Protein AF-0000000079857800 (afdb_homodimer)

Organism: NCBI:txid32024

Structure (mmCIF, N/CA/C/O backbone):
data_AF-0000000079857800-model_v1
#
loop_
_entity.id
_entity.type
_entity.pdbx_description
1 polymer 'Putative oligoendopeptidase F'
#
loop_
_atom_site.group_PDB
_atom_site.id
_atom_site.type_symbol
_atom_site.label_atom_id
_atom_site.label_alt_id
_atom_site.label_comp_id
_atom_site.label_asym_id
_atom_site.label_entity_id
_atom_site.label_seq_id
_atom_site.pdbx_PDB_ins_code
_atom_site.Cartn_x
_atom_site.Cartn_y
_atom_site.Cartn_z
_atom_site.occupancy
_atom_site.B_iso_or_equiv
_atom_site.auth_seq_id
_atom_site.auth_comp_id
_atom_site.auth_asym_id
_atom_site.auth_atom_id
_atom_site.pdbx_PDB_model_num
ATOM 1 N N . MET A 1 1 ? -12.906 43.438 -2.943 1 87.88 1 MET A N 1
ATOM 2 C CA . MET A 1 1 ? -13.461 42.219 -2.412 1 87.88 1 MET A CA 1
ATOM 3 C C . MET A 1 1 ? -13.047 41.031 -3.262 1 87.88 1 MET A C 1
ATOM 5 O O . MET A 1 1 ? -13.461 39.875 -2.998 1 87.88 1 MET A O 1
ATOM 9 N N . VAL A 1 2 ? -12.352 41.344 -4.301 1 91.81 2 VAL A N 1
ATOM 10 C CA . VAL A 1 2 ? -11.742 40.312 -5.141 1 91.81 2 VAL A CA 1
ATOM 11 C C . VAL A 1 2 ? -10.242 40.594 -5.285 1 91.81 2 VAL A C 1
ATOM 13 O O . VAL A 1 2 ? -9.836 41.719 -5.594 1 91.81 2 VAL A O 1
ATOM 16 N N . TRP A 1 3 ? -9.469 39.562 -5.055 1 95.38 3 TRP A N 1
ATOM 17 C CA . TRP A 1 3 ? -8.031 39.781 -5.09 1 95.38 3 TRP A CA 1
ATOM 18 C C . TRP A 1 3 ? -7.535 39.938 -6.523 1 95.38 3 TRP A C 1
ATOM 20 O O . TRP A 1 3 ? -8.203 39.5 -7.465 1 95.38 3 TRP A O 1
ATOM 30 N N . LYS A 1 4 ? -6.391 40.656 -6.676 1 96.06 4 LYS A N 1
ATOM 31 C CA . LYS A 1 4 ? -5.766 40.906 -7.969 1 96.06 4 LYS A CA 1
ATOM 32 C C . LYS A 1 4 ? -4.508 40.062 -8.156 1 96.06 4 LYS A C 1
ATOM 34 O O . LYS A 1 4 ? -3.445 40.406 -7.629 1 96.06 4 LYS A O 1
ATOM 39 N N . LEU A 1 5 ? -4.555 39.062 -9.031 1 96.31 5 LEU A N 1
ATOM 40 C CA . LEU A 1 5 ? -3.439 38.156 -9.227 1 96.31 5 LEU A CA 1
ATOM 41 C C . LEU A 1 5 ? -2.467 38.688 -10.266 1 96.31 5 LEU A C 1
ATOM 43 O O . LEU A 1 5 ? -1.354 38.188 -10.406 1 96.31 5 LEU A O 1
ATOM 47 N N . GLU A 1 6 ? -2.846 39.781 -10.906 1 94.81 6 GLU A N 1
ATOM 48 C CA . GLU A 1 6 ? -1.982 40.406 -11.906 1 94.81 6 GLU A CA 1
ATOM 49 C C . GLU A 1 6 ? -0.705 40.938 -11.273 1 94.81 6 GLU A C 1
ATOM 51 O O . GLU A 1 6 ? 0.275 41.219 -11.969 1 94.81 6 GLU A O 1
ATOM 56 N N . TYR A 1 7 ? -0.796 41.125 -9.922 1 94.44 7 TYR A N 1
ATOM 57 C CA . TYR A 1 7 ? 0.4 41.562 -9.203 1 94.44 7 TYR A CA 1
ATOM 58 C C . TYR A 1 7 ? 1.47 40.469 -9.234 1 94.44 7 TYR A C 1
ATOM 60 O O . TYR A 1 7 ? 2.654 40.75 -9.039 1 94.44 7 TYR A O 1
ATOM 68 N N . ILE A 1 8 ? 1.142 39.188 -9.453 1 96.62 8 ILE A N 1
ATOM 69 C CA . ILE A 1 8 ? 2.084 38.094 -9.555 1 96.62 8 ILE A CA 1
ATOM 70 C C . ILE A 1 8 ? 2.523 37.906 -11.008 1 96.62 8 ILE A C 1
ATOM 72 O O . ILE A 1 8 ? 3.707 38.062 -11.328 1 96.62 8 ILE A O 1
ATOM 76 N N . PHE A 1 9 ? 1.536 37.531 -11.82 1 96.75 9 PHE A N 1
ATOM 77 C CA . PHE A 1 9 ? 1.721 37.5 -13.266 1 96.75 9 PHE A CA 1
ATOM 78 C C . PHE A 1 9 ? 0.61 38.25 -13.977 1 96.75 9 PHE A C 1
ATOM 80 O O . PHE A 1 9 ? -0.57 38.094 -13.672 1 96.75 9 PHE A O 1
ATOM 87 N N . LYS A 1 10 ? 0.965 39 -14.977 1 95.5 10 LYS A N 1
ATOM 88 C CA . LYS A 1 10 ? 0.006 39.844 -15.688 1 95.5 10 LYS A CA 1
ATOM 89 C C . LYS A 1 10 ? -1.076 39 -16.344 1 95.5 10 LYS A C 1
ATOM 91 O O . LYS A 1 10 ? -2.242 39.375 -16.391 1 95.5 10 LYS A O 1
ATOM 96 N N . ASN A 1 11 ? -0.664 38 -16.969 1 93.62 11 ASN A N 1
ATOM 97 C CA . ASN A 1 11 ? -1.542 37.031 -17.641 1 93.62 11 ASN A CA 1
ATOM 98 C C . ASN A 1 11 ? -0.858 35.688 -17.828 1 93.62 11 ASN A C 1
ATOM 100 O O . ASN A 1 11 ? 0.281 35.5 -17.391 1 93.62 11 ASN A O 1
ATOM 104 N N . LYS A 1 12 ? -1.576 34.719 -18.359 1 93.62 12 LYS A N 1
ATOM 105 C CA . LYS A 1 12 ? -1.071 33.344 -18.531 1 93.62 12 LYS A CA 1
ATOM 106 C C . LYS A 1 12 ? 0.102 33.312 -19.5 1 93.62 12 LYS A C 1
ATOM 108 O O . LYS A 1 12 ? 0.995 32.469 -19.391 1 93.62 12 LYS A O 1
ATOM 113 N N . LYS A 1 13 ? 0.117 34.25 -20.469 1 94.94 13 LYS A N 1
ATOM 114 C CA . LYS A 1 13 ? 1.245 34.312 -21.391 1 94.94 13 LYS A CA 1
ATOM 115 C C . LYS A 1 13 ? 2.523 34.719 -20.656 1 94.94 13 LYS A C 1
ATOM 117 O O . LYS A 1 13 ? 3.602 34.188 -20.953 1 94.94 13 LYS A O 1
ATOM 122 N N . ASP A 1 14 ? 2.33 35.719 -19.781 1 96.56 14 ASP A N 1
ATOM 123 C CA . ASP A 1 14 ? 3.439 36.125 -18.938 1 96.56 14 ASP A CA 1
ATOM 124 C C . ASP A 1 14 ? 3.961 34.938 -18.109 1 96.56 14 ASP A C 1
ATOM 126 O O . ASP A 1 14 ? 5.172 34.75 -18 1 96.56 14 ASP A O 1
ATOM 130 N N . LEU A 1 15 ? 3.092 34.188 -17.547 1 97.44 15 LEU A N 1
ATOM 131 C CA . LEU A 1 15 ? 3.434 33 -16.797 1 97.44 15 LEU A CA 1
ATOM 132 C C . LEU A 1 15 ? 4.191 31.984 -17.656 1 97.44 15 LEU A C 1
ATOM 134 O O . LEU A 1 15 ? 5.188 31.406 -17.219 1 97.44 15 LEU A O 1
ATOM 138 N N . GLU A 1 16 ? 3.707 31.75 -18.844 1 96.06 16 GLU A N 1
ATOM 139 C CA . GLU A 1 16 ? 4.324 30.797 -19.75 1 96.06 16 GLU A CA 1
ATOM 140 C C . GLU A 1 16 ? 5.758 31.188 -20.078 1 96.06 16 GLU A C 1
ATOM 142 O O . GLU A 1 16 ? 6.66 30.344 -20.062 1 96.06 16 GLU A O 1
ATOM 147 N N . SER A 1 17 ? 5.914 32.438 -20.406 1 96.81 17 SER A N 1
ATOM 148 C CA . SER A 1 17 ? 7.246 32.938 -20.719 1 96.81 17 SER A CA 1
ATOM 149 C C . SER A 1 17 ? 8.172 32.844 -19.516 1 96.81 17 SER A C 1
ATOM 151 O O . SER A 1 17 ? 9.352 32.5 -19.656 1 96.81 17 SER A O 1
ATOM 153 N N . PHE A 1 18 ? 7.656 33.25 -18.438 1 97.31 18 PHE A N 1
ATOM 154 C CA . PHE A 1 18 ? 8.406 33.156 -17.188 1 97.31 18 PHE A CA 1
ATOM 155 C C . PHE A 1 18 ? 8.836 31.719 -16.906 1 97.31 18 PHE A C 1
ATOM 157 O O . PHE A 1 18 ? 9.992 31.469 -16.562 1 97.31 18 PHE A O 1
ATOM 164 N N . SER A 1 19 ? 7.953 30.75 -17.094 1 97.31 19 SER A N 1
ATOM 165 C CA . SER A 1 19 ? 8.203 29.344 -16.828 1 97.31 19 SER A CA 1
ATOM 166 C C . SER A 1 19 ? 9.281 28.781 -17.766 1 97.31 19 SER A C 1
ATOM 168 O O . SER A 1 19 ? 10.141 28 -17.328 1 97.31 19 SER A O 1
ATOM 170 N N . LYS A 1 20 ? 9.211 29.156 -18.984 1 95.62 20 LYS A N 1
ATOM 171 C CA . LYS A 1 20 ? 10.203 28.703 -19.953 1 95.62 20 LYS A CA 1
ATOM 172 C C . LYS A 1 20 ? 11.602 29.219 -19.609 1 95.62 20 LYS A C 1
ATOM 174 O O . LYS A 1 20 ? 12.578 28.469 -19.703 1 95.62 20 LYS A O 1
ATOM 179 N N . ASN A 1 21 ? 11.602 30.453 -19.281 1 97.25 21 ASN A N 1
ATOM 180 C CA . ASN A 1 21 ? 12.875 31.016 -18.875 1 97.25 21 ASN A CA 1
ATOM 181 C C . ASN A 1 21 ? 13.414 30.344 -17.625 1 97.25 21 ASN A C 1
ATOM 183 O O . ASN A 1 21 ? 14.625 30.141 -17.5 1 97.25 21 ASN A O 1
ATOM 187 N N . LEU A 1 22 ? 12.531 30.125 -16.672 1 97.81 22 LEU A N 1
ATOM 188 C CA . LEU A 1 22 ? 12.938 29.469 -15.43 1 97.81 22 LEU A CA 1
ATOM 189 C C . LEU A 1 22 ? 13.469 28.062 -15.695 1 97.81 22 LEU A C 1
ATOM 191 O O . LEU A 1 22 ? 14.383 27.609 -15.008 1 97.81 22 LEU A O 1
ATOM 195 N N . GLU A 1 23 ? 12.852 27.406 -16.656 1 96.5 23 GLU A N 1
ATOM 196 C CA . GLU A 1 23 ? 13.336 26.078 -17.031 1 96.5 23 GLU A CA 1
ATOM 197 C C . GLU A 1 23 ? 14.805 26.109 -17.422 1 96.5 23 GLU A C 1
ATOM 199 O O . GLU A 1 23 ? 15.586 25.25 -17.031 1 96.5 23 GLU A O 1
ATOM 204 N N . LYS A 1 24 ? 15.156 27.062 -18.156 1 96.69 24 LYS A N 1
ATOM 205 C CA . LYS A 1 24 ? 16.547 27.234 -18.562 1 96.69 24 LYS A CA 1
ATOM 206 C C . LYS A 1 24 ? 17.438 27.531 -17.359 1 96.69 24 LYS A C 1
ATOM 208 O O . LYS A 1 24 ? 18.547 27 -17.25 1 96.69 24 LYS A O 1
ATOM 213 N N . GLU A 1 25 ? 16.922 28.391 -16.547 1 97.44 25 GLU A N 1
ATOM 214 C CA . GLU A 1 25 ? 17.688 28.719 -15.352 1 97.44 25 GLU A CA 1
ATOM 215 C C . GLU A 1 25 ? 17.938 27.484 -14.5 1 97.44 25 GLU A C 1
ATOM 217 O O . GLU A 1 25 ? 19.031 27.328 -13.938 1 97.44 25 GLU A O 1
ATOM 222 N N . CYS A 1 26 ? 16.922 26.688 -14.328 1 96.88 26 CYS A N 1
ATOM 223 C CA . CYS A 1 26 ? 17.031 25.453 -13.547 1 96.88 26 CYS A CA 1
ATOM 224 C C . CYS A 1 26 ? 18.078 24.531 -14.148 1 96.88 26 CYS A C 1
ATOM 226 O O . CYS A 1 26 ? 18.906 23.969 -13.422 1 96.88 26 CYS A O 1
ATOM 228 N N . LYS A 1 27 ? 18.062 24.359 -15.492 1 95.69 27 LYS A N 1
ATOM 229 C CA . LYS A 1 27 ? 19.016 23.5 -16.172 1 95.69 27 LYS A CA 1
ATOM 230 C C . LYS A 1 27 ? 20.438 24.047 -16.031 1 95.69 27 LYS A C 1
ATOM 232 O O . LYS A 1 27 ? 21.375 23.266 -15.828 1 95.69 27 LYS A O 1
ATOM 237 N N . ASP A 1 28 ? 20.547 25.312 -16.172 1 96.81 28 ASP A N 1
ATOM 238 C CA . ASP A 1 28 ? 21.844 25.953 -15.984 1 96.81 28 ASP A CA 1
ATOM 239 C C . ASP A 1 28 ? 22.375 25.75 -14.57 1 96.81 28 ASP A C 1
ATOM 241 O O . ASP A 1 28 ? 23.562 25.484 -14.367 1 96.81 28 ASP A O 1
ATOM 245 N N . PHE A 1 29 ? 21.516 25.891 -13.602 1 97.44 29 PHE A N 1
ATOM 246 C CA . PHE A 1 29 ? 21.891 25.688 -12.203 1 97.44 29 PHE A CA 1
ATOM 247 C C . PHE A 1 29 ? 22.422 24.281 -11.984 1 97.44 29 PHE A C 1
ATOM 249 O O . PHE A 1 29 ? 23.469 24.078 -11.375 1 97.44 29 PHE A O 1
ATOM 256 N N . LYS A 1 30 ? 21.656 23.359 -12.43 1 95.06 30 LYS A N 1
ATOM 257 C CA . LYS A 1 30 ? 22.047 21.953 -12.305 1 95.06 30 LYS A CA 1
ATOM 258 C C . LYS A 1 30 ? 23.391 21.703 -12.984 1 95.06 30 LYS A C 1
ATOM 260 O O . LYS A 1 30 ? 24.281 21.078 -12.398 1 95.06 30 LYS A O 1
ATOM 265 N N . SER A 1 31 ? 23.578 22.203 -14.211 1 95.56 31 SER A N 1
ATOM 266 C CA . SER A 1 31 ? 24.812 22.016 -14.984 1 95.56 31 SER A CA 1
ATOM 267 C C . SER A 1 31 ? 26.016 22.625 -14.281 1 95.56 31 SER A C 1
ATOM 269 O O . SER A 1 31 ? 27.125 22.094 -14.359 1 95.56 31 SER A O 1
ATOM 271 N N . ASN A 1 32 ? 25.766 23.688 -13.609 1 96 32 ASN A N 1
ATOM 272 C CA . ASN A 1 32 ? 26.859 24.438 -13.008 1 96 32 ASN A CA 1
ATOM 273 C C . ASN A 1 32 ? 27.25 23.875 -11.648 1 96 32 ASN A C 1
ATOM 275 O O . ASN A 1 32 ? 28.422 23.969 -11.25 1 96 32 ASN A O 1
ATOM 279 N N . PHE A 1 33 ? 26.25 23.297 -10.953 1 96.44 33 PHE A N 1
ATOM 280 C CA . PHE A 1 33 ? 26.547 23.078 -9.547 1 96.44 33 PHE A CA 1
ATOM 281 C C . PHE A 1 33 ? 26.406 21.609 -9.172 1 96.44 33 PHE A C 1
ATOM 283 O O . PHE A 1 33 ? 26.969 21.156 -8.164 1 96.44 33 PHE A O 1
ATOM 290 N N . GLU A 1 34 ? 25.562 20.859 -9.875 1 93.5 34 GLU A N 1
ATOM 291 C CA . GLU A 1 34 ? 25.391 19.453 -9.523 1 93.5 34 GLU A CA 1
ATOM 292 C C . GLU A 1 34 ? 26.719 18.703 -9.539 1 93.5 34 GLU A C 1
ATOM 294 O O . GLU A 1 34 ? 27.5 18.828 -10.484 1 93.5 34 GLU A O 1
ATOM 299 N N . ASN A 1 35 ? 27.078 18 -8.516 1 92.31 35 ASN A N 1
ATOM 300 C CA . ASN A 1 35 ? 28.297 17.234 -8.312 1 92.31 35 ASN A CA 1
ATOM 301 C C . ASN A 1 35 ? 29.516 18.141 -8.227 1 92.31 35 ASN A C 1
ATOM 303 O O . ASN A 1 35 ? 30.641 17.703 -8.539 1 92.31 35 ASN A O 1
ATOM 307 N N . ASN A 1 36 ? 29.359 19.375 -7.902 1 95.06 36 ASN A N 1
ATOM 308 C CA . ASN A 1 36 ? 30.469 20.312 -7.93 1 95.06 36 ASN A CA 1
ATOM 309 C C . ASN A 1 36 ? 30.547 21.141 -6.648 1 95.06 36 ASN A C 1
ATOM 311 O O . ASN A 1 36 ? 31.438 21.969 -6.484 1 95.06 36 ASN A O 1
ATOM 315 N N . LEU A 1 37 ? 29.656 20.938 -5.688 1 95.19 37 LEU A N 1
ATOM 316 C CA . LEU A 1 37 ? 29.625 21.766 -4.484 1 95.19 37 LEU A CA 1
ATOM 317 C C . LEU A 1 37 ? 30.906 21.609 -3.678 1 95.19 37 LEU A C 1
ATOM 319 O O . LEU A 1 37 ? 31.359 22.562 -3.035 1 95.19 37 LEU A O 1
ATOM 323 N N . SER A 1 38 ? 31.453 20.422 -3.748 1 94.56 38 SER A N 1
ATOM 324 C CA . SER A 1 38 ? 32.656 20.141 -2.975 1 94.56 38 SER A CA 1
ATOM 325 C C . SER A 1 38 ? 33.844 20.938 -3.482 1 94.56 38 SER A C 1
ATOM 327 O O . SER A 1 38 ? 34.812 21.172 -2.742 1 94.56 38 SER A O 1
ATOM 329 N N . ASN A 1 39 ? 33.75 21.391 -4.68 1 95.69 39 ASN A N 1
ATOM 330 C CA . ASN A 1 39 ? 34.844 22.094 -5.309 1 95.69 39 ASN A CA 1
ATOM 331 C C . ASN A 1 39 ? 34.719 23.594 -5.188 1 95.69 39 ASN A C 1
ATOM 333 O O . ASN A 1 39 ? 35.594 24.359 -5.562 1 95.69 39 ASN A O 1
ATOM 337 N N . LEU A 1 40 ? 33.625 24.031 -4.645 1 96.56 40 LEU A N 1
ATOM 338 C CA . LEU A 1 40 ? 33.375 25.469 -4.594 1 96.56 40 LEU A CA 1
ATOM 339 C C . LEU A 1 40 ? 34.094 26.109 -3.43 1 96.56 40 LEU A C 1
ATOM 341 O O . LEU A 1 40 ? 34.25 25.516 -2.363 1 96.56 40 LEU A O 1
ATOM 345 N N . LYS A 1 41 ? 34.594 27.359 -3.68 1 94.12 41 LYS A N 1
ATOM 346 C CA . LYS A 1 41 ? 35.062 28.219 -2.596 1 94.12 41 LYS A CA 1
ATOM 347 C C . LYS A 1 41 ? 33.875 28.906 -1.918 1 94.12 41 LYS A C 1
ATOM 349 O O . LYS A 1 41 ? 32.75 28.812 -2.387 1 94.12 41 LYS A O 1
ATOM 354 N N . GLU A 1 42 ? 34 29.547 -0.792 1 96.06 42 GLU A N 1
ATOM 355 C CA . GLU A 1 42 ? 32.938 30.141 0.025 1 96.06 42 GLU A CA 1
ATOM 356 C C . GLU A 1 42 ? 32.094 31.109 -0.79 1 96.06 42 GLU A C 1
ATOM 358 O O . GLU A 1 42 ? 30.859 31.031 -0.75 1 96.06 42 GLU A O 1
ATOM 363 N N . ASN A 1 43 ? 32.75 31.922 -1.543 1 96.81 43 ASN A N 1
ATOM 364 C CA . ASN A 1 43 ? 32.031 32.906 -2.332 1 96.81 43 ASN A CA 1
ATOM 365 C C . ASN A 1 43 ? 31.203 32.25 -3.441 1 96.81 43 ASN A C 1
ATOM 367 O O . ASN A 1 43 ? 30.125 32.75 -3.779 1 96.81 43 ASN A O 1
ATOM 371 N N . GLU A 1 44 ? 31.734 31.281 -3.957 1 97.06 44 GLU A N 1
ATOM 372 C CA . GLU A 1 44 ? 31.031 30.547 -5.004 1 97.06 44 GLU A CA 1
ATOM 373 C C . GLU A 1 44 ? 29.812 29.812 -4.438 1 97.06 44 GLU A C 1
ATOM 375 O O . GLU A 1 44 ? 28.766 29.75 -5.078 1 97.06 44 GLU A O 1
ATOM 380 N N . PHE A 1 45 ? 29.984 29.312 -3.244 1 97.81 45 PHE A N 1
ATOM 381 C CA . PHE A 1 45 ? 28.875 28.625 -2.602 1 97.81 45 PHE A CA 1
ATOM 382 C C . PHE A 1 45 ? 27.766 29.609 -2.246 1 97.81 45 PHE A C 1
ATOM 384 O O . PHE A 1 45 ? 26.578 29.312 -2.377 1 97.81 45 PHE A O 1
ATOM 391 N N . LEU A 1 46 ? 28.203 30.75 -1.812 1 97.69 46 LEU A N 1
ATOM 392 C CA . LEU A 1 46 ? 27.234 31.781 -1.526 1 97.69 46 LEU A CA 1
ATOM 393 C C . LEU A 1 46 ? 26.422 32.125 -2.773 1 97.69 46 LEU A C 1
ATOM 395 O O . LEU A 1 46 ? 25.188 32.281 -2.703 1 97.69 4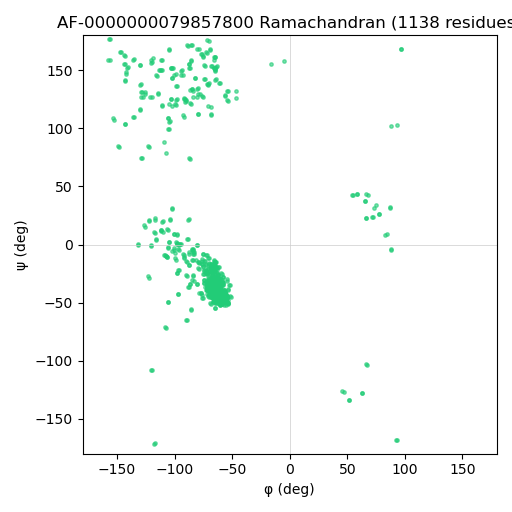6 LEU A O 1
ATOM 399 N N . LYS A 1 47 ? 27.062 32.219 -3.861 1 97.12 47 LYS A N 1
ATOM 400 C CA . LYS A 1 47 ? 26.375 32.469 -5.121 1 97.12 47 LYS A CA 1
ATOM 401 C C . LYS A 1 47 ? 25.422 31.328 -5.465 1 97.12 47 LYS A C 1
ATOM 403 O O . LYS A 1 47 ? 24.312 31.562 -5.961 1 97.12 47 LYS A O 1
ATOM 408 N N . ALA A 1 48 ? 25.844 30.172 -5.164 1 97.69 48 ALA A N 1
ATOM 409 C CA . ALA A 1 48 ? 25.031 29 -5.453 1 97.69 48 ALA A CA 1
ATOM 410 C C . ALA A 1 48 ? 23.75 28.984 -4.625 1 97.69 48 ALA A C 1
ATOM 412 O O . ALA A 1 48 ? 22.672 28.75 -5.156 1 97.69 48 ALA A O 1
ATOM 413 N N . ILE A 1 49 ? 23.859 29.281 -3.342 1 97.75 49 ILE A N 1
ATOM 414 C CA . ILE A 1 49 ? 22.688 29.188 -2.48 1 97.75 49 ILE A CA 1
ATOM 415 C C . ILE A 1 49 ? 21.75 30.359 -2.766 1 97.75 49 ILE A C 1
ATOM 417 O O . ILE A 1 49 ? 20.516 30.219 -2.688 1 97.75 49 ILE A O 1
ATOM 421 N N . ILE A 1 50 ? 22.312 31.469 -3.154 1 97.44 50 ILE A N 1
ATOM 422 C CA . ILE A 1 50 ? 21.484 32.594 -3.549 1 97.44 50 ILE A CA 1
ATOM 423 C C . ILE A 1 50 ? 20.703 32.25 -4.809 1 97.44 50 ILE A C 1
ATOM 425 O O . ILE A 1 50 ? 19.5 32.5 -4.887 1 97.44 50 ILE A O 1
ATOM 429 N N . THR A 1 51 ? 21.359 31.656 -5.727 1 97.69 51 THR A N 1
ATOM 430 C CA . THR A 1 51 ? 20.703 31.234 -6.961 1 97.69 51 THR A CA 1
ATOM 431 C C . THR A 1 51 ? 19.656 30.172 -6.672 1 97.69 51 THR A C 1
ATOM 433 O O . THR A 1 51 ? 18.562 30.203 -7.242 1 97.69 51 THR A O 1
ATOM 436 N N . TYR A 1 52 ? 20.016 29.297 -5.777 1 97.5 52 TYR A N 1
ATOM 437 C CA . TYR A 1 52 ? 19.094 28.25 -5.348 1 97.5 52 TYR A CA 1
ATOM 438 C C . TYR A 1 52 ? 17.812 28.859 -4.77 1 97.5 52 TYR A C 1
ATOM 440 O O . TYR A 1 52 ? 16.703 28.484 -5.18 1 97.5 52 TYR A O 1
ATOM 448 N N . GLU A 1 53 ? 17.969 29.766 -3.887 1 96.56 53 GLU A N 1
ATOM 449 C CA . GLU A 1 53 ? 16.828 30.438 -3.266 1 96.56 53 GLU A CA 1
ATOM 450 C C . GLU A 1 53 ? 15.977 31.141 -4.309 1 96.56 53 GLU A C 1
ATOM 452 O O . GLU A 1 53 ? 14.742 31.062 -4.266 1 96.56 53 GLU A O 1
ATOM 457 N N . ASN A 1 54 ? 16.656 31.797 -5.199 1 97.25 54 ASN A N 1
ATOM 458 C CA . ASN A 1 54 ? 15.953 32.562 -6.223 1 97.25 54 ASN A CA 1
ATOM 459 C C . ASN A 1 54 ? 15.117 31.656 -7.125 1 97.25 54 ASN A C 1
ATOM 461 O O . ASN A 1 54 ? 13.977 32 -7.461 1 97.25 54 ASN A O 1
ATOM 465 N N . ILE A 1 55 ? 15.68 30.578 -7.484 1 97.62 55 ILE A N 1
ATOM 466 C CA . ILE A 1 55 ? 14.969 29.641 -8.352 1 97.62 55 ILE A CA 1
ATOM 467 C C . ILE A 1 55 ? 13.781 29.047 -7.602 1 97.62 55 ILE A C 1
ATOM 469 O O . ILE A 1 55 ? 12.68 28.938 -8.148 1 97.62 55 ILE A O 1
ATOM 473 N N . LEU A 1 56 ? 14.031 28.688 -6.375 1 95.94 56 LEU A N 1
ATOM 474 C CA . LEU A 1 56 ? 12.953 28.125 -5.562 1 95.94 56 LEU A CA 1
ATOM 475 C C . LEU A 1 56 ? 11.805 29.125 -5.426 1 95.94 56 LEU A C 1
ATOM 477 O O . LEU A 1 56 ? 10.641 28.734 -5.48 1 95.94 56 LEU A O 1
ATOM 481 N N . GLU A 1 57 ? 12.133 30.297 -5.215 1 96.5 57 GLU A N 1
ATOM 482 C CA . GLU A 1 57 ? 11.125 31.344 -5.07 1 96.5 57 GLU A CA 1
ATOM 483 C C . GLU A 1 57 ? 10.336 31.531 -6.367 1 96.5 57 GLU A C 1
ATOM 485 O O . GLU A 1 57 ? 9.117 31.703 -6.336 1 96.5 57 GLU A O 1
ATOM 490 N N . LYS A 1 58 ? 11.031 31.453 -7.453 1 97.38 58 LYS A N 1
ATOM 491 C CA . LYS A 1 58 ? 10.375 31.609 -8.75 1 97.38 58 LYS A CA 1
ATOM 492 C C . LYS A 1 58 ? 9.445 30.422 -9.031 1 97.38 58 LYS A C 1
ATOM 494 O O . LYS A 1 58 ? 8.352 30.609 -9.578 1 97.38 58 LYS A O 1
ATOM 499 N N . ILE A 1 59 ? 9.898 29.297 -8.656 1 96.25 59 ILE A N 1
ATOM 500 C CA . ILE A 1 59 ? 9.039 28.125 -8.812 1 96.25 59 ILE A CA 1
ATOM 501 C C . ILE A 1 59 ? 7.781 28.312 -7.965 1 96.25 59 ILE A C 1
ATOM 503 O O . ILE A 1 59 ? 6.668 28.062 -8.438 1 96.25 59 ILE A O 1
ATOM 507 N N . THR A 1 60 ? 7.992 28.719 -6.777 1 95.75 60 THR A N 1
ATOM 508 C CA . THR A 1 60 ? 6.879 28.922 -5.859 1 95.75 60 THR A CA 1
ATOM 509 C C . THR A 1 60 ? 5.922 29.984 -6.395 1 95.75 60 THR A C 1
ATOM 511 O O . THR A 1 60 ? 4.707 29.875 -6.215 1 95.75 60 THR A O 1
ATOM 514 N N . LYS A 1 61 ? 6.453 30.953 -7.047 1 96.62 61 LYS A N 1
ATOM 515 C CA . LYS A 1 61 ? 5.641 32 -7.648 1 96.62 61 LYS A CA 1
ATOM 516 C C . LYS A 1 61 ? 4.672 31.438 -8.68 1 96.62 61 LYS A C 1
ATOM 518 O O . LYS A 1 61 ? 3.496 31.797 -8.703 1 96.62 61 LYS A O 1
ATOM 523 N N . ILE A 1 62 ? 5.195 30.562 -9.438 1 97 62 ILE A N 1
ATOM 524 C CA . ILE A 1 62 ? 4.375 29.891 -10.438 1 97 62 ILE A CA 1
ATOM 525 C C . ILE A 1 62 ? 3.309 29.047 -9.758 1 97 62 ILE A C 1
ATOM 527 O O . ILE A 1 62 ? 2.125 29.125 -10.094 1 97 62 ILE A O 1
ATOM 531 N N . GLU A 1 63 ? 3.766 28.281 -8.852 1 94.94 63 GLU A N 1
ATOM 532 C CA . GLU A 1 63 ? 2.848 27.406 -8.133 1 94.94 63 GLU A CA 1
ATOM 533 C C . GLU A 1 63 ? 1.742 28.203 -7.449 1 94.94 63 GLU A C 1
ATOM 535 O O . GLU A 1 63 ? 0.575 27.812 -7.48 1 94.94 63 GLU A O 1
ATOM 540 N N . SER A 1 64 ? 2.154 29.25 -6.836 1 96.25 64 SER A N 1
ATOM 541 C CA . SER A 1 64 ? 1.213 30.078 -6.098 1 96.25 64 SER A CA 1
ATOM 542 C C . SER A 1 64 ? 0.179 30.703 -7.027 1 96.25 64 SER A C 1
ATOM 544 O O . SER A 1 64 ? -1.02 30.672 -6.742 1 96.25 64 SER A O 1
ATOM 546 N N . TYR A 1 65 ? 0.636 31.203 -8.094 1 97.31 65 TYR A N 1
ATOM 547 C CA . TYR A 1 65 ? -0.27 31.828 -9.039 1 97.31 65 TYR A CA 1
ATOM 548 C C . TYR A 1 65 ? -1.313 30.844 -9.547 1 97.31 65 TYR A C 1
ATOM 550 O O . TYR A 1 65 ? -2.508 31.156 -9.57 1 97.31 65 TYR A O 1
ATOM 558 N N . THR A 1 66 ? -0.891 29.766 -9.953 1 96.38 66 THR A N 1
ATOM 559 C CA . THR A 1 66 ? -1.79 28.781 -10.531 1 96.38 66 THR A CA 1
ATOM 560 C C . THR A 1 66 ? -2.754 28.234 -9.484 1 96.38 66 THR A C 1
ATOM 562 O O . THR A 1 66 ? -3.93 28 -9.773 1 96.38 66 THR A O 1
ATOM 565 N N . PHE A 1 67 ? -2.285 28.047 -8.359 1 94.31 67 PHE A N 1
ATOM 566 C CA . PHE A 1 67 ? -3.158 27.609 -7.277 1 94.31 67 PHE A CA 1
ATOM 567 C C . PHE A 1 67 ? -4.215 28.656 -6.977 1 94.31 67 PHE A C 1
ATOM 569 O O . PHE A 1 67 ? -5.391 28.328 -6.793 1 94.31 67 PHE A O 1
ATOM 576 N N . LEU A 1 68 ? -3.742 29.875 -6.883 1 96.94 68 LEU A N 1
ATOM 577 C CA . LEU A 1 68 ? -4.672 30.953 -6.566 1 96.94 68 LEU A CA 1
ATOM 578 C C . LEU A 1 68 ? -5.711 31.125 -7.668 1 96.94 68 LEU A C 1
ATOM 580 O O . LEU A 1 68 ? -6.871 31.438 -7.391 1 96.94 68 LEU A O 1
ATOM 584 N N . CYS A 1 69 ? -5.305 30.922 -8.875 1 95.75 69 CYS A N 1
ATOM 585 C CA . CYS A 1 69 ? -6.27 30.906 -9.969 1 95.75 69 CYS A CA 1
ATOM 586 C C . CYS A 1 69 ? -7.312 29.828 -9.766 1 95.75 69 CYS A C 1
ATOM 588 O O . CYS A 1 69 ? -8.508 30.062 -9.922 1 95.75 69 CYS A O 1
ATOM 590 N N . PHE A 1 70 ? -6.859 28.75 -9.422 1 93.19 70 PHE A N 1
ATOM 591 C CA . PHE A 1 70 ? -7.734 27.609 -9.18 1 93.19 70 PHE A CA 1
ATOM 592 C C . PHE A 1 70 ? -8.648 27.875 -7.984 1 93.19 70 PHE A C 1
ATOM 594 O O . PHE A 1 70 ? -9.844 27.562 -8.031 1 93.19 70 PHE A O 1
ATOM 601 N N . ALA A 1 71 ? -8.039 28.391 -6.918 1 93.19 71 ALA A N 1
ATOM 602 C CA . ALA A 1 71 ? -8.789 28.641 -5.691 1 93.19 71 ALA A CA 1
ATOM 603 C C . ALA A 1 71 ? -9.945 29.609 -5.941 1 93.19 71 ALA A C 1
ATOM 605 O O . ALA A 1 71 ? -11.008 29.484 -5.336 1 93.19 71 ALA A O 1
ATOM 606 N N . LYS A 1 72 ? -9.719 30.484 -6.836 1 94 72 LYS A N 1
ATOM 607 C CA . LYS A 1 72 ? -10.742 31.469 -7.176 1 94 72 LYS A CA 1
ATOM 608 C C . LYS A 1 72 ? -11.781 30.875 -8.117 1 94 72 LYS A C 1
ATOM 610 O O . LYS A 1 72 ? -12.961 31.234 -8.062 1 94 72 LYS A O 1
ATOM 615 N N . ASP A 1 73 ? -11.297 29.984 -8.969 1 93.25 73 ASP A N 1
ATOM 616 C CA . ASP A 1 73 ? -12.148 29.344 -9.969 1 93.25 73 ASP A CA 1
ATOM 617 C C . ASP A 1 73 ? -11.758 27.891 -10.172 1 93.25 73 ASP A C 1
ATOM 619 O O . ASP A 1 73 ? -10.844 27.578 -10.938 1 93.25 73 ASP A O 1
ATOM 623 N N . ASN A 1 74 ? -12.523 27.062 -9.625 1 88 74 ASN A N 1
ATOM 624 C CA . ASN A 1 74 ? -12.18 25.641 -9.609 1 88 74 ASN A CA 1
ATOM 625 C C . ASN A 1 74 ? -12.172 25.047 -11.023 1 88 74 ASN A C 1
ATOM 627 O O . ASN A 1 74 ? -11.633 23.969 -11.242 1 88 74 ASN A O 1
ATOM 631 N N . ASN A 1 75 ? -12.742 25.734 -12.016 1 86.44 75 ASN A N 1
ATOM 632 C CA . ASN A 1 75 ? -12.672 25.312 -13.406 1 86.44 75 ASN A CA 1
ATOM 633 C C . ASN A 1 75 ? -11.242 25.328 -13.938 1 86.44 75 ASN A C 1
ATOM 635 O O . ASN A 1 75 ? -10.945 24.75 -14.984 1 86.44 75 ASN A O 1
ATOM 639 N N . GLU A 1 76 ? -10.438 26 -13.164 1 89.56 76 GLU A N 1
ATOM 640 C CA . GLU A 1 76 ? -9.031 26.094 -13.555 1 89.56 76 GLU A CA 1
ATOM 641 C C . GLU A 1 76 ? -8.227 24.922 -13.031 1 89.56 76 GLU A C 1
ATOM 643 O O . GLU A 1 76 ? -7 25 -12.914 1 89.56 76 GLU A O 1
ATOM 648 N N . SER A 1 77 ? -8.844 23.859 -12.727 1 85.75 77 SER A N 1
ATOM 649 C CA . SER A 1 77 ? -8.188 22.688 -12.141 1 85.75 77 SER A CA 1
ATOM 650 C C . SER A 1 77 ? -7.156 22.094 -13.094 1 85.75 77 SER A C 1
ATOM 652 O O . SER A 1 77 ? -6.074 21.688 -12.664 1 85.75 77 SER A O 1
ATOM 654 N N . SER A 1 78 ? -7.465 22 -14.375 1 83.56 78 SER A N 1
ATOM 655 C CA . SER A 1 78 ? -6.527 21.469 -15.359 1 83.56 78 SER A CA 1
ATOM 656 C C . SER A 1 78 ? -5.297 22.344 -15.484 1 83.56 78 SER A C 1
ATOM 658 O O . SER A 1 78 ? -4.18 21.844 -15.641 1 83.56 78 SER A O 1
ATOM 660 N N . PHE A 1 79 ? -5.566 23.641 -15.406 1 89.81 79 PHE A N 1
ATOM 661 C CA . PHE A 1 79 ? -4.48 24.609 -15.445 1 89.81 79 PHE A CA 1
ATOM 662 C C . PHE A 1 79 ? -3.561 24.438 -14.242 1 89.81 79 PHE A C 1
ATOM 664 O O . PHE A 1 79 ? -2.338 24.391 -14.391 1 89.81 79 PHE A O 1
ATOM 671 N N . TYR A 1 80 ? -4.121 24.312 -13.156 1 90.31 80 TYR A N 1
ATOM 672 C CA . TYR A 1 80 ? -3.373 24.109 -11.922 1 90.31 80 TYR A CA 1
ATOM 673 C C . TYR A 1 80 ? -2.564 22.828 -11.977 1 90.31 80 TYR A C 1
ATOM 675 O O . TYR A 1 80 ? -1.373 22.812 -11.656 1 90.31 80 TYR A O 1
ATOM 683 N N . ALA A 1 81 ? -3.156 21.797 -12.484 1 80.25 81 ALA A N 1
ATOM 684 C CA . ALA A 1 81 ? -2.494 20.5 -12.578 1 80.25 81 ALA A CA 1
ATOM 685 C C . ALA A 1 81 ? -1.314 20.562 -13.547 1 80.25 81 ALA A C 1
ATOM 687 O O . ALA A 1 81 ? -0.254 19.984 -13.273 1 80.25 81 ALA A O 1
ATOM 688 N N . LYS A 1 82 ? -1.508 21.141 -14.586 1 86.62 82 LYS A N 1
ATOM 689 C CA . LYS A 1 82 ? -0.455 21.281 -15.586 1 86.62 82 LYS A CA 1
ATOM 690 C C . LYS A 1 82 ? 0.787 21.938 -14.984 1 86.62 82 LYS A C 1
ATOM 692 O O . LYS A 1 82 ? 1.903 21.453 -15.172 1 86.62 82 LYS A O 1
ATOM 697 N N . TYR A 1 83 ? 0.587 22.906 -14.266 1 91.56 83 TYR A N 1
ATOM 698 C CA . TYR A 1 83 ? 1.735 23.656 -13.758 1 91.56 83 TYR A CA 1
ATOM 699 C C . TYR A 1 83 ? 2.303 23 -12.5 1 91.56 83 TYR A C 1
ATOM 701 O O . TYR A 1 83 ? 3.453 23.25 -12.133 1 91.56 83 TYR A O 1
ATOM 709 N N . GLU A 1 84 ? 1.45 22.312 -11.82 1 85 84 GLU A N 1
ATOM 710 C CA . GLU A 1 84 ? 2.025 21.469 -10.781 1 85 84 GLU A CA 1
ATOM 711 C C . GLU A 1 84 ? 3.074 20.516 -11.352 1 85 84 GLU A C 1
ATOM 713 O O . GLU A 1 84 ? 4.133 20.312 -10.758 1 85 84 GLU A O 1
ATOM 718 N N . ASP A 1 85 ? 2.744 19.969 -12.508 1 78.94 85 ASP A N 1
ATOM 719 C CA . ASP A 1 85 ? 3.66 19.047 -13.18 1 78.94 85 ASP A CA 1
ATOM 720 C C . ASP A 1 85 ? 4.914 19.781 -13.656 1 78.94 85 ASP A C 1
ATOM 722 O O . ASP A 1 85 ? 6.027 19.281 -13.484 1 78.94 85 ASP A O 1
ATOM 726 N N . ILE A 1 86 ? 4.688 20.859 -14.211 1 87.75 86 ILE A N 1
ATOM 727 C CA . ILE A 1 86 ? 5.805 21.656 -14.703 1 87.75 86 ILE A CA 1
ATOM 728 C C . ILE A 1 86 ? 6.734 22.031 -13.547 1 87.75 86 ILE A C 1
ATOM 730 O O . ILE A 1 86 ? 7.949 21.844 -13.633 1 87.75 86 ILE A O 1
ATOM 734 N N . CYS A 1 87 ? 6.156 22.484 -12.453 1 90.69 87 CYS A N 1
ATOM 735 C CA . CYS A 1 87 ? 6.957 22.922 -11.305 1 90.69 87 CYS A CA 1
ATOM 736 C C . CYS A 1 87 ? 7.691 21.734 -10.68 1 90.69 87 CYS A C 1
ATOM 738 O O . CYS A 1 87 ? 8.828 21.891 -10.219 1 90.69 87 CYS A O 1
ATOM 740 N N . SER A 1 88 ? 7.031 20.609 -10.703 1 81.38 88 SER A N 1
ATOM 741 C CA . SER A 1 88 ? 7.688 19.406 -10.188 1 81.38 88 SER A CA 1
ATOM 742 C C . SER A 1 88 ? 8.945 19.078 -10.992 1 81.38 88 SER A C 1
ATOM 744 O O . SER A 1 88 ? 9.969 18.719 -10.422 1 81.38 88 SER A O 1
ATOM 746 N N . LYS A 1 89 ? 8.828 19.172 -12.281 1 81.38 89 LYS A N 1
ATOM 747 C CA . LYS A 1 89 ? 9.969 18.922 -13.156 1 81.38 89 LYS A CA 1
ATOM 748 C C . LYS A 1 89 ? 11.078 19.938 -12.922 1 81.38 89 LYS A C 1
ATOM 750 O O . LYS A 1 89 ? 12.258 19.594 -12.922 1 81.38 89 LYS A O 1
ATOM 755 N N . LEU A 1 90 ? 10.648 21.156 -12.766 1 90.81 90 LEU A N 1
ATOM 756 C CA . LEU A 1 90 ? 11.617 22.203 -12.469 1 90.81 90 LEU A CA 1
ATOM 757 C C . LEU A 1 90 ? 12.367 21.906 -11.172 1 90.81 90 LEU A C 1
ATOM 759 O O . LEU A 1 90 ? 13.586 22.031 -11.109 1 90.81 90 LEU A O 1
ATOM 763 N N . GLN A 1 91 ? 11.617 21.5 -10.164 1 87.75 91 GLN A N 1
ATOM 764 C CA . GLN A 1 91 ? 12.172 21.266 -8.828 1 87.75 91 GLN A CA 1
ATOM 765 C C . GLN A 1 91 ? 13.164 20.109 -8.844 1 87.75 91 GLN A C 1
ATOM 767 O O . GLN A 1 91 ? 14.086 20.062 -8.023 1 87.75 91 GLN A O 1
ATOM 772 N N . GLU A 1 92 ? 12.977 19.203 -9.742 1 81.69 92 GLU A N 1
ATOM 773 C CA . GLU A 1 92 ? 13.867 18.047 -9.859 1 81.69 92 GLU A CA 1
ATOM 774 C C . GLU A 1 92 ? 15.305 18.5 -10.117 1 81.69 92 GLU A C 1
ATOM 776 O O . GLU A 1 92 ? 16.25 17.828 -9.703 1 81.69 92 GLU A O 1
ATOM 781 N N . ASN A 1 93 ? 15.453 19.609 -10.82 1 87.94 93 ASN A N 1
ATOM 782 C CA . ASN A 1 93 ? 16.766 20.125 -11.164 1 87.94 93 ASN A CA 1
ATOM 783 C C . ASN A 1 93 ? 17.484 20.688 -9.938 1 87.94 93 ASN A C 1
ATOM 785 O O . ASN A 1 93 ? 18.688 20.953 -9.984 1 87.94 93 ASN A O 1
ATOM 789 N N . LEU A 1 94 ? 16.688 20.828 -8.82 1 92 94 LEU A N 1
ATOM 790 C CA . LEU A 1 94 ? 17.234 21.484 -7.641 1 92 94 LEU A CA 1
ATOM 791 C C . LEU A 1 94 ? 17.516 20.469 -6.535 1 92 94 LEU A C 1
ATOM 793 O O . LEU A 1 94 ? 18.203 20.781 -5.562 1 92 94 LEU A O 1
ATOM 797 N N . LEU A 1 95 ? 17.062 19.234 -6.695 1 82.25 95 LEU A N 1
ATOM 798 C CA . LEU A 1 95 ? 17.031 18.219 -5.645 1 82.25 95 LEU A CA 1
ATOM 799 C C . LEU A 1 95 ? 18.453 17.922 -5.152 1 82.25 95 LEU A C 1
ATOM 801 O O . LEU A 1 95 ? 18.656 17.656 -3.967 1 82.25 95 LEU A O 1
ATOM 805 N N . PHE A 1 96 ? 19.469 18.047 -5.977 1 86.69 96 PHE A N 1
ATOM 806 C CA . PHE A 1 96 ? 20.828 17.641 -5.652 1 86.69 96 PHE A CA 1
ATOM 807 C C . PHE A 1 96 ? 21.422 18.562 -4.594 1 86.69 96 PHE A C 1
ATOM 809 O O . PHE A 1 96 ? 22.312 18.156 -3.844 1 86.69 96 PHE A O 1
ATOM 816 N N . PHE A 1 97 ? 20.922 19.734 -4.527 1 92.56 97 PHE A N 1
ATOM 817 C CA . PHE A 1 97 ? 21.641 20.781 -3.809 1 92.56 97 PHE A CA 1
ATOM 818 C C . PHE A 1 97 ? 21.734 20.453 -2.324 1 92.56 97 PHE A C 1
ATOM 820 O O . PHE A 1 97 ? 22.844 20.375 -1.769 1 92.56 97 PHE A O 1
ATOM 827 N N . GLU A 1 98 ? 20.578 20.203 -1.703 1 90.12 98 GLU A N 1
ATOM 828 C CA . GLU A 1 98 ? 20.578 19.906 -0.276 1 90.12 98 GLU A CA 1
ATOM 829 C C . GLU A 1 98 ? 21.25 18.562 0.002 1 90.12 98 GLU A C 1
ATOM 831 O O . GLU A 1 98 ? 21.953 18.406 1.003 1 90.12 98 GLU A O 1
ATOM 836 N N . ILE A 1 99 ? 21.094 17.672 -0.922 1 84.94 99 ILE A N 1
ATOM 837 C CA . ILE A 1 99 ? 21.688 16.344 -0.786 1 84.94 99 ILE A CA 1
ATOM 838 C C . ILE A 1 99 ? 23.203 16.438 -0.838 1 84.94 99 ILE A C 1
ATOM 840 O O . ILE A 1 99 ? 23.906 15.906 0.027 1 84.94 99 ILE A O 1
ATOM 844 N N . GLU A 1 100 ? 23.719 17.172 -1.871 1 90.06 100 GLU A N 1
ATOM 845 C CA . GLU A 1 100 ? 25.156 17.297 -2.039 1 90.06 100 GLU A CA 1
ATOM 846 C C . GLU A 1 100 ? 25.781 18.094 -0.896 1 90.06 100 GLU A C 1
ATOM 848 O O . GLU A 1 100 ? 26.906 17.812 -0.476 1 90.06 100 GLU A O 1
ATOM 853 N N . PHE A 1 101 ? 25.062 19.062 -0.439 1 94.44 101 PHE A N 1
ATOM 854 C CA . PHE A 1 101 ? 25.562 19.781 0.722 1 94.44 101 PHE A CA 1
ATOM 855 C C . PHE A 1 101 ? 25.781 18.844 1.897 1 94.44 101 PHE A C 1
ATOM 857 O O . PHE A 1 101 ? 26.828 18.906 2.562 1 94.44 101 PHE A O 1
ATOM 864 N N . ASN A 1 102 ? 24.828 17.984 2.143 1 90.31 102 ASN A N 1
ATOM 865 C CA . ASN A 1 102 ? 24.891 17.062 3.271 1 90.31 102 ASN A CA 1
ATOM 866 C C . ASN A 1 102 ? 25.984 16.016 3.076 1 90.31 102 ASN A C 1
ATOM 868 O O . ASN A 1 102 ? 26.422 15.383 4.039 1 90.31 102 ASN A O 1
ATOM 872 N N . GLU A 1 103 ? 26.422 15.906 1.833 1 87.12 103 GLU A N 1
ATOM 873 C CA . GLU A 1 103 ? 27.469 14.922 1.536 1 87.12 103 GLU A CA 1
ATOM 874 C C . GLU A 1 103 ? 28.859 15.539 1.652 1 87.12 103 GLU A C 1
ATOM 876 O O . GLU A 1 103 ? 29.859 14.828 1.641 1 87.12 103 GLU A O 1
ATOM 881 N N . LEU A 1 104 ? 28.938 16.812 1.768 1 92.31 104 LEU A N 1
ATOM 882 C CA . LEU A 1 104 ? 30.219 17.484 1.921 1 92.31 104 LEU A CA 1
ATOM 883 C C . LEU A 1 104 ? 30.891 17.078 3.227 1 92.31 104 LEU A C 1
ATOM 885 O O . LEU A 1 104 ? 30.234 16.609 4.152 1 92.31 104 LEU A O 1
ATOM 889 N N . ASP A 1 105 ? 32.219 17.141 3.232 1 92.38 105 ASP A N 1
ATOM 890 C CA . ASP A 1 105 ? 32.906 16.875 4.492 1 92.38 105 ASP A CA 1
ATOM 891 C C . ASP A 1 105 ? 32.594 17.953 5.523 1 92.38 105 ASP A C 1
ATOM 893 O O . ASP A 1 105 ? 32.219 19.062 5.168 1 92.38 105 ASP A O 1
ATOM 897 N N . GLU A 1 106 ? 32.812 17.688 6.734 1 92 106 GLU A N 1
ATOM 898 C CA . GLU A 1 106 ? 32.438 18.531 7.852 1 92 106 GLU A CA 1
ATOM 899 C C . GLU A 1 106 ? 33.125 19.891 7.801 1 92 106 GLU A C 1
ATOM 901 O O . GLU A 1 106 ? 32.531 20.922 8.148 1 92 106 GLU A O 1
ATOM 906 N N . LYS A 1 107 ? 34.312 19.781 7.355 1 94.31 107 LYS A N 1
ATOM 907 C CA . LYS A 1 107 ? 35.094 21.016 7.293 1 94.31 107 LYS A CA 1
ATOM 908 C C . LYS A 1 107 ? 34.5 21.984 6.289 1 94.31 107 LYS A C 1
ATOM 910 O O . LYS A 1 107 ? 34.344 23.172 6.59 1 94.31 107 LYS A O 1
ATOM 915 N N . LYS A 1 108 ? 34.188 21.578 5.18 1 94.56 108 LYS A N 1
ATOM 916 C CA . LYS A 1 108 ? 33.594 22.406 4.133 1 94.56 108 LYS A CA 1
ATOM 917 C C . LYS A 1 108 ? 32.219 22.906 4.535 1 94.56 108 LYS A C 1
ATOM 919 O O . LYS A 1 108 ? 31.859 24.047 4.273 1 94.56 108 LYS A O 1
ATOM 924 N N . GLN A 1 109 ? 31.422 22.078 5.137 1 95.38 109 GLN A N 1
ATOM 925 C CA . GLN A 1 109 ? 30.094 22.484 5.621 1 95.38 109 GLN A CA 1
ATOM 926 C C . GLN A 1 109 ? 30.203 23.625 6.617 1 95.38 109 GLN A C 1
ATOM 928 O O . GLN A 1 109 ? 29.469 24.609 6.512 1 95.38 109 GLN A O 1
ATOM 933 N N . SER A 1 110 ? 31.156 23.453 7.457 1 95.69 110 SER A N 1
ATOM 934 C CA . SER A 1 110 ? 31.344 24.469 8.484 1 95.69 110 SER A CA 1
ATOM 935 C C . SER A 1 110 ? 31.781 25.797 7.871 1 95.69 110 SER A C 1
ATOM 937 O O . SER A 1 110 ? 31.344 26.859 8.312 1 95.69 110 SER A O 1
ATOM 939 N N . GLU A 1 111 ? 32.625 25.703 6.934 1 96.44 111 GLU A N 1
ATOM 940 C CA . GLU A 1 111 ? 33.094 26.891 6.23 1 96.44 111 GLU A CA 1
ATOM 941 C C . GLU A 1 111 ? 31.922 27.609 5.527 1 96.44 111 GLU A C 1
ATOM 943 O O . GLU A 1 111 ? 31.797 28.828 5.625 1 96.44 111 GLU A O 1
ATOM 948 N N . PHE A 1 112 ? 31.156 26.875 4.867 1 97.25 112 PHE A N 1
ATOM 949 C CA . PHE A 1 112 ? 30.031 27.453 4.141 1 97.25 112 PHE A CA 1
ATOM 950 C C . PHE A 1 112 ? 29.016 28.047 5.105 1 97.25 112 PHE A C 1
ATOM 952 O O . PHE A 1 112 ? 28.5 29.141 4.863 1 97.25 112 PHE A O 1
ATOM 959 N N . ILE A 1 113 ? 28.719 27.422 6.223 1 96.75 113 ILE A N 1
ATOM 960 C CA . ILE A 1 113 ? 27.75 27.875 7.207 1 96.75 113 ILE A CA 1
ATOM 961 C C . ILE A 1 113 ? 28.219 29.188 7.836 1 96.75 113 ILE A C 1
ATOM 963 O O . ILE A 1 113 ? 27.438 30.125 7.992 1 96.75 113 ILE A O 1
ATOM 967 N N . LYS A 1 114 ? 29.516 29.203 8.07 1 96.38 114 LYS A N 1
ATOM 968 C CA . LYS A 1 114 ? 30.094 30.391 8.703 1 96.38 114 LYS A CA 1
ATOM 969 C C . LYS A 1 114 ? 30.109 31.578 7.738 1 96.38 114 LYS A C 1
ATOM 971 O O . LYS A 1 114 ? 29.859 32.719 8.141 1 96.38 114 LYS A O 1
ATOM 976 N N . PHE A 1 115 ? 30.391 31.281 6.523 1 97.25 115 PHE A N 1
ATOM 977 C CA . PHE A 1 115 ? 30.547 32.344 5.527 1 97.25 115 PHE A CA 1
ATOM 978 C C . PHE A 1 115 ? 29.188 32.875 5.082 1 97.25 115 PHE A C 1
ATOM 980 O O . PHE A 1 115 ? 29.016 34.062 4.875 1 97.25 115 PHE A O 1
ATOM 987 N N . CYS A 1 116 ? 28.234 32 4.871 1 96.69 116 CYS A N 1
ATOM 988 C CA . CYS A 1 116 ? 26.906 32.375 4.398 1 96.69 116 CYS A CA 1
ATOM 989 C C . CYS A 1 116 ? 26 32.75 5.562 1 96.69 116 CYS A C 1
ATOM 991 O O . CYS A 1 116 ? 24.953 32.125 5.77 1 96.69 116 CYS A O 1
ATOM 993 N N . THR A 1 117 ? 26.141 33.781 6.148 1 94.62 117 THR A N 1
ATOM 994 C CA . THR A 1 117 ? 25.531 34.188 7.41 1 94.62 117 THR A CA 1
ATOM 995 C C . THR A 1 117 ? 24.016 34.219 7.297 1 94.62 117 THR A C 1
ATOM 997 O O . THR A 1 117 ? 23.312 33.75 8.188 1 94.62 117 THR A O 1
ATOM 1000 N N . LYS A 1 118 ? 23.547 34.719 6.211 1 94.12 118 LYS A N 1
ATOM 1001 C CA . LYS A 1 118 ? 22.094 34.781 5.988 1 94.12 118 LYS A CA 1
ATOM 1002 C C . LYS A 1 118 ? 21.469 33.406 5.992 1 94.12 118 LYS A C 1
ATOM 1004 O O . LYS A 1 118 ? 20.297 33.25 6.336 1 94.12 118 LYS A O 1
ATOM 1009 N N . TYR A 1 119 ? 22.266 32.438 5.602 1 95.94 119 TYR A N 1
ATOM 1010 C CA . TYR A 1 119 ? 21.719 31.109 5.402 1 95.94 119 TYR A CA 1
ATOM 1011 C C . TYR A 1 119 ? 22.25 30.141 6.461 1 95.94 119 TYR A C 1
ATOM 1013 O O . TYR A 1 119 ? 22.062 28.922 6.348 1 95.94 119 TYR A O 1
ATOM 1021 N N . SER A 1 120 ? 22.875 30.688 7.461 1 95.56 120 SER A N 1
ATOM 1022 C CA . SER A 1 120 ? 23.531 29.844 8.453 1 95.56 120 SER A CA 1
ATOM 1023 C C . SER A 1 120 ? 22.531 28.922 9.148 1 95.56 120 SER A C 1
ATOM 1025 O O . SER A 1 120 ? 22.812 27.734 9.336 1 95.56 120 SER A O 1
ATOM 1027 N N . TYR A 1 121 ? 21.438 29.422 9.508 1 93.56 121 TYR A N 1
ATOM 1028 C CA . TYR A 1 121 ? 20.453 28.609 10.211 1 93.56 121 TYR A CA 1
ATOM 1029 C C . TYR A 1 121 ? 19.859 27.547 9.289 1 93.56 121 TYR A C 1
ATOM 1031 O O . TYR A 1 121 ? 19.703 26.391 9.68 1 93.56 121 TYR A O 1
ATOM 1039 N N . TYR A 1 122 ? 19.562 27.906 8.086 1 93.62 122 TYR A N 1
ATOM 1040 C CA . TYR A 1 122 ? 19.016 26.984 7.094 1 93.62 122 TYR A CA 1
ATOM 1041 C C . TYR A 1 122 ? 19.984 25.828 6.848 1 93.62 122 TYR A C 1
ATOM 1043 O O . TYR A 1 122 ? 19.594 24.656 6.879 1 93.62 122 TYR A O 1
ATOM 1051 N N . LEU A 1 123 ? 21.219 26.172 6.652 1 95.25 123 LEU A N 1
ATOM 1052 C CA . LEU A 1 123 ? 22.234 25.172 6.363 1 95.25 123 LEU A CA 1
ATOM 1053 C C . LEU A 1 123 ? 22.5 24.297 7.586 1 95.25 123 LEU A C 1
ATOM 1055 O O . LEU A 1 123 ? 22.75 23.094 7.457 1 95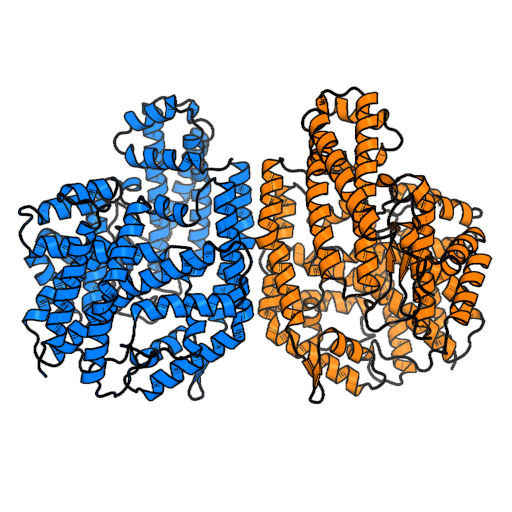.25 123 LEU A O 1
ATOM 1059 N N . SER A 1 124 ? 22.438 24.938 8.734 1 93.06 124 SER A N 1
ATOM 1060 C CA . SER A 1 124 ? 22.625 24.172 9.961 1 93.06 124 SER A CA 1
ATOM 1061 C C . SER A 1 124 ? 21.516 23.156 10.148 1 93.06 124 SER A C 1
ATOM 1063 O O . SER A 1 124 ? 21.766 22.047 10.641 1 93.06 124 SER A O 1
ATOM 1065 N N . ASN A 1 125 ? 20.359 23.516 9.82 1 90.25 125 ASN A N 1
ATOM 1066 C CA . ASN A 1 125 ? 19.234 22.578 9.891 1 90.25 125 ASN A CA 1
ATOM 1067 C C . ASN A 1 125 ? 19.406 21.438 8.914 1 90.25 125 ASN A C 1
ATOM 1069 O O . ASN A 1 125 ? 19.062 20.297 9.219 1 90.25 125 ASN A O 1
ATOM 1073 N N . LEU A 1 126 ? 19.922 21.719 7.773 1 89.75 126 LEU A N 1
ATOM 1074 C CA . LEU A 1 126 ? 20.203 20.672 6.801 1 89.75 126 LEU A CA 1
ATOM 1075 C C . LEU A 1 126 ? 21.219 19.688 7.348 1 89.75 126 LEU A C 1
ATOM 1077 O O . LEU A 1 126 ? 21.094 18.469 7.148 1 89.75 126 LEU A O 1
ATOM 1081 N N . LEU A 1 127 ? 22.172 20.234 7.98 1 89.81 127 LEU A N 1
ATOM 1082 C CA . LEU A 1 127 ? 23.234 19.406 8.562 1 89.81 127 LEU A CA 1
ATOM 1083 C C . LEU A 1 127 ? 22.656 18.453 9.602 1 89.81 127 LEU A C 1
ATOM 1085 O O . LEU A 1 127 ? 23.094 17.297 9.688 1 89.81 127 LEU A O 1
ATOM 1089 N N . LYS A 1 128 ? 21.719 18.969 10.367 1 87.19 128 LYS A N 1
ATOM 1090 C CA . LYS A 1 128 ? 21.094 18.125 11.375 1 87.19 128 LYS A CA 1
ATOM 1091 C C . LYS A 1 128 ? 20.375 16.938 10.727 1 87.19 128 LYS A C 1
ATOM 1093 O O . LYS A 1 128 ? 20.297 15.859 11.305 1 87.19 128 LYS A O 1
ATOM 1098 N N . GLN A 1 129 ? 19.938 17.188 9.594 1 86.69 129 GLN A N 1
ATOM 1099 C CA . GLN A 1 129 ? 19.188 16.156 8.883 1 86.69 129 GLN A CA 1
ATOM 1100 C C . GLN A 1 129 ? 20.109 15.117 8.266 1 86.69 129 GLN A C 1
ATOM 1102 O O . GLN A 1 129 ? 19.672 14.023 7.914 1 86.69 129 GLN A O 1
ATOM 1107 N N . LYS A 1 130 ? 21.359 15.438 8.188 1 87.06 130 LYS A N 1
ATOM 1108 C CA . LYS A 1 130 ? 22.359 14.578 7.559 1 87.06 130 LYS A CA 1
ATOM 1109 C C . LYS A 1 130 ? 22.422 13.219 8.258 1 87.06 130 LYS A C 1
ATOM 1111 O O . LYS A 1 130 ? 22.578 12.188 7.605 1 87.06 130 LYS A O 1
ATOM 1116 N N . ALA A 1 131 ? 22.297 13.305 9.555 1 86.69 131 ALA A N 1
ATOM 1117 C CA . ALA A 1 131 ? 22.391 12.078 10.344 1 86.69 131 ALA A CA 1
ATOM 1118 C C . ALA A 1 131 ? 21.281 11.102 9.969 1 86.69 131 ALA A C 1
ATOM 1120 O O . ALA A 1 131 ? 21.391 9.898 10.227 1 86.69 131 ALA A O 1
ATOM 1121 N N . HIS A 1 132 ? 20.266 11.578 9.367 1 90.81 132 HIS A N 1
ATOM 1122 C CA . HIS A 1 132 ? 19.094 10.758 9.062 1 90.81 132 HIS A CA 1
ATOM 1123 C C . HIS A 1 132 ? 18.891 10.625 7.555 1 90.81 132 HIS A C 1
ATOM 1125 O O . HIS A 1 132 ? 17.906 10.047 7.109 1 90.81 132 HIS A O 1
ATOM 1131 N N . GLN A 1 133 ? 19.781 11.148 6.82 1 87.62 133 GLN A N 1
ATOM 1132 C CA . GLN A 1 133 ? 19.688 11.133 5.363 1 87.62 133 GLN A CA 1
ATOM 1133 C C . GLN A 1 133 ? 20.25 9.836 4.785 1 87.62 133 GLN A C 1
ATOM 1135 O O . GLN A 1 133 ? 21.297 9.359 5.227 1 87.62 133 GLN A O 1
ATOM 1140 N N . LEU A 1 134 ? 19.562 9.195 3.863 1 85.62 134 LEU A N 1
ATOM 1141 C CA . LEU A 1 134 ? 20.047 8.023 3.137 1 85.62 134 LEU A CA 1
ATOM 1142 C C . LEU A 1 134 ? 20.875 8.453 1.923 1 85.62 134 LEU A C 1
ATOM 1144 O O . LEU A 1 134 ? 20.969 9.641 1.612 1 85.62 134 LEU A O 1
ATOM 1148 N N . SER A 1 135 ? 21.531 7.473 1.267 1 83.38 135 SER A N 1
ATOM 1149 C CA . SER A 1 135 ? 22.25 7.777 0.033 1 83.38 135 SER A CA 1
ATOM 1150 C C . SER A 1 135 ? 21.281 8.211 -1.071 1 83.38 135 SER A C 1
ATOM 1152 O O . SER A 1 135 ? 20.078 7.961 -0.99 1 83.38 135 SER A O 1
ATOM 1154 N N . LYS A 1 136 ? 21.844 8.852 -2.057 1 80.88 136 LYS A N 1
ATOM 1155 C CA . LYS A 1 136 ? 21.031 9.32 -3.176 1 80.88 136 LYS A CA 1
ATOM 1156 C C . LYS A 1 136 ? 20.234 8.188 -3.793 1 80.88 136 LYS A C 1
ATOM 1158 O O . LYS A 1 136 ? 19.047 8.344 -4.078 1 80.88 136 LYS A O 1
ATOM 1163 N N . LYS A 1 137 ? 20.859 7.094 -4.008 1 82.44 137 LYS A N 1
ATOM 1164 C CA . LYS A 1 137 ? 20.203 5.941 -4.613 1 82.44 137 LYS A CA 1
ATOM 1165 C C . LYS A 1 137 ? 19.109 5.395 -3.701 1 82.44 137 LYS A C 1
ATOM 1167 O O . LYS A 1 137 ? 18.031 5.023 -4.168 1 82.44 137 LYS A O 1
ATOM 1172 N N . GLU A 1 138 ? 19.438 5.418 -2.42 1 85.56 138 GLU A N 1
ATOM 1173 C CA . GLU A 1 138 ? 18.438 4.953 -1.452 1 85.56 138 GLU A CA 1
ATOM 1174 C C . GLU A 1 138 ? 17.25 5.898 -1.39 1 85.56 138 GLU A C 1
ATOM 1176 O O . GLU A 1 138 ? 16.094 5.449 -1.337 1 85.56 138 GLU A O 1
ATOM 1181 N N . GLU A 1 139 ? 17.562 7.168 -1.407 1 85.56 139 GLU A N 1
ATOM 1182 C CA . GLU A 1 139 ? 16.484 8.164 -1.367 1 85.56 139 GLU A CA 1
ATOM 1183 C C . GLU A 1 139 ? 15.578 8.047 -2.588 1 85.56 139 GLU A C 1
ATOM 1185 O O . GLU A 1 139 ? 14.359 8.219 -2.482 1 85.56 139 GLU A O 1
ATOM 1190 N N . ARG A 1 140 ? 16.188 7.805 -3.668 1 82.38 140 ARG A N 1
ATOM 1191 C CA . ARG A 1 140 ? 15.422 7.641 -4.898 1 82.38 140 ARG A CA 1
ATOM 1192 C C . ARG A 1 140 ? 14.438 6.477 -4.781 1 82.38 140 ARG A C 1
ATOM 1194 O O . ARG A 1 140 ? 13.266 6.609 -5.129 1 82.38 140 ARG A O 1
ATOM 1201 N N . ILE A 1 141 ? 14.891 5.371 -4.309 1 87.88 141 ILE A N 1
ATOM 1202 C CA . ILE A 1 141 ? 14.047 4.191 -4.145 1 87.88 141 ILE A CA 1
ATOM 1203 C C . ILE A 1 141 ? 12.945 4.488 -3.129 1 87.88 141 ILE A C 1
ATOM 1205 O O . ILE A 1 141 ? 11.781 4.152 -3.354 1 87.88 141 ILE A O 1
ATOM 1209 N N . MET A 1 142 ? 13.328 5.16 -2.055 1 88.12 142 MET A N 1
ATOM 1210 C CA . MET A 1 142 ? 12.344 5.5 -1.03 1 88.12 142 MET A CA 1
ATOM 1211 C C . MET A 1 142 ? 11.227 6.359 -1.611 1 88.12 142 MET A C 1
ATOM 1213 O O . MET A 1 142 ? 10.047 6.094 -1.381 1 88.12 142 MET A O 1
ATOM 1217 N N . LEU A 1 143 ? 11.602 7.328 -2.369 1 83.56 143 LEU A N 1
ATOM 1218 C CA . LEU A 1 143 ? 10.641 8.258 -2.951 1 83.56 143 LEU A CA 1
ATOM 1219 C C . LEU A 1 143 ? 9.703 7.535 -3.912 1 83.56 143 LEU A C 1
ATOM 1221 O O . LEU A 1 143 ? 8.484 7.734 -3.865 1 83.56 143 LEU A O 1
ATOM 1225 N N . ARG A 1 144 ? 10.219 6.715 -4.711 1 84 144 ARG A N 1
ATOM 1226 C CA . ARG A 1 144 ? 9.43 6.039 -5.734 1 84 144 ARG A CA 1
ATOM 1227 C C . ARG A 1 144 ? 8.516 4.984 -5.109 1 84 144 ARG A C 1
ATOM 1229 O O . ARG A 1 144 ? 7.375 4.805 -5.547 1 84 144 ARG A O 1
ATOM 1236 N N . THR A 1 145 ? 9.016 4.281 -4.113 1 90.44 145 THR A N 1
ATOM 1237 C CA . THR A 1 145 ? 8.234 3.213 -3.496 1 90.44 145 THR A CA 1
ATOM 1238 C C . THR A 1 145 ? 7.109 3.791 -2.641 1 90.44 145 THR A C 1
ATOM 1240 O O . THR A 1 145 ? 6.074 3.15 -2.455 1 90.44 145 THR A O 1
ATOM 1243 N N . LYS A 1 146 ? 7.215 4.984 -2.146 1 90 146 LYS A N 1
ATOM 1244 C CA . LYS A 1 146 ? 6.164 5.609 -1.353 1 90 146 LYS A CA 1
ATOM 1245 C C . LYS A 1 146 ? 4.887 5.781 -2.17 1 90 146 LYS A C 1
ATOM 1247 O O . LYS A 1 146 ? 3.781 5.695 -1.632 1 90 146 LYS A O 1
ATOM 1252 N N . ASN A 1 147 ? 5.023 6.012 -3.457 1 87.5 147 ASN A N 1
ATOM 1253 C CA . ASN A 1 147 ? 3.883 6.266 -4.332 1 87.5 147 ASN A CA 1
ATOM 1254 C C . ASN A 1 147 ? 3.02 5.02 -4.504 1 87.5 147 ASN A C 1
ATOM 1256 O O . ASN A 1 147 ? 1.848 5.117 -4.875 1 87.5 147 ASN A O 1
ATOM 1260 N N . ILE A 1 148 ? 3.594 3.898 -4.25 1 92.19 148 ILE A N 1
ATOM 1261 C CA . ILE A 1 148 ? 2.861 2.639 -4.332 1 92.19 148 ILE A CA 1
ATOM 1262 C C . ILE A 1 148 ? 2.822 1.976 -2.955 1 92.19 148 ILE A C 1
ATOM 1264 O O . ILE A 1 148 ? 2.643 0.76 -2.852 1 92.19 148 ILE A O 1
ATOM 1268 N N . GLY A 1 149 ? 3.23 2.682 -1.949 1 95.06 149 GLY A N 1
ATOM 1269 C CA . GLY A 1 149 ? 3.191 2.27 -0.556 1 95.06 149 GLY A CA 1
ATOM 1270 C C . GLY A 1 149 ? 2.352 3.184 0.315 1 95.06 149 GLY A C 1
ATOM 1271 O O . GLY A 1 149 ? 1.144 3.312 0.106 1 95.06 149 GLY A O 1
ATOM 1272 N N . VAL A 1 150 ? 3.02 3.945 1.136 1 94.62 150 VAL A N 1
ATOM 1273 C CA . VAL A 1 150 ? 2.33 4.746 2.141 1 94.62 150 VAL A CA 1
ATOM 1274 C C . VAL A 1 150 ? 1.449 5.789 1.454 1 94.62 150 VAL A C 1
ATOM 1276 O O . VAL A 1 150 ? 0.312 6.023 1.871 1 94.62 150 VAL A O 1
ATOM 1279 N N . ASN A 1 151 ? 1.96 6.414 0.427 1 92.06 151 ASN A N 1
ATOM 1280 C CA . ASN A 1 151 ? 1.161 7.41 -0.278 1 92.06 151 ASN A CA 1
ATOM 1281 C C . ASN A 1 151 ? -0.045 6.781 -0.967 1 92.06 151 ASN A C 1
ATOM 1283 O O . ASN A 1 151 ? -1.108 7.395 -1.054 1 92.06 151 ASN A O 1
ATOM 1287 N N . ALA A 1 152 ? 0.131 5.625 -1.47 1 93.69 152 ALA A N 1
ATOM 1288 C CA . ALA A 1 152 ? -0.977 4.91 -2.1 1 93.69 152 ALA A CA 1
ATOM 1289 C C . ALA A 1 152 ? -2.045 4.543 -1.073 1 93.69 152 ALA A C 1
ATOM 1291 O O . ALA A 1 152 ? -3.242 4.625 -1.356 1 93.69 152 ALA A O 1
ATOM 1292 N N . PHE A 1 153 ? -1.663 4.121 0.085 1 96.88 153 PHE A N 1
ATOM 1293 C CA . PHE A 1 153 ? -2.621 3.809 1.14 1 96.88 153 PHE A CA 1
ATOM 1294 C C . PHE A 1 153 ? -3.322 5.07 1.625 1 96.88 153 PHE A C 1
ATOM 1296 O O . PHE A 1 153 ? -4.516 5.047 1.927 1 96.88 153 PHE A O 1
ATOM 1303 N N . SER A 1 154 ? -2.58 6.137 1.707 1 95.44 154 SER A N 1
ATOM 1304 C CA . SER A 1 154 ? -3.197 7.422 2.035 1 95.44 154 SER A CA 1
ATOM 1305 C C . SER A 1 154 ? -4.25 7.805 1.003 1 95.44 154 SER A C 1
ATOM 1307 O O . SER A 1 154 ? -5.344 8.25 1.361 1 95.44 154 SER A O 1
ATOM 1309 N N . ARG A 1 155 ? -3.906 7.645 -0.24 1 91.31 155 ARG A N 1
ATOM 1310 C CA . ARG A 1 155 ? -4.859 7.93 -1.306 1 91.31 155 ARG A CA 1
ATOM 1311 C C . ARG A 1 155 ? -6.074 7.012 -1.22 1 91.31 155 ARG A C 1
ATOM 1313 O O . ARG A 1 155 ? -7.207 7.445 -1.439 1 91.31 155 ARG A O 1
ATOM 1320 N N . LEU A 1 156 ? -5.793 5.746 -0.932 1 95.81 156 LEU A N 1
ATOM 1321 C CA . LEU A 1 156 ? -6.891 4.801 -0.77 1 95.81 156 LEU A CA 1
ATOM 1322 C C . LEU A 1 156 ? -7.844 5.258 0.327 1 95.81 156 LEU A C 1
ATOM 1324 O O . LEU A 1 156 ? -9.062 5.141 0.184 1 95.81 156 LEU A O 1
ATOM 1328 N N . PHE A 1 157 ? -7.32 5.766 1.423 1 97.62 157 PHE A N 1
ATOM 1329 C CA . PHE A 1 157 ? -8.117 6.355 2.49 1 97.62 157 PHE A CA 1
ATOM 1330 C C . PHE A 1 157 ? -9.016 7.461 1.945 1 97.62 157 PHE A C 1
ATOM 1332 O O . PHE A 1 157 ? -10.234 7.438 2.15 1 97.62 157 PHE A O 1
ATOM 1339 N N . ASP A 1 158 ? -8.492 8.312 1.194 1 91.62 158 ASP A N 1
ATOM 1340 C CA . ASP A 1 158 ? -9.234 9.445 0.655 1 91.62 158 ASP A CA 1
ATOM 1341 C C . ASP A 1 158 ? -10.312 8.984 -0.325 1 91.62 158 ASP A C 1
ATOM 1343 O O . ASP A 1 158 ? -11.453 9.445 -0.262 1 91.62 158 ASP A O 1
ATOM 1347 N N . GLU A 1 159 ? -9.906 8.109 -1.173 1 89.25 159 GLU A N 1
ATOM 1348 C CA . GLU A 1 159 ? -10.852 7.617 -2.166 1 89.25 159 GLU A CA 1
ATOM 1349 C C . GLU A 1 159 ? -12 6.855 -1.506 1 89.25 159 GLU A C 1
ATOM 1351 O O . GLU A 1 159 ? -13.133 6.891 -1.986 1 89.25 159 GLU A O 1
ATOM 1356 N N . THR A 1 160 ? -11.711 6.141 -0.445 1 93.69 160 THR A N 1
ATOM 1357 C CA . THR A 1 160 ? -12.75 5.434 0.304 1 93.69 160 THR A CA 1
ATOM 1358 C C . THR A 1 160 ? -13.789 6.414 0.838 1 93.69 160 THR A C 1
ATOM 1360 O O . THR A 1 160 ? -14.984 6.27 0.563 1 93.69 160 THR A O 1
ATOM 1363 N N . PHE A 1 161 ? -13.391 7.461 1.444 1 92.19 161 PHE A N 1
ATOM 1364 C CA . PHE A 1 161 ? -14.328 8.406 2.035 1 92.19 161 PHE A CA 1
ATOM 1365 C C . PHE A 1 161 ? -15.055 9.195 0.953 1 92.19 161 PHE A C 1
ATOM 1367 O O . PHE A 1 161 ? -16.234 9.531 1.104 1 92.19 161 PHE A O 1
ATOM 1374 N N . THR A 1 162 ? -14.375 9.461 -0.095 1 85.88 162 THR A N 1
ATOM 1375 C CA . THR A 1 162 ? -15.008 10.156 -1.21 1 85.88 162 THR A CA 1
ATOM 1376 C C . THR A 1 162 ? -16.141 9.312 -1.803 1 85.88 162 THR A C 1
ATOM 1378 O O . THR A 1 162 ? -17.156 9.852 -2.244 1 85.88 162 THR A O 1
ATOM 1381 N N . SER A 1 163 ? -15.992 8.031 -1.739 1 89.75 163 SER A N 1
ATOM 1382 C CA . SER A 1 163 ? -16.953 7.133 -2.365 1 89.75 163 SER A CA 1
ATOM 1383 C C . SER A 1 163 ? -18.109 6.809 -1.416 1 89.75 163 SER A C 1
ATOM 1385 O O . SER A 1 163 ? -19.156 6.301 -1.842 1 89.75 163 SER A O 1
ATOM 1387 N N . LEU A 1 164 ? -17.984 7.023 -0.123 1 93.38 164 LEU A N 1
ATOM 1388 C CA . LEU A 1 164 ? -18.984 6.652 0.865 1 93.38 164 LEU A CA 1
ATOM 1389 C C . LEU A 1 164 ? -20.219 7.547 0.754 1 93.38 164 LEU A C 1
ATOM 1391 O O . LEU A 1 164 ? -20.094 8.75 0.505 1 93.38 164 LEU A O 1
ATOM 1395 N N . ASN A 1 165 ? -21.359 6.949 0.849 1 94 165 ASN A N 1
ATOM 1396 C CA . ASN A 1 165 ? -22.641 7.625 0.981 1 94 165 ASN A CA 1
ATOM 1397 C C . ASN A 1 165 ? -23.297 7.344 2.336 1 94 165 ASN A C 1
ATOM 1399 O O . ASN A 1 165 ? -23.344 6.191 2.775 1 94 165 ASN A O 1
ATOM 1403 N N . PHE A 1 166 ? -23.703 8.375 2.984 1 96 166 PHE A N 1
ATOM 1404 C CA . PHE A 1 166 ? -24.359 8.281 4.281 1 96 166 PHE A CA 1
ATOM 1405 C C . PHE A 1 166 ? -25.859 8.516 4.141 1 96 166 PHE A C 1
ATOM 1407 O O . PHE A 1 166 ? -26.297 9.648 3.945 1 96 166 PHE A O 1
ATOM 1414 N N . LYS A 1 167 ? -26.641 7.41 4.246 1 95.75 167 LYS A N 1
ATOM 1415 C CA . LYS A 1 167 ? -28.094 7.531 4.156 1 95.75 167 LYS A CA 1
ATOM 1416 C C . LYS A 1 167 ? -28.672 8.258 5.367 1 95.75 167 LYS A C 1
ATOM 1418 O O . LYS A 1 167 ? -28.578 7.77 6.492 1 95.75 167 LYS A O 1
ATOM 1423 N N . PHE A 1 168 ? -29.188 9.438 5.137 1 96.81 168 PHE A N 1
ATOM 1424 C CA . PHE A 1 168 ? -29.703 10.297 6.199 1 96.81 168 PHE A CA 1
ATOM 1425 C C . PHE A 1 168 ? -31.031 10.906 5.797 1 96.81 168 PHE A C 1
ATOM 1427 O O . PHE A 1 168 ? -31.094 11.719 4.867 1 96.81 168 PHE A O 1
ATOM 1434 N N . ASN A 1 169 ? -32.062 10.5 6.391 1 95 169 ASN A N 1
ATOM 1435 C CA . ASN A 1 169 ? -33.406 10.992 6.141 1 95 169 ASN A CA 1
ATOM 1436 C C . ASN A 1 169 ? -33.781 10.883 4.664 1 95 169 ASN A C 1
ATOM 1438 O O . ASN A 1 169 ? -34.25 11.859 4.062 1 95 169 ASN A O 1
ATOM 1442 N N . GLY A 1 170 ? -33.438 9.789 4.059 1 93.94 170 GLY A N 1
ATOM 1443 C CA . GLY A 1 170 ? -33.844 9.484 2.691 1 93.94 170 GLY A CA 1
ATOM 1444 C C . GLY A 1 170 ? -32.875 10.039 1.657 1 93.94 170 GLY A C 1
ATOM 1445 O O . GLY A 1 170 ? -33.031 9.797 0.459 1 93.94 170 GLY A O 1
ATOM 1446 N N . GLU A 1 171 ? -31.891 10.766 2.146 1 95.38 171 GLU A N 1
ATOM 1447 C CA . GLU A 1 171 ? -30.906 11.336 1.235 1 95.38 171 GLU A CA 1
ATOM 1448 C C . GLU A 1 171 ? -29.531 10.688 1.435 1 95.38 171 GLU A C 1
ATOM 1450 O O . GLU A 1 171 ? -29.25 10.156 2.51 1 95.38 171 GLU A O 1
ATOM 1455 N N . ASN A 1 172 ? -28.812 10.648 0.38 1 95.62 172 ASN A N 1
ATOM 1456 C CA . ASN A 1 172 ? -27.422 10.227 0.446 1 95.62 172 ASN A CA 1
ATOM 1457 C C . ASN A 1 172 ? -26.484 11.422 0.628 1 95.62 172 ASN A C 1
ATOM 1459 O O . ASN A 1 172 ? -26.328 12.234 -0.282 1 95.62 172 ASN A O 1
ATOM 1463 N N . LEU A 1 173 ? -25.891 11.484 1.795 1 94.94 173 LEU A N 1
ATOM 1464 C CA . LEU A 1 173 ? -24.984 12.578 2.113 1 94.94 173 LEU A CA 1
ATOM 1465 C C . LEU A 1 173 ? -23.531 12.133 2.002 1 94.94 173 LEU A C 1
ATOM 1467 O O . LEU A 1 173 ? -23.234 10.945 2.131 1 94.94 173 LEU A O 1
ATOM 1471 N N . LYS A 1 174 ? -22.719 13.062 1.714 1 92.5 174 LYS A N 1
ATOM 1472 C CA . LYS A 1 174 ? -21.281 12.82 1.743 1 92.5 174 LYS A CA 1
ATOM 1473 C C . LYS A 1 174 ? -20.703 13.102 3.127 1 92.5 174 LYS A C 1
ATOM 1475 O O . LYS A 1 174 ? -21.438 13.484 4.043 1 92.5 174 LYS A O 1
ATOM 1480 N N . GLU A 1 175 ? -19.5 12.766 3.32 1 91.5 175 GLU A N 1
ATOM 1481 C CA . GLU A 1 175 ? -18.859 12.812 4.625 1 91.5 175 GLU A CA 1
ATOM 1482 C C . GLU A 1 175 ? -18.969 14.195 5.254 1 91.5 175 GLU A C 1
ATOM 1484 O O . GLU A 1 175 ? -19.406 14.328 6.402 1 91.5 175 GLU A O 1
ATOM 1489 N N . GLU A 1 176 ? -18.641 15.25 4.527 1 85.31 176 GLU A N 1
ATOM 1490 C CA . GLU A 1 176 ? -18.656 16.609 5.062 1 85.31 176 GLU A CA 1
ATOM 1491 C C . GLU A 1 176 ? -20.062 17.031 5.48 1 85.31 176 GLU A C 1
ATOM 1493 O O . GLU A 1 176 ? -20.234 17.734 6.473 1 85.31 176 GLU A O 1
ATOM 1498 N N . GLU A 1 177 ? -21.047 16.531 4.73 1 89.38 177 GLU A N 1
ATOM 1499 C CA . GLU A 1 177 ? -22.422 16.875 5.023 1 89.38 177 GLU A CA 1
ATOM 1500 C C . GLU A 1 177 ? -22.906 16.219 6.312 1 89.38 177 GLU A C 1
ATOM 1502 O O . GLU A 1 177 ? -23.562 16.859 7.141 1 89.38 177 GLU A O 1
ATOM 1507 N N . ILE A 1 178 ? -22.578 15.008 6.438 1 94.94 178 ILE A N 1
ATOM 1508 C CA . ILE A 1 178 ? -23.016 14.32 7.648 1 94.94 178 ILE A CA 1
ATOM 1509 C C . ILE A 1 178 ? -22.297 14.906 8.859 1 94.94 178 ILE A C 1
ATOM 1511 O O . ILE A 1 178 ? -22.875 15.031 9.938 1 94.94 178 ILE A O 1
ATOM 1515 N N . LEU A 1 179 ? -21.047 15.219 8.766 1 92.69 179 LEU A N 1
ATOM 1516 C CA . LEU A 1 179 ? -20.281 15.828 9.852 1 92.69 179 LEU A CA 1
ATOM 1517 C C . LEU A 1 179 ? -20.875 17.172 10.242 1 92.69 179 LEU A C 1
ATOM 1519 O O . LEU A 1 179 ? -20.906 17.531 11.43 1 92.69 179 LEU A O 1
ATOM 1523 N N . SER A 1 180 ? -21.344 17.906 9.297 1 90.06 180 SER A N 1
ATOM 1524 C CA . SER A 1 180 ? -21.938 19.203 9.57 1 90.06 180 SER A CA 1
ATOM 1525 C C . SER A 1 180 ? -23.203 19.062 10.422 1 90.06 180 SER A C 1
ATOM 1527 O O . SER A 1 180 ? -23.531 19.969 11.203 1 90.06 180 SER A O 1
ATOM 1529 N N . LYS A 1 181 ? -23.859 17.938 10.273 1 95.12 181 LYS A N 1
ATOM 1530 C CA . LYS A 1 181 ? -25.094 17.703 11.016 1 95.12 181 LYS A CA 1
ATOM 1531 C C . LYS A 1 181 ? -24.797 17.453 12.5 1 95.12 181 LYS A C 1
ATOM 1533 O O . LYS A 1 181 ? -25.703 17.531 13.336 1 95.12 181 LYS A O 1
ATOM 1538 N N . LEU A 1 182 ? -23.578 17.297 12.859 1 95.38 182 LEU A N 1
ATOM 1539 C CA . LEU A 1 182 ? -23.203 17.062 14.25 1 95.38 182 LEU A CA 1
ATOM 1540 C C . LEU A 1 182 ? -23.359 18.328 15.086 1 95.38 182 LEU A C 1
ATOM 1542 O O . LEU A 1 182 ? -23.375 18.266 16.312 1 95.38 182 LEU A O 1
ATOM 1546 N N . SER A 1 183 ? -23.438 19.484 14.469 1 92.31 183 SER A N 1
ATOM 1547 C CA . SER A 1 183 ? -23.609 20.75 15.172 1 92.31 183 SER A CA 1
ATOM 1548 C C . SER A 1 183 ? -25 21.328 14.938 1 92.31 183 SER A C 1
ATOM 1550 O O . SER A 1 183 ? -25.203 22.531 15.102 1 92.31 183 SER A O 1
ATOM 1552 N N . ASP A 1 184 ? -25.922 20.484 14.539 1 92.69 184 ASP A N 1
ATOM 1553 C CA . ASP A 1 184 ? -27.297 20.922 14.305 1 92.69 184 ASP A CA 1
ATOM 1554 C C . ASP A 1 184 ? -27.953 21.391 15.609 1 92.69 184 ASP A C 1
ATOM 1556 O O . ASP A 1 184 ? -27.609 20.906 16.688 1 92.69 184 ASP A O 1
ATOM 1560 N N . ASN A 1 185 ? -28.875 22.344 15.516 1 92.25 185 ASN A N 1
ATOM 1561 C CA . ASN A 1 185 ? -29.609 22.828 16.688 1 92.25 185 ASN A CA 1
ATOM 1562 C C . ASN A 1 185 ? -30.5 21.75 17.281 1 92.25 185 ASN A C 1
ATOM 1564 O O . ASN A 1 185 ? -30.75 21.734 18.484 1 92.25 185 ASN A O 1
ATOM 1568 N N . ASP A 1 186 ? -30.938 20.859 16.406 1 95.31 186 ASP A N 1
ATOM 1569 C CA . ASP A 1 186 ? -31.828 19.797 16.844 1 95.31 186 ASP A CA 1
ATOM 1570 C C . ASP A 1 186 ? -31.031 18.594 17.359 1 95.31 186 ASP A C 1
ATOM 1572 O O . ASP A 1 186 ? -30.25 17.984 16.625 1 95.31 186 ASP A O 1
ATOM 1576 N N . ARG A 1 187 ? -31.297 18.234 18.641 1 96.69 187 ARG A N 1
ATOM 1577 C CA . ARG A 1 187 ? -30.578 17.141 19.297 1 96.69 187 ARG A CA 1
ATOM 1578 C C . ARG A 1 187 ? -30.781 15.82 18.562 1 96.69 187 ARG A C 1
ATOM 1580 O O . ARG A 1 187 ? -29.859 15.008 18.469 1 96.69 187 ARG A O 1
ATOM 1587 N N . ASN A 1 188 ? -31.969 15.633 18.016 1 97.44 188 ASN A N 1
ATOM 1588 C CA . ASN A 1 188 ? -32.25 14.391 17.312 1 97.44 188 ASN A CA 1
ATOM 1589 C C . ASN A 1 188 ? -31.469 14.273 16.016 1 97.44 188 ASN A C 1
ATOM 1591 O O . ASN A 1 188 ? -31.078 13.18 15.617 1 97.44 188 ASN A O 1
ATOM 1595 N N . ILE A 1 189 ? -31.281 15.344 15.43 1 97.5 189 ILE A N 1
ATOM 1596 C CA . ILE A 1 189 ? -30.5 15.359 14.195 1 97.5 189 ILE A CA 1
ATOM 1597 C C . ILE A 1 189 ? -29.047 15.031 14.5 1 97.5 189 ILE A C 1
ATOM 1599 O O . ILE A 1 189 ? -28.422 14.227 13.805 1 97.5 189 ILE A O 1
ATOM 1603 N N . ARG A 1 190 ? -28.516 15.609 15.555 1 97.56 190 ARG A N 1
ATOM 1604 C CA . ARG A 1 190 ? -27.141 15.336 15.945 1 97.56 190 ARG A CA 1
ATOM 1605 C C . ARG A 1 190 ? -26.953 13.859 16.297 1 97.56 190 ARG A C 1
ATOM 1607 O O . ARG A 1 190 ? -25.969 13.234 15.883 1 97.56 190 ARG A O 1
ATOM 1614 N N . LYS A 1 191 ? -27.891 13.352 17.031 1 97.94 191 LYS A N 1
ATOM 1615 C CA . LYS A 1 191 ? -27.828 11.945 17.422 1 97.94 191 LYS A CA 1
ATOM 1616 C C . LYS A 1 191 ? -27.875 11.031 16.188 1 97.94 191 LYS A C 1
ATOM 1618 O O . LYS A 1 191 ? -27.062 10.117 16.062 1 97.94 191 LYS A O 1
ATOM 1623 N N . LYS A 1 192 ? -28.797 11.297 15.328 1 98 192 LYS A N 1
ATOM 1624 C CA . LYS A 1 192 ? -28.953 10.492 14.117 1 98 192 LYS A CA 1
ATOM 1625 C C . LYS A 1 192 ? -27.703 10.586 13.242 1 98 192 LYS A C 1
ATOM 1627 O O . LYS A 1 192 ? -27.281 9.594 12.648 1 98 192 LYS A O 1
ATOM 1632 N N . ALA A 1 193 ? -27.156 11.758 13.148 1 97.94 193 ALA A N 1
ATOM 1633 C CA . ALA A 1 193 ? -25.953 11.961 12.359 1 97.94 193 ALA A CA 1
ATOM 1634 C C . ALA A 1 193 ? -24.781 11.148 12.93 1 97.94 193 ALA A C 1
ATOM 1636 O O . ALA A 1 193 ? -24.047 10.508 12.18 1 97.94 193 ALA A O 1
ATOM 1637 N N . SER A 1 194 ? -24.656 11.133 14.234 1 98 194 SER A N 1
ATOM 1638 C CA . SER A 1 194 ? -23.594 10.391 14.891 1 98 194 SER A CA 1
ATOM 1639 C C . SER A 1 194 ? -23.734 8.891 14.641 1 98 194 SER A C 1
ATOM 1641 O O . SER A 1 194 ? -22.734 8.211 14.375 1 98 194 SER A O 1
ATOM 1643 N N . LEU A 1 195 ? -24.906 8.445 14.695 1 98.06 195 LEU A N 1
ATOM 1644 C CA . LEU A 1 195 ? -25.156 7.031 14.469 1 98.06 195 LEU A CA 1
ATOM 1645 C C . LEU A 1 195 ? -24.891 6.656 13.008 1 98.06 195 LEU A C 1
ATOM 1647 O O . LEU A 1 195 ? -24.312 5.605 12.734 1 98.06 195 LEU A O 1
ATOM 1651 N N . THR A 1 196 ? -25.344 7.52 12.133 1 98.12 196 THR A N 1
ATOM 1652 C CA . THR A 1 196 ? -25.156 7.281 10.703 1 98.12 196 THR A CA 1
ATOM 1653 C C . THR A 1 196 ? -23.672 7.238 10.344 1 98.12 196 THR A C 1
ATOM 1655 O O . THR A 1 196 ? -23.234 6.328 9.648 1 98.12 196 THR A O 1
ATOM 1658 N N . LEU A 1 197 ? -22.938 8.219 10.852 1 97.75 197 LEU A N 1
ATOM 1659 C CA . LEU A 1 197 ? -21.5 8.258 10.641 1 97.75 197 LEU A CA 1
ATOM 1660 C C . LEU A 1 197 ? -20.828 6.996 11.172 1 97.75 197 LEU A C 1
ATOM 1662 O O . LEU A 1 197 ? -20.062 6.344 10.461 1 97.75 197 LEU A O 1
ATOM 1666 N N . SER A 1 198 ? -21.203 6.605 12.336 1 98.12 198 SER A N 1
ATOM 1667 C CA . SER A 1 198 ? -20.547 5.488 13.023 1 98.12 198 SER A CA 1
ATOM 1668 C C . SER A 1 198 ? -20.875 4.164 12.344 1 98.12 198 SER A C 1
ATOM 1670 O O . SER A 1 198 ? -20.047 3.26 12.305 1 98.12 198 SER A O 1
ATOM 1672 N N . LYS A 1 199 ? -22.078 4.055 11.883 1 97.81 199 LYS A N 1
ATOM 1673 C CA . LYS A 1 199 ? -22.469 2.846 11.164 1 97.81 199 LYS A CA 1
ATOM 1674 C C . LYS A 1 199 ? -21.609 2.656 9.914 1 97.81 199 LYS A C 1
ATOM 1676 O O . LYS A 1 199 ? -21.125 1.551 9.648 1 97.81 199 LYS A O 1
ATOM 1681 N N . LYS A 1 200 ? -21.453 3.695 9.18 1 97.5 200 LYS A N 1
ATOM 1682 C CA . LYS A 1 200 ? -20.641 3.629 7.961 1 97.5 200 LYS A CA 1
ATOM 1683 C C . LYS A 1 200 ? -19.188 3.338 8.289 1 97.5 200 LYS A C 1
ATOM 1685 O O . LYS A 1 200 ? -18.516 2.574 7.578 1 97.5 200 LYS A O 1
ATOM 1690 N N . LEU A 1 201 ? -18.672 3.953 9.336 1 97.88 201 LEU A N 1
ATOM 1691 C CA . LEU A 1 201 ? -17.297 3.678 9.766 1 97.88 201 LEU A CA 1
ATOM 1692 C C . LEU A 1 201 ? -17.141 2.211 10.148 1 97.88 201 LEU A C 1
ATOM 1694 O O . LEU A 1 201 ? -16.125 1.585 9.812 1 97.88 201 LEU A O 1
ATOM 1698 N N . LYS A 1 202 ? -18.109 1.69 10.82 1 97.5 202 LYS A N 1
ATOM 1699 C CA . LYS A 1 202 ? -18.062 0.289 11.227 1 97.5 202 LYS A CA 1
ATOM 1700 C C . LYS A 1 202 ? -18.031 -0.635 10.016 1 97.5 202 LYS A C 1
ATOM 1702 O O . LYS A 1 202 ? -17.25 -1.593 9.977 1 97.5 202 LYS A O 1
ATOM 1707 N N . GLU A 1 203 ? -18.828 -0.301 9.031 1 95.81 203 GLU A N 1
ATOM 1708 C CA . GLU A 1 203 ? -18.906 -1.099 7.812 1 95.81 203 GLU A CA 1
ATOM 1709 C C . GLU A 1 203 ? -17.562 -1.131 7.09 1 95.81 203 GLU A C 1
ATOM 1711 O O . GLU A 1 203 ? -17.266 -2.076 6.352 1 95.81 203 GLU A O 1
ATOM 1716 N N . ASN A 1 204 ? -16.75 -0.123 7.293 1 96.5 204 ASN A N 1
ATOM 1717 C CA . ASN A 1 204 ? -15.484 -0.003 6.59 1 96.5 204 ASN A CA 1
ATOM 1718 C C . ASN A 1 204 ? -14.297 -0.17 7.535 1 96.5 204 ASN A C 1
ATOM 1720 O O . ASN A 1 204 ? -13.156 0.126 7.168 1 96.5 204 ASN A O 1
ATOM 1724 N N . SER A 1 205 ? -14.523 -0.633 8.734 1 97.06 205 SER A N 1
ATOM 1725 C CA . SER A 1 205 ? -13.531 -0.622 9.805 1 97.06 205 SER A CA 1
ATOM 1726 C C . SER A 1 205 ? -12.344 -1.515 9.477 1 97.06 205 SER A C 1
ATOM 1728 O O . SER A 1 205 ? -11.203 -1.184 9.805 1 97.06 205 SER A O 1
ATOM 1730 N N . LYS A 1 206 ? -12.562 -2.623 8.781 1 94.81 206 LYS A N 1
ATOM 1731 C CA . LYS A 1 206 ? -11.469 -3.529 8.445 1 94.81 206 LYS A CA 1
ATOM 1732 C C . LYS A 1 206 ? -10.469 -2.867 7.5 1 94.81 206 LYS A C 1
ATOM 1734 O O . LYS A 1 206 ? -9.258 -2.922 7.73 1 94.81 206 LYS A O 1
ATOM 1739 N N . LEU A 1 207 ? -11.039 -2.258 6.477 1 96.88 207 LEU A N 1
ATOM 1740 C CA . LEU A 1 207 ? -10.188 -1.578 5.508 1 96.88 207 LEU A CA 1
ATOM 1741 C C . LEU A 1 207 ? -9.445 -0.414 6.156 1 96.88 207 LEU A C 1
ATOM 1743 O O . LEU A 1 207 ? -8.242 -0.255 5.965 1 96.88 207 LEU A O 1
ATOM 1747 N N . LEU A 1 208 ? -10.148 0.395 6.945 1 98.06 208 LEU A N 1
ATOM 1748 C CA . LEU A 1 208 ? -9.555 1.573 7.57 1 98.06 208 LEU A CA 1
ATOM 1749 C C . LEU A 1 208 ? -8.484 1.174 8.578 1 98.06 208 LEU A C 1
ATOM 1751 O O . LEU A 1 208 ? -7.445 1.828 8.68 1 98.06 208 LEU A O 1
ATOM 1755 N N . THR A 1 209 ? -8.727 0.091 9.289 1 97.88 209 THR A N 1
ATOM 1756 C CA . THR A 1 209 ? -7.734 -0.45 10.203 1 97.88 209 THR A CA 1
ATOM 1757 C C . THR A 1 209 ? -6.496 -0.919 9.445 1 97.88 209 THR A C 1
ATOM 1759 O O . THR A 1 209 ? -5.367 -0.638 9.852 1 97.88 209 THR A O 1
ATOM 1762 N N . TYR A 1 210 ? -6.727 -1.636 8.328 1 96.31 210 TYR A N 1
ATOM 1763 C CA . TYR A 1 210 ? -5.625 -2.119 7.504 1 96.31 210 TYR A CA 1
ATOM 1764 C C . TYR A 1 210 ? -4.762 -0.961 7.012 1 96.31 210 TYR A C 1
ATOM 1766 O O . TYR A 1 210 ? -3.533 -1.006 7.117 1 96.31 210 TYR A O 1
ATOM 1774 N N . ILE A 1 211 ? -5.398 0.119 6.527 1 97.75 211 ILE A N 1
ATOM 1775 C CA . ILE A 1 211 ? -4.699 1.296 6.027 1 97.75 211 ILE A CA 1
ATOM 1776 C C . ILE A 1 211 ? -3.855 1.908 7.141 1 97.75 211 ILE A C 1
ATOM 1778 O O . ILE A 1 211 ? -2.672 2.199 6.945 1 97.75 211 ILE A O 1
ATOM 1782 N N . TYR A 1 212 ? -4.398 2.066 8.297 1 98.12 212 TYR A N 1
ATOM 1783 C CA . TYR A 1 212 ? -3.67 2.691 9.398 1 98.12 212 TYR A CA 1
ATOM 1784 C C . TYR A 1 212 ? -2.477 1.84 9.812 1 98.12 212 TYR A C 1
ATOM 1786 O O . TYR A 1 212 ? -1.411 2.371 10.141 1 98.12 212 TYR A O 1
ATOM 1794 N N . ASN A 1 213 ? -2.666 0.542 9.82 1 97.06 213 ASN A N 1
ATOM 1795 C CA . ASN A 1 213 ? -1.555 -0.351 10.125 1 97.06 213 ASN A CA 1
ATOM 1796 C C . ASN A 1 213 ? -0.411 -0.185 9.125 1 97.06 213 ASN A C 1
ATOM 1798 O O . ASN A 1 213 ? 0.76 -0.227 9.508 1 97.06 213 ASN A O 1
ATOM 1802 N N . MET A 1 214 ? -0.754 0.002 7.859 1 96.62 214 MET A N 1
ATOM 1803 C CA . MET A 1 214 ? 0.289 0.207 6.859 1 96.62 214 MET A CA 1
ATOM 1804 C C . MET A 1 214 ? 1.023 1.521 7.102 1 96.62 214 MET A C 1
ATOM 1806 O O . MET A 1 214 ? 2.242 1.598 6.93 1 96.62 214 MET A O 1
ATOM 1810 N N . ILE A 1 215 ? 0.243 2.557 7.516 1 97.31 215 ILE A N 1
ATOM 1811 C CA . ILE A 1 215 ? 0.847 3.844 7.836 1 97.31 215 ILE A CA 1
ATOM 1812 C C . ILE A 1 215 ? 1.821 3.682 9 1 97.31 215 ILE A C 1
ATOM 1814 O O . ILE A 1 215 ? 2.953 4.168 8.945 1 97.31 215 ILE A O 1
ATOM 1818 N N . ARG A 1 216 ? 1.403 2.963 10.008 1 96.81 216 ARG A N 1
ATOM 1819 C CA . ARG A 1 216 ? 2.23 2.715 11.188 1 96.81 216 ARG A CA 1
ATOM 1820 C C . ARG A 1 216 ? 3.498 1.953 10.812 1 96.81 216 ARG A C 1
ATOM 1822 O O . ARG A 1 216 ? 4.59 2.297 11.273 1 96.81 216 ARG A O 1
ATOM 1829 N N . LYS A 1 217 ? 3.354 0.96 10.016 1 94.06 217 LYS A N 1
ATOM 1830 C CA . LYS A 1 217 ? 4.496 0.146 9.617 1 94.06 217 LYS A CA 1
ATOM 1831 C C . LYS A 1 217 ? 5.5 0.967 8.805 1 94.06 217 LYS A C 1
ATOM 1833 O O . LYS A 1 217 ? 6.711 0.797 8.953 1 94.06 217 LYS A O 1
ATOM 1838 N N . ASN A 1 218 ? 4.973 1.79 7.926 1 95.69 218 ASN A N 1
ATOM 1839 C CA . ASN A 1 218 ? 5.863 2.672 7.18 1 95.69 218 ASN A CA 1
ATOM 1840 C C . ASN A 1 218 ? 6.637 3.605 8.109 1 95.69 218 ASN A C 1
ATOM 1842 O O . ASN A 1 218 ? 7.828 3.836 7.91 1 95.69 218 ASN A O 1
ATOM 1846 N N . SER A 1 219 ? 5.898 4.172 9.086 1 95.81 219 SER A N 1
ATOM 1847 C CA . SER A 1 219 ? 6.551 5.047 10.055 1 95.81 219 SER A CA 1
ATOM 1848 C C . SER A 1 219 ? 7.672 4.324 10.789 1 95.81 219 SER A C 1
ATOM 1850 O O . SER A 1 219 ? 8.758 4.875 10.969 1 95.81 219 SER A O 1
ATOM 1852 N N . ALA A 1 220 ? 7.422 3.156 11.195 1 94.12 220 ALA A N 1
ATOM 1853 C CA . ALA A 1 220 ? 8.43 2.35 11.883 1 94.12 220 ALA A CA 1
ATOM 1854 C C . ALA A 1 220 ? 9.609 2.055 10.961 1 94.12 220 ALA A C 1
ATOM 1856 O O . ALA A 1 220 ? 10.766 2.133 11.391 1 94.12 220 ALA A O 1
ATOM 1857 N N . LEU A 1 221 ? 9.336 1.712 9.758 1 92.19 221 LEU A N 1
ATOM 1858 C CA . LEU A 1 221 ? 10.383 1.402 8.789 1 92.19 221 LEU A CA 1
ATOM 1859 C C . LEU A 1 221 ? 11.273 2.617 8.547 1 92.19 221 LEU A C 1
ATOM 1861 O O . LEU A 1 221 ? 12.5 2.502 8.539 1 92.19 221 LEU A O 1
ATOM 1865 N N . GLU A 1 222 ? 10.656 3.797 8.32 1 92.94 222 GLU A N 1
ATOM 1866 C CA . GLU A 1 222 ? 11.422 5.027 8.117 1 92.94 222 GLU A CA 1
ATOM 1867 C C . GLU A 1 222 ? 12.289 5.344 9.336 1 92.94 222 GLU A C 1
ATOM 1869 O O . GLU A 1 222 ? 13.438 5.758 9.188 1 92.94 222 GLU A O 1
ATOM 1874 N N . CYS A 1 223 ? 11.688 5.16 10.461 1 93.12 223 CYS A N 1
ATOM 1875 C CA . CYS A 1 223 ? 12.414 5.379 11.703 1 93.12 223 CYS A CA 1
ATOM 1876 C C . CYS A 1 223 ? 13.672 4.52 11.758 1 93.12 223 CYS A C 1
ATOM 1878 O O . CYS A 1 223 ? 14.75 5.012 12.094 1 93.12 223 CYS A O 1
ATOM 1880 N N . GLU A 1 224 ? 13.523 3.291 11.375 1 90.88 224 GLU A N 1
ATOM 1881 C CA . GLU A 1 224 ? 14.625 2.34 11.383 1 90.88 224 GLU A CA 1
ATOM 1882 C C . GLU A 1 224 ? 15.672 2.695 10.328 1 90.88 224 GLU A C 1
ATOM 1884 O O . GLU A 1 224 ? 16.859 2.807 10.633 1 90.88 224 GLU A O 1
ATOM 1889 N N . LEU A 1 225 ? 15.281 2.91 9.117 1 89.75 225 LEU A N 1
ATOM 1890 C CA . LEU A 1 225 ? 16.188 3.137 7.992 1 89.75 225 LEU A CA 1
ATOM 1891 C C . LEU A 1 225 ? 16.953 4.441 8.172 1 89.75 225 LEU A C 1
ATOM 1893 O O . LEU A 1 225 ? 18.125 4.539 7.781 1 89.75 225 LEU A O 1
ATOM 1897 N N . ARG A 1 226 ? 16.281 5.449 8.781 1 92.81 226 ARG A N 1
ATOM 1898 C CA . ARG A 1 226 ? 16.891 6.777 8.891 1 92.81 226 ARG A CA 1
ATOM 1899 C C . ARG A 1 226 ? 17.516 6.984 10.266 1 92.81 226 ARG A C 1
ATOM 1901 O O . ARG A 1 226 ? 17.984 8.078 10.578 1 92.81 226 ARG A O 1
ATOM 1908 N N . ASN A 1 227 ? 17.453 5.973 11.086 1 92.19 227 ASN A N 1
ATOM 1909 C CA . ASN A 1 227 ? 18.109 5.938 12.383 1 92.19 227 ASN A CA 1
ATOM 1910 C C . ASN A 1 227 ? 17.516 6.957 13.352 1 92.19 227 ASN A C 1
ATOM 1912 O O . ASN A 1 227 ? 18.25 7.738 13.961 1 92.19 227 ASN A O 1
ATOM 1916 N N . TYR A 1 228 ? 16.25 7.039 13.359 1 94.06 228 TYR A N 1
ATOM 1917 C CA . TYR A 1 228 ? 15.539 7.762 14.406 1 94.06 228 TYR A CA 1
ATOM 1918 C C . TYR A 1 228 ? 15.258 6.859 15.602 1 94.06 228 TYR A C 1
ATOM 1920 O O . TYR A 1 228 ? 15.18 5.637 15.461 1 94.06 228 TYR A O 1
ATOM 1928 N N . LYS A 1 229 ? 15.18 7.457 16.719 1 92.56 229 LYS A N 1
ATOM 1929 C CA . LYS A 1 229 ? 14.969 6.668 17.922 1 92.56 229 LYS A CA 1
ATOM 1930 C C . LYS A 1 229 ? 13.516 6.223 18.047 1 92.56 229 LYS A C 1
ATOM 1932 O O . LYS A 1 229 ? 13.234 5.113 18.5 1 92.56 229 LYS A O 1
ATOM 1937 N N . TYR A 1 230 ? 12.594 7.113 17.75 1 93.25 230 TYR A N 1
ATOM 1938 C CA . TYR A 1 230 ? 11.164 6.84 17.719 1 93.25 230 TYR A CA 1
ATOM 1939 C C . TYR A 1 230 ? 10.477 7.613 16.609 1 93.25 230 TYR A C 1
ATOM 1941 O O . TYR A 1 230 ? 10.984 8.641 16.156 1 93.25 230 TYR A O 1
ATOM 1949 N N . PRO A 1 231 ? 9.359 7.145 16.125 1 93.56 231 PRO A N 1
ATOM 1950 C CA . PRO A 1 231 ? 8.734 7.703 14.93 1 93.56 231 PRO A CA 1
ATOM 1951 C C . PRO A 1 231 ? 8.414 9.188 15.07 1 93.56 231 PRO A C 1
ATOM 1953 O O . PRO A 1 231 ? 8.555 9.953 14.109 1 93.56 231 PRO A O 1
ATOM 1956 N N . GLU A 1 232 ? 8.055 9.609 16.25 1 96.44 232 GLU A N 1
ATOM 1957 C CA . GLU A 1 232 ? 7.66 10.992 16.484 1 96.44 232 GLU A CA 1
ATOM 1958 C C . GLU A 1 232 ? 8.844 11.945 16.328 1 96.44 232 GLU A C 1
ATOM 1960 O O . GLU A 1 232 ? 8.664 13.148 16.141 1 96.44 232 GLU A O 1
ATOM 1965 N N . GLU A 1 233 ? 10.039 11.461 16.375 1 95.44 233 GLU A N 1
ATOM 1966 C CA . GLU A 1 233 ? 11.242 12.289 16.312 1 95.44 233 GLU A CA 1
ATOM 1967 C C . GLU A 1 233 ? 11.352 13.016 14.977 1 95.44 233 GLU A C 1
ATOM 1969 O O . GLU A 1 233 ? 11.852 14.141 14.914 1 95.44 233 GLU A O 1
ATOM 1974 N N . MET A 1 234 ? 10.891 12.398 13.969 1 92.81 234 MET A N 1
ATOM 1975 C CA . MET A 1 234 ? 10.914 13.031 12.648 1 92.81 234 MET A CA 1
ATOM 1976 C C . MET A 1 234 ? 10.109 14.328 12.648 1 92.81 234 MET A C 1
ATOM 1978 O O . MET A 1 234 ? 10.539 15.328 12.078 1 92.81 234 MET A O 1
ATOM 1982 N N . MET A 1 235 ? 9 14.258 13.297 1 94.31 235 MET A N 1
ATOM 1983 C CA . MET A 1 235 ? 8.148 15.438 13.375 1 94.31 235 MET A CA 1
ATOM 1984 C C . MET A 1 235 ? 8.766 16.5 14.281 1 94.31 235 MET A C 1
ATOM 1986 O O . MET A 1 235 ? 8.648 17.688 14.023 1 94.31 235 MET A O 1
ATOM 1990 N N . HIS A 1 236 ? 9.445 16.047 15.367 1 94.69 236 HIS A N 1
ATOM 1991 C CA . HIS A 1 236 ? 10.164 17 16.203 1 94.69 236 HIS A CA 1
ATOM 1992 C C . HIS A 1 236 ? 11.203 17.781 15.406 1 94.69 236 HIS A C 1
ATOM 1994 O O . HIS A 1 236 ? 11.305 19 15.531 1 94.69 236 HIS A O 1
ATOM 2000 N N . GLU A 1 237 ? 11.891 17.016 14.641 1 91.06 237 GLU A N 1
ATOM 2001 C CA . GLU A 1 237 ? 12.914 17.625 13.805 1 91.06 237 GLU A CA 1
ATOM 2002 C C . GLU A 1 237 ? 12.305 18.578 12.789 1 91.06 237 GLU A C 1
ATOM 2004 O O . GLU A 1 237 ? 12.797 19.703 12.602 1 91.06 237 GLU A O 1
ATOM 2009 N N . TYR A 1 238 ? 11.297 18.141 12.219 1 88.62 238 TYR A N 1
ATOM 2010 C CA . TYR A 1 238 ? 10.594 18.969 11.242 1 88.62 238 TYR A CA 1
ATOM 2011 C C . TYR A 1 23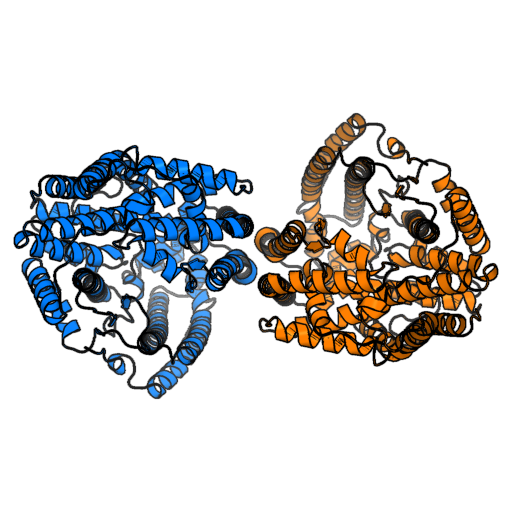8 ? 10.086 20.266 11.883 1 88.62 238 TYR A C 1
ATOM 2013 O O . TYR A 1 238 ? 10.18 21.328 11.281 1 88.62 238 TYR A O 1
ATOM 2021 N N . ASN A 1 239 ? 9.594 20.109 13.039 1 91.69 239 ASN A N 1
ATOM 2022 C CA . ASN A 1 239 ? 9.023 21.234 13.766 1 91.69 239 ASN A CA 1
ATOM 2023 C C . ASN A 1 239 ? 10.102 22.031 14.492 1 91.69 239 ASN A C 1
ATOM 2025 O O . ASN A 1 239 ? 9.812 23.078 15.094 1 91.69 239 ASN A O 1
ATOM 2029 N N . GLN A 1 240 ? 11.305 21.531 14.508 1 90.38 240 GLN A N 1
ATOM 2030 C CA . GLN A 1 240 ? 12.445 22.156 15.172 1 90.38 240 GLN A CA 1
ATOM 2031 C C . GLN A 1 240 ? 12.164 22.359 16.656 1 90.38 240 GLN A C 1
ATOM 2033 O O . GLN A 1 240 ? 12.375 23.453 17.203 1 90.38 240 GLN A O 1
ATOM 2038 N N . ILE A 1 241 ? 11.594 21.344 17.281 1 93 241 ILE A N 1
ATOM 2039 C CA . ILE A 1 241 ? 11.289 21.359 18.703 1 93 241 ILE A CA 1
ATOM 2040 C C . ILE A 1 241 ? 11.82 20.078 19.359 1 93 241 ILE A C 1
ATOM 2042 O O . ILE A 1 241 ? 12.055 19.078 18.688 1 93 241 ILE A O 1
ATOM 2046 N N . SER A 1 242 ? 12.094 20.125 20.625 1 93.75 242 SER A N 1
ATOM 2047 C CA . SER A 1 242 ? 12.625 18.969 21.344 1 93.75 242 SER A CA 1
ATOM 2048 C C . SER A 1 242 ? 11.5 18.078 21.875 1 93.75 242 SER A C 1
ATOM 2050 O O . SER A 1 242 ? 10.375 18.547 22.062 1 93.75 242 SER A O 1
ATOM 2052 N N . LYS A 1 243 ? 11.82 16.828 22.062 1 95.25 243 LYS A N 1
ATOM 2053 C CA . LYS A 1 243 ? 10.867 15.906 22.672 1 95.25 243 LYS A CA 1
ATOM 2054 C C . LYS A 1 243 ? 10.414 16.406 24.047 1 95.25 243 LYS A C 1
ATOM 2056 O O . LYS A 1 243 ? 9.25 16.25 24.406 1 95.25 243 LYS A O 1
ATOM 2061 N N . ILE A 1 244 ? 11.336 16.969 24.812 1 95.81 244 ILE A N 1
ATOM 2062 C CA . ILE A 1 244 ? 11.031 17.438 26.172 1 95.81 244 ILE A CA 1
ATOM 2063 C C . ILE A 1 244 ? 9.977 18.547 26.109 1 95.81 244 ILE A C 1
ATOM 2065 O O . ILE A 1 244 ? 9.086 18.594 26.953 1 95.81 244 ILE A O 1
ATOM 2069 N N . SER A 1 245 ? 10.086 19.391 25.203 1 95.38 245 SER A N 1
ATOM 2070 C CA . SER A 1 245 ? 9.102 20.453 25.031 1 95.38 245 SER A CA 1
ATOM 2071 C C . SER A 1 245 ? 7.715 19.891 24.75 1 95.38 245 SER A C 1
ATOM 2073 O O . SER A 1 245 ? 6.723 20.328 25.344 1 95.38 245 SER A O 1
ATOM 2075 N N . VAL A 1 246 ? 7.656 18.906 23.875 1 96.5 246 VAL A N 1
ATOM 2076 C CA . VAL A 1 246 ? 6.383 18.297 23.5 1 96.5 246 VAL A CA 1
ATOM 2077 C C . VAL A 1 246 ? 5.812 17.516 24.688 1 96.5 246 VAL A C 1
ATOM 2079 O O . VAL A 1 246 ? 4.609 17.578 24.953 1 96.5 246 VAL A O 1
ATOM 2082 N N . ASP A 1 247 ? 6.68 16.812 25.391 1 97.25 247 ASP A N 1
ATOM 2083 C CA . ASP A 1 247 ? 6.242 16.078 26.578 1 97.25 247 ASP A CA 1
ATOM 2084 C C . ASP A 1 247 ? 5.641 17.016 27.609 1 97.25 247 ASP A C 1
ATOM 2086 O O . ASP A 1 247 ? 4.609 16.703 28.219 1 97.25 247 ASP A O 1
ATOM 2090 N N . ASN A 1 248 ? 6.25 18.141 27.812 1 96.69 248 ASN A N 1
ATOM 2091 C CA . ASN A 1 248 ? 5.75 19.109 28.781 1 96.69 248 ASN A CA 1
ATOM 2092 C C . ASN A 1 248 ? 4.418 19.703 28.328 1 96.69 248 ASN A C 1
ATOM 2094 O O . ASN A 1 248 ? 3.547 19.969 29.156 1 96.69 248 ASN A O 1
ATOM 2098 N N . LEU A 1 249 ? 4.32 19.953 27.062 1 96.81 249 LEU A N 1
ATOM 2099 C CA . LEU A 1 249 ? 3.039 20.391 26.516 1 96.81 249 LEU A CA 1
ATOM 2100 C C . LEU A 1 249 ? 1.938 19.391 26.844 1 96.81 249 LEU A C 1
ATOM 2102 O O . LEU A 1 249 ? 0.886 19.766 27.375 1 96.81 249 LEU A O 1
ATOM 2106 N N . ILE A 1 250 ? 2.225 18.125 26.516 1 97.38 250 ILE A N 1
ATOM 2107 C CA . ILE A 1 250 ? 1.242 17.047 26.688 1 97.38 250 ILE A CA 1
ATOM 2108 C C . ILE A 1 250 ? 0.888 16.922 28.172 1 97.38 250 ILE A C 1
ATOM 2110 O O . ILE A 1 250 ? -0.291 16.859 28.531 1 97.38 250 ILE A O 1
ATOM 2114 N N . ASN A 1 251 ? 1.865 16.953 29 1 96.94 251 ASN A N 1
ATOM 2115 C CA . ASN A 1 251 ? 1.643 16.828 30.438 1 96.94 251 ASN A CA 1
ATOM 2116 C C . ASN A 1 251 ? 0.813 17.984 30.984 1 96.94 251 ASN A C 1
ATOM 2118 O O . ASN A 1 251 ? -0.124 17.781 31.75 1 96.94 251 ASN A O 1
ATOM 2122 N N . SER A 1 252 ? 1.175 19.156 30.594 1 96.62 252 SER A N 1
ATOM 2123 C CA . SER A 1 252 ? 0.458 20.328 31.062 1 96.62 252 SER A CA 1
ATOM 2124 C C . SER A 1 252 ? -0.995 20.312 30.594 1 96.62 252 SER A C 1
ATOM 2126 O O . SER A 1 252 ? -1.9 20.641 31.375 1 96.62 252 SER A O 1
ATOM 2128 N N . ALA A 1 253 ? -1.187 19.969 29.406 1 96.88 253 ALA A N 1
ATOM 2129 C CA . ALA A 1 253 ? -2.541 19.906 28.859 1 96.88 253 ALA A CA 1
ATOM 2130 C C . ALA A 1 253 ? -3.365 18.828 29.578 1 96.88 253 ALA A C 1
ATOM 2132 O O . ALA A 1 253 ? -4.492 19.094 30 1 96.88 253 ALA A O 1
ATOM 2133 N N . GLN A 1 254 ? -2.791 17.641 29.719 1 97.25 254 GLN A N 1
ATOM 2134 C CA . GLN A 1 254 ? -3.518 16.547 30.359 1 97.25 254 GLN A CA 1
ATOM 2135 C C . GLN A 1 254 ? -3.83 16.875 31.812 1 97.25 254 GLN A C 1
ATOM 2137 O O . GLN A 1 254 ? -4.875 16.484 32.344 1 97.25 254 GLN A O 1
ATOM 2142 N N . ASN A 1 255 ? -2.984 17.625 32.469 1 96.75 255 ASN A N 1
ATOM 2143 C CA . ASN A 1 255 ? -3.18 18 33.875 1 96.75 255 ASN A CA 1
ATOM 2144 C C . ASN A 1 255 ? -4.246 19.078 34 1 96.75 255 ASN A C 1
ATOM 2146 O O . ASN A 1 255 ? -4.668 19.391 35.125 1 96.75 255 ASN A O 1
ATOM 2150 N N . SER A 1 256 ? -4.695 19.609 32.906 1 97.69 256 SER A N 1
ATOM 2151 C CA . SER A 1 256 ? -5.68 20.688 32.969 1 97.69 256 SER A CA 1
ATOM 2152 C C . SER A 1 256 ? -6.992 20.266 32.312 1 97.69 256 SER A C 1
ATOM 2154 O O . SER A 1 256 ? -7.793 21.125 31.922 1 97.69 256 SER A O 1
ATOM 2156 N N . PHE A 1 257 ? -7.246 18.953 32.188 1 97.75 257 PHE A N 1
ATOM 2157 C CA . PHE A 1 257 ? -8.469 18.453 31.578 1 97.75 257 PHE A CA 1
ATOM 2158 C C . PHE A 1 257 ? -9.688 18.859 32.406 1 97.75 257 PHE A C 1
ATOM 2160 O O . PHE A 1 257 ? -10.812 18.828 31.891 1 97.75 257 PHE A O 1
ATOM 2167 N N . ASN A 1 258 ? -9.469 19.203 33.656 1 97.38 258 ASN A N 1
ATOM 2168 C CA . ASN A 1 258 ? -10.57 19.672 34.5 1 97.38 258 ASN A CA 1
ATOM 2169 C C . ASN A 1 258 ? -11.25 20.891 33.906 1 97.38 258 ASN A C 1
ATOM 2171 O O . ASN A 1 258 ? -12.445 21.109 34.125 1 97.38 258 ASN A O 1
ATOM 2175 N N . LEU A 1 259 ? -10.562 21.672 33.156 1 98.12 259 LEU A N 1
ATOM 2176 C CA . LEU A 1 259 ? -11.141 22.844 32.5 1 98.12 259 LEU A CA 1
ATOM 2177 C C . LEU A 1 259 ? -12.156 22.406 31.453 1 98.12 259 LEU A C 1
ATOM 2179 O O . LEU A 1 259 ? -13.203 23.047 31.297 1 98.12 259 LEU A O 1
ATOM 2183 N N . VAL A 1 260 ? -11.852 21.328 30.734 1 97.88 260 VAL A N 1
ATOM 2184 C CA . VAL A 1 260 ? -12.781 20.75 29.766 1 97.88 260 VAL A CA 1
ATOM 2185 C C . VAL A 1 260 ? -14.023 20.234 30.484 1 97.88 260 VAL A C 1
ATOM 2187 O O . VAL A 1 260 ? -15.148 20.484 30.047 1 97.88 260 VAL A O 1
ATOM 2190 N N . HIS A 1 261 ? -13.805 19.609 31.656 1 97.88 261 HIS A N 1
ATOM 2191 C CA . HIS A 1 261 ? -14.914 19.109 32.438 1 97.88 261 HIS A CA 1
ATOM 2192 C C . HIS A 1 261 ? -15.836 20.234 32.906 1 97.88 261 HIS A C 1
ATOM 2194 O O . HIS A 1 261 ? -17.062 20.125 32.781 1 97.88 261 HIS A O 1
ATOM 2200 N N . ASP A 1 262 ? -15.25 21.234 33.375 1 97.62 262 ASP A N 1
ATOM 2201 C CA . ASP A 1 262 ? -16.016 22.375 33.875 1 97.62 262 ASP A CA 1
ATOM 2202 C C . ASP A 1 262 ? -16.844 23.016 32.781 1 97.62 262 ASP A C 1
ATOM 2204 O O . ASP A 1 262 ? -18.016 23.359 33 1 97.62 262 ASP A O 1
ATOM 2208 N N . PHE A 1 263 ? -16.328 23.156 31.672 1 97.56 263 PHE A N 1
ATOM 2209 C CA . PHE A 1 263 ? -17.047 23.734 30.531 1 97.56 263 PHE A CA 1
ATOM 2210 C C . PHE A 1 263 ? -18.25 22.891 30.172 1 97.56 263 PHE A C 1
ATOM 2212 O O . PHE A 1 263 ? -19.375 23.406 30.047 1 97.56 263 PHE A O 1
ATOM 2219 N N . TYR A 1 264 ? -18.016 21.578 30.016 1 97.25 264 TYR A N 1
ATOM 2220 C CA . TYR A 1 264 ? -19.094 20.734 29.531 1 97.25 264 TYR A CA 1
ATOM 2221 C C . TYR A 1 264 ? -20.172 20.562 30.594 1 97.25 264 TYR A C 1
ATOM 2223 O O . TYR A 1 264 ? -21.359 20.438 30.281 1 97.25 264 TYR A O 1
ATOM 2231 N N . LYS A 1 265 ? -19.797 20.641 31.875 1 96.88 265 LYS A N 1
ATOM 2232 C CA . LYS A 1 265 ? -20.797 20.641 32.938 1 96.88 265 LYS A CA 1
ATOM 2233 C C . LYS A 1 265 ? -21.703 21.859 32.844 1 96.88 265 LYS A C 1
ATOM 2235 O O . LYS A 1 265 ? -22.922 21.766 32.938 1 96.88 265 LYS A O 1
ATOM 2240 N N . LYS A 1 266 ? -21.062 22.984 32.656 1 96.25 266 LYS A N 1
ATOM 2241 C CA . LYS A 1 266 ? -21.828 24.219 32.531 1 96.25 266 LYS A CA 1
ATOM 2242 C C . LYS A 1 266 ? -22.688 24.219 31.281 1 96.25 266 LYS A C 1
ATOM 2244 O O . LYS A 1 266 ? -23.828 24.672 31.297 1 96.25 266 LYS A O 1
ATOM 2249 N N . LYS A 1 267 ? -22.109 23.75 30.203 1 95.44 267 LYS A N 1
ATOM 2250 C CA . LYS A 1 267 ? -22.875 23.672 28.953 1 95.44 267 LYS A CA 1
ATOM 2251 C C . LYS A 1 267 ? -24.094 22.781 29.109 1 95.44 267 LYS A C 1
ATOM 2253 O O . LYS A 1 267 ? -25.172 23.094 28.609 1 95.44 267 LYS A O 1
ATOM 2258 N N . ARG A 1 268 ? -23.922 21.609 29.734 1 96.19 268 ARG A N 1
ATOM 2259 C CA . ARG A 1 268 ? -25.047 20.719 30.031 1 96.19 268 ARG A CA 1
ATOM 2260 C C . ARG A 1 268 ? -26.156 21.469 30.75 1 96.19 268 ARG A C 1
ATOM 2262 O O . ARG A 1 268 ? -27.328 21.344 30.391 1 96.19 268 ARG A O 1
ATOM 2269 N N . GLU A 1 269 ? -25.812 22.297 31.734 1 95.38 269 GLU A N 1
ATOM 2270 C CA . GLU A 1 269 ? -26.781 23.078 32.5 1 95.38 269 GLU A CA 1
ATOM 2271 C C . GLU A 1 269 ? -27.5 24.094 31.609 1 95.38 269 GLU A C 1
ATOM 2273 O O . GLU A 1 269 ? -28.719 24.234 31.688 1 95.38 269 GLU A O 1
ATOM 2278 N N . ILE A 1 270 ? -26.703 24.719 30.828 1 93.75 270 ILE A N 1
ATOM 2279 C CA . ILE A 1 270 ? -27.25 25.75 29.953 1 93.75 270 ILE A CA 1
ATOM 2280 C C . ILE A 1 270 ? -28.234 25.125 28.984 1 93.75 270 ILE A C 1
ATOM 2282 O O . ILE A 1 270 ? -29.281 25.719 28.688 1 93.75 270 ILE A O 1
ATOM 2286 N N . LEU A 1 271 ? -27.922 23.938 28.5 1 93.88 271 LEU A N 1
ATOM 2287 C CA . LEU A 1 271 ? -28.75 23.25 27.516 1 93.88 271 LEU A CA 1
ATOM 2288 C C . LEU A 1 271 ? -29.938 22.578 28.172 1 93.88 271 LEU A C 1
ATOM 2290 O O . LEU A 1 271 ? -30.875 22.156 27.5 1 93.88 271 LEU A O 1
ATOM 2294 N N . GLY A 1 272 ? -29.891 22.438 29.438 1 94.56 272 GLY A N 1
ATOM 2295 C CA . GLY A 1 272 ? -30.984 21.844 30.188 1 94.56 272 GLY A CA 1
ATOM 2296 C C . GLY A 1 272 ? -31.031 20.328 30.094 1 94.56 272 GLY A C 1
ATOM 2297 O O . GLY A 1 272 ? -32.094 19.734 30.125 1 94.56 272 GLY A O 1
ATOM 2298 N N . TYR A 1 273 ? -29.906 19.75 29.859 1 96 273 TYR A N 1
ATOM 2299 C CA . TYR A 1 273 ? -29.859 18.297 29.734 1 96 273 TYR A CA 1
ATOM 2300 C C . TYR A 1 273 ? -29.5 17.641 31.062 1 96 273 TYR A C 1
ATOM 2302 O O . TYR A 1 273 ? -28.766 18.203 31.859 1 96 273 TYR A O 1
ATOM 2310 N N . LYS A 1 274 ? -29.984 16.469 31.297 1 96.56 274 LYS A N 1
ATOM 2311 C CA . LYS A 1 274 ? -29.578 15.664 32.438 1 96.56 274 LYS A CA 1
ATOM 2312 C C . LYS A 1 274 ? -28.188 15.055 32.219 1 96.56 274 LYS A C 1
ATOM 2314 O O . LYS A 1 274 ? -27.375 15.016 33.125 1 96.56 274 LYS A O 1
ATOM 2319 N N . THR A 1 275 ? -28.047 14.539 31.062 1 96.69 275 THR A N 1
ATOM 2320 C CA . THR A 1 275 ? -26.781 13.945 30.656 1 96.69 275 THR A CA 1
ATOM 2321 C C . THR A 1 275 ? -26.344 14.5 29.297 1 96.69 275 THR A C 1
ATOM 2323 O O . THR A 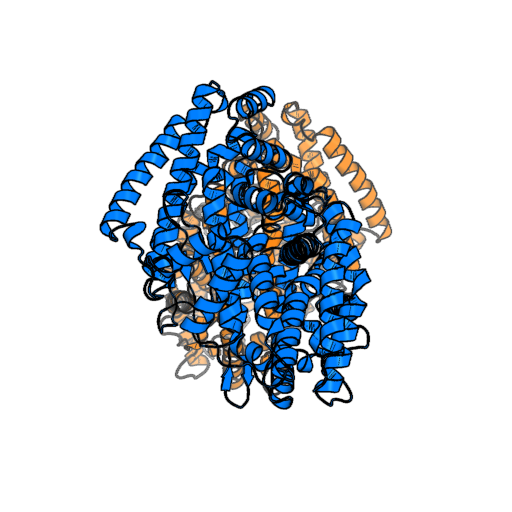1 275 ? -27.156 14.648 28.391 1 96.69 275 THR A O 1
ATOM 2326 N N . LEU A 1 276 ? -25.094 14.898 29.281 1 97.12 276 LEU A N 1
ATOM 2327 C CA . LEU A 1 276 ? -24.5 15.312 28.016 1 97.12 276 LEU A CA 1
ATOM 2328 C C . LEU A 1 276 ? -23.812 14.133 27.344 1 97.12 276 LEU A C 1
ATOM 2330 O O . LEU A 1 276 ? -22.969 13.461 27.953 1 97.12 276 LEU A O 1
ATOM 2334 N N . TYR A 1 277 ? -24.172 13.836 26.094 1 97.31 277 TYR A N 1
ATOM 2335 C CA . TYR A 1 277 ? -23.547 12.758 25.344 1 97.31 277 TYR A CA 1
ATOM 2336 C C . TYR A 1 277 ? -22.594 13.312 24.297 1 97.31 277 TYR A C 1
ATOM 2338 O O . TYR A 1 277 ? -22.562 14.516 24.031 1 97.31 277 TYR A O 1
ATOM 2346 N N . ASP A 1 278 ? -21.781 12.445 23.719 1 96.62 278 ASP A N 1
ATOM 2347 C CA . ASP A 1 278 ? -20.812 12.828 22.688 1 96.62 278 ASP A CA 1
ATOM 2348 C C . ASP A 1 278 ? -21.484 13.594 21.562 1 96.62 278 ASP A C 1
ATOM 2350 O O . ASP A 1 278 ? -20.922 14.555 21.016 1 96.62 278 ASP A O 1
ATOM 2354 N N . TYR A 1 279 ? -22.75 13.281 21.188 1 97.19 279 TYR A N 1
ATOM 2355 C CA . TYR A 1 279 ? -23.422 13.93 20.078 1 97.19 279 TYR A CA 1
ATOM 2356 C C . TYR A 1 279 ? -23.984 15.281 20.5 1 97.19 279 TYR A C 1
ATOM 2358 O O . TYR A 1 279 ? -24.562 16 19.672 1 97.19 279 TYR A O 1
ATOM 2366 N N . ASP A 1 280 ? -23.812 15.688 21.781 1 96.75 280 ASP A N 1
ATOM 2367 C CA . ASP A 1 280 ? -24.281 16.969 22.297 1 96.75 280 ASP A CA 1
ATOM 2368 C C . ASP A 1 280 ? -23.156 18 22.344 1 96.75 280 ASP A C 1
ATOM 2370 O O . ASP A 1 280 ? -23.406 19.188 22.516 1 96.75 280 ASP A O 1
ATOM 2374 N N . ARG A 1 281 ? -21.938 17.562 22.188 1 93.38 281 ARG A N 1
ATOM 2375 C CA . ARG A 1 281 ? -20.75 18.375 22.438 1 93.38 281 ARG A CA 1
ATOM 2376 C C . ARG A 1 281 ? -20.766 19.625 21.578 1 93.38 281 ARG A C 1
ATOM 2378 O O . ARG A 1 281 ? -20.344 20.703 22.016 1 93.38 281 ARG A O 1
ATOM 2385 N N . TYR A 1 282 ? -21.328 19.5 20.359 1 91.5 282 TYR A N 1
ATOM 2386 C CA . TYR A 1 282 ? -21.234 20.625 19.422 1 91.5 282 TYR A CA 1
ATOM 2387 C C . TYR A 1 282 ? -22.578 21.328 19.281 1 91.5 282 TYR A C 1
ATOM 2389 O O . TYR A 1 282 ? -22.781 22.094 18.328 1 91.5 282 TYR A O 1
ATOM 2397 N N . ALA A 1 283 ? -23.484 21.016 20.172 1 94 283 ALA A N 1
ATOM 2398 C CA . ALA A 1 283 ? -24.766 21.734 20.172 1 94 283 ALA A CA 1
ATOM 2399 C C . ALA A 1 283 ? -24.547 23.234 20.25 1 94 283 ALA A C 1
ATOM 2401 O O . ALA A 1 283 ? -23.859 23.734 21.141 1 94 283 ALA A O 1
ATOM 2402 N N . PRO A 1 284 ? -25.078 23.969 19.328 1 89.44 284 PRO A N 1
ATOM 2403 C CA . PRO A 1 284 ? -24.891 25.406 19.375 1 89.44 284 PRO A CA 1
ATOM 2404 C C . PRO A 1 284 ? -25.688 26.078 20.5 1 89.44 284 PRO A C 1
ATOM 2406 O O . PRO A 1 284 ? -26.766 25.594 20.859 1 89.44 284 PRO A O 1
ATOM 2409 N N . LEU A 1 285 ? -25.016 27 21.141 1 87.5 285 LEU A N 1
ATOM 2410 C CA . LEU A 1 285 ? -25.75 27.828 22.094 1 87.5 285 LEU A CA 1
ATOM 2411 C C . LEU A 1 285 ? -26.438 28.984 21.391 1 87.5 285 LEU A C 1
ATOM 2413 O O . LEU A 1 285 ? -25.953 29.469 20.359 1 87.5 285 LEU A O 1
ATOM 2417 N N . GLN A 1 286 ? -27.609 29.234 21.625 1 70.56 286 GLN A N 1
ATOM 2418 C CA . GLN A 1 286 ? -28.547 30.156 20.969 1 70.56 286 GLN A CA 1
ATOM 2419 C C . GLN A 1 286 ? -27.906 31.516 20.75 1 70.56 286 GLN A C 1
ATOM 2421 O O . GLN A 1 286 ? -27.078 31.953 21.547 1 70.56 286 GLN A O 1
ATOM 2426 N N . ASP A 1 287 ? -27.844 32.125 19.547 1 66.12 287 ASP A N 1
ATOM 2427 C CA . ASP A 1 287 ? -27.75 33.469 18.953 1 66.12 287 ASP A CA 1
ATOM 2428 C C . ASP A 1 287 ? -26.281 33.844 18.703 1 66.12 287 ASP A C 1
ATOM 2430 O O . ASP A 1 287 ? -25.5 33.969 19.656 1 66.12 287 ASP A O 1
ATOM 2434 N N . ASN A 1 288 ? -25.922 33.719 17.391 1 72.5 288 ASN A N 1
ATOM 2435 C CA . ASN A 1 288 ? -24.672 34.375 17.047 1 72.5 288 ASN A CA 1
ATOM 2436 C C . ASN A 1 288 ? -24.906 35.625 16.172 1 72.5 288 ASN A C 1
ATOM 2438 O O . ASN A 1 288 ? -25.766 35.594 15.281 1 72.5 288 ASN A O 1
ATOM 2442 N N . GLY A 1 289 ? -25.125 36.844 16.797 1 77 289 GLY A N 1
ATOM 2443 C CA . GLY A 1 289 ? -25.281 38.094 16.109 1 77 289 GLY A CA 1
ATOM 2444 C C . GLY A 1 289 ? -24.812 38.062 14.664 1 77 289 GLY A C 1
ATOM 2445 O O . GLY A 1 289 ? -24.281 37.031 14.211 1 77 289 GLY A O 1
ATOM 2446 N N . LYS A 1 290 ? -25.344 38.938 13.82 1 87.81 290 LYS A N 1
ATOM 2447 C CA . LYS A 1 290 ? -24.906 39.094 12.43 1 87.81 290 LYS A CA 1
ATOM 2448 C C . LYS A 1 290 ? -23.641 39.938 12.344 1 87.81 290 LYS A C 1
ATOM 2450 O O . LYS A 1 290 ? -23.562 41.031 12.914 1 87.81 290 LYS A O 1
ATOM 2455 N N . TYR A 1 291 ? -22.609 39.469 11.695 1 92.56 291 TYR A N 1
ATOM 2456 C CA . TYR A 1 291 ? -21.344 40.125 11.453 1 92.56 291 TYR A CA 1
ATOM 2457 C C . TYR A 1 291 ? -21.047 40.219 9.961 1 92.56 291 TYR A C 1
ATOM 2459 O O . TYR A 1 291 ? -20.344 39.375 9.406 1 92.56 291 TYR A O 1
ATOM 2467 N N . ASP A 1 292 ? -21.594 41.25 9.336 1 94.81 292 ASP A N 1
ATOM 2468 C CA . ASP A 1 292 ? -21.328 41.406 7.91 1 94.81 292 ASP A CA 1
ATOM 2469 C C . ASP A 1 292 ? -19.891 41.812 7.656 1 94.81 292 ASP A C 1
ATOM 2471 O O . ASP A 1 292 ? -19.141 42.094 8.594 1 94.81 292 ASP A O 1
ATOM 2475 N N . TYR A 1 293 ? -19.562 41.875 6.43 1 96 293 TYR A N 1
ATOM 2476 C CA . TYR A 1 293 ? -18.172 42.062 6.051 1 96 293 TYR A CA 1
ATOM 2477 C C . TYR A 1 293 ? -17.641 43.406 6.559 1 96 293 TYR A C 1
ATOM 2479 O O . TYR A 1 293 ? -16.562 43.469 7.137 1 96 293 TYR A O 1
ATOM 2487 N N . GLU A 1 294 ? -18.391 44.438 6.371 1 96.69 294 GLU A N 1
ATOM 2488 C CA . GLU A 1 294 ? -17.922 45.781 6.758 1 96.69 294 GLU A CA 1
ATOM 2489 C C . GLU A 1 294 ? -17.781 45.906 8.273 1 96.69 294 GLU A C 1
ATOM 2491 O O . GLU A 1 294 ? -16.828 46.5 8.766 1 96.69 294 GLU A O 1
ATOM 2496 N N . LYS A 1 295 ? -18.719 45.312 8.945 1 96.06 295 LYS A N 1
ATOM 2497 C CA . LYS A 1 295 ? -18.625 45.281 10.398 1 96.06 295 LYS A CA 1
ATOM 2498 C C . LYS A 1 295 ? -17.422 44.5 10.859 1 96.06 295 LYS A C 1
ATOM 2500 O O . LYS A 1 295 ? -16.688 44.906 11.75 1 96.06 295 LYS A O 1
ATOM 2505 N N . SER A 1 296 ? -17.266 43.375 10.289 1 97.12 296 SER A N 1
ATOM 2506 C CA . SER A 1 296 ? -16.141 42.5 10.625 1 97.12 296 SER A CA 1
ATOM 2507 C C . SER A 1 296 ? -14.812 43.188 10.352 1 97.12 296 SER A C 1
ATOM 2509 O O . SER A 1 296 ? -13.906 43.156 11.18 1 97.12 296 SER A O 1
ATOM 2511 N N . LYS A 1 297 ? -14.766 43.781 9.18 1 97.75 297 LYS A N 1
ATOM 2512 C CA . LYS A 1 297 ? -13.578 44.531 8.781 1 97.75 297 LYS A CA 1
ATOM 2513 C C . LYS A 1 297 ? -13.25 45.625 9.789 1 97.75 297 LYS A C 1
ATOM 2515 O O . LYS A 1 297 ? -12.109 45.75 10.227 1 97.75 297 LYS A O 1
ATOM 2520 N N . SER A 1 298 ? -14.211 46.312 10.156 1 97.94 298 SER A N 1
ATOM 2521 C CA . SER A 1 298 ? -14.039 47.406 11.102 1 97.94 298 SER A CA 1
ATOM 2522 C C . SER A 1 298 ? -13.57 46.906 12.461 1 97.94 298 SER A C 1
ATOM 2524 O O . SER A 1 298 ? -12.641 47.469 13.055 1 97.94 298 SER A O 1
ATOM 2526 N N . ILE A 1 299 ? -14.172 45.906 12.938 1 97.38 299 ILE A N 1
ATOM 2527 C CA . ILE A 1 299 ? -13.828 45.312 14.234 1 97.38 299 ILE A CA 1
ATOM 2528 C C . ILE A 1 299 ? -12.383 44.844 14.219 1 97.38 299 ILE A C 1
ATOM 2530 O O . ILE A 1 299 ? -11.602 45.156 15.117 1 97.38 299 ILE A O 1
ATOM 2534 N N . VAL A 1 300 ? -12.023 44.125 13.164 1 98.25 300 VAL A N 1
ATOM 2535 C CA . VAL A 1 300 ? -10.695 43.531 13.062 1 98.25 300 VAL A CA 1
ATOM 2536 C C . VAL A 1 300 ? -9.641 44.625 13.016 1 98.25 300 VAL A C 1
ATOM 2538 O O . VAL A 1 300 ? -8.656 44.594 13.758 1 98.25 300 VAL A O 1
ATOM 2541 N N . LEU A 1 301 ? -9.875 45.625 12.203 1 98.44 301 LEU A N 1
ATOM 2542 C CA . LEU A 1 301 ? -8.891 46.719 12.055 1 98.44 301 LEU A CA 1
ATOM 2543 C C . LEU A 1 301 ? -8.758 47.5 13.352 1 98.44 301 LEU A C 1
ATOM 2545 O O . LEU A 1 301 ? -7.648 47.875 13.742 1 98.44 301 LEU A O 1
ATOM 2549 N N . LYS A 1 302 ? -9.836 47.75 14.055 1 98.06 302 LYS A N 1
ATOM 2550 C CA . LYS A 1 302 ? -9.789 48.469 15.32 1 98.06 302 LYS A CA 1
ATOM 2551 C C . LYS A 1 302 ? -9.062 47.656 16.391 1 98.06 302 LYS A C 1
ATOM 2553 O O . LYS A 1 302 ? -8.258 48.219 17.141 1 98.06 302 LYS A O 1
ATOM 2558 N N . ALA A 1 303 ? -9.398 46.406 16.438 1 97.94 303 ALA A N 1
ATOM 2559 C CA . ALA A 1 303 ? -8.734 45.531 17.391 1 97.94 303 ALA A CA 1
ATOM 2560 C C . ALA A 1 303 ? -7.234 45.5 17.141 1 97.94 303 ALA A C 1
ATOM 2562 O O . ALA A 1 303 ? -6.438 45.562 18.078 1 97.94 303 ALA A O 1
ATOM 2563 N N . PHE A 1 304 ? -6.848 45.344 15.844 1 98.38 304 PHE A N 1
ATOM 2564 C CA . PHE A 1 304 ? -5.434 45.312 15.477 1 98.38 304 PHE A CA 1
ATOM 2565 C C . PHE A 1 304 ? -4.754 46.625 15.82 1 98.38 304 PHE A C 1
ATOM 2567 O O . PHE A 1 304 ? -3.631 46.656 16.328 1 98.38 304 PHE A O 1
ATOM 2574 N N . GLU A 1 305 ? -5.473 47.719 15.539 1 98 305 GLU A N 1
ATOM 2575 C CA . GLU A 1 305 ? -4.934 49.031 15.812 1 98 305 GLU A CA 1
ATOM 2576 C C . GLU A 1 305 ? -4.664 49.219 17.297 1 98 305 GLU A C 1
ATOM 2578 O O . GLU A 1 305 ? -3.645 49.812 17.688 1 98 305 GLU A O 1
ATOM 2583 N N . ASN A 1 306 ? -5.574 48.812 18.109 1 97 306 ASN A N 1
ATOM 2584 C CA . ASN A 1 306 ? -5.434 48.938 19.562 1 97 306 ASN A CA 1
ATOM 2585 C C . ASN A 1 306 ? -4.238 48.125 20.078 1 97 306 ASN A C 1
ATOM 2587 O O . ASN A 1 306 ? -3.615 48.5 21.062 1 97 306 ASN A O 1
ATOM 2591 N N . PHE A 1 307 ? -3.893 47.062 19.406 1 97 307 PHE A N 1
ATOM 2592 C CA . PHE A 1 307 ? -2.768 46.219 19.797 1 97 307 PHE A CA 1
ATOM 2593 C C . PHE A 1 307 ? -1.463 46.75 19.219 1 97 307 PHE A C 1
ATOM 2595 O O . PHE A 1 307 ? -0.53 47.062 19.969 1 97 307 PHE A O 1
ATOM 2602 N N . ASN A 1 308 ? -1.408 46.906 17.953 1 97.38 308 ASN A N 1
ATOM 2603 C CA . ASN A 1 308 ? -0.22 47.312 17.203 1 97.38 308 ASN A CA 1
ATOM 2604 C C . ASN A 1 308 ? -0.589 48.031 15.898 1 97.38 308 ASN A C 1
ATOM 2606 O O . ASN A 1 308 ? -0.995 47.375 14.938 1 97.38 308 ASN A O 1
ATOM 2610 N N . PRO A 1 309 ? -0.411 49.25 15.82 1 97.81 309 PRO A N 1
ATOM 2611 C CA . PRO A 1 309 ? -0.768 50 14.609 1 97.81 309 PRO A CA 1
ATOM 2612 C C . PRO A 1 309 ? -0.115 49.438 13.352 1 97.81 309 PRO A C 1
ATOM 2614 O O . PRO A 1 309 ? -0.695 49.531 12.266 1 97.81 309 PRO A O 1
ATOM 2617 N N . LYS A 1 310 ? 0.977 48.875 13.469 1 97.5 310 LYS A N 1
ATOM 2618 C CA . LYS A 1 310 ? 1.637 48.281 12.32 1 97.5 310 LYS A CA 1
ATOM 2619 C C . LYS A 1 310 ? 0.821 47.094 11.773 1 97.5 310 LYS A C 1
ATOM 2621 O O . LYS A 1 310 ? 0.708 46.938 10.562 1 97.5 310 LYS A O 1
ATOM 2626 N N . PHE A 1 311 ? 0.284 46.312 12.672 1 98 311 PHE A N 1
ATOM 2627 C CA . PHE A 1 311 ? -0.568 45.188 12.266 1 98 311 PHE A CA 1
ATOM 2628 C C . PHE A 1 311 ? -1.782 45.688 11.492 1 98 311 PHE A C 1
ATOM 2630 O O . PHE A 1 311 ? -2.115 45.156 10.43 1 98 311 PHE A O 1
ATOM 2637 N N . ALA A 1 312 ? -2.393 46.719 12.016 1 98.19 312 ALA A N 1
ATOM 2638 C CA . ALA A 1 312 ? -3.566 47.312 11.367 1 98.19 312 ALA A CA 1
ATOM 2639 C C . ALA A 1 312 ? -3.225 47.844 9.984 1 98.19 312 ALA A C 1
ATOM 2641 O O . ALA A 1 312 ? -4.008 47.688 9.039 1 98.19 312 ALA A O 1
ATOM 2642 N N . SER A 1 313 ? -2.109 48.469 9.938 1 98.19 313 SER A N 1
ATOM 2643 C CA . SER A 1 313 ? -1.694 49.062 8.664 1 98.19 313 SER A CA 1
ATOM 2644 C C . SER A 1 313 ? -1.482 47.969 7.602 1 98.19 313 SER A C 1
ATOM 2646 O O . SER A 1 313 ? -1.925 48.125 6.461 1 98.19 313 SER A O 1
ATOM 2648 N N . ILE A 1 314 ? -0.805 46.906 7.965 1 97.75 314 ILE A N 1
ATOM 2649 C CA . ILE A 1 314 ? -0.557 45.812 7.031 1 97.75 314 ILE A CA 1
ATOM 2650 C C . ILE A 1 314 ? -1.883 45.188 6.602 1 97.75 314 ILE A C 1
ATOM 2652 O O . ILE A 1 314 ? -2.107 44.969 5.414 1 97.75 314 ILE A O 1
ATOM 2656 N N . ALA A 1 315 ? -2.766 44.938 7.562 1 98.19 315 ALA A N 1
ATOM 2657 C CA . ALA A 1 315 ? -4.066 44.344 7.281 1 98.19 315 ALA A CA 1
ATOM 2658 C C . ALA A 1 315 ? -4.914 45.25 6.402 1 98.19 315 ALA A C 1
ATOM 2660 O O . ALA A 1 315 ? -5.539 44.812 5.441 1 98.19 315 ALA A O 1
ATOM 2661 N N . LYS A 1 316 ? -4.91 46.531 6.746 1 97.69 316 LYS A N 1
ATOM 2662 C CA . LYS A 1 316 ? -5.688 47.5 5.988 1 97.69 316 LYS A CA 1
ATOM 2663 C C . LYS A 1 316 ? -5.211 47.594 4.543 1 97.69 316 LYS A C 1
ATOM 2665 O O . LYS A 1 316 ? -6.023 47.656 3.617 1 97.69 316 LYS A O 1
ATOM 2670 N N . HIS A 1 317 ? -3.973 47.656 4.43 1 97.25 317 HIS A N 1
ATOM 2671 C CA . HIS A 1 317 ? -3.4 47.688 3.088 1 97.25 317 HIS A CA 1
ATOM 2672 C C . HIS A 1 317 ? -3.852 46.5 2.26 1 97.25 317 HIS A C 1
ATOM 2674 O O . HIS A 1 317 ? -4.184 46.625 1.082 1 97.25 317 HIS A O 1
ATOM 2680 N N . ALA A 1 318 ? -3.848 45.312 2.846 1 97.12 318 ALA A N 1
ATOM 2681 C CA . ALA A 1 318 ? -4.254 44.125 2.135 1 97.12 318 ALA A CA 1
ATOM 2682 C C . ALA A 1 318 ? -5.734 44.156 1.762 1 97.12 318 ALA A C 1
ATOM 2684 O O . ALA A 1 318 ? -6.113 43.812 0.646 1 97.12 318 ALA A O 1
ATOM 2685 N N . LEU A 1 319 ? -6.551 44.625 2.688 1 96.94 319 LEU A N 1
ATOM 2686 C CA . LEU A 1 319 ? -7.996 44.656 2.512 1 96.94 319 LEU A CA 1
ATOM 2687 C C . LEU A 1 319 ? -8.398 45.688 1.459 1 96.94 319 LEU A C 1
ATOM 2689 O O . LEU A 1 319 ? -9.445 45.531 0.816 1 96.94 319 LEU A O 1
ATOM 2693 N N . GLU A 1 320 ? -7.535 46.656 1.229 1 95.38 320 GLU A N 1
ATOM 2694 C CA . GLU A 1 320 ? -7.945 47.75 0.387 1 95.38 320 GLU A CA 1
ATOM 2695 C C . GLU A 1 320 ? -7.246 47.719 -0.968 1 95.38 320 GLU A C 1
ATOM 2697 O O . GLU A 1 320 ? -7.629 48.438 -1.892 1 95.38 320 GLU A O 1
ATOM 2702 N N . ASN A 1 321 ? -6.289 46.875 -1.13 1 95.5 321 ASN A N 1
ATOM 2703 C CA . ASN A 1 321 ? -5.48 46.969 -2.342 1 95.5 321 ASN A CA 1
ATOM 2704 C C . ASN A 1 321 ? -5.52 45.656 -3.143 1 95.5 321 ASN A C 1
ATOM 2706 O O . ASN A 1 321 ? -4.574 45.344 -3.867 1 95.5 321 ASN A O 1
ATOM 2710 N N . GLY A 1 322 ? -6.488 44.844 -2.943 1 94.94 322 GLY A N 1
ATOM 2711 C CA . GLY A 1 322 ? -6.715 43.719 -3.83 1 94.94 322 GLY A CA 1
ATOM 2712 C C . GLY A 1 322 ? -5.926 42.5 -3.439 1 94.94 322 GLY A C 1
ATOM 2713 O O . GLY A 1 322 ? -5.48 41.719 -4.305 1 94.94 322 GLY A O 1
ATOM 2714 N N . PHE A 1 323 ? -5.66 42.25 -2.154 1 97.12 323 PHE A N 1
ATOM 2715 C CA . PHE A 1 323 ? -4.934 41.094 -1.688 1 97.12 323 PHE A CA 1
ATOM 2716 C C . PHE A 1 323 ? -5.883 40.094 -1.037 1 97.12 323 PHE A C 1
ATOM 2718 O O . PHE A 1 323 ? -5.477 38.969 -0.681 1 97.12 323 PHE A O 1
ATOM 2725 N N . VAL A 1 324 ? -7.156 40.438 -0.939 1 97.69 324 VAL A N 1
ATOM 2726 C CA . VAL A 1 324 ? -8.109 39.594 -0.233 1 97.69 324 VAL A CA 1
ATOM 2727 C C . VAL A 1 324 ? -9.32 39.312 -1.125 1 97.69 324 VAL A C 1
ATOM 2729 O O . VAL A 1 324 ? -9.891 40.219 -1.705 1 97.69 324 VAL A O 1
ATOM 2732 N N . ASP A 1 325 ? -9.617 38.094 -1.28 1 97.38 325 ASP A N 1
ATOM 2733 C CA . ASP A 1 325 ? -10.867 37.656 -1.901 1 97.38 325 ASP A CA 1
ATOM 2734 C C . ASP A 1 325 ? -11.906 37.281 -0.846 1 97.38 325 ASP A C 1
ATOM 2736 O O . ASP A 1 325 ? -11.727 36.312 -0.115 1 97.38 325 ASP A O 1
ATOM 2740 N N . VAL A 1 326 ? -13.047 37.969 -0.846 1 96.69 326 VAL A N 1
ATOM 2741 C CA . VAL A 1 326 ? -13.82 38 0.393 1 96.69 326 VAL A CA 1
ATOM 2742 C C . VAL A 1 326 ? -15.047 37.094 0.277 1 96.69 326 VAL A C 1
ATOM 2744 O O . VAL A 1 326 ? -15.289 36.25 1.146 1 96.69 326 VAL A O 1
ATOM 2747 N N . MET A 1 327 ? -15.852 37.188 -0.772 1 95.19 327 MET A N 1
ATOM 2748 C CA . MET A 1 327 ? -17.188 36.625 -0.819 1 95.19 327 MET A CA 1
ATOM 2749 C C . MET A 1 327 ? -17.172 35.219 -1.413 1 95.19 327 MET A C 1
ATOM 2751 O O . MET A 1 327 ? -16.344 34.938 -2.277 1 95.19 327 MET A O 1
ATOM 2755 N N . PRO A 1 328 ? -18.047 34.406 -0.917 1 93.12 328 PRO A N 1
ATOM 2756 C CA . PRO A 1 328 ? -18.156 33.094 -1.564 1 93.12 328 PRO A CA 1
ATOM 2757 C C . PRO A 1 328 ? -18.656 33.188 -3.006 1 93.12 328 PRO A C 1
ATOM 2759 O O . PRO A 1 328 ? -19.312 34.156 -3.373 1 93.12 328 PRO A O 1
ATOM 2762 N N . SER A 1 329 ? -18.25 32.25 -3.758 1 90.88 329 SER A N 1
ATOM 2763 C CA . SER A 1 329 ? -18.719 32.125 -5.133 1 90.88 329 SER A CA 1
ATOM 2764 C C . SER A 1 329 ? -18.891 30.656 -5.527 1 90.88 329 SER A C 1
ATOM 2766 O O . SER A 1 329 ? -18.375 29.766 -4.855 1 90.88 329 SER A O 1
ATOM 2768 N N . LYS A 1 330 ? -19.672 30.406 -6.641 1 83.56 330 LYS A N 1
ATOM 2769 C CA . LYS A 1 330 ? -20 29.062 -7.09 1 83.56 330 LYS A CA 1
ATOM 2770 C C . LYS A 1 330 ? -18.75 28.297 -7.504 1 83.56 330 LYS A C 1
ATOM 2772 O O . LYS A 1 330 ? -18.703 27.062 -7.398 1 83.56 330 LYS A O 1
ATOM 2777 N N . THR A 1 331 ? -17.797 28.969 -7.93 1 88.81 331 THR A N 1
ATOM 2778 C CA . THR A 1 331 ? -16.625 28.297 -8.5 1 88.81 331 THR A CA 1
ATOM 2779 C C . THR A 1 331 ? -15.438 28.375 -7.559 1 88.81 331 THR A C 1
ATOM 2781 O O . THR A 1 331 ? -14.414 27.719 -7.789 1 88.81 331 THR A O 1
ATOM 2784 N N . LYS A 1 332 ? -15.555 29.141 -6.574 1 89.81 332 LYS A N 1
ATOM 2785 C CA . LYS A 1 332 ? -14.484 29.328 -5.59 1 89.81 332 LYS A CA 1
ATOM 2786 C C . LYS A 1 332 ? -14.367 28.109 -4.676 1 89.81 332 LYS A C 1
ATOM 2788 O O . LYS A 1 332 ? -15.375 27.516 -4.309 1 89.81 332 LYS A O 1
ATOM 2793 N N . ILE A 1 333 ? -13.133 27.828 -4.383 1 87.81 333 ILE A N 1
ATOM 2794 C CA . ILE A 1 333 ? -12.969 26.719 -3.465 1 87.81 333 ILE A CA 1
ATOM 2795 C C . ILE A 1 333 ? -13.508 27.094 -2.086 1 87.81 333 ILE A C 1
ATOM 2797 O O . ILE A 1 333 ? -13.602 28.266 -1.751 1 87.81 333 ILE A O 1
ATOM 2801 N N . SER A 1 334 ? -13.938 26.141 -1.3 1 82.56 334 SER A N 1
ATOM 2802 C CA . SER A 1 334 ? -14.438 26.359 0.054 1 82.56 334 SER A CA 1
ATOM 2803 C C . SER A 1 334 ? -13.297 26.625 1.027 1 82.56 334 SER A C 1
ATOM 2805 O O . SER A 1 334 ? -12.125 26.484 0.671 1 82.56 334 SER A O 1
ATOM 2807 N N . GLY A 1 335 ? -13.625 27.203 2.197 1 85.25 335 GLY A N 1
ATOM 2808 C CA . GLY A 1 335 ? -12.641 27.453 3.238 1 85.25 335 GLY A CA 1
ATOM 2809 C C . GLY A 1 335 ? -12.008 28.828 3.15 1 85.25 335 GLY A C 1
ATOM 2810 O O . GLY A 1 335 ? -12.586 29.75 2.582 1 85.25 335 GLY A O 1
ATOM 2811 N N . ALA A 1 336 ? -10.969 28.984 3.9 1 93.62 336 ALA A N 1
ATOM 2812 C CA . ALA A 1 336 ? -10.188 30.219 3.947 1 93.62 336 ALA A CA 1
ATOM 2813 C C . ALA A 1 336 ? -8.695 29.922 4.09 1 93.62 336 ALA A C 1
ATOM 2815 O O . ALA A 1 336 ? -8.32 28.844 4.578 1 93.62 336 ALA A O 1
ATOM 2816 N N . PHE A 1 337 ? -7.887 30.797 3.479 1 94.19 337 PHE A N 1
ATOM 2817 C CA . PHE A 1 337 ? -6.449 30.625 3.658 1 94.19 337 PHE A CA 1
ATOM 2818 C C . PHE A 1 337 ? -5.723 31.953 3.424 1 94.19 337 PHE A C 1
ATOM 2820 O O . PHE A 1 337 ? -6.312 32.906 2.922 1 94.19 337 PHE A O 1
ATOM 2827 N N . SER A 1 338 ? -4.562 32.031 3.941 1 96.5 338 SER A N 1
ATOM 2828 C CA . SER A 1 338 ? -3.562 33.031 3.553 1 96.5 338 SER A CA 1
ATOM 2829 C C . SER A 1 338 ? -2.389 32.375 2.828 1 96.5 338 SER A C 1
ATOM 2831 O O . SER A 1 338 ? -1.767 31.438 3.354 1 96.5 338 SER A O 1
ATOM 2833 N N . HIS A 1 339 ? -2.152 32.719 1.676 1 95.62 339 HIS A N 1
ATOM 2834 C CA . HIS A 1 339 ? -1.083 32.188 0.853 1 95.62 339 HIS A CA 1
ATOM 2835 C C . HIS A 1 339 ? 0.094 33.125 0.76 1 95.62 339 HIS A C 1
ATOM 2837 O O . HIS A 1 339 ? -0.056 34.25 0.277 1 95.62 339 HIS A O 1
ATOM 2843 N N . SER A 1 340 ? 1.2 32.75 1.175 1 94.81 340 SER A N 1
ATOM 2844 C CA . SER A 1 340 ? 2.355 33.625 1.29 1 94.81 340 SER A CA 1
ATOM 2845 C C . SER A 1 340 ? 2.879 34.031 -0.082 1 94.81 340 SER A C 1
ATOM 2847 O O . SER A 1 340 ? 3.375 35.156 -0.257 1 94.81 340 SER A O 1
ATOM 2849 N N . VAL A 1 341 ? 2.779 33.094 -1.103 1 94.38 341 VAL A N 1
ATOM 2850 C CA . VAL A 1 341 ? 3.266 33.281 -2.465 1 94.38 341 VAL A CA 1
ATOM 2851 C C . VAL A 1 341 ? 4.789 33.375 -2.461 1 94.38 341 VAL A C 1
ATOM 2853 O O . VAL A 1 341 ? 5.48 32.375 -2.295 1 94.38 341 VAL A O 1
ATOM 2856 N N . THR A 1 342 ? 5.367 34.719 -2.605 1 94.06 342 THR A N 1
ATOM 2857 C CA . THR A 1 342 ? 6.812 34.906 -2.561 1 94.06 342 THR A CA 1
ATOM 2858 C C . THR A 1 342 ? 7.156 36.25 -1.935 1 94.06 342 THR A C 1
ATOM 2860 O O . THR A 1 342 ? 6.281 37.125 -1.778 1 94.06 342 THR A O 1
ATOM 2863 N N . THR A 1 343 ? 8.469 36.375 -1.568 1 93.31 343 THR A N 1
ATOM 2864 C CA . THR A 1 343 ? 8.906 37.562 -0.838 1 93.31 343 THR A CA 1
ATOM 2865 C C . THR A 1 343 ? 8.828 38.812 -1.723 1 93.31 343 THR A C 1
ATOM 2867 O O . THR A 1 343 ? 8.797 39.938 -1.22 1 93.31 343 THR A O 1
ATOM 2870 N N . ASP A 1 344 ? 8.805 38.625 -2.982 1 90.94 344 ASP A N 1
ATOM 2871 C CA . ASP A 1 344 ? 8.758 39.75 -3.895 1 90.94 344 ASP A CA 1
ATOM 2872 C C . ASP A 1 344 ? 7.316 40.062 -4.297 1 90.94 344 ASP A C 1
ATOM 2874 O O . ASP A 1 344 ? 7.074 40.969 -5.113 1 90.94 344 ASP A O 1
ATOM 2878 N N . ALA A 1 345 ? 6.461 39.344 -3.803 1 91.5 345 ALA A N 1
ATOM 2879 C CA . ALA A 1 345 ? 5.031 39.594 -3.963 1 91.5 345 ALA A CA 1
ATOM 2880 C C . ALA A 1 345 ? 4.367 39.875 -2.613 1 91.5 345 ALA A C 1
ATOM 2882 O O . ALA A 1 345 ? 5.035 40.25 -1.646 1 91.5 345 ALA A O 1
ATOM 2883 N N . HIS A 1 346 ? 3.119 39.938 -2.518 1 93.38 346 HIS A N 1
ATOM 2884 C CA . HIS A 1 346 ? 2.365 40.031 -1.273 1 93.38 346 HIS A CA 1
ATOM 2885 C C . HIS A 1 346 ? 1.531 38.781 -1.04 1 93.38 346 HIS A C 1
ATOM 2887 O O . HIS A 1 346 ? 1.16 38.094 -1.992 1 93.38 346 HIS A O 1
ATOM 2893 N N . PRO A 1 347 ? 1.315 38.469 0.245 1 96.94 347 PRO A N 1
ATOM 2894 C CA . PRO A 1 347 ? 0.419 37.344 0.5 1 96.94 347 PRO A CA 1
ATOM 2895 C C . PRO A 1 347 ? -1.02 37.594 0.071 1 96.94 347 PRO A C 1
ATOM 2897 O O . PRO A 1 347 ? -1.414 38.781 -0.06 1 96.94 347 PRO A O 1
ATOM 2900 N N . TYR A 1 348 ? -1.691 36.594 -0.245 1 97.81 348 TYR A N 1
ATOM 2901 C CA . TYR A 1 348 ? -3.102 36.688 -0.607 1 97.81 348 TYR A CA 1
ATOM 2902 C C . TYR A 1 348 ? -3.973 35.938 0.394 1 97.81 348 TYR A C 1
ATOM 2904 O O . TYR A 1 348 ? -3.574 34.875 0.911 1 97.81 348 TYR A O 1
ATOM 2912 N N . VAL A 1 349 ? -5.168 36.469 0.627 1 97.94 349 VAL A N 1
ATOM 2913 C CA . VAL A 1 349 ? -6.105 35.844 1.559 1 97.94 349 VAL A CA 1
ATOM 2914 C C . VAL A 1 349 ? -7.402 35.5 0.829 1 97.94 349 VAL A C 1
ATOM 2916 O O . VAL A 1 349 ? -7.945 36.312 0.083 1 97.94 349 VAL A O 1
ATOM 2919 N N . LEU A 1 350 ? -7.789 34.312 0.926 1 97.44 350 LEU A N 1
ATOM 2920 C CA . LEU A 1 350 ? -9.102 33.906 0.454 1 97.44 350 LEU A CA 1
ATOM 2921 C C . LEU A 1 350 ? -10.07 33.719 1.621 1 97.44 350 LEU A C 1
ATOM 2923 O O . LEU A 1 350 ? -9.758 33 2.586 1 97.44 350 LEU A O 1
ATOM 2927 N N . LEU A 1 351 ? -11.211 34.406 1.566 1 96.5 351 LEU A N 1
ATOM 2928 C CA . LEU A 1 351 ? -12.297 34.25 2.523 1 96.5 351 LEU A CA 1
ATOM 2929 C C . LEU A 1 351 ? -13.578 33.812 1.826 1 96.5 351 LEU A C 1
ATOM 2931 O O . LEU A 1 351 ? -13.688 33.875 0.601 1 96.5 351 LEU A O 1
ATOM 2935 N N . ASN A 1 352 ? -14.438 33.281 2.486 1 93.94 352 ASN A N 1
ATOM 2936 C CA . ASN A 1 352 ? -15.828 33 2.111 1 93.94 352 ASN A CA 1
ATOM 2937 C C . ASN A 1 352 ? -16.797 33.531 3.154 1 93.94 352 ASN A C 1
ATOM 2939 O O . ASN A 1 352 ? -17.391 32.781 3.92 1 93.94 352 ASN A O 1
ATOM 2943 N N . HIS A 1 353 ? -16.953 34.844 3.156 1 95.19 353 HIS A N 1
ATOM 2944 C CA . HIS A 1 353 ? -17.656 35.562 4.219 1 95.19 353 HIS A CA 1
ATOM 2945 C C . HIS A 1 353 ? -19.172 35.375 4.086 1 95.19 353 HIS A C 1
ATOM 2947 O O . HIS A 1 353 ? -19.734 35.656 3.031 1 95.19 353 HIS A O 1
ATOM 2953 N N . THR A 1 354 ? -19.859 34.938 5.133 1 92.06 354 THR A N 1
ATOM 2954 C CA . THR A 1 354 ? -21.297 34.688 5.105 1 92.06 354 THR A CA 1
ATOM 2955 C C . THR A 1 354 ? -22.016 35.438 6.219 1 92.06 354 THR A C 1
ATOM 2957 O O . THR A 1 354 ? -23.062 35.031 6.688 1 92.06 354 THR A O 1
ATOM 2960 N N . ASN A 1 355 ? -21.406 36.375 6.832 1 92.12 355 ASN A N 1
ATOM 2961 C CA . ASN A 1 355 ? -21.953 37.344 7.801 1 92.12 355 ASN A CA 1
ATOM 2962 C C . ASN A 1 355 ? -22.188 36.656 9.156 1 92.12 355 ASN A C 1
ATOM 2964 O O . ASN A 1 355 ? -23.156 36.969 9.836 1 92.12 355 ASN A O 1
ATOM 2968 N N . LYS A 1 356 ? -21.391 35.75 9.492 1 89.25 356 LYS A N 1
ATOM 2969 C CA . LYS A 1 356 ? -21.469 35.062 10.781 1 89.25 356 LYS A CA 1
ATOM 2970 C C . LYS A 1 356 ? -20.281 35.406 11.672 1 89.25 356 LYS A C 1
ATOM 2972 O O . LYS A 1 356 ? -19.281 35.938 11.188 1 89.25 356 LYS A O 1
ATOM 2977 N N . LEU A 1 357 ? -20.516 35.188 12.938 1 89.31 357 LEU A N 1
ATOM 2978 C CA . LEU A 1 357 ? -19.453 35.438 13.898 1 89.31 357 LEU A CA 1
ATOM 2979 C C . LEU A 1 357 ? -18.188 34.688 13.523 1 89.31 357 LEU A C 1
ATOM 2981 O O . LEU A 1 357 ? -17.078 35.188 13.664 1 89.31 357 LEU A O 1
ATOM 2985 N N . ARG A 1 358 ? -18.328 33.5 13.047 1 89.19 358 ARG A N 1
ATOM 2986 C CA . ARG A 1 358 ? -17.188 32.688 12.648 1 89.19 358 ARG A CA 1
ATOM 2987 C C . ARG A 1 358 ? -16.375 33.375 11.555 1 89.19 358 ARG A C 1
ATOM 2989 O O . ARG A 1 358 ? -15.148 33.281 11.516 1 89.19 358 ARG A O 1
ATOM 2996 N N . ASP A 1 359 ? -17.031 34.125 10.672 1 93.94 359 ASP A N 1
ATOM 2997 C CA . ASP A 1 359 ? -16.375 34.812 9.578 1 93.94 359 ASP A CA 1
ATOM 2998 C C . ASP A 1 359 ? -15.508 35.969 10.094 1 93.94 359 ASP A C 1
ATOM 3000 O O . ASP A 1 359 ? -14.461 36.25 9.516 1 93.94 359 ASP A O 1
ATOM 3004 N N . LEU A 1 360 ? -16.031 36.562 11.156 1 95.06 360 LEU A N 1
ATOM 3005 C CA . LEU A 1 360 ? -15.227 37.594 11.805 1 95.06 360 LEU A CA 1
ATOM 3006 C C . LEU A 1 360 ? -13.883 37.031 12.266 1 95.06 360 LEU A C 1
ATOM 3008 O O . LEU A 1 360 ? -12.836 37.625 11.961 1 95.06 360 LEU A O 1
ATOM 3012 N N . PHE A 1 361 ? -13.906 35.969 12.914 1 95.31 361 PHE A N 1
ATOM 3013 C CA . PHE A 1 361 ? -12.695 35.344 13.438 1 95.31 361 PHE A CA 1
ATOM 3014 C C . PHE A 1 361 ? -11.844 34.781 12.312 1 95.31 361 PHE A C 1
ATOM 3016 O O . PHE A 1 361 ? -10.609 34.781 12.383 1 95.31 361 PHE A O 1
ATOM 3023 N N . THR A 1 362 ? -12.461 34.25 11.281 1 95.81 362 THR A N 1
ATOM 3024 C CA . THR A 1 362 ? -11.727 33.75 10.125 1 95.81 362 THR A CA 1
ATOM 3025 C C . THR A 1 362 ? -10.938 34.875 9.461 1 95.81 362 THR A C 1
ATOM 3027 O O . THR A 1 362 ? -9.781 34.688 9.078 1 95.81 362 THR A O 1
ATOM 3030 N N . MET A 1 363 ? -11.578 35.938 9.359 1 97.5 363 MET A N 1
ATOM 3031 C CA . MET A 1 363 ? -10.891 37.125 8.789 1 97.5 363 MET A CA 1
ATOM 3032 C C . MET A 1 363 ? -9.672 37.5 9.625 1 97.5 363 MET A C 1
ATOM 3034 O O . MET A 1 363 ? -8.586 37.688 9.086 1 97.5 363 MET A O 1
ATOM 3038 N N . ALA A 1 364 ? -9.891 37.594 10.953 1 97.94 364 ALA A N 1
ATOM 3039 C CA . ALA A 1 364 ? -8.789 37.906 11.852 1 97.94 364 ALA A CA 1
ATOM 3040 C C . ALA A 1 364 ? -7.664 36.875 11.719 1 97.94 364 ALA A C 1
ATOM 3042 O O . ALA A 1 364 ? -6.488 37.219 11.664 1 97.94 364 ALA A O 1
ATOM 3043 N N . HIS A 1 365 ? -8.016 35.656 11.641 1 97.12 365 HIS A N 1
ATOM 3044 C CA . HIS A 1 365 ? -7.094 34.531 11.539 1 97.12 365 HIS A CA 1
ATOM 3045 C C . HIS A 1 365 ? -6.238 34.625 10.289 1 97.12 365 HIS A C 1
ATOM 3047 O O . HIS A 1 365 ? -5.008 34.594 10.367 1 97.12 365 HIS A O 1
ATOM 3053 N N . GLU A 1 366 ? -6.863 34.812 9.133 1 97.56 366 GLU A N 1
ATOM 3054 C CA . GLU A 1 366 ? -6.145 34.844 7.863 1 97.56 366 GLU A CA 1
ATOM 3055 C C . GLU A 1 366 ? -5.309 36.094 7.719 1 97.56 366 GLU A C 1
ATOM 3057 O O . GLU A 1 366 ? -4.219 36.062 7.145 1 97.56 366 GLU A O 1
ATOM 3062 N N . LEU A 1 367 ? -5.875 37.125 8.211 1 98.19 367 LEU A N 1
ATOM 3063 C CA . LEU A 1 367 ? -5.078 38.344 8.195 1 98.19 367 LEU A CA 1
ATOM 3064 C C . LEU A 1 367 ? -3.875 38.219 9.117 1 98.19 367 LEU A C 1
ATOM 3066 O O . LEU A 1 367 ? -2.816 38.812 8.852 1 98.19 367 LEU A O 1
ATOM 3070 N N . GLY A 1 368 ? -4.031 37.562 10.227 1 97.94 368 GLY A N 1
ATOM 3071 C CA . GLY A 1 368 ? -2.887 37.25 11.07 1 97.94 368 GLY A CA 1
ATOM 3072 C C . GLY A 1 368 ? -1.78 36.531 10.32 1 97.94 368 GLY A C 1
ATOM 3073 O O . GLY A 1 368 ? -0.604 36.875 10.461 1 97.94 368 GLY A O 1
ATOM 3074 N N . HIS A 1 369 ? -2.172 35.5 9.555 1 97 369 HIS A N 1
ATOM 3075 C CA . HIS A 1 369 ? -1.202 34.844 8.695 1 97 369 HIS A CA 1
ATOM 3076 C C . HIS A 1 369 ? -0.53 35.844 7.746 1 97 369 HIS A C 1
ATOM 3078 O O . HIS A 1 369 ? 0.693 35.812 7.594 1 97 369 HIS A O 1
ATOM 3084 N N . LEU A 1 370 ? -1.331 36.625 7.098 1 97.81 370 LEU A N 1
ATOM 3085 C CA . LEU A 1 370 ? -0.825 37.594 6.133 1 97.81 370 LEU A CA 1
ATOM 3086 C C . LEU A 1 370 ? 0.189 38.531 6.781 1 97.81 370 LEU A C 1
ATOM 3088 O O . LEU A 1 370 ? 1.248 38.812 6.207 1 97.81 370 LEU A O 1
ATOM 3092 N N . ILE A 1 371 ? -0.118 39 7.926 1 97.88 371 ILE A N 1
ATOM 3093 C CA . ILE A 1 371 ? 0.774 39.906 8.648 1 97.88 371 ILE A CA 1
ATOM 3094 C C . ILE A 1 371 ? 2.094 39.188 8.945 1 97.88 371 ILE A C 1
ATOM 3096 O O . ILE A 1 371 ? 3.17 39.75 8.711 1 97.88 371 ILE A O 1
ATOM 3100 N N . HIS A 1 372 ? 2.002 38 9.469 1 96.94 372 HIS A N 1
ATOM 3101 C CA . HIS A 1 372 ? 3.188 37.219 9.758 1 96.94 372 HIS A CA 1
ATOM 3102 C C . HIS A 1 372 ? 4.027 36.969 8.508 1 96.94 372 HIS A C 1
ATOM 3104 O O . HIS A 1 372 ? 5.254 37.094 8.547 1 96.94 372 HIS A O 1
ATOM 3110 N N . GLN A 1 373 ? 3.389 36.625 7.441 1 96.88 373 GLN A N 1
ATOM 3111 C CA . GLN A 1 373 ? 4.062 36.375 6.172 1 96.88 373 GLN A CA 1
ATOM 3112 C C . GLN A 1 373 ? 4.789 37.625 5.676 1 96.88 373 GLN A C 1
ATOM 3114 O O . GLN A 1 373 ? 5.977 37.562 5.344 1 96.88 373 GLN A O 1
ATOM 3119 N N . LYS A 1 374 ? 4.09 38.719 5.707 1 96.44 374 LYS A N 1
ATOM 3120 C CA . LYS A 1 374 ? 4.668 39.969 5.258 1 96.44 374 LYS A CA 1
ATOM 3121 C C . LYS A 1 374 ? 5.875 40.344 6.113 1 96.44 374 LYS A C 1
ATOM 3123 O O . LYS A 1 374 ? 6.902 40.781 5.586 1 96.44 374 LYS A O 1
ATOM 3128 N N . LEU A 1 375 ? 5.734 40.219 7.359 1 96.5 375 LEU A N 1
ATOM 3129 C CA . LEU A 1 375 ? 6.824 40.531 8.266 1 96.5 375 LEU A CA 1
ATOM 3130 C C . LEU A 1 375 ? 8.016 39.625 8.055 1 96.5 375 LEU A C 1
ATOM 3132 O O . LEU A 1 375 ? 9.164 40.062 8.102 1 96.5 375 LEU A O 1
ATOM 3136 N N . ALA A 1 376 ? 7.82 38.406 7.809 1 95.81 376 ALA A N 1
ATOM 3137 C CA . ALA A 1 376 ? 8.859 37.375 7.715 1 95.81 376 ALA A CA 1
ATOM 3138 C C . ALA A 1 376 ? 9.633 37.5 6.406 1 95.81 376 ALA A C 1
ATOM 3140 O O . ALA A 1 376 ? 10.719 36.938 6.266 1 95.81 376 ALA A O 1
ATOM 3141 N N . TYR A 1 377 ? 9.148 38.25 5.43 1 95.44 377 TYR A N 1
ATOM 3142 C CA . TYR A 1 377 ? 9.781 38.344 4.117 1 95.44 377 TYR A CA 1
ATOM 3143 C C . TYR A 1 377 ? 11.156 39 4.223 1 95.44 377 TYR A C 1
ATOM 3145 O O . TYR A 1 377 ? 11.992 38.844 3.332 1 95.44 377 TYR A O 1
ATOM 3153 N N . SER A 1 378 ? 11.352 39.625 5.277 1 93 378 SER A N 1
ATOM 3154 C CA . SER A 1 378 ? 12.586 40.375 5.434 1 93 378 SER A CA 1
ATOM 3155 C C . SER A 1 378 ? 13.789 39.469 5.562 1 93 378 SER A C 1
ATOM 3157 O O . SER A 1 378 ? 14.922 39.875 5.277 1 93 378 SER A O 1
ATOM 3159 N N . VAL A 1 379 ? 13.617 38.25 5.895 1 95.06 379 VAL A N 1
ATOM 3160 C CA . VAL A 1 379 ? 14.742 37.344 6.125 1 95.06 379 VAL A CA 1
ATOM 3161 C C . VAL A 1 379 ? 14.984 36.5 4.879 1 95.06 379 VAL A C 1
ATOM 3163 O O . VAL A 1 379 ? 15.867 35.625 4.871 1 95.06 379 VAL A O 1
ATOM 3166 N N . GLY A 1 380 ? 14.242 36.688 3.854 1 94.75 380 GLY A N 1
ATOM 3167 C CA . GLY A 1 380 ? 14.43 35.938 2.611 1 94.75 380 GLY A CA 1
ATOM 3168 C C . GLY A 1 380 ? 13.516 34.75 2.486 1 94.75 380 GLY A C 1
ATOM 3169 O O . GLY A 1 380 ? 12.898 34.312 3.467 1 94.75 380 GLY A O 1
ATOM 3170 N N . PHE A 1 381 ? 13.461 34.188 1.316 1 95.25 381 PHE A N 1
ATOM 3171 C CA . PHE A 1 381 ? 12.492 33.156 0.972 1 95.25 381 PHE A CA 1
ATOM 3172 C C . PHE A 1 381 ? 12.781 31.859 1.736 1 95.25 381 PHE A C 1
ATOM 3174 O O . PHE A 1 381 ? 11.875 31.281 2.348 1 95.25 381 PHE A O 1
ATOM 3181 N N . LEU A 1 382 ? 14.023 31.422 1.798 1 93.56 382 LEU A N 1
ATOM 3182 C CA . LEU A 1 382 ? 14.398 30.172 2.447 1 93.56 382 LEU A CA 1
ATOM 3183 C C . LEU A 1 382 ? 14.172 30.25 3.953 1 93.56 382 LEU A C 1
ATOM 3185 O O . LEU A 1 382 ? 13.82 29.25 4.59 1 93.56 382 LEU A O 1
ATOM 3189 N N . ASN A 1 383 ? 14.281 31.531 4.406 1 93.81 383 ASN A N 1
ATOM 3190 C CA . ASN A 1 383 ? 14.242 31.703 5.852 1 93.81 383 ASN A CA 1
ATOM 3191 C C . ASN A 1 383 ? 12.859 32.156 6.324 1 93.81 383 ASN A C 1
ATOM 3193 O O . ASN A 1 383 ? 12.609 32.219 7.527 1 93.81 383 ASN A O 1
ATOM 3197 N N . SER A 1 384 ? 11.977 32.375 5.441 1 92.69 384 SER A N 1
ATOM 3198 C CA . SER A 1 384 ? 10.688 32.938 5.84 1 92.69 384 SER A CA 1
ATOM 3199 C C . SER A 1 384 ? 9.688 31.844 6.168 1 92.69 384 SER A C 1
ATOM 3201 O O . SER A 1 384 ? 8.656 32.094 6.789 1 92.69 384 SER A O 1
ATOM 3203 N N . GLN A 1 385 ? 9.992 30.719 5.809 1 86.25 385 GLN A N 1
ATOM 3204 C CA . GLN A 1 385 ? 9.078 29.625 6.09 1 86.25 385 GLN A CA 1
ATOM 3205 C C . GLN A 1 385 ? 9.211 29.156 7.539 1 86.25 385 GLN A C 1
ATOM 3207 O O . GLN A 1 385 ? 10.312 28.875 8.008 1 86.25 385 GLN A O 1
ATOM 3212 N N . THR A 1 386 ? 8.086 29.078 8.164 1 87.69 386 THR A N 1
ATOM 3213 C CA . THR A 1 386 ? 8.086 28.719 9.578 1 87.69 386 THR A CA 1
ATOM 3214 C C . THR A 1 386 ? 7.66 27.266 9.773 1 87.69 386 THR A C 1
ATOM 3216 O O . THR A 1 386 ? 6.91 26.719 8.961 1 87.69 386 THR A O 1
ATOM 3219 N N . PRO A 1 387 ? 8.164 26.656 10.867 1 88.75 387 PRO A N 1
ATOM 3220 C CA . PRO A 1 387 ? 7.633 25.328 11.188 1 88.75 387 PRO A CA 1
ATOM 3221 C C . PRO A 1 387 ? 6.18 25.375 11.656 1 88.75 387 PRO A C 1
ATOM 3223 O O . PRO A 1 387 ? 5.652 26.453 11.953 1 88.75 387 PRO A O 1
ATOM 3226 N N . LEU A 1 388 ? 5.555 24.297 11.742 1 86.38 388 LEU A N 1
ATOM 3227 C CA . LEU A 1 388 ? 4.137 24.188 12.07 1 86.38 388 LEU A CA 1
ATOM 3228 C C . LEU A 1 388 ? 3.863 24.719 13.477 1 86.38 388 LEU A C 1
ATOM 3230 O O . LEU A 1 388 ? 2.822 25.328 13.727 1 86.38 388 LEU A O 1
ATOM 3234 N N . THR A 1 389 ? 4.785 24.594 14.336 1 89.31 389 THR A N 1
ATOM 3235 C CA . THR A 1 389 ? 4.602 24.922 15.75 1 89.31 389 THR A CA 1
ATOM 3236 C C . THR A 1 389 ? 4.492 26.422 15.938 1 89.31 389 THR A C 1
ATOM 3238 O O . THR A 1 389 ? 3.967 26.891 16.953 1 89.31 389 THR A O 1
ATOM 3241 N N . THR A 1 390 ? 4.996 27.156 14.922 1 90.56 390 THR A N 1
ATOM 3242 C CA . THR A 1 390 ? 4.93 28.609 15.078 1 90.56 390 THR A CA 1
ATOM 3243 C C . THR A 1 390 ? 4.121 29.234 13.945 1 90.56 390 THR A C 1
ATOM 3245 O O . THR A 1 390 ? 3.889 30.453 13.938 1 90.56 390 THR A O 1
ATOM 3248 N N . ALA A 1 391 ? 3.686 28.344 13.07 1 88.12 391 ALA A N 1
ATOM 3249 C CA . ALA A 1 391 ? 3.016 28.844 11.875 1 88.12 391 ALA A CA 1
ATOM 3250 C C . ALA A 1 391 ? 1.7 29.531 12.219 1 88.12 391 ALA A C 1
ATOM 3252 O O . ALA A 1 391 ? 1.297 30.484 11.555 1 88.12 391 ALA A O 1
ATOM 3253 N N . GLU A 1 392 ? 1.084 29.141 13.305 1 89.69 392 GLU A N 1
ATOM 3254 C CA . GLU A 1 392 ? -0.238 29.641 13.664 1 89.69 392 GLU A CA 1
ATOM 3255 C C . GLU A 1 392 ? -0.145 30.734 14.734 1 89.69 392 GLU A C 1
ATOM 3257 O O . GLU A 1 392 ? -1.164 31.172 15.266 1 89.69 392 GLU A O 1
ATOM 3262 N N . THR A 1 393 ? 1.02 31.172 15.031 1 92.81 393 THR A N 1
ATOM 3263 C CA . THR A 1 393 ? 1.201 32.094 16.141 1 92.81 393 THR A CA 1
ATOM 3264 C C . THR A 1 393 ? 0.456 33.406 15.891 1 92.81 393 THR A C 1
ATOM 3266 O O . THR A 1 393 ? -0.358 33.844 16.719 1 92.81 393 THR A O 1
ATOM 3269 N N . ALA A 1 394 ? 0.696 33.969 14.711 1 95.19 394 ALA A N 1
ATOM 3270 C CA . ALA A 1 394 ? 0.093 35.281 14.422 1 95.19 394 ALA A CA 1
ATOM 3271 C C . ALA A 1 394 ? -1.41 35.125 14.195 1 95.19 394 ALA A C 1
ATOM 3273 O O . ALA A 1 394 ? -2.188 36 14.625 1 95.19 394 ALA A O 1
ATOM 3274 N N . SER A 1 395 ? -1.852 34.094 13.531 1 96.19 395 SER A N 1
ATOM 3275 C CA . SER A 1 395 ? -3.258 33.906 13.188 1 96.19 395 SER A CA 1
ATOM 3276 C C . SER A 1 395 ? -4.113 33.75 14.438 1 96.19 395 SER A C 1
ATOM 3278 O O . SER A 1 395 ? -5.051 34.531 14.664 1 96.19 395 SER A O 1
ATOM 3280 N N . VAL A 1 396 ? -3.711 32.875 15.328 1 95.25 396 VAL A N 1
ATOM 3281 C CA . VAL A 1 396 ? -4.477 32.594 16.531 1 95.25 396 VAL A CA 1
ATOM 3282 C C . VAL A 1 396 ? -4.371 33.781 17.5 1 95.25 396 VAL A C 1
ATOM 3284 O O . VAL A 1 396 ? -5.332 34.125 18.203 1 95.25 396 VAL A O 1
ATOM 3287 N N . PHE A 1 397 ? -3.209 34.438 17.547 1 97.19 397 PHE A N 1
ATOM 3288 C CA . PHE A 1 397 ? -3.049 35.625 18.375 1 97.19 397 PHE A CA 1
ATOM 3289 C C . PHE A 1 397 ? -4.008 36.719 17.938 1 97.19 397 PHE A C 1
ATOM 3291 O O . PHE A 1 397 ? -4.645 37.375 18.766 1 97.19 397 PHE A O 1
ATOM 3298 N N . CYS A 1 398 ? -4.141 36.875 16.656 1 97.5 398 CYS A N 1
ATOM 3299 C CA . CYS A 1 398 ? -5.035 37.906 16.109 1 97.5 398 CYS A CA 1
ATOM 3300 C C . CYS A 1 398 ? -6.488 37.562 16.422 1 97.5 398 CYS A C 1
ATOM 3302 O O . CYS A 1 398 ? -7.297 38.469 16.656 1 97.5 398 CYS A O 1
ATOM 3304 N N . GLU A 1 399 ? -6.832 36.312 16.406 1 96.62 399 GLU A N 1
ATOM 3305 C CA . GLU A 1 399 ? -8.164 35.906 16.859 1 96.62 399 GLU A CA 1
ATOM 3306 C C . GLU A 1 399 ? -8.414 36.344 18.297 1 96.62 399 GLU A C 1
ATOM 3308 O O . GLU A 1 399 ? -9.492 36.812 18.625 1 96.62 399 GLU A O 1
ATOM 3313 N N . MET A 1 400 ? -7.402 36.156 19.109 1 96.5 400 MET A N 1
ATOM 3314 C CA . MET A 1 400 ? -7.539 36.469 20.531 1 96.5 400 MET A CA 1
ATOM 3315 C C . MET A 1 400 ? -7.695 37.969 20.734 1 96.5 400 MET A C 1
ATOM 3317 O O . MET A 1 400 ? -8.445 38.406 21.625 1 96.5 400 MET A O 1
ATOM 3321 N N . ILE A 1 401 ? -6.965 38.688 19.922 1 97.44 401 ILE A N 1
ATOM 3322 C CA . ILE A 1 401 ? -7.07 40.156 20 1 97.44 401 ILE A CA 1
ATOM 3323 C C . ILE A 1 401 ? -8.5 40.594 19.672 1 97.44 401 ILE A C 1
ATOM 3325 O O . ILE A 1 401 ? -9.07 41.406 20.375 1 97.44 401 ILE A O 1
ATOM 3329 N N . VAL A 1 402 ? -9.07 40 18.688 1 97.56 402 VAL A N 1
ATOM 3330 C CA . VAL A 1 402 ? -10.422 40.344 18.266 1 97.56 402 VAL A CA 1
ATOM 3331 C C . VAL A 1 402 ? -11.43 39.844 19.297 1 97.56 402 VAL A C 1
ATOM 3333 O O . VAL A 1 402 ? -12.383 40.562 19.625 1 97.56 402 VAL A O 1
ATOM 3336 N N . PHE A 1 403 ? -11.227 38.688 19.766 1 96.38 403 PHE A N 1
ATOM 3337 C CA . PHE A 1 403 ? -12.086 38.156 20.828 1 96.38 403 PHE A CA 1
ATOM 3338 C C . PHE A 1 403 ? -12.117 39.094 22.016 1 96.38 403 PHE A C 1
ATOM 3340 O O . PHE A 1 403 ? -13.195 39.438 22.516 1 96.38 403 PHE A O 1
ATOM 3347 N N . ASP A 1 404 ? -10.953 39.5 22.484 1 95.38 404 ASP A N 1
ATOM 3348 C CA . ASP A 1 404 ? -10.82 40.375 23.641 1 95.38 404 ASP A CA 1
ATOM 3349 C C . ASP A 1 404 ? -11.492 41.719 23.375 1 95.38 404 ASP A C 1
ATOM 3351 O O . ASP A 1 404 ? -11.984 42.375 24.297 1 95.38 404 ASP A O 1
ATOM 3355 N N . TYR A 1 405 ? -11.43 42.125 22.172 1 95.69 405 TYR A N 1
ATOM 3356 C CA . TYR A 1 405 ? -12.008 43.406 21.781 1 95.69 405 TYR A CA 1
ATOM 3357 C C . TYR A 1 405 ? -13.531 43.344 21.828 1 95.69 405 TYR A C 1
ATOM 3359 O O . TYR A 1 405 ? -14.172 44.281 22.344 1 95.69 405 TYR A O 1
ATOM 3367 N N . ILE A 1 406 ? -14.117 42.312 21.375 1 94.38 406 ILE A N 1
ATOM 3368 C CA . ILE A 1 406 ? -15.562 42.312 21.172 1 94.38 406 ILE A CA 1
ATOM 3369 C C . ILE A 1 406 ? -16.25 41.844 22.438 1 94.38 406 ILE A C 1
ATOM 3371 O O . ILE A 1 406 ? -17.406 42.188 22.703 1 94.38 406 ILE A O 1
ATOM 3375 N N . LYS A 1 407 ? -15.578 41.031 23.266 1 93.75 407 LYS A N 1
ATOM 3376 C CA . LYS A 1 407 ? -16.234 40.406 24.406 1 93.75 407 LYS A CA 1
ATOM 3377 C C . LYS A 1 407 ? -16.719 41.469 25.406 1 93.75 407 LYS A C 1
ATOM 3379 O O . LYS A 1 407 ? -17.688 41.25 26.125 1 93.75 407 LYS A O 1
ATOM 3384 N N . LYS A 1 408 ? -16.141 42.594 25.422 1 90.06 408 LYS A N 1
ATOM 3385 C CA . LYS A 1 408 ? -16.438 43.656 26.375 1 90.06 408 LYS A CA 1
ATOM 3386 C C . LYS A 1 408 ? -17.797 44.281 26.078 1 90.06 408 LYS A C 1
ATOM 3388 O O . LYS A 1 408 ? -18.469 44.781 26.984 1 90.06 408 LYS A O 1
ATOM 3393 N N . ASP A 1 409 ? -18.234 44.188 24.922 1 88.81 409 ASP A N 1
ATOM 3394 C CA . ASP A 1 409 ? -19.438 44.875 24.5 1 88.81 409 ASP A CA 1
ATOM 3395 C C . ASP A 1 409 ? -20.625 43.938 24.438 1 88.81 409 ASP A C 1
ATOM 3397 O O . ASP A 1 409 ? -21.766 44.344 24.172 1 88.81 409 ASP A O 1
ATOM 3401 N N . LEU A 1 410 ? -20.359 42.719 24.656 1 88.88 410 LEU A N 1
ATOM 3402 C CA . LEU A 1 410 ? -21.422 41.719 24.578 1 88.88 410 LEU A CA 1
ATOM 3403 C C . LEU A 1 410 ? -21.922 41.344 25.969 1 88.88 410 LEU A C 1
ATOM 3405 O O . LEU A 1 410 ? -21.172 41.469 26.953 1 88.88 410 LEU A O 1
ATOM 3409 N N . LYS A 1 411 ? -23.266 41.062 26.016 1 88.69 411 LYS A N 1
ATOM 3410 C CA . LYS A 1 411 ? -23.875 40.656 27.281 1 88.69 411 LYS A CA 1
ATOM 3411 C C . LYS A 1 411 ? -24.812 39.469 27.078 1 88.69 411 LYS A C 1
ATOM 3413 O O . LYS A 1 411 ? -25.156 39.125 25.938 1 88.69 411 LYS A O 1
ATOM 3418 N N . GLY A 1 412 ? -25.062 38.812 28.109 1 87.5 412 GLY A N 1
ATOM 3419 C CA . GLY A 1 412 ? -26.062 37.781 28.125 1 87.5 412 GLY A CA 1
ATOM 3420 C C . GLY A 1 412 ? -25.734 36.625 27.188 1 87.5 412 GLY A C 1
ATOM 3421 O O . GLY A 1 412 ? -24.625 36.094 27.203 1 87.5 412 GLY A O 1
ATOM 3422 N N . GLU A 1 413 ? -26.734 36.375 26.391 1 86.81 413 GLU A N 1
ATOM 3423 C CA . GLU A 1 413 ? -26.688 35.188 25.547 1 86.81 413 GLU A CA 1
ATOM 3424 C C . GLU A 1 413 ? -25.641 35.344 24.453 1 86.81 413 GLU A C 1
ATOM 3426 O O . GLU A 1 413 ? -24.984 34.344 24.062 1 86.81 413 GLU A O 1
ATOM 3431 N N . GLU A 1 414 ? -25.484 36.5 24.016 1 87.88 414 GLU A N 1
ATOM 3432 C CA . GLU A 1 414 ? -24.484 36.719 22.984 1 87.88 414 GLU A CA 1
ATOM 3433 C C . GLU A 1 414 ? -23.078 36.5 23.5 1 87.88 414 GLU A C 1
ATOM 3435 O O . GLU A 1 414 ? -22.234 35.906 22.812 1 87.88 414 GLU A O 1
ATOM 3440 N N . LYS A 1 415 ? -22.875 36.969 24.703 1 91.62 415 LYS A N 1
ATOM 3441 C CA . LYS A 1 415 ? -21.578 36.781 25.344 1 91.62 415 LYS A CA 1
ATOM 3442 C C . LYS A 1 415 ? -21.312 35.312 25.641 1 91.62 415 LYS A C 1
ATOM 3444 O O . LYS A 1 415 ? -20.219 34.781 25.422 1 91.62 415 LYS A O 1
ATOM 3449 N N . LEU A 1 416 ? -22.375 34.688 26.109 1 92.62 416 LEU A N 1
ATOM 3450 C CA . LEU A 1 416 ? -22.297 33.281 26.422 1 92.62 416 LEU A CA 1
ATOM 3451 C C . LEU A 1 416 ? -21.922 32.469 25.172 1 92.62 416 LEU A C 1
ATOM 3453 O O . LEU A 1 416 ? -21.062 31.594 25.219 1 92.62 416 LEU A O 1
ATOM 3457 N N . SER A 1 417 ? -22.531 32.812 24.109 1 90.44 417 SER A N 1
ATOM 3458 C CA . SER A 1 417 ? -22.281 32.094 22.859 1 90.44 417 SER A CA 1
ATOM 3459 C C . SER A 1 417 ? -20.875 32.344 22.344 1 90.44 417 SER A C 1
ATOM 3461 O O . SER A 1 417 ? -20.25 31.453 21.766 1 90.44 417 SER A O 1
ATOM 3463 N N . LEU A 1 418 ? -20.391 33.531 22.438 1 92.06 418 LEU A N 1
ATOM 3464 C CA . LEU A 1 418 ? -19.031 33.875 22.031 1 92.06 418 LEU A CA 1
ATOM 3465 C C . LEU A 1 418 ? -18 33.062 22.812 1 92.06 418 LEU A C 1
ATOM 3467 O O . LEU A 1 418 ? -17.078 32.5 22.234 1 92.06 418 LEU A O 1
ATOM 3471 N N . TYR A 1 419 ? -18.219 33.031 24.125 1 94.5 419 TYR A N 1
ATOM 3472 C CA . TYR A 1 419 ? -17.281 32.312 24.984 1 94.5 419 TYR A CA 1
ATOM 3473 C C . TYR A 1 419 ? -17.328 30.812 24.703 1 94.5 419 TYR A C 1
ATOM 3475 O O . TYR A 1 419 ? -16.281 30.172 24.625 1 94.5 419 TYR A O 1
ATOM 3483 N N . ALA A 1 420 ? -18.5 30.312 24.531 1 93.69 420 ALA A N 1
ATOM 3484 C CA . ALA A 1 420 ? -18.641 28.891 24.25 1 93.69 420 ALA A CA 1
ATOM 3485 C C . ALA A 1 420 ? -17.922 28.516 22.953 1 93.69 420 ALA A C 1
ATOM 3487 O O . ALA A 1 420 ? -17.188 27.531 22.906 1 93.69 420 ALA A O 1
ATOM 3488 N N . SER A 1 421 ? -18.109 29.297 21.984 1 91.25 421 SER A N 1
ATOM 3489 C CA . SER A 1 421 ? -17.484 29.047 20.688 1 91.25 421 SER A CA 1
ATOM 3490 C C . SER A 1 421 ? -15.961 29.109 20.781 1 91.25 421 SER A C 1
ATOM 3492 O O . SER A 1 421 ? -15.258 28.281 20.219 1 91.25 421 SER A O 1
ATOM 3494 N N . LYS A 1 422 ? -15.484 30.094 21.469 1 93.44 422 LYS A N 1
ATOM 3495 C CA . LYS A 1 422 ? -14.039 30.266 21.609 1 93.44 422 LYS A CA 1
ATOM 3496 C C . LYS A 1 422 ? -13.43 29.094 22.375 1 93.44 422 LYS A C 1
ATOM 3498 O O . LYS A 1 422 ? -12.375 28.578 22 1 93.44 422 LYS A O 1
ATOM 3503 N N . LEU A 1 423 ? -14.086 28.734 23.453 1 96.31 423 LEU A N 1
ATOM 3504 C CA . LEU A 1 423 ? -13.586 27.625 24.266 1 96.31 423 LEU A CA 1
ATOM 3505 C C . LEU A 1 423 ? -13.609 26.312 23.484 1 96.31 423 LEU A C 1
ATOM 3507 O O . LEU A 1 423 ? -12.664 25.531 23.547 1 96.31 423 LEU A O 1
ATOM 3511 N N . GLU A 1 424 ? -14.609 26.125 22.766 1 94.31 424 GLU A N 1
ATOM 3512 C CA . GLU A 1 424 ? -14.711 24.906 21.969 1 94.31 424 GLU A CA 1
ATOM 3513 C C . GLU A 1 424 ? -13.641 24.859 20.891 1 94.31 424 GLU A C 1
ATOM 3515 O O . GLU A 1 424 ? -13.086 23.797 20.594 1 94.31 424 GLU A O 1
ATOM 3520 N N . ASP A 1 425 ? -13.375 25.969 20.297 1 92.62 425 ASP A N 1
ATOM 3521 C CA . ASP A 1 425 ? -12.281 26.047 19.328 1 92.62 425 ASP A CA 1
ATOM 3522 C C . ASP A 1 425 ? -10.945 25.703 19.969 1 92.62 425 ASP A C 1
ATOM 3524 O O . ASP A 1 425 ? -10.141 24.969 19.391 1 92.62 425 ASP A O 1
ATOM 3528 N N . ILE A 1 426 ? -10.727 26.25 21.141 1 95.5 426 ILE A N 1
ATOM 3529 C CA . ILE A 1 426 ? -9.5 25.969 21.891 1 95.5 426 ILE A CA 1
ATOM 3530 C C . ILE A 1 426 ? -9.438 24.469 22.234 1 95.5 426 ILE A C 1
ATOM 3532 O O . ILE A 1 426 ? -8.391 23.844 22.062 1 95.5 426 ILE A O 1
ATOM 3536 N N . PHE A 1 427 ? -10.562 23.938 22.656 1 96.75 427 PHE A N 1
ATOM 3537 C CA . PHE A 1 427 ? -10.594 22.516 23.016 1 96.75 427 PHE A CA 1
ATOM 3538 C C . PHE A 1 427 ? -10.328 21.641 21.797 1 96.75 427 PHE A C 1
ATOM 3540 O O . PHE A 1 427 ? -9.617 20.641 21.891 1 96.75 427 PHE A O 1
ATOM 3547 N N . ALA A 1 428 ? -10.844 22.047 20.672 1 93.56 428 ALA A N 1
ATOM 3548 C CA . ALA A 1 428 ? -10.656 21.281 19.422 1 93.56 428 ALA A CA 1
ATOM 3549 C C . ALA A 1 428 ? -9.203 21.328 18.969 1 93.56 428 ALA A C 1
ATOM 3551 O O . ALA A 1 428 ? -8.672 20.344 18.453 1 93.56 428 ALA A O 1
ATOM 3552 N N . THR A 1 429 ? -8.523 22.406 19.172 1 94.25 429 THR A N 1
ATOM 3553 C CA . THR A 1 429 ? -7.191 22.625 18.625 1 94.25 429 THR A CA 1
ATOM 3554 C C . THR A 1 429 ? -6.113 22.266 19.641 1 94.25 429 THR A C 1
ATOM 3556 O O . THR A 1 429 ? -4.98 21.953 19.266 1 94.25 429 THR A O 1
ATOM 3559 N N . LEU A 1 430 ? -6.484 22.266 20.906 1 97 430 LEU A N 1
ATOM 3560 C CA . LEU A 1 430 ? -5.504 21.953 21.938 1 97 430 LEU A CA 1
ATOM 3561 C C . LEU A 1 430 ? -5.766 20.578 22.547 1 97 430 LEU A C 1
ATOM 3563 O O . LEU A 1 430 ? -5.074 19.609 22.203 1 97 430 LEU A O 1
ATOM 3567 N N . TYR A 1 431 ? -6.816 20.422 23.312 1 97.81 431 TYR A N 1
ATOM 3568 C CA . TYR A 1 431 ? -7.02 19.203 24.109 1 97.81 431 TYR A CA 1
ATOM 3569 C C . TYR A 1 431 ? -7.316 18.016 23.203 1 97.81 431 TYR A C 1
ATOM 3571 O O . TYR A 1 431 ? -6.777 16.922 23.422 1 97.81 431 TYR A O 1
ATOM 3579 N N . ARG A 1 432 ? -8.117 18.234 22.188 1 96.69 432 ARG A N 1
ATOM 3580 C CA . ARG A 1 432 ? -8.406 17.156 21.266 1 96.69 432 ARG A CA 1
ATOM 3581 C C . ARG A 1 432 ? -7.141 16.703 20.531 1 96.69 432 ARG A C 1
ATOM 3583 O O . ARG A 1 432 ? -6.902 15.516 20.359 1 96.69 432 ARG A O 1
ATOM 3590 N N . GLN A 1 433 ? -6.344 17.672 20.125 1 97.44 433 GLN A N 1
ATOM 3591 C CA . GLN A 1 433 ? -5.105 17.359 19.422 1 97.44 433 GLN A CA 1
ATOM 3592 C C . GLN A 1 433 ? -4.109 16.656 20.344 1 97.44 433 GLN A C 1
ATOM 3594 O O . GLN A 1 433 ? -3.334 15.805 19.891 1 97.44 433 GLN A O 1
ATOM 3599 N N . ILE A 1 434 ? -4.16 16.984 21.609 1 98 434 ILE A N 1
ATOM 3600 C CA . ILE A 1 434 ? -3.348 16.281 22.594 1 98 434 ILE A CA 1
ATOM 3601 C C . ILE A 1 434 ? -3.809 14.828 22.703 1 98 434 ILE A C 1
ATOM 3603 O O . ILE A 1 434 ? -2.986 13.914 22.734 1 98 434 ILE A O 1
ATOM 3607 N N . ASN A 1 435 ? -5.09 14.656 22.719 1 97.69 435 ASN A N 1
ATOM 3608 C CA . ASN A 1 435 ? -5.633 13.297 22.734 1 97.69 435 ASN A CA 1
ATOM 3609 C C . ASN A 1 435 ? -5.215 12.508 21.5 1 97.69 435 ASN A C 1
ATOM 3611 O O . ASN A 1 435 ? -4.867 11.328 21.594 1 97.69 435 ASN A O 1
ATOM 3615 N N . PHE A 1 436 ? -5.281 13.164 20.344 1 98.06 436 PHE A N 1
ATOM 3616 C CA . PHE A 1 436 ? -4.836 12.523 19.125 1 98.06 436 PHE A CA 1
ATOM 3617 C C . PHE A 1 436 ? -3.375 12.102 19.234 1 98.06 436 PHE A C 1
ATOM 3619 O O . PHE A 1 436 ? -3.012 11 18.812 1 98.06 436 PHE A O 1
ATOM 3626 N N . THR A 1 437 ? -2.58 12.969 19.797 1 98.19 437 THR A N 1
ATOM 3627 C CA . THR A 1 437 ? -1.144 12.734 19.891 1 98.19 437 THR A CA 1
ATOM 3628 C C . THR A 1 437 ? -0.84 11.57 20.828 1 98.19 437 THR A C 1
ATOM 3630 O O . THR A 1 437 ? -0.023 10.703 20.5 1 98.19 437 THR A O 1
ATOM 3633 N N . THR A 1 438 ? -1.489 11.547 21.984 1 98.31 438 THR A N 1
ATOM 3634 C CA . THR A 1 438 ? -1.242 10.469 22.922 1 98.31 438 THR A CA 1
ATOM 3635 C C . THR A 1 438 ? -1.789 9.148 22.391 1 98.31 438 THR A C 1
ATOM 3637 O O . THR A 1 438 ? -1.203 8.086 22.625 1 98.31 438 THR A O 1
ATOM 3640 N N . PHE A 1 439 ? -2.893 9.227 21.703 1 98.19 439 PHE A N 1
ATOM 3641 C CA . PHE A 1 439 ? -3.404 8.062 20.969 1 98.19 439 PHE A CA 1
ATOM 3642 C C . PHE A 1 439 ? -2.367 7.543 19.984 1 98.19 439 PHE A C 1
ATOM 3644 O O . PHE A 1 439 ? -2.049 6.355 19.984 1 98.19 439 PHE A O 1
ATOM 3651 N N . GLU A 1 440 ? -1.789 8.398 19.172 1 98.12 440 GLU A N 1
ATOM 3652 C CA . GLU A 1 440 ? -0.796 8.016 18.172 1 98.12 440 GLU A CA 1
ATOM 3653 C C . GLU A 1 440 ? 0.45 7.43 18.828 1 98.12 440 GLU A C 1
ATOM 3655 O O . GLU A 1 440 ? 1.015 6.453 18.328 1 98.12 440 GLU A O 1
ATOM 3660 N N . ARG A 1 441 ? 0.894 8.094 19.922 1 97.75 441 ARG A N 1
ATOM 3661 C CA . ARG A 1 441 ? 2.072 7.59 20.609 1 97.75 441 ARG A CA 1
ATOM 3662 C C . ARG A 1 441 ? 1.882 6.141 21.031 1 97.75 441 ARG A C 1
ATOM 3664 O O . ARG A 1 441 ? 2.773 5.309 20.844 1 97.75 441 ARG A O 1
ATOM 3671 N N . GLU A 1 442 ? 0.723 5.852 21.578 1 97.62 442 GLU A N 1
ATOM 3672 C CA . GLU A 1 442 ? 0.459 4.492 22.031 1 97.62 442 GLU A CA 1
ATOM 3673 C C . GLU A 1 442 ? 0.367 3.52 20.859 1 97.62 442 GLU A C 1
ATOM 3675 O O . GLU A 1 442 ? 0.931 2.424 20.906 1 97.62 442 GLU A O 1
ATOM 3680 N N . ILE A 1 443 ? -0.333 3.934 19.828 1 97.31 443 ILE A N 1
ATOM 3681 C CA . ILE A 1 443 ? -0.564 3.092 18.656 1 97.31 443 ILE A CA 1
ATOM 3682 C C . ILE A 1 443 ? 0.764 2.799 17.969 1 97.31 443 ILE A C 1
ATOM 3684 O O . ILE A 1 443 ? 1.031 1.659 17.578 1 97.31 443 ILE A O 1
ATOM 3688 N N . HIS A 1 444 ? 1.631 3.762 17.75 1 96.88 444 HIS A N 1
ATOM 3689 C CA . HIS A 1 444 ? 2.885 3.621 17.016 1 96.88 444 HIS A CA 1
ATOM 3690 C C . HIS A 1 444 ? 3.939 2.914 17.859 1 96.88 444 HIS A C 1
ATOM 3692 O O . HIS A 1 444 ? 4.949 2.441 17.328 1 96.88 444 HIS A O 1
ATOM 3698 N N . ALA A 1 445 ? 3.736 2.848 19.172 1 95 445 ALA A N 1
ATOM 3699 C CA . ALA A 1 445 ? 4.668 2.145 20.047 1 95 445 ALA A CA 1
ATOM 3700 C C . ALA A 1 445 ? 4.508 0.632 19.922 1 95 445 ALA A C 1
ATOM 3702 O O . ALA A 1 445 ? 5.406 -0.128 20.281 1 95 445 ALA A O 1
ATOM 3703 N N . LYS A 1 446 ? 3.336 0.245 19.375 1 92.25 446 LYS A N 1
ATOM 3704 C CA . LYS A 1 446 ? 3.094 -1.181 19.188 1 92.25 446 LYS A CA 1
ATOM 3705 C C . LYS A 1 446 ? 3.785 -1.685 17.922 1 92.25 446 LYS A C 1
ATOM 3707 O O . LYS A 1 446 ? 3.707 -1.049 16.859 1 92.25 446 LYS A O 1
ATOM 3712 N N . LYS A 1 447 ? 4.445 -2.762 17.969 1 86.12 447 LYS A N 1
ATOM 3713 C CA . LYS A 1 447 ? 5.211 -3.285 16.844 1 86.12 447 LYS A CA 1
ATOM 3714 C C . LYS A 1 447 ? 4.328 -4.133 15.922 1 86.12 447 LYS A C 1
ATOM 3716 O O . LYS A 1 447 ? 4.469 -4.082 14.695 1 86.12 447 LYS A O 1
ATOM 3721 N N . ASP A 1 448 ? 3.398 -4.805 16.484 1 87.12 448 ASP A N 1
ATOM 3722 C CA . ASP A 1 448 ? 2.553 -5.723 15.734 1 87.12 448 ASP A CA 1
ATOM 3723 C C . ASP A 1 448 ? 1.365 -4.988 15.109 1 87.12 448 ASP A C 1
ATOM 3725 O O . ASP A 1 448 ? 1.019 -3.887 15.539 1 87.12 448 ASP A O 1
ATOM 3729 N N . GLU A 1 449 ? 0.817 -5.59 14.102 1 88.75 449 GLU A N 1
ATOM 3730 C CA . GLU A 1 449 ? -0.439 -5.082 13.555 1 88.75 449 GLU A CA 1
ATOM 3731 C C . GLU A 1 449 ? -1.551 -5.129 14.602 1 88.75 449 GLU A C 1
ATOM 3733 O O . GLU A 1 449 ? -1.625 -6.07 15.391 1 88.75 449 GLU A O 1
ATOM 3738 N N . LEU A 1 450 ? -2.33 -4.125 14.641 1 94.88 450 LEU A N 1
ATOM 3739 C CA . LEU A 1 450 ? -3.41 -4.02 15.617 1 94.88 450 LEU A CA 1
ATOM 3740 C C . LEU A 1 450 ? -4.754 -4.348 14.969 1 94.88 450 LEU A C 1
ATOM 3742 O O . LEU A 1 450 ? -4.98 -4.031 13.805 1 94.88 450 LEU A O 1
ATOM 3746 N N . SER A 1 451 ? -5.621 -5.004 15.727 1 95.44 451 SER A N 1
ATOM 3747 C CA . SER A 1 451 ? -7.008 -5.203 15.312 1 95.44 451 SER A CA 1
ATOM 3748 C C . SER A 1 451 ? -7.824 -3.93 15.508 1 95.44 451 SER A C 1
ATOM 3750 O O . SER A 1 451 ? -7.41 -3.018 16.219 1 95.44 451 SER A O 1
ATOM 3752 N N . THR A 1 452 ? -8.969 -3.893 14.883 1 96.81 452 THR A N 1
ATOM 3753 C CA . THR A 1 452 ? -9.883 -2.771 15.07 1 96.81 452 THR A CA 1
ATOM 3754 C C . THR A 1 452 ? -10.219 -2.592 16.547 1 96.81 452 THR A C 1
ATOM 3756 O O . THR A 1 452 ? -10.203 -1.473 17.062 1 96.81 452 THR A O 1
ATOM 3759 N N . ASP A 1 453 ? -10.438 -3.689 17.219 1 97.31 453 ASP A N 1
ATOM 3760 C CA . ASP A 1 453 ? -10.828 -3.643 18.625 1 97.31 453 ASP A CA 1
ATOM 3761 C C . ASP A 1 453 ? -9.711 -3.066 19.484 1 97.31 453 ASP A C 1
ATOM 3763 O O . ASP A 1 453 ? -9.977 -2.299 20.422 1 97.31 453 ASP A O 1
ATOM 3767 N N . GLU A 1 454 ? -8.516 -3.459 19.219 1 96.94 454 GLU A N 1
ATOM 3768 C CA . GLU A 1 454 ? -7.379 -2.926 19.969 1 96.94 454 GLU A CA 1
ATOM 3769 C C . GLU A 1 454 ? -7.254 -1.417 19.781 1 96.94 454 GLU A C 1
ATOM 3771 O O . GLU A 1 454 ? -7.027 -0.682 20.75 1 96.94 454 GLU A O 1
ATOM 3776 N N . ILE A 1 455 ? -7.438 -0.896 18.594 1 98.38 455 ILE A N 1
ATOM 3777 C CA . ILE A 1 455 ? -7.344 0.531 18.312 1 98.38 455 ILE A CA 1
ATOM 3778 C C . ILE A 1 455 ? -8.5 1.269 18.969 1 98.38 455 ILE A C 1
ATOM 3780 O O . ILE A 1 455 ? -8.312 2.336 19.562 1 98.38 455 ILE A O 1
ATOM 3784 N N . ASN A 1 456 ? -9.727 0.625 18.891 1 98.44 456 ASN A N 1
ATOM 3785 C CA . ASN A 1 456 ? -10.898 1.191 19.547 1 98.44 456 ASN A CA 1
ATOM 3786 C C . ASN A 1 456 ? -10.656 1.415 21.047 1 98.44 456 ASN A C 1
ATOM 3788 O O . ASN A 1 456 ? -11.016 2.465 21.578 1 98.44 456 ASN A O 1
ATOM 3792 N N . GLN A 1 457 ? -10.062 0.474 21.625 1 97.94 457 GLN A N 1
ATOM 3793 C CA . GLN A 1 457 ? -9.828 0.534 23.062 1 97.94 457 GLN A CA 1
ATOM 3794 C C . GLN A 1 457 ? -8.852 1.654 23.422 1 97.94 457 GLN A C 1
ATOM 3796 O O . GLN A 1 457 ? -9.07 2.389 24.391 1 97.94 457 GLN A O 1
ATOM 3801 N N . ILE A 1 458 ? -7.805 1.793 22.703 1 97.94 458 ILE A N 1
ATOM 3802 C CA . ILE A 1 458 ? -6.82 2.842 22.938 1 97.94 458 ILE A CA 1
ATOM 3803 C C . ILE A 1 458 ? -7.453 4.211 22.703 1 97.94 458 ILE A C 1
ATOM 3805 O O . ILE A 1 458 ? -7.242 5.145 23.484 1 97.94 458 ILE A O 1
ATOM 3809 N N . TRP A 1 459 ? -8.281 4.324 21.641 1 98.19 459 TRP A N 1
ATOM 3810 C CA . TRP A 1 459 ? -8.969 5.574 21.328 1 98.19 459 TRP A CA 1
ATOM 3811 C C . TRP A 1 459 ? -9.891 5.992 22.469 1 98.19 459 TRP A C 1
ATOM 3813 O O . TRP A 1 459 ? -9.852 7.141 22.906 1 98.19 459 TRP A O 1
ATOM 3823 N N . LEU A 1 460 ? -10.664 5.078 22.969 1 97.38 460 LEU A N 1
ATOM 3824 C CA . LEU A 1 460 ? -11.609 5.375 24.047 1 97.38 460 LEU A CA 1
ATOM 3825 C C . LEU A 1 460 ? -10.875 5.738 25.328 1 97.38 460 LEU A C 1
ATOM 3827 O O . LEU A 1 460 ? -11.289 6.641 26.062 1 97.38 460 LEU A O 1
ATOM 3831 N N . LYS A 1 461 ? -9.812 4.977 25.578 1 96.31 461 LYS A N 1
ATOM 3832 C CA . LYS A 1 461 ? -9 5.25 26.75 1 96.31 461 LYS A CA 1
ATOM 3833 C C . LYS A 1 461 ? -8.516 6.695 26.766 1 96.31 461 LYS A C 1
ATOM 3835 O O . LYS A 1 461 ? -8.68 7.41 27.75 1 96.31 461 LYS A O 1
ATOM 3840 N N . GLU A 1 462 ? -7.965 7.172 25.703 1 96.38 462 GLU A N 1
ATOM 3841 C CA . GLU A 1 462 ? -7.426 8.523 25.609 1 96.38 462 GLU A CA 1
ATOM 3842 C C . GLU A 1 462 ? -8.547 9.562 25.594 1 96.38 462 GLU A C 1
ATOM 3844 O O . GLU A 1 462 ? -8.438 10.609 26.234 1 96.38 462 GLU A O 1
ATOM 3849 N N . SER A 1 463 ? -9.641 9.281 24.922 1 96.25 463 SER A N 1
ATOM 3850 C CA . SER A 1 463 ? -10.758 10.211 24.844 1 96.25 463 SER A CA 1
ATOM 3851 C C . SER A 1 463 ? -11.406 10.43 26.203 1 96.25 463 SER A C 1
ATOM 3853 O O . SER A 1 463 ? -11.805 11.547 26.547 1 96.25 463 SER A O 1
ATOM 3855 N N . LYS A 1 464 ? -11.461 9.398 26.953 1 96 464 LYS A N 1
ATOM 3856 C CA . LYS A 1 464 ? -12.102 9.461 28.266 1 96 464 LYS A CA 1
ATOM 3857 C C . LYS A 1 464 ? -11.305 10.352 29.219 1 96 464 LYS A C 1
ATOM 3859 O O . LYS A 1 464 ? -11.883 11.008 30.078 1 96 464 LYS A O 1
ATOM 3864 N N . LYS A 1 465 ? -10.031 10.406 29.078 1 96.06 465 LYS A N 1
ATOM 3865 C CA . LYS A 1 465 ? -9.211 11.289 29.906 1 96.06 465 LYS A CA 1
ATOM 3866 C C . LYS A 1 465 ? -9.648 12.742 29.75 1 96.06 465 LYS A C 1
ATOM 3868 O O . LYS A 1 465 ? -9.727 13.477 30.734 1 96.06 465 LYS A O 1
ATOM 3873 N N . MET A 1 466 ? -9.938 13.141 28.531 1 95.75 466 MET A N 1
ATOM 3874 C CA . MET A 1 466 ? -10.234 14.531 28.219 1 95.75 466 MET A CA 1
ATOM 3875 C C . MET A 1 466 ? -11.617 14.922 28.734 1 95.75 466 MET A C 1
ATOM 3877 O O . MET A 1 466 ? -11.789 16.016 29.281 1 95.75 466 MET A O 1
ATOM 3881 N N . PHE A 1 467 ? -12.586 13.984 28.672 1 96.12 467 PHE A N 1
ATOM 3882 C CA . PHE A 1 467 ? -13.969 14.344 28.953 1 96.12 467 PHE A CA 1
ATOM 3883 C C . PHE A 1 467 ? -14.336 13.992 30.391 1 96.12 467 PHE A C 1
ATOM 3885 O O . PHE A 1 467 ? -15.258 14.578 30.953 1 96.12 467 PHE A O 1
ATOM 3892 N N . GLY A 1 468 ? -13.625 13.031 30.984 1 94.31 468 GLY A N 1
ATOM 3893 C CA . GLY A 1 468 ? -13.984 12.578 32.312 1 94.31 468 GLY A CA 1
ATOM 3894 C C . GLY A 1 468 ? -15.445 12.195 32.438 1 94.31 468 GLY A C 1
ATOM 3895 O O . GLY A 1 468 ? -15.969 11.438 31.625 1 94.31 468 GLY A O 1
ATOM 3896 N N . ASN A 1 469 ? -16.062 12.68 33.531 1 94.12 469 ASN A N 1
ATOM 3897 C CA . ASN A 1 469 ? -17.469 12.359 33.75 1 94.12 469 ASN A CA 1
ATOM 3898 C C . ASN A 1 469 ? -18.391 13.469 33.281 1 94.12 469 ASN A C 1
ATOM 3900 O O . ASN A 1 469 ? -19.609 13.422 33.5 1 94.12 469 ASN A O 1
ATOM 3904 N N . SER A 1 470 ? -17.812 14.445 32.594 1 95.5 470 SER A N 1
ATOM 3905 C CA . SER A 1 470 ? -18.594 15.594 32.188 1 95.5 470 SER A CA 1
ATOM 3906 C C . SER A 1 470 ? -19.422 15.273 30.938 1 95.5 470 SER A C 1
ATOM 3908 O O . SER A 1 470 ? -20.391 15.977 30.625 1 95.5 470 SER A O 1
ATOM 3910 N N . LEU A 1 471 ? -18.953 14.242 30.281 1 93.81 471 LEU A N 1
ATOM 3911 C CA . LEU A 1 471 ? -19.594 13.797 29.047 1 93.81 471 LEU A CA 1
ATOM 3912 C C . LEU A 1 471 ? -19.578 12.273 28.938 1 93.81 471 LEU A C 1
ATOM 3914 O O . LEU A 1 471 ? -18.609 11.641 29.344 1 93.81 471 LEU A O 1
ATOM 3918 N N . LYS A 1 472 ? -20.719 11.695 28.422 1 96.44 472 LYS A N 1
ATOM 3919 C CA . LYS A 1 472 ? -20.766 10.258 28.203 1 96.44 472 LYS A CA 1
ATOM 3920 C C . LYS A 1 472 ? -20.484 9.906 26.75 1 96.44 472 LYS A C 1
ATOM 3922 O O . LYS A 1 472 ? -21.125 10.43 25.844 1 96.44 472 LYS A O 1
ATOM 3927 N N . LEU A 1 473 ? -19.531 9.086 26.547 1 96.88 473 LEU A N 1
ATOM 3928 C CA . LEU A 1 473 ? -19.203 8.586 25.219 1 96.88 473 LEU A CA 1
ATOM 3929 C C . LEU A 1 473 ? -19.969 7.309 24.906 1 96.88 473 LEU A C 1
ATOM 3931 O O . LEU A 1 473 ? -19.922 6.348 25.672 1 96.88 473 LEU A O 1
ATOM 3935 N N . ASN A 1 474 ? -20.688 7.348 23.812 1 96.62 474 ASN A N 1
ATOM 3936 C CA . ASN A 1 474 ? -21.344 6.125 23.375 1 96.62 474 ASN A CA 1
ATOM 3937 C C . ASN A 1 474 ? -20.344 5.121 22.812 1 96.62 474 ASN A C 1
ATOM 3939 O O . ASN A 1 474 ? -19.219 5.48 22.469 1 96.62 474 ASN A O 1
ATOM 3943 N N . GLU A 1 475 ? -20.766 3.902 22.656 1 95.75 475 GLU A N 1
ATOM 3944 C CA . GLU A 1 475 ? -19.891 2.824 22.203 1 95.75 475 GLU A CA 1
ATOM 3945 C C . GLU A 1 475 ? -19.375 3.08 20.781 1 95.75 475 GLU A C 1
ATOM 3947 O O . GLU A 1 475 ? -18.234 2.771 20.469 1 95.75 475 GLU A O 1
ATOM 3952 N N . TYR A 1 476 ? -20.234 3.648 20 1 97 476 TYR A N 1
ATOM 3953 C CA . TYR A 1 476 ? -19.875 3.848 18.594 1 97 476 TYR A CA 1
ATOM 3954 C C . TYR A 1 476 ? -18.734 4.852 18.469 1 97 476 TYR A C 1
ATOM 3956 O O . TYR A 1 476 ? -18.062 4.895 17.438 1 97 476 TYR A O 1
ATOM 3964 N N . TYR A 1 477 ? -18.516 5.625 19.531 1 97.56 477 TYR A N 1
ATOM 3965 C CA . TYR A 1 477 ? -17.484 6.648 19.5 1 97.56 477 TYR A CA 1
ATOM 3966 C C . TYR A 1 477 ? -16.094 6.02 19.391 1 97.56 477 TYR A C 1
ATOM 3968 O O . TYR A 1 477 ? -15.148 6.68 18.953 1 97.56 477 TYR A O 1
ATOM 3976 N N . SER A 1 478 ? -15.969 4.742 19.688 1 97.81 478 SER A N 1
ATOM 3977 C CA . SER A 1 478 ? -14.711 4.012 19.656 1 97.81 478 SER A CA 1
ATOM 3978 C C . SER A 1 478 ? -14.164 3.928 18.234 1 97.81 478 SER A C 1
ATOM 3980 O O . SER A 1 478 ? -12.977 3.666 18.031 1 97.81 478 SER A O 1
ATOM 3982 N N . LEU A 1 479 ? -15.023 4.227 17.234 1 97.94 479 LEU A N 1
ATOM 3983 C CA . LEU A 1 479 ? -14.633 4.066 15.828 1 97.94 479 LEU A CA 1
ATOM 3984 C C . LEU A 1 479 ? -14.148 5.387 15.25 1 97.94 479 LEU A C 1
ATOM 3986 O O . LEU A 1 479 ? -13.664 5.43 14.117 1 97.94 479 LEU A O 1
ATOM 3990 N N . TRP A 1 480 ? -14.117 6.445 15.969 1 97.88 480 TRP A N 1
ATOM 3991 C CA . TRP A 1 480 ? -14.039 7.777 15.383 1 97.88 480 TRP A CA 1
ATOM 3992 C C . TRP A 1 480 ? -12.594 8.156 15.086 1 97.88 480 TRP A C 1
ATOM 3994 O O . TRP A 1 480 ? -12.328 9.164 14.422 1 97.88 480 TRP A O 1
ATOM 4004 N N . TRP A 1 481 ? -11.656 7.289 15.477 1 98.31 481 TRP A N 1
ATOM 4005 C CA . TRP A 1 481 ? -10.281 7.48 15.023 1 98.31 481 TRP A CA 1
ATOM 4006 C C . TRP A 1 481 ? -10.172 7.281 13.516 1 98.31 481 TRP A C 1
ATOM 4008 O O . TRP A 1 481 ? -9.281 7.84 12.875 1 98.31 481 TRP A O 1
ATOM 4018 N N . SER A 1 482 ? -11.102 6.594 12.93 1 98.19 482 SER A N 1
ATOM 4019 C CA . SER A 1 482 ? -10.906 5.984 11.617 1 98.19 482 SER A CA 1
ATOM 4020 C C . SER A 1 482 ? -11.188 6.98 10.5 1 98.19 482 SER A C 1
ATOM 4022 O O . SER A 1 482 ? -10.852 6.73 9.336 1 98.19 482 SER A O 1
ATOM 4024 N N . TYR A 1 483 ? -11.805 8.102 10.812 1 96.62 483 TYR A N 1
ATOM 4025 C CA . TYR A 1 483 ? -12.039 9.047 9.727 1 96.62 483 TYR A CA 1
ATOM 4026 C C . TYR A 1 483 ? -11.078 10.219 9.805 1 96.62 483 TYR A C 1
ATOM 4028 O O . TYR A 1 483 ? -11.172 11.164 9.016 1 96.62 483 TYR A O 1
ATOM 4036 N N . ILE A 1 484 ? -10.125 10.234 10.789 1 95.94 484 ILE A N 1
ATOM 4037 C CA . ILE A 1 484 ? -9.211 11.352 10.992 1 95.94 484 ILE A CA 1
ATOM 4038 C C . ILE A 1 484 ? -8.07 11.273 9.984 1 95.94 484 ILE A C 1
ATOM 4040 O O . ILE A 1 484 ? -7.191 10.414 10.094 1 95.94 484 ILE A O 1
ATOM 4044 N N . PRO A 1 485 ? -7.973 12.133 9.078 1 94.06 485 PRO A N 1
ATOM 4045 C CA . PRO A 1 485 ? -6.984 12.023 8 1 94.06 485 PRO A CA 1
ATOM 4046 C C . PRO A 1 485 ? -5.562 12.312 8.469 1 94.06 485 PRO A C 1
ATOM 4048 O O . PRO A 1 485 ? -4.598 11.82 7.879 1 94.06 485 PRO A O 1
ATOM 4051 N N . HIS A 1 486 ? -5.398 13.047 9.594 1 94.06 486 HIS A N 1
ATOM 4052 C CA . HIS A 1 486 ? -4.074 13.414 10.078 1 94.06 486 HIS A CA 1
ATOM 4053 C C . HIS A 1 486 ? -3.258 12.18 10.445 1 94.06 486 HIS A C 1
ATOM 4055 O O . HIS A 1 486 ? -2.035 12.164 10.281 1 94.06 486 HIS A O 1
ATOM 4061 N N . PHE A 1 487 ? -3.926 11.148 10.953 1 97.62 487 PHE A N 1
ATOM 4062 C CA . PHE A 1 487 ? -3.242 9.922 11.336 1 97.62 487 PHE A CA 1
ATOM 4063 C C . PHE A 1 487 ? -2.666 9.219 10.109 1 97.62 487 PHE A C 1
ATOM 4065 O O . PHE A 1 487 ? -1.709 8.453 10.227 1 97.62 487 PHE A O 1
ATOM 4072 N N . ILE A 1 488 ? -3.287 9.531 8.945 1 97.06 488 ILE A N 1
ATOM 4073 C CA . ILE A 1 488 ? -2.971 8.812 7.719 1 97.06 488 ILE A CA 1
ATOM 4074 C C . ILE A 1 488 ? -1.946 9.602 6.906 1 97.06 488 ILE A C 1
ATOM 4076 O O . ILE A 1 488 ? -0.921 9.055 6.492 1 97.06 488 ILE A O 1
ATOM 4080 N N . HIS A 1 489 ? -2.119 10.867 6.816 1 92 489 HIS A N 1
ATOM 4081 C CA . HIS A 1 489 ? -1.343 11.688 5.887 1 92 489 HIS A CA 1
ATOM 4082 C C . HIS A 1 489 ? -0.035 12.148 6.52 1 92 489 HIS A C 1
ATOM 4084 O O . HIS A 1 489 ? 0.978 12.289 5.828 1 92 489 HIS A O 1
ATOM 4090 N N . THR A 1 490 ? -0.088 12.43 7.797 1 93.19 490 THR A N 1
ATOM 4091 C CA . THR A 1 490 ? 1.068 12.992 8.484 1 93.19 490 THR A CA 1
ATOM 4092 C C . THR A 1 490 ? 1.097 12.562 9.945 1 93.19 490 THR A C 1
ATOM 4094 O O . THR A 1 490 ? 0.729 13.328 10.836 1 93.19 490 THR A O 1
ATOM 4097 N N . PRO A 1 491 ? 1.633 11.414 10.195 1 95.94 491 PRO A N 1
ATOM 4098 C CA . PRO A 1 491 ? 1.695 10.922 11.57 1 95.94 491 PRO A CA 1
ATOM 4099 C C . PRO A 1 491 ? 2.361 11.914 12.523 1 95.94 491 PRO A C 1
ATOM 4101 O O . PRO A 1 491 ? 3.387 12.508 12.18 1 95.94 491 PRO A O 1
ATOM 4104 N N . PHE A 1 492 ? 1.718 12.164 13.672 1 96.56 492 PHE A N 1
ATOM 4105 C CA . PHE A 1 492 ? 2.174 13 14.773 1 96.56 492 PHE A CA 1
ATOM 4106 C C . PHE A 1 492 ? 2.109 14.477 14.391 1 96.56 492 PHE A C 1
ATOM 4108 O O . PHE A 1 492 ? 2.846 15.297 14.938 1 96.56 492 PHE A O 1
ATOM 4115 N N . TYR A 1 493 ? 1.272 14.742 13.453 1 92.12 493 TYR A N 1
ATOM 4116 C CA . TYR A 1 493 ? 1.058 16.109 13.016 1 92.12 493 TYR A CA 1
ATOM 4117 C C . TYR A 1 493 ? 0.299 16.906 14.07 1 92.12 493 TYR A C 1
ATOM 4119 O O . TYR A 1 493 ? 0.491 18.125 14.203 1 92.12 493 TYR A O 1
ATOM 4127 N N . CYS A 1 494 ? -0.437 16.266 14.867 1 95.5 494 CYS A N 1
ATOM 4128 C CA . CYS A 1 494 ? -1.499 16.891 15.648 1 95.5 494 CYS A CA 1
ATOM 4129 C C . CYS A 1 494 ? -0.921 17.703 16.812 1 95.5 494 CYS A C 1
ATOM 4131 O O . CYS A 1 494 ? -1.471 18.734 17.172 1 95.5 494 CYS A O 1
ATOM 4133 N N . TYR A 1 495 ? 0.178 17.266 17.375 1 96.38 495 TYR A N 1
ATOM 4134 C CA . TYR A 1 495 ? 0.677 18.062 18.5 1 96.38 495 TYR A CA 1
ATOM 4135 C C . TYR A 1 495 ? 1.122 19.438 18.047 1 96.38 495 TYR A C 1
ATOM 4137 O O . TYR A 1 495 ? 1.25 20.359 18.859 1 96.38 495 TYR A O 1
ATOM 4145 N N . SER A 1 496 ? 1.423 19.547 16.766 1 94.38 496 SER A N 1
ATOM 4146 C CA . SER A 1 496 ? 1.819 20.844 16.25 1 94.38 496 SER A CA 1
ATOM 4147 C C . SER A 1 496 ? 0.709 21.875 16.438 1 94.38 496 SER A C 1
ATOM 4149 O O . SER A 1 496 ? 0.979 23.047 16.719 1 94.38 496 SER A O 1
ATOM 4151 N N . TYR A 1 497 ? -0.557 21.422 16.266 1 90.5 497 TYR A N 1
ATOM 4152 C CA . TYR A 1 497 ? -1.704 22.297 16.484 1 90.5 497 TYR A CA 1
ATOM 4153 C C . TYR A 1 497 ? -1.807 22.703 17.938 1 90.5 497 TYR A C 1
ATOM 4155 O O . TYR A 1 497 ? -2.006 23.891 18.25 1 90.5 497 TYR A O 1
ATOM 4163 N N . ALA A 1 498 ? -1.648 21.734 18.75 1 96 498 ALA A N 1
ATOM 4164 C CA . ALA A 1 498 ? -1.729 22 20.188 1 96 498 ALA A CA 1
ATOM 4165 C C . ALA A 1 498 ? -0.607 22.922 20.641 1 96 498 ALA A C 1
ATOM 4167 O O . ALA A 1 498 ? -0.833 23.844 21.422 1 96 498 ALA A O 1
ATOM 4168 N N . TYR A 1 499 ? 0.557 22.609 20.109 1 95.62 499 TYR A N 1
ATOM 4169 C CA . TYR A 1 499 ? 1.731 23.422 20.422 1 95.62 499 TYR A CA 1
ATOM 4170 C C . TYR A 1 499 ? 1.516 24.875 20.047 1 95.62 499 TYR A C 1
ATOM 4172 O O . TYR A 1 499 ? 1.726 25.781 20.859 1 95.62 499 TYR A O 1
ATOM 4180 N N . ALA A 1 500 ? 1.082 25.047 18.875 1 93.69 500 ALA A N 1
ATOM 4181 C CA . ALA A 1 500 ? 0.845 26.406 18.375 1 93.69 500 ALA A CA 1
ATOM 4182 C C . ALA A 1 500 ? -0.237 27.109 19.188 1 93.69 500 ALA A C 1
ATOM 4184 O O . ALA A 1 500 ? -0.083 28.281 19.547 1 93.69 500 ALA A O 1
ATOM 4185 N N . GLN A 1 501 ? -1.316 26.453 19.484 1 93.88 501 GLN A N 1
ATOM 4186 C CA . GLN A 1 501 ? -2.436 27.016 20.234 1 93.88 501 GLN A CA 1
ATOM 4187 C C . GLN A 1 501 ? -1.999 27.453 21.625 1 93.88 501 GLN A C 1
ATOM 4189 O O . GLN A 1 501 ? -2.303 28.562 22.062 1 93.88 501 GLN A O 1
ATOM 4194 N N . LEU A 1 502 ? -1.372 26.594 22.297 1 95.25 502 LEU A N 1
ATOM 4195 C CA . LEU A 1 502 ? -1.001 26.922 23.672 1 95.25 502 LEU A CA 1
ATOM 4196 C C . LEU A 1 502 ? 0.121 27.953 23.719 1 95.25 502 LEU A C 1
ATOM 4198 O O . LEU A 1 502 ? 0.196 28.75 24.641 1 95.25 502 LEU A O 1
ATOM 4202 N N . LEU A 1 503 ? 1.029 27.891 22.75 1 95.19 503 LEU A N 1
ATOM 4203 C CA . LEU A 1 503 ? 2.059 28.922 22.609 1 95.19 503 LEU A CA 1
ATOM 4204 C C . LEU A 1 503 ? 1.433 30.297 22.484 1 95.19 503 LEU A C 1
ATOM 4206 O O . LEU A 1 503 ? 1.837 31.234 23.188 1 95.19 503 LEU A O 1
ATOM 4210 N N . VAL A 1 504 ? 0.456 30.422 21.688 1 95.62 504 VAL A N 1
ATOM 4211 C CA . VAL A 1 504 ? -0.195 31.719 21.453 1 95.62 504 VAL A CA 1
ATOM 4212 C C . VAL A 1 504 ? -0.873 32.188 22.75 1 95.62 504 VAL A C 1
ATOM 4214 O O . VAL A 1 504 ? -0.792 33.344 23.109 1 95.62 504 VAL A O 1
ATOM 4217 N N . LEU A 1 505 ? -1.553 31.266 23.406 1 96.44 505 LEU A N 1
ATOM 4218 C CA . LEU A 1 505 ? -2.225 31.641 24.656 1 96.44 505 LEU A CA 1
ATOM 4219 C C . LEU A 1 505 ? -1.216 32.062 25.703 1 96.44 505 LEU A C 1
ATOM 4221 O O . LEU A 1 505 ? -1.493 32.969 26.5 1 96.44 505 LEU A O 1
ATOM 4225 N N . ALA A 1 506 ? -0.088 31.422 25.719 1 95.75 506 ALA A N 1
ATOM 4226 C CA . ALA A 1 506 ? 0.972 31.828 26.625 1 95.75 506 ALA A CA 1
ATOM 4227 C C . ALA A 1 506 ? 1.466 33.25 26.312 1 95.75 506 ALA A C 1
ATOM 4229 O O . ALA A 1 506 ? 1.605 34.062 27.203 1 95.75 506 ALA A O 1
ATOM 4230 N N . LEU A 1 507 ? 1.724 33.5 25.062 1 96.19 507 LEU A N 1
ATOM 4231 C CA . LEU A 1 507 ? 2.176 34.812 24.641 1 96.19 507 LEU A CA 1
ATOM 4232 C C . LEU A 1 507 ? 1.1 35.875 24.906 1 96.19 507 LEU A C 1
ATOM 4234 O O . LEU A 1 507 ? 1.403 36.969 25.344 1 96.19 507 LEU A O 1
ATOM 4238 N N . PHE A 1 508 ? -0.125 35.5 24.609 1 96.5 508 PHE A N 1
ATOM 4239 C CA . PHE A 1 508 ? -1.231 36.406 24.859 1 96.5 508 PHE A CA 1
ATOM 4240 C C . PHE A 1 508 ? -1.366 36.688 26.344 1 96.5 508 PHE A C 1
ATOM 4242 O O . PHE A 1 508 ? -1.601 37.844 26.75 1 96.5 508 PHE A O 1
ATOM 4249 N N . GLY A 1 509 ? -1.264 35.656 27.125 1 95.88 509 GLY A N 1
ATOM 4250 C CA . GLY A 1 509 ? -1.268 35.844 28.562 1 95.88 509 GLY A CA 1
ATOM 4251 C C . GLY A 1 509 ? -0.153 36.75 29.047 1 95.88 509 GLY A C 1
ATOM 4252 O O . GLY A 1 509 ? -0.364 37.594 29.938 1 95.88 509 GLY A O 1
ATOM 4253 N N . LEU A 1 510 ? 0.995 36.562 28.531 1 95.44 510 LEU A N 1
ATOM 4254 C CA . LEU A 1 510 ? 2.113 37.438 28.859 1 95.44 510 LEU A CA 1
ATOM 4255 C C . LEU A 1 510 ? 1.803 38.875 28.484 1 95.44 510 LEU A C 1
ATOM 4257 O O . LEU A 1 510 ? 2.053 39.812 29.266 1 95.44 510 LEU A O 1
ATOM 4261 N N . TYR A 1 511 ? 1.286 39.125 27.312 1 96 511 TYR A N 1
ATOM 4262 C CA . TYR A 1 511 ? 0.894 40.438 26.859 1 96 511 TYR A CA 1
ATOM 4263 C C . TYR A 1 511 ? -0.111 41.062 27.812 1 96 511 TYR A C 1
ATOM 4265 O O . TYR A 1 511 ? 0.082 42.219 28.266 1 96 511 TYR A O 1
ATOM 4273 N N . LYS A 1 512 ? -1.121 40.312 28.141 1 95.06 512 LYS A N 1
ATOM 4274 C CA . LYS A 1 512 ? -2.205 40.812 28.969 1 95.06 512 LYS A CA 1
ATOM 4275 C C . LYS A 1 512 ? -1.717 41.094 30.391 1 95.06 512 LYS A C 1
ATOM 4277 O O . LYS A 1 512 ? -2.23 42 31.062 1 95.06 512 LYS A O 1
ATOM 4282 N N . SER A 1 513 ? -0.732 40.406 30.828 1 94.12 513 SER A N 1
ATOM 4283 C CA . SER A 1 513 ? -0.237 40.531 32.188 1 94.12 513 SER A CA 1
ATOM 4284 C C . SER A 1 513 ? 0.517 41.844 32.375 1 94.12 513 SER A C 1
ATOM 4286 O O . SER A 1 513 ? 0.674 42.344 33.469 1 94.12 513 SER A O 1
ATOM 4288 N N . GLY A 1 514 ? 1.148 42.281 31.312 1 93.81 514 GLY A N 1
ATOM 4289 C CA . GLY A 1 514 ? 1.938 43.5 31.375 1 93.81 514 GLY A CA 1
ATOM 4290 C C . GLY A 1 514 ? 3.336 43.281 31.922 1 93.81 514 GLY A C 1
ATOM 4291 O O . GLY A 1 514 ? 4.098 44.25 32.094 1 93.81 514 GLY A O 1
ATOM 4292 N N . LYS A 1 515 ? 3.674 42.125 32.094 1 92.5 515 LYS A N 1
ATOM 4293 C CA . LYS A 1 515 ? 4.965 41.812 32.688 1 92.5 515 LYS A CA 1
ATOM 4294 C C . LYS A 1 515 ? 6.102 42.031 31.703 1 92.5 515 LYS A C 1
ATOM 4296 O O . LYS A 1 515 ? 7.25 42.25 32.094 1 92.5 515 LYS A O 1
ATOM 4301 N N . CYS A 1 516 ? 5.746 41.938 30.453 1 94 516 CYS A N 1
ATOM 4302 C CA . CYS A 1 516 ? 6.723 42.188 29.406 1 94 516 CYS A CA 1
ATOM 4303 C C . CYS A 1 516 ? 6.48 43.562 28.75 1 94 516 CYS A C 1
ATOM 4305 O O . CYS A 1 516 ? 5.676 43.656 27.828 1 94 516 CYS A O 1
ATOM 4307 N N . LYS A 1 517 ? 7.223 44.531 29.156 1 94 517 LYS A N 1
ATOM 4308 C CA . LYS A 1 517 ? 6.953 45.906 28.797 1 94 517 LYS A CA 1
ATOM 4309 C C . LYS A 1 517 ? 7.164 46.156 27.297 1 94 517 LYS A C 1
ATOM 4311 O O . LYS A 1 517 ? 6.445 46.938 26.688 1 94 517 LYS A O 1
ATOM 4316 N N . ASN A 1 518 ? 8.078 45.469 26.75 1 95.75 518 ASN A N 1
ATOM 4317 C CA . ASN A 1 518 ? 8.359 45.625 25.328 1 95.75 518 ASN A CA 1
ATOM 4318 C C . ASN A 1 518 ? 7.785 44.5 24.5 1 95.75 518 ASN A C 1
ATOM 4320 O O . ASN A 1 518 ? 8.367 44.094 23.5 1 95.75 518 ASN A O 1
ATOM 4324 N N . PHE A 1 519 ? 6.656 43.938 24.938 1 97.06 519 PHE A N 1
ATOM 4325 C CA . PHE A 1 519 ? 6.074 42.75 24.328 1 97.06 519 PHE A CA 1
ATOM 4326 C C . PHE A 1 519 ? 5.824 42.938 22.844 1 97.06 519 PHE A C 1
ATOM 4328 O O . PHE A 1 519 ? 6.18 42.094 22.016 1 97.06 519 PHE A O 1
ATOM 4335 N N . ILE A 1 520 ? 5.223 44.031 22.453 1 97.31 520 ILE A N 1
ATOM 4336 C CA . ILE A 1 520 ? 4.805 44.281 21.078 1 97.31 520 ILE A CA 1
ATOM 4337 C C . ILE A 1 520 ? 6.027 44.312 20.172 1 97.31 520 ILE A C 1
ATOM 4339 O O . ILE A 1 520 ? 6.012 43.781 19.062 1 97.31 520 ILE A O 1
ATOM 4343 N N . GLU A 1 521 ? 7.047 44.938 20.625 1 96.75 521 GLU A N 1
ATOM 4344 C CA . GLU A 1 521 ? 8.297 45 19.859 1 96.75 521 GLU A CA 1
ATOM 4345 C C . GLU A 1 521 ? 8.914 43.594 19.703 1 96.75 521 GLU A C 1
ATOM 4347 O O . GLU A 1 521 ? 9.297 43.219 18.594 1 96.75 521 GLU A O 1
ATOM 4352 N N . LEU A 1 522 ? 8.984 42.906 20.797 1 96.75 522 LEU A N 1
ATOM 4353 C CA . LEU A 1 522 ? 9.555 41.562 20.781 1 96.75 522 LEU A CA 1
ATOM 4354 C C . LEU A 1 522 ? 8.719 40.625 19.922 1 96.75 522 LEU A C 1
ATOM 4356 O O . LEU A 1 522 ? 9.266 39.812 19.188 1 96.75 522 LEU A O 1
ATOM 4360 N N . TYR A 1 523 ? 7.395 40.75 20.062 1 97.25 523 TYR A N 1
ATOM 4361 C CA . TYR A 1 523 ? 6.477 39.938 19.297 1 97.25 523 TYR A CA 1
ATOM 4362 C C . TYR A 1 523 ? 6.609 40.219 17.812 1 97.25 523 TYR A C 1
ATOM 4364 O O . TYR A 1 523 ? 6.617 39.281 17 1 97.25 523 TYR A O 1
ATOM 4372 N N . THR A 1 524 ? 6.738 41.438 17.438 1 97.31 524 THR A N 1
ATOM 4373 C CA . THR A 1 524 ? 6.926 41.812 16.031 1 97.31 524 THR A CA 1
ATOM 4374 C C . THR A 1 524 ? 8.242 41.25 15.5 1 97.31 524 THR A C 1
ATOM 4376 O O . THR A 1 524 ? 8.312 40.812 14.359 1 97.31 524 THR A O 1
ATOM 4379 N N . GLU A 1 525 ? 9.227 41.344 16.297 1 95.94 525 GLU A N 1
ATOM 4380 C CA . GLU A 1 525 ? 10.516 40.781 15.922 1 95.94 525 GLU A CA 1
ATOM 4381 C C . GLU A 1 525 ? 10.414 39.25 15.75 1 95.94 525 GLU A C 1
ATOM 4383 O O . GLU A 1 525 ? 11.008 38.688 14.828 1 95.94 525 GLU A O 1
ATOM 4388 N N . PHE A 1 526 ? 9.742 38.688 16.672 1 95.5 526 PHE A N 1
ATOM 4389 C CA . PHE A 1 526 ? 9.5 37.25 16.609 1 95.5 526 PHE A CA 1
ATOM 4390 C C . PHE A 1 526 ? 8.867 36.844 15.273 1 95.5 526 PHE A C 1
ATOM 4392 O O . PHE A 1 526 ? 9.359 35.969 14.578 1 95.5 526 PHE A O 1
ATOM 4399 N N . LEU A 1 527 ? 7.812 37.531 14.906 1 96.56 527 LEU A N 1
ATOM 4400 C CA . LEU A 1 527 ? 7.121 37.25 13.656 1 96.56 527 LEU A CA 1
ATOM 4401 C C . LEU A 1 527 ? 8.016 37.562 12.461 1 96.56 527 LEU A C 1
ATOM 4403 O O . LEU A 1 527 ? 8.023 36.812 11.477 1 96.56 527 LEU A O 1
ATOM 4407 N N . SER A 1 528 ? 8.797 38.625 12.508 1 96.25 528 SER A N 1
ATOM 4408 C CA . SER A 1 528 ? 9.664 39.062 11.414 1 96.25 528 SER A CA 1
ATOM 4409 C C . SER A 1 528 ? 10.797 38.062 11.18 1 96.25 528 SER A C 1
ATOM 4411 O O . SER A 1 528 ? 11.359 38 10.086 1 96.25 528 SER A O 1
ATOM 4413 N N . SER A 1 529 ? 11.086 37.312 12.18 1 95.06 529 SER A N 1
ATOM 4414 C CA . SER A 1 529 ? 12.18 36.344 12.086 1 95.06 529 SER A CA 1
ATOM 4415 C C . SER A 1 529 ? 11.781 35.125 11.273 1 95.06 529 SER A C 1
ATOM 4417 O O . SER A 1 529 ? 12.641 34.344 10.852 1 95.06 529 SER A O 1
ATOM 4419 N N . GLY A 1 530 ? 10.453 35 11.055 1 93.06 530 GLY A N 1
ATOM 4420 C CA . GLY A 1 530 ? 10.016 33.844 10.305 1 93.06 530 GLY A CA 1
ATOM 4421 C C . GLY A 1 530 ? 10.633 32.562 10.789 1 93.06 530 GLY A C 1
ATOM 4422 O O . GLY A 1 530 ? 10.602 32.25 11.984 1 93.06 530 GLY A O 1
ATOM 4423 N N . GLY A 1 531 ? 11.234 31.828 9.898 1 90.62 531 GLY A N 1
ATOM 4424 C CA . GLY A 1 531 ? 11.891 30.562 10.242 1 90.62 531 GLY A CA 1
ATOM 4425 C C . GLY A 1 531 ? 13.398 30.672 10.281 1 90.62 531 GLY A C 1
ATOM 4426 O O . GLY A 1 531 ? 14.102 29.672 10.18 1 90.62 531 GLY A O 1
ATOM 4427 N N . SER A 1 532 ? 13.938 31.844 10.445 1 92.81 532 SER A N 1
ATOM 4428 C CA . SER A 1 532 ? 15.375 32.094 10.367 1 92.81 532 SER A CA 1
ATOM 4429 C C . SER A 1 532 ? 16.062 31.781 11.695 1 92.81 532 SER A C 1
ATOM 4431 O O . SER A 1 532 ? 17.281 31.875 11.805 1 92.81 532 SER A O 1
ATOM 4433 N N . MET A 1 533 ? 15.211 31.484 12.703 1 91.31 533 MET A N 1
ATOM 4434 C CA . MET A 1 533 ? 15.742 31.203 14.039 1 91.31 533 MET A CA 1
ATOM 4435 C C . MET A 1 533 ? 14.969 30.078 14.703 1 91.31 533 MET 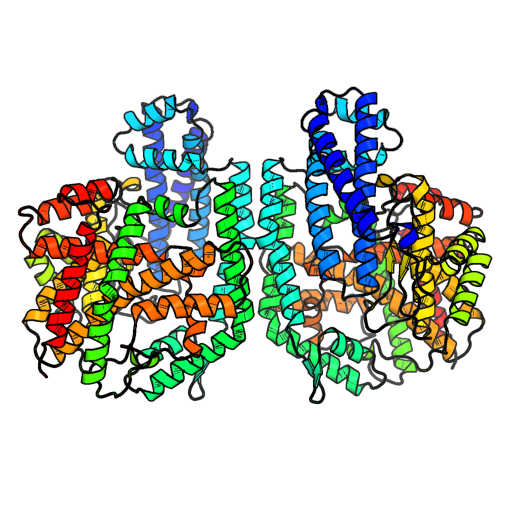A C 1
ATOM 4437 O O . MET A 1 533 ? 13.781 29.875 14.43 1 91.31 533 MET A O 1
ATOM 4441 N N . GLU A 1 534 ? 15.648 29.375 15.578 1 90.38 534 GLU A N 1
ATOM 4442 C CA . GLU A 1 534 ? 15.016 28.281 16.297 1 90.38 534 GLU A CA 1
ATOM 4443 C C . GLU A 1 534 ? 13.891 28.797 17.203 1 90.38 534 GLU A C 1
ATOM 4445 O O . GLU A 1 534 ? 14.031 29.828 17.844 1 90.38 534 GLU A O 1
ATOM 4450 N N . PRO A 1 535 ? 12.828 28.062 17.297 1 90.81 535 PRO A N 1
ATOM 4451 C CA . PRO A 1 535 ? 11.695 28.484 18.125 1 90.81 535 PRO A CA 1
ATOM 4452 C C . PRO A 1 535 ? 12.078 28.734 19.578 1 90.81 535 PRO A C 1
ATOM 4454 O O . PRO A 1 535 ? 11.617 29.703 20.188 1 90.81 535 PRO A O 1
ATOM 4457 N N . ARG A 1 536 ? 12.938 27.922 20.125 1 91.81 536 ARG A N 1
ATOM 4458 C CA . ARG A 1 536 ? 13.344 28.094 21.516 1 91.81 536 ARG A CA 1
ATOM 4459 C C . ARG A 1 536 ? 14.047 29.422 21.703 1 91.81 536 ARG A C 1
ATOM 4461 O O . ARG A 1 536 ? 13.828 30.109 22.719 1 91.81 536 ARG A O 1
ATOM 4468 N N . GLU A 1 537 ? 14.859 29.766 20.781 1 92.44 537 GLU A N 1
ATOM 4469 C CA . GLU A 1 537 ? 15.57 31.031 20.844 1 92.44 537 GLU A CA 1
ATOM 4470 C C . GLU A 1 537 ? 14.609 32.219 20.703 1 92.44 537 GLU A C 1
ATOM 4472 O O . GLU A 1 537 ? 14.727 33.219 21.422 1 92.44 537 GLU A O 1
ATOM 4477 N N . LEU A 1 538 ? 13.711 32.094 19.828 1 92.25 538 LEU A N 1
ATOM 4478 C CA . LEU A 1 538 ? 12.719 33.125 19.609 1 92.25 538 LEU A CA 1
ATOM 4479 C C . LEU A 1 538 ? 11.883 33.375 20.859 1 92.25 538 LEU A C 1
ATOM 4481 O O . LEU A 1 538 ? 11.672 34.5 21.266 1 92.25 538 LEU A O 1
ATOM 4485 N N . ILE A 1 539 ? 11.438 32.375 21.453 1 92.94 539 ILE A N 1
ATOM 4486 C CA . ILE A 1 539 ? 10.609 32.469 22.641 1 92.94 539 ILE A CA 1
ATOM 4487 C C . ILE A 1 539 ? 11.453 32.938 23.828 1 92.94 539 ILE A C 1
ATOM 4489 O O . ILE A 1 539 ? 10.961 33.656 24.688 1 92.94 539 ILE A O 1
ATOM 4493 N N . GLY A 1 540 ? 12.727 32.562 23.781 1 93.81 540 GLY A N 1
ATOM 4494 C CA . GLY A 1 540 ? 13.656 33 24.812 1 93.81 540 GLY A CA 1
ATOM 4495 C C . GLY A 1 540 ? 13.773 34.5 24.906 1 93.81 540 GLY A C 1
ATOM 4496 O O . GLY A 1 540 ? 14.055 35.031 25.984 1 93.81 540 GLY A O 1
ATOM 4497 N N . LYS A 1 541 ? 13.508 35.156 23.875 1 92.94 541 LYS A N 1
ATOM 4498 C CA . LYS A 1 541 ? 13.586 36.594 23.859 1 92.94 541 LYS A CA 1
ATOM 4499 C C . LYS A 1 541 ? 12.547 37.219 24.797 1 92.94 541 LYS A C 1
ATOM 4501 O O . LYS A 1 541 ? 12.688 38.375 25.234 1 92.94 541 LYS A O 1
ATOM 4506 N N . PHE A 1 542 ? 11.523 36.531 25.094 1 94.56 542 PHE A N 1
ATOM 4507 C CA . PHE A 1 542 ? 10.5 36.969 26.047 1 94.56 542 PHE A CA 1
ATOM 4508 C C . PHE A 1 542 ? 10.852 36.531 27.453 1 94.56 542 PHE A C 1
ATOM 4510 O O . PHE A 1 542 ? 10.023 36.656 28.375 1 94.56 542 PHE A O 1
ATOM 4517 N N . ASN A 1 543 ? 11.984 35.969 27.594 1 92.44 543 ASN A N 1
ATOM 4518 C CA . ASN A 1 543 ? 12.422 35.375 28.875 1 92.44 543 ASN A CA 1
ATOM 4519 C C . ASN A 1 543 ? 11.578 34.188 29.266 1 92.44 543 ASN A C 1
ATOM 4521 O O . ASN A 1 543 ? 11.195 34.031 30.422 1 92.44 543 ASN A O 1
ATOM 4525 N N . LEU A 1 544 ? 11.227 33.469 28.281 1 92.75 544 LEU A N 1
ATOM 4526 C CA . LEU A 1 544 ? 10.477 32.219 28.438 1 92.75 544 LEU A CA 1
ATOM 4527 C C . LEU A 1 544 ? 11.242 31.031 27.875 1 92.75 544 LEU A C 1
ATOM 4529 O O . LEU A 1 544 ? 12.18 31.219 27.094 1 92.75 544 LEU A O 1
ATOM 4533 N N . ASP A 1 545 ? 10.906 29.859 28.375 1 93.38 545 ASP A N 1
ATOM 4534 C CA . ASP A 1 545 ? 11.523 28.625 27.906 1 93.38 545 ASP A CA 1
ATOM 4535 C C . ASP A 1 545 ? 10.469 27.578 27.562 1 93.38 545 ASP A C 1
ATOM 4537 O O . ASP A 1 545 ? 9.789 27.047 28.453 1 93.38 545 ASP A O 1
ATOM 4541 N N . ILE A 1 546 ? 10.422 27.219 26.344 1 91.44 546 ILE A N 1
ATOM 4542 C CA . ILE A 1 546 ? 9.398 26.297 25.859 1 91.44 546 ILE A CA 1
ATOM 4543 C C . ILE A 1 546 ? 9.648 24.906 26.406 1 91.44 546 ILE A C 1
ATOM 4545 O O . ILE A 1 546 ? 8.773 24.047 26.359 1 91.44 546 ILE A O 1
ATOM 4549 N N . ASN A 1 547 ? 10.836 24.656 26.906 1 91.38 547 ASN A N 1
ATOM 4550 C CA . ASN A 1 547 ? 11.148 23.344 27.5 1 91.38 547 ASN A CA 1
ATOM 4551 C C . ASN A 1 547 ? 10.688 23.266 28.953 1 91.38 547 ASN A C 1
ATOM 4553 O O . ASN A 1 547 ? 10.75 22.203 29.562 1 91.38 547 ASN A O 1
ATOM 4557 N N . ASN A 1 548 ? 10.203 24.391 29.406 1 88.25 548 ASN A N 1
ATOM 4558 C CA . ASN A 1 548 ? 9.742 24.438 30.797 1 88.25 548 ASN A CA 1
ATOM 4559 C C . ASN A 1 548 ? 8.234 24.266 30.891 1 88.25 548 ASN A C 1
ATOM 4561 O O . ASN A 1 548 ? 7.48 24.891 30.141 1 88.25 548 ASN A O 1
ATOM 4565 N N . GLU A 1 549 ? 7.863 23.469 31.828 1 85.5 549 GLU A N 1
ATOM 4566 C CA . GLU A 1 549 ? 6.441 23.234 32.031 1 85.5 549 GLU A CA 1
ATOM 4567 C C . GLU A 1 549 ? 5.723 24.5 32.469 1 85.5 549 GLU A C 1
ATOM 4569 O O . GLU A 1 549 ? 4.543 24.688 32.156 1 85.5 549 GLU A O 1
ATOM 4574 N N . ASN A 1 550 ? 6.414 25.344 33.156 1 89.75 550 ASN A N 1
ATOM 4575 C CA . ASN A 1 550 ? 5.824 26.594 33.656 1 89.75 550 ASN A CA 1
ATOM 4576 C C . ASN A 1 550 ? 5.434 27.516 32.5 1 89.75 550 ASN A C 1
ATOM 4578 O O . ASN A 1 550 ? 4.527 28.328 32.625 1 89.75 550 ASN A O 1
ATOM 4582 N N . PHE A 1 551 ? 6.129 27.312 31.469 1 91.62 551 PHE A N 1
ATOM 4583 C CA . PHE A 1 551 ? 5.809 28.094 30.281 1 91.62 551 PHE A CA 1
ATOM 4584 C C . PHE A 1 551 ? 4.383 27.812 29.812 1 91.62 551 PHE A C 1
ATOM 4586 O O . PHE A 1 551 ? 3.611 28.75 29.578 1 91.62 551 PHE A O 1
ATOM 4593 N N . TRP A 1 552 ? 4.027 26.578 29.797 1 95.19 552 TRP A N 1
ATOM 4594 C CA . TRP A 1 552 ? 2.732 26.172 29.266 1 95.19 552 TRP A CA 1
ATOM 4595 C C . TRP A 1 552 ? 1.608 26.531 30.234 1 95.19 552 TRP A C 1
ATOM 4597 O O . TRP A 1 552 ? 0.471 26.766 29.812 1 95.19 552 TRP A O 1
ATOM 4607 N N . GLN A 1 553 ? 1.959 26.703 31.484 1 95.38 553 GLN A N 1
ATOM 4608 C CA . GLN A 1 553 ? 0.965 27.062 32.469 1 95.38 553 GLN A CA 1
ATOM 4609 C C . GLN A 1 553 ? 0.434 28.469 32.25 1 95.38 553 GLN A C 1
ATOM 4611 O O . GLN A 1 553 ? -0.724 28.766 32.531 1 95.38 553 GLN A O 1
ATOM 4616 N N . ILE A 1 554 ? 1.256 29.297 31.672 1 95.19 554 ILE A N 1
ATOM 4617 C CA . ILE A 1 554 ? 0.809 30.656 31.344 1 95.19 554 ILE A CA 1
ATOM 4618 C C . ILE A 1 554 ? -0.392 30.578 30.406 1 95.19 554 ILE A C 1
ATOM 4620 O O . ILE A 1 554 ? -1.396 31.266 30.609 1 95.19 554 ILE A O 1
ATOM 4624 N N . GLY A 1 555 ? -0.256 29.719 29.406 1 96.19 555 GLY A N 1
ATOM 4625 C CA . GLY A 1 555 ? -1.353 29.531 28.469 1 96.19 555 GLY A CA 1
ATOM 4626 C C . GLY A 1 555 ? -2.562 28.859 29.094 1 96.19 555 GLY A C 1
ATOM 4627 O O . GLY A 1 555 ? -3.699 29.266 28.844 1 96.19 555 GLY A O 1
ATOM 4628 N N . ILE A 1 556 ? -2.314 27.875 29.906 1 97.56 556 ILE A N 1
ATOM 4629 C CA . ILE A 1 556 ? -3.387 27.141 30.578 1 97.56 556 ILE A CA 1
ATOM 4630 C C . ILE A 1 556 ? -4.176 28.109 31.469 1 97.56 556 ILE A C 1
ATOM 4632 O O . ILE A 1 556 ? -5.402 28 31.562 1 97.56 556 ILE A O 1
ATOM 4636 N N . ASN A 1 557 ? -3.488 29 32.031 1 96.94 557 ASN A N 1
ATOM 4637 C CA . ASN A 1 557 ? -4.145 29.984 32.906 1 96.94 557 ASN A CA 1
ATOM 4638 C C . ASN A 1 557 ? -5.102 30.859 32.125 1 96.94 557 ASN A C 1
ATOM 4640 O O . ASN A 1 557 ? -6.141 31.281 32.625 1 96.94 557 ASN A O 1
ATOM 4644 N N . GLU A 1 558 ? -4.746 31.172 30.938 1 96.81 558 GLU A N 1
ATOM 4645 C CA . GLU A 1 558 ? -5.66 31.938 30.094 1 96.81 558 GLU A CA 1
ATOM 4646 C C . GLU A 1 558 ? -6.938 31.141 29.812 1 96.81 558 GLU A C 1
ATOM 4648 O O . GLU A 1 558 ? -8.031 31.719 29.766 1 96.81 558 GLU A O 1
ATOM 4653 N N . ILE A 1 559 ? -6.824 29.875 29.594 1 98.19 559 ILE A N 1
ATOM 4654 C CA . ILE A 1 559 ? -7.988 29.016 29.375 1 98.19 559 ILE A CA 1
ATOM 4655 C C . ILE A 1 559 ? -8.844 28.984 30.641 1 98.19 559 ILE A C 1
ATOM 4657 O O . ILE A 1 559 ? -10.07 29.062 30.562 1 98.19 559 ILE A O 1
ATOM 4661 N N . LYS A 1 560 ? -8.164 28.844 31.703 1 98.06 560 LYS A N 1
ATOM 4662 C CA . LYS A 1 560 ? -8.859 28.844 33 1 98.06 560 LYS A CA 1
ATOM 4663 C C . LYS A 1 560 ? -9.68 30.109 33.156 1 98.06 560 LYS A C 1
ATOM 4665 O O . LYS A 1 560 ? -10.828 30.062 33.625 1 98.06 560 LYS A O 1
ATOM 4670 N N . LYS A 1 561 ? -9.109 31.234 32.844 1 97.31 561 LYS A N 1
ATOM 4671 C CA . LYS A 1 561 ? -9.82 32.5 32.938 1 97.31 561 LYS A CA 1
ATOM 4672 C C . LYS A 1 561 ? -11.062 32.5 32.062 1 97.31 561 LYS A C 1
ATOM 4674 O O . LYS A 1 561 ? -12.141 32.938 32.469 1 97.31 561 LYS A O 1
ATOM 4679 N N . LEU A 1 562 ? -10.898 32 30.875 1 97.19 562 LEU A N 1
ATOM 4680 C CA . LEU A 1 562 ? -12.016 31.953 29.938 1 97.19 562 LEU A CA 1
ATOM 4681 C C . LEU A 1 562 ? -13.125 31.047 30.453 1 97.19 562 LEU A C 1
ATOM 4683 O O . LEU A 1 562 ? -14.305 31.406 30.391 1 97.19 562 LEU A O 1
ATOM 4687 N N . VAL A 1 563 ? -12.742 29.922 30.969 1 98.06 563 VAL A N 1
ATOM 4688 C CA . VAL A 1 563 ? -13.719 28.969 31.484 1 98.06 563 VAL A CA 1
ATOM 4689 C C . VAL A 1 563 ? -14.453 29.578 32.688 1 98.06 563 VAL A C 1
ATOM 4691 O O . VAL A 1 563 ? -15.68 29.484 32.781 1 98.06 563 VAL A O 1
ATOM 4694 N N . ASN A 1 564 ? -13.711 30.25 33.562 1 97.31 564 ASN A N 1
ATOM 4695 C CA . ASN A 1 564 ? -14.32 30.875 34.75 1 97.31 564 ASN A CA 1
ATOM 4696 C C . ASN A 1 564 ? -15.266 32 34.344 1 97.31 564 ASN A C 1
ATOM 4698 O O . ASN A 1 564 ? -16.344 32.125 34.906 1 97.31 564 ASN A O 1
ATOM 4702 N N . GLU A 1 565 ? -14.859 32.75 33.406 1 96.19 565 GLU A N 1
ATOM 4703 C CA . GLU A 1 565 ? -15.734 33.812 32.906 1 96.19 565 GLU A CA 1
ATOM 4704 C C . GLU A 1 565 ? -17 33.25 32.281 1 96.19 565 GLU A C 1
ATOM 4706 O O . GLU A 1 565 ? -18.094 33.75 32.5 1 96.19 565 GLU A O 1
ATOM 4711 N N . PHE A 1 566 ? -16.875 32.219 31.531 1 96.31 566 PHE A N 1
ATOM 4712 C CA . PHE A 1 566 ? -18 31.531 30.906 1 96.31 566 PHE A CA 1
ATOM 4713 C C . PHE A 1 566 ? -19 31.047 31.938 1 96.31 566 PHE A C 1
ATOM 4715 O O . PHE A 1 566 ? -20.203 31.266 31.812 1 96.31 566 PHE A O 1
ATOM 4722 N N . LYS A 1 567 ? -18.5 30.453 33 1 95.88 567 LYS A N 1
ATOM 4723 C CA . LYS A 1 567 ? -19.344 29.906 34.062 1 95.88 567 LYS A CA 1
ATOM 4724 C C . LYS A 1 567 ? -20.062 31.016 34.844 1 95.88 567 LYS A C 1
ATOM 4726 O O . LYS A 1 567 ? -21.141 30.797 35.375 1 95.88 567 LYS A O 1
ATOM 4731 N N . GLY A 1 568 ? -19.484 32.156 34.781 1 94.12 568 GLY A N 1
ATOM 4732 C CA . GLY A 1 568 ? -20.031 33.281 35.562 1 94.12 568 GLY A CA 1
ATOM 4733 C C . GLY A 1 568 ? -21.016 34.125 34.781 1 94.12 568 GLY A C 1
ATOM 4734 O O . GLY A 1 568 ? -21.672 35 35.344 1 94.12 568 GLY A O 1
ATOM 4735 N N . ILE A 1 569 ? -21.078 33.812 33.5 1 92.81 569 ILE A N 1
ATOM 4736 C CA . ILE A 1 569 ? -21.984 34.625 32.688 1 92.81 569 ILE A CA 1
ATOM 4737 C C . ILE A 1 569 ? -23.438 34.281 33.062 1 92.81 569 ILE A C 1
ATOM 4739 O O . ILE A 1 569 ? -23.812 33.094 33.094 1 92.81 569 ILE A O 1
ATOM 4743 N N . LYS A 1 570 ? -24.234 35.25 33.562 1 81.5 570 LYS A N 1
ATOM 4744 C CA . LYS A 1 570 ? -25.641 35.094 33.969 1 81.5 570 LYS A CA 1
ATOM 4745 C C . LYS A 1 570 ? -26.562 35.406 32.781 1 81.5 570 LYS A C 1
ATOM 4747 O O . LYS A 1 570 ? -26.344 36.375 32.062 1 81.5 570 LYS A O 1
ATOM 4752 N N . CYS A 1 571 ? -27.438 34.375 32.5 1 66.62 571 CYS A N 1
ATOM 4753 C CA . CYS A 1 571 ? -28.469 34.625 31.484 1 66.62 571 CYS A CA 1
ATOM 4754 C C . CYS A 1 571 ? -29.766 35.125 32.125 1 66.62 571 CYS A C 1
ATOM 4756 O O . CYS A 1 571 ? -30.031 34.781 33.281 1 66.62 571 CYS A O 1
ATOM 4758 N N . MET B 1 1 ? -1.74 -45.594 3.166 1 88.06 1 MET B N 1
ATOM 4759 C CA . MET B 1 1 ? -2.65 -44.531 2.754 1 88.06 1 MET B CA 1
ATOM 4760 C C . MET B 1 1 ? -2.396 -43.281 3.553 1 88.06 1 MET B C 1
ATOM 4762 O O . MET B 1 1 ? -3.084 -42.25 3.361 1 88.06 1 MET B O 1
ATOM 4766 N N . VAL B 1 2 ? -1.501 -43.438 4.465 1 91.62 2 VAL B N 1
ATOM 4767 C CA . VAL B 1 2 ? -1.028 -42.281 5.223 1 91.62 2 VAL B CA 1
ATOM 4768 C C . VAL B 1 2 ? 0.494 -42.188 5.137 1 91.62 2 VAL B C 1
ATOM 4770 O O . VAL B 1 2 ? 1.191 -43.188 5.359 1 91.62 2 VAL B O 1
ATOM 4773 N N . TRP B 1 3 ? 0.968 -41.031 4.793 1 95.25 3 TRP B N 1
ATOM 4774 C CA . TRP B 1 3 ? 2.41 -40.906 4.605 1 95.25 3 TRP B CA 1
ATOM 4775 C C . TRP B 1 3 ? 3.135 -40.906 5.949 1 95.25 3 TRP B C 1
ATOM 4777 O O . TRP B 1 3 ? 2.533 -40.594 6.98 1 95.25 3 TRP B O 1
ATOM 4787 N N . LYS B 1 4 ? 4.43 -41.344 5.918 1 95.88 4 LYS B N 1
ATOM 4788 C CA . LYS B 1 4 ? 5.289 -41.438 7.098 1 95.88 4 LYS B CA 1
ATOM 4789 C C . LYS B 1 4 ? 6.328 -40.312 7.109 1 95.88 4 LYS B C 1
ATOM 4791 O O . LYS B 1 4 ? 7.336 -40.375 6.402 1 95.88 4 LYS B O 1
ATOM 4796 N N . LEU B 1 5 ? 6.184 -39.344 8 1 96.31 5 LEU B N 1
ATOM 4797 C CA . LEU B 1 5 ? 7.074 -38.188 8.047 1 96.31 5 LEU B CA 1
ATOM 4798 C C . LEU B 1 5 ? 8.297 -38.469 8.906 1 96.31 5 LEU B C 1
ATOM 4800 O O . LEU B 1 5 ? 9.266 -37.719 8.898 1 96.31 5 LEU B O 1
ATOM 4804 N N . GLU B 1 6 ? 8.273 -39.594 9.578 1 94.75 6 GLU B N 1
ATOM 4805 C CA . GLU B 1 6 ? 9.406 -40 10.414 1 94.75 6 GLU B CA 1
ATOM 4806 C C . GLU B 1 6 ? 10.664 -40.219 9.57 1 94.75 6 GLU B C 1
ATOM 4808 O O . GLU B 1 6 ? 11.773 -40.25 10.102 1 94.75 6 GLU B O 1
ATOM 4813 N N . TYR B 1 7 ? 10.406 -40.469 8.242 1 94.31 7 TYR B N 1
ATOM 4814 C CA . TYR B 1 7 ? 11.539 -40.594 7.336 1 94.31 7 TYR B CA 1
ATOM 4815 C C . TYR B 1 7 ? 12.312 -39.281 7.227 1 94.31 7 TYR B C 1
ATOM 4817 O O . TYR B 1 7 ? 13.484 -39.281 6.832 1 94.31 7 TYR B O 1
ATOM 4825 N N . ILE B 1 8 ? 11.734 -38.125 7.523 1 96.56 8 ILE B N 1
ATOM 4826 C CA . ILE B 1 8 ? 12.398 -36.812 7.512 1 96.56 8 ILE B CA 1
ATOM 4827 C C . ILE B 1 8 ? 13.008 -36.531 8.883 1 96.56 8 ILE B C 1
ATOM 4829 O O . ILE B 1 8 ? 14.227 -36.406 9.008 1 96.56 8 ILE B O 1
ATOM 4833 N N . PHE B 1 9 ? 12.094 -36.406 9.852 1 96.75 9 PHE B N 1
ATOM 4834 C CA . PHE B 1 9 ? 12.492 -36.312 11.258 1 96.75 9 PHE B CA 1
ATOM 4835 C C . PHE B 1 9 ? 11.711 -37.281 12.102 1 96.75 9 PHE B C 1
ATOM 4837 O O . PHE B 1 9 ? 10.484 -37.406 11.992 1 96.75 9 PHE B O 1
ATOM 4844 N N . LYS B 1 10 ? 12.375 -37.938 13 1 95.44 10 LYS B N 1
ATOM 4845 C CA . LYS B 1 10 ? 11.766 -38.969 13.828 1 95.44 10 LYS B CA 1
ATOM 4846 C C . LYS B 1 10 ? 10.633 -38.375 14.672 1 95.44 10 LYS B C 1
ATOM 4848 O O . LYS B 1 10 ? 9.609 -39.031 14.883 1 95.44 10 LYS B O 1
ATOM 4853 N N . ASN B 1 11 ? 10.906 -37.312 15.258 1 93.62 11 ASN B N 1
ATOM 4854 C CA . ASN B 1 11 ? 9.945 -36.594 16.078 1 93.62 11 ASN B CA 1
ATOM 4855 C C . ASN B 1 11 ? 10.312 -35.094 16.188 1 93.62 11 ASN B C 1
ATOM 4857 O O . ASN B 1 11 ? 11.297 -34.656 15.602 1 93.62 11 ASN B O 1
ATOM 4861 N N . LYS B 1 12 ? 9.477 -34.312 16.859 1 93.81 12 LYS B N 1
ATOM 4862 C CA . LYS B 1 12 ? 9.672 -32.875 17 1 93.81 12 LYS B CA 1
ATOM 4863 C C . LYS B 1 12 ? 10.945 -32.562 17.781 1 93.81 12 LYS B C 1
ATOM 4865 O O . LYS B 1 12 ? 11.594 -31.547 17.547 1 93.81 12 LYS B O 1
ATOM 4870 N N . LYS B 1 13 ? 11.32 -33.438 18.672 1 94.94 13 LYS B N 1
ATOM 4871 C CA . LYS B 1 13 ? 12.57 -33.25 19.406 1 94.94 13 LYS B CA 1
ATOM 4872 C C . LYS B 1 13 ? 13.773 -33.344 18.484 1 94.94 13 LYS B C 1
ATOM 4874 O O . LYS B 1 13 ? 14.734 -32.594 18.609 1 94.94 13 LYS B O 1
ATOM 4879 N N . ASP B 1 14 ? 13.695 -34.406 17.641 1 96.56 14 ASP B N 1
ATOM 4880 C CA . ASP B 1 14 ? 14.719 -34.531 16.609 1 96.56 14 ASP B CA 1
ATOM 4881 C C . ASP B 1 14 ? 14.82 -33.281 15.766 1 96.56 14 ASP B C 1
ATOM 4883 O O . ASP B 1 14 ? 15.922 -32.812 15.469 1 96.56 14 ASP B O 1
ATOM 4887 N N . LEU B 1 15 ? 13.711 -32.719 15.359 1 97.44 15 LEU B N 1
ATOM 4888 C CA . LEU B 1 15 ? 13.648 -31.5 14.586 1 97.44 15 LEU B CA 1
ATOM 4889 C C . LEU B 1 15 ? 14.273 -30.344 15.359 1 97.44 15 LEU B C 1
ATOM 4891 O O . LEU B 1 15 ? 15.031 -29.547 14.789 1 97.44 15 LEU B O 1
ATOM 4895 N N . GLU B 1 16 ? 13.938 -30.219 16.609 1 96.12 16 GLU B N 1
ATOM 4896 C CA . GLU B 1 16 ? 14.445 -29.125 17.438 1 96.12 16 GLU B CA 1
ATOM 4897 C C . GLU B 1 16 ? 15.961 -29.172 17.531 1 96.12 16 GLU B C 1
ATOM 4899 O O . GLU B 1 16 ? 16.641 -28.156 17.406 1 96.12 16 GLU B O 1
ATOM 4904 N N . SER B 1 17 ? 16.469 -30.359 17.797 1 96.81 17 SER B N 1
ATOM 4905 C CA . SER B 1 17 ? 17.906 -30.531 17.891 1 96.81 17 SER B CA 1
ATOM 4906 C C . SER B 1 17 ? 18.594 -30.219 16.547 1 96.81 17 SER B C 1
ATOM 4908 O O . SER B 1 17 ? 19.656 -29.609 16.516 1 96.81 17 SER B O 1
ATOM 4910 N N . PHE B 1 18 ? 18.016 -30.75 15.555 1 97.31 18 PHE B N 1
ATOM 4911 C CA . PHE B 1 18 ? 18.531 -30.5 14.211 1 97.31 18 PHE B CA 1
ATOM 4912 C C . PHE B 1 18 ? 18.562 -29 13.914 1 97.31 18 PHE B C 1
ATOM 4914 O O . PHE B 1 18 ? 19.562 -28.5 13.391 1 97.31 18 PHE B O 1
ATOM 4921 N N . SER B 1 19 ? 17.5 -28.266 14.258 1 97.31 19 SER B N 1
ATOM 4922 C CA . SER B 1 19 ? 17.375 -26.844 14 1 97.31 19 SER B CA 1
ATOM 4923 C C . SER B 1 19 ? 18.438 -26.047 14.766 1 97.31 19 SER B C 1
ATOM 4925 O O . SER B 1 19 ? 19.016 -25.094 14.234 1 97.31 19 SER B O 1
ATOM 4927 N N . LYS B 1 20 ? 18.656 -26.406 15.961 1 95.62 20 LYS B N 1
ATOM 4928 C CA . LYS B 1 20 ? 19.641 -25.719 16.781 1 95.62 20 LYS B CA 1
ATOM 4929 C C . LYS B 1 20 ? 21.047 -25.906 16.203 1 95.62 20 LYS B C 1
ATOM 4931 O O . LYS B 1 20 ? 21.828 -24.953 16.172 1 95.62 20 LYS B O 1
ATOM 4936 N N . ASN B 1 21 ? 21.297 -27.109 15.859 1 97.25 21 ASN B N 1
ATOM 4937 C CA . ASN B 1 21 ? 22.594 -27.375 15.242 1 97.25 21 ASN B CA 1
ATOM 4938 C C . ASN B 1 21 ? 22.75 -26.594 13.938 1 97.25 21 ASN B C 1
ATOM 4940 O O . ASN B 1 21 ? 23.844 -26.094 13.633 1 97.25 21 ASN B O 1
ATOM 4944 N N . LEU B 1 22 ? 21.703 -26.594 13.148 1 97.81 22 LEU B N 1
ATOM 4945 C CA . LEU B 1 22 ? 21.75 -25.875 11.875 1 97.81 22 LEU B CA 1
ATOM 4946 C C . LEU B 1 22 ? 21.969 -24.391 12.094 1 97.81 22 LEU B C 1
ATOM 4948 O O . LEU B 1 22 ? 22.625 -23.734 11.289 1 97.81 22 LEU B O 1
ATOM 4952 N N . GLU B 1 23 ? 21.375 -23.859 13.156 1 96.44 23 GLU B N 1
ATOM 4953 C CA . GLU B 1 23 ? 21.594 -22.453 13.484 1 96.44 23 GLU B CA 1
ATOM 4954 C C . GLU B 1 23 ? 23.078 -22.156 13.648 1 96.44 23 GLU B C 1
ATOM 4956 O O . GLU B 1 23 ? 23.562 -21.125 13.156 1 96.44 23 GLU B O 1
ATOM 4961 N N . LYS B 1 24 ? 23.75 -22.984 14.289 1 96.69 24 LYS B N 1
ATOM 4962 C CA . LYS B 1 24 ? 25.188 -22.844 14.469 1 96.69 24 LYS B CA 1
ATOM 4963 C C . LYS B 1 24 ? 25.922 -22.922 13.133 1 96.69 24 LYS B C 1
ATOM 4965 O O . LYS B 1 24 ? 26.844 -22.141 12.875 1 96.69 24 LYS B O 1
ATOM 4970 N N . GLU B 1 25 ? 25.516 -23.891 12.391 1 97.44 25 GLU B N 1
ATOM 4971 C CA . GLU B 1 25 ? 26.125 -24.047 11.078 1 97.44 25 GLU B CA 1
ATOM 4972 C C . GLU B 1 25 ? 25.953 -22.781 10.234 1 97.44 25 GLU B C 1
ATOM 4974 O O . GLU B 1 25 ? 26.875 -22.391 9.516 1 97.44 25 GLU B O 1
ATOM 4979 N N . CYS B 1 26 ? 24.75 -22.25 10.242 1 96.88 26 CYS B N 1
ATOM 4980 C CA . CYS B 1 26 ? 24.453 -21.031 9.492 1 96.88 26 CYS B CA 1
ATOM 4981 C C . CYS B 1 26 ? 25.344 -19.891 9.945 1 96.88 26 CYS B C 1
ATOM 4983 O O . CYS B 1 26 ? 25.906 -19.156 9.117 1 96.88 26 CYS B O 1
ATOM 4985 N N . LYS B 1 27 ? 25.5 -19.719 11.273 1 95.62 27 LYS B N 1
ATOM 4986 C CA . LYS B 1 27 ? 26.328 -18.656 11.828 1 95.62 27 LYS B CA 1
ATOM 4987 C C . LYS B 1 27 ? 27.797 -18.844 11.445 1 95.62 27 LYS B C 1
ATOM 4989 O O . LYS B 1 27 ? 28.484 -17.875 11.125 1 95.62 27 LYS B O 1
ATOM 4994 N N . ASP B 1 28 ? 28.219 -20.062 11.539 1 96.81 28 ASP B N 1
ATOM 4995 C CA . ASP B 1 28 ? 29.578 -20.375 11.141 1 96.81 28 ASP B CA 1
ATOM 4996 C C . ASP B 1 28 ? 29.812 -20.078 9.664 1 96.81 28 ASP B C 1
ATOM 4998 O O . ASP B 1 28 ? 30.859 -19.547 9.297 1 96.81 28 ASP B O 1
ATOM 5002 N N . PHE B 1 29 ? 28.875 -20.406 8.836 1 97.38 29 PHE B N 1
ATOM 5003 C CA . PHE B 1 29 ? 28.969 -20.141 7.41 1 97.38 29 PHE B CA 1
ATOM 5004 C C . PHE B 1 29 ? 29.109 -18.641 7.152 1 97.38 29 PHE B C 1
ATOM 5006 O O . PHE B 1 29 ? 29.984 -18.219 6.387 1 97.38 29 PHE B O 1
ATOM 5013 N N . LYS B 1 30 ? 28.234 -17.922 7.738 1 94.94 30 LYS B N 1
ATOM 5014 C CA . LYS B 1 30 ? 28.266 -16.469 7.59 1 94.94 30 LYS B CA 1
ATOM 5015 C C . LYS B 1 30 ? 29.609 -15.906 8.062 1 94.94 30 LYS B C 1
ATOM 5017 O O . LYS B 1 30 ? 30.234 -15.102 7.359 1 94.94 30 LYS B O 1
ATOM 5022 N N . SER B 1 31 ? 30.109 -16.359 9.227 1 95.56 31 SER B N 1
ATOM 5023 C CA . SER B 1 31 ? 31.359 -15.867 9.805 1 95.56 31 SER B CA 1
ATOM 5024 C C . SER B 1 31 ? 32.531 -16.188 8.906 1 95.56 31 SER B C 1
ATOM 5026 O O . SER B 1 31 ? 33.5 -15.414 8.82 1 95.56 31 SER B O 1
ATOM 5028 N N . ASN B 1 32 ? 32.438 -17.281 8.258 1 95.94 32 ASN B N 1
ATOM 5029 C CA . ASN B 1 32 ? 33.562 -17.766 7.469 1 95.94 32 ASN B CA 1
ATOM 5030 C C . ASN B 1 32 ? 33.625 -17.125 6.082 1 95.94 32 ASN B C 1
ATOM 5032 O O . ASN B 1 32 ? 34.688 -16.953 5.508 1 95.94 32 ASN B O 1
ATOM 5036 N N . PHE B 1 33 ? 32.406 -16.797 5.57 1 96.44 33 PHE B N 1
ATOM 5037 C CA . PHE B 1 33 ? 32.406 -16.531 4.137 1 96.44 33 PHE B CA 1
ATOM 5038 C C . PHE B 1 33 ? 31.891 -15.148 3.832 1 96.44 33 PHE B C 1
ATOM 5040 O O . PHE B 1 33 ? 32.156 -14.586 2.766 1 96.44 33 PHE B O 1
ATOM 5047 N N . GLU B 1 34 ? 31.016 -14.602 4.68 1 93.38 34 GLU B N 1
ATOM 5048 C CA . GLU B 1 34 ? 30.469 -13.273 4.398 1 93.38 34 GLU B CA 1
ATOM 5049 C C . GLU B 1 34 ? 31.578 -12.242 4.23 1 93.38 34 GLU B C 1
ATOM 5051 O O . GLU B 1 34 ? 32.5 -12.18 5.043 1 93.38 34 GLU B O 1
ATOM 5056 N N . ASN B 1 35 ? 31.594 -11.492 3.195 1 92.25 35 ASN B N 1
ATOM 5057 C CA . ASN B 1 35 ? 32.562 -10.461 2.828 1 92.25 35 ASN B CA 1
ATOM 5058 C C . ASN B 1 35 ? 33.938 -11.055 2.533 1 92.25 35 ASN B C 1
ATOM 5060 O O . ASN B 1 35 ? 34.938 -10.375 2.684 1 92.25 35 ASN B O 1
ATOM 5064 N N . ASN B 1 36 ? 34 -12.289 2.199 1 95.06 36 ASN B N 1
ATOM 5065 C CA . ASN B 1 36 ? 35.281 -12.945 2.021 1 95.06 36 ASN B CA 1
ATOM 5066 C C . ASN B 1 36 ? 35.344 -13.742 0.722 1 95.06 36 ASN B C 1
ATOM 5068 O O . ASN B 1 36 ? 36.344 -14.352 0.401 1 95.06 36 ASN B O 1
ATOM 5072 N N . LEU B 1 37 ? 34.281 -13.766 -0.081 1 95.12 37 LEU B N 1
ATOM 5073 C CA . LEU B 1 37 ? 34.25 -14.586 -1.286 1 95.12 37 LEU B CA 1
ATOM 5074 C C . LEU B 1 37 ? 35.312 -14.141 -2.279 1 95.12 37 LEU B C 1
ATOM 5076 O O . LEU B 1 37 ? 35.875 -14.969 -3.01 1 95.12 37 LEU B O 1
ATOM 5080 N N . SER B 1 38 ? 35.594 -12.852 -2.268 1 94.56 38 SER B N 1
ATOM 5081 C CA . SER B 1 38 ? 36.562 -12.297 -3.211 1 94.56 38 SER B CA 1
ATOM 5082 C C . SER B 1 38 ? 37.969 -12.805 -2.92 1 94.56 38 SER B C 1
ATOM 5084 O O . SER B 1 38 ? 38.812 -12.812 -3.807 1 94.56 38 SER B O 1
ATOM 5086 N N . ASN B 1 39 ? 38.156 -13.25 -1.735 1 95.62 39 ASN B N 1
ATOM 5087 C CA . ASN B 1 39 ? 39.5 -13.664 -1.312 1 95.62 39 ASN B CA 1
ATOM 5088 C C . ASN B 1 39 ? 39.688 -15.172 -1.454 1 95.62 39 ASN B C 1
ATOM 5090 O O . ASN B 1 39 ? 40.781 -15.688 -1.251 1 95.62 39 ASN B O 1
ATOM 5094 N N . LEU B 1 40 ? 38.656 -15.852 -1.828 1 96.5 40 LEU B N 1
ATOM 5095 C CA . LEU B 1 40 ? 38.75 -17.312 -1.878 1 96.5 40 LEU B CA 1
ATOM 5096 C C . LEU B 1 40 ? 39.406 -17.781 -3.162 1 96.5 40 LEU B C 1
ATOM 5098 O O . LEU B 1 40 ? 39.25 -17.156 -4.219 1 96.5 40 LEU B O 1
ATOM 5102 N N . LYS B 1 41 ? 40.219 -18.859 -3.039 1 94.56 41 LYS B N 1
ATOM 5103 C CA . LYS B 1 41 ? 40.688 -19.609 -4.207 1 94.56 41 LYS B CA 1
ATOM 5104 C C . LYS B 1 41 ? 39.594 -20.562 -4.715 1 94.56 41 LYS B C 1
ATOM 5106 O O . LYS B 1 41 ? 38.562 -20.719 -4.07 1 94.56 41 LYS B O 1
ATOM 5111 N N . GLU B 1 42 ? 39.688 -21.172 -5.863 1 96 42 GLU B N 1
ATOM 5112 C CA . GLU B 1 42 ? 38.688 -22 -6.52 1 96 42 GLU B CA 1
ATOM 5113 C C . GLU B 1 42 ? 38.219 -23.125 -5.613 1 96 42 GLU B C 1
ATOM 5115 O O . GLU B 1 42 ? 37 -23.344 -5.457 1 96 42 GLU B O 1
ATOM 5120 N N . ASN B 1 43 ? 39.156 -23.75 -4.988 1 96.81 43 ASN B N 1
ATOM 5121 C CA . ASN B 1 43 ? 38.812 -24.875 -4.125 1 96.81 43 ASN B CA 1
ATOM 5122 C C . ASN B 1 43 ? 38.062 -24.422 -2.885 1 96.81 43 ASN B C 1
ATOM 5124 O O . ASN B 1 43 ? 37.188 -25.141 -2.396 1 96.81 43 ASN B O 1
ATOM 5128 N N . GLU B 1 44 ? 38.406 -23.359 -2.422 1 97.06 44 GLU B N 1
ATOM 5129 C CA . GLU B 1 44 ? 37.75 -22.797 -1.257 1 97.06 44 GLU B CA 1
ATOM 5130 C C . GLU B 1 44 ? 36.312 -22.359 -1.604 1 97.06 44 GLU B C 1
ATOM 5132 O O . GLU B 1 44 ? 35.406 -22.547 -0.806 1 97.06 44 GLU B O 1
ATOM 5137 N N . PHE B 1 45 ? 36.188 -21.844 -2.801 1 97.81 45 PHE B N 1
ATOM 5138 C CA . PHE B 1 45 ? 34.844 -21.453 -3.24 1 97.81 45 PHE B CA 1
ATOM 5139 C C . PHE B 1 45 ? 33.969 -22.672 -3.449 1 97.81 45 PHE B C 1
ATOM 5141 O O . PHE B 1 45 ? 32.781 -22.641 -3.129 1 97.81 45 PHE B O 1
ATOM 5148 N N . LEU B 1 46 ? 34.562 -23.656 -3.977 1 97.62 46 LEU B N 1
ATOM 5149 C CA . LEU B 1 46 ? 33.812 -24.906 -4.137 1 97.62 46 LEU B CA 1
ATOM 5150 C C . LEU B 1 46 ? 33.312 -25.422 -2.789 1 97.62 46 LEU B C 1
ATOM 5152 O O . LEU B 1 46 ? 32.156 -25.828 -2.672 1 97.62 46 LEU B O 1
ATOM 5156 N N . LYS B 1 47 ? 34.156 -25.344 -1.82 1 97.12 47 LYS B N 1
ATOM 5157 C CA . LYS B 1 47 ? 33.719 -25.75 -0.475 1 97.12 47 LYS B CA 1
ATOM 5158 C C . LYS B 1 47 ? 32.625 -24.859 0.043 1 97.12 47 LYS B C 1
ATOM 5160 O O . LYS B 1 47 ? 31.672 -25.328 0.694 1 97.12 47 LYS B O 1
ATOM 5165 N N . ALA B 1 48 ? 32.719 -23.641 -0.282 1 97.69 48 ALA B N 1
ATOM 5166 C CA . ALA B 1 48 ? 31.703 -22.672 0.166 1 97.69 48 ALA B CA 1
ATOM 5167 C C . ALA B 1 48 ? 30.344 -22.969 -0.454 1 97.69 48 ALA B C 1
ATOM 5169 O O . ALA B 1 48 ? 29.328 -23 0.246 1 97.69 48 ALA B O 1
ATOM 5170 N N . ILE B 1 49 ? 30.297 -23.25 -1.742 1 97.69 49 ILE B N 1
ATOM 5171 C CA . ILE B 1 49 ? 29.016 -23.438 -2.408 1 97.69 49 ILE B CA 1
ATOM 5172 C C . ILE B 1 49 ? 28.422 -24.797 -2.016 1 97.69 49 ILE B C 1
ATOM 5174 O O . ILE B 1 49 ? 27.203 -24.938 -1.896 1 97.69 49 ILE B O 1
ATOM 5178 N N . ILE B 1 50 ? 29.297 -25.734 -1.754 1 97.44 50 ILE B N 1
ATOM 5179 C CA . ILE B 1 50 ? 28.812 -27.031 -1.268 1 97.44 50 ILE B CA 1
ATOM 5180 C C . ILE B 1 50 ? 28.172 -26.859 0.107 1 97.44 50 ILE B C 1
ATOM 5182 O O . ILE B 1 50 ? 27.094 -27.391 0.363 1 97.44 50 ILE B O 1
ATOM 5186 N N . THR B 1 51 ? 28.828 -26.109 0.929 1 97.62 51 THR B N 1
ATOM 5187 C CA . THR B 1 51 ? 28.297 -25.844 2.26 1 97.62 51 THR B CA 1
ATOM 5188 C C . THR B 1 51 ? 27 -25.062 2.172 1 97.62 51 THR B C 1
ATOM 5190 O O . THR B 1 51 ? 26.047 -25.344 2.906 1 97.62 51 THR B O 1
ATOM 5193 N N . TYR B 1 52 ? 27 -24.141 1.252 1 97.44 52 TYR B N 1
ATOM 5194 C CA . TYR B 1 52 ? 25.797 -23.344 1.003 1 97.44 52 TYR B CA 1
ATOM 5195 C C . TYR B 1 52 ? 24.625 -24.234 0.615 1 97.44 52 TYR B C 1
ATOM 5197 O O . TYR B 1 52 ? 23.547 -24.125 1.2 1 97.44 52 TYR B O 1
ATOM 5205 N N . GLU B 1 53 ? 24.844 -25.078 -0.306 1 96.5 53 GLU B N 1
ATOM 5206 C CA . GLU B 1 53 ? 23.812 -26.016 -0.765 1 96.5 53 GLU B CA 1
ATOM 5207 C C . GLU B 1 53 ? 23.312 -26.891 0.377 1 96.5 53 GLU B C 1
ATOM 5209 O O . GLU B 1 53 ? 22.109 -27.094 0.532 1 96.5 53 GLU B O 1
ATOM 5214 N N . ASN B 1 54 ? 24.25 -27.359 1.134 1 97.19 54 ASN B N 1
ATOM 5215 C CA . ASN B 1 54 ? 23.906 -28.25 2.229 1 97.19 54 ASN B CA 1
ATOM 5216 C C . ASN B 1 54 ? 23.047 -27.562 3.275 1 97.19 54 ASN B C 1
ATOM 5218 O O . ASN B 1 54 ? 22.078 -28.156 3.773 1 97.19 54 ASN B O 1
ATOM 5222 N N . ILE B 1 55 ? 23.391 -26.375 3.57 1 97.62 55 ILE B N 1
ATOM 5223 C CA . ILE B 1 55 ? 22.641 -25.625 4.562 1 97.62 55 ILE B CA 1
ATOM 5224 C C . ILE B 1 55 ? 21.234 -25.328 4.027 1 97.62 55 ILE B C 1
ATOM 5226 O O . ILE B 1 55 ? 20.234 -25.484 4.738 1 97.62 55 ILE B O 1
ATOM 5230 N N . LEU B 1 56 ? 21.203 -24.938 2.787 1 95.88 56 LEU B N 1
ATOM 5231 C CA . LEU B 1 56 ? 19.922 -24.641 2.166 1 95.88 56 LEU B CA 1
ATOM 5232 C C . LEU B 1 56 ? 19.016 -25.875 2.18 1 95.88 56 LEU B C 1
ATOM 5234 O O . LEU B 1 56 ? 17.812 -25.781 2.434 1 95.88 56 LEU B O 1
ATOM 5238 N N . GLU B 1 57 ? 19.562 -26.938 1.885 1 96.38 57 GLU B N 1
ATOM 5239 C CA . GLU B 1 57 ? 18.812 -28.203 1.87 1 96.38 57 GLU B CA 1
ATOM 5240 C C . GLU B 1 57 ? 18.312 -28.547 3.264 1 96.38 57 GLU B C 1
ATOM 5242 O O . GLU B 1 57 ? 17.172 -29.016 3.42 1 96.38 57 GLU B O 1
ATOM 5247 N N . LYS B 1 58 ? 19.125 -28.312 4.234 1 97.31 58 LYS B N 1
ATOM 5248 C CA . LYS B 1 58 ? 18.734 -28.594 5.613 1 97.31 58 LYS B CA 1
ATOM 5249 C C . LYS B 1 58 ? 17.609 -27.656 6.066 1 97.31 58 LYS B C 1
ATOM 5251 O O . LYS B 1 58 ? 16.703 -28.094 6.77 1 97.31 58 LYS B O 1
ATOM 5256 N N . ILE B 1 59 ? 17.734 -26.469 5.66 1 96.31 59 ILE B N 1
ATOM 5257 C CA . ILE B 1 59 ? 16.656 -25.531 5.977 1 96.31 59 ILE B CA 1
ATOM 5258 C C . ILE B 1 59 ? 15.367 -26 5.328 1 96.31 59 ILE B C 1
ATOM 5260 O O . ILE B 1 59 ? 14.312 -26.031 5.977 1 96.31 59 ILE B O 1
ATOM 5264 N N . THR B 1 60 ? 15.469 -26.359 4.113 1 95.75 60 THR B N 1
ATOM 5265 C CA . THR B 1 60 ? 14.305 -26.828 3.375 1 95.75 60 THR B CA 1
ATOM 5266 C C . THR B 1 60 ? 13.719 -28.078 4.02 1 95.75 60 THR B C 1
ATOM 5268 O O . THR B 1 60 ? 12.5 -28.266 4.035 1 95.75 60 THR B O 1
ATOM 5271 N N . LYS B 1 61 ? 14.555 -28.891 4.551 1 96.62 61 LYS B N 1
ATOM 5272 C CA . LYS B 1 61 ? 14.109 -30.109 5.238 1 96.62 61 LYS B CA 1
ATOM 5273 C C . LYS B 1 61 ? 13.211 -29.766 6.422 1 96.62 61 LYS B C 1
ATOM 5275 O O . LYS B 1 61 ? 12.172 -30.391 6.617 1 96.62 61 LYS B O 1
ATOM 5280 N N . ILE B 1 62 ? 13.625 -28.781 7.113 1 97 62 ILE B N 1
ATOM 5281 C CA . ILE B 1 62 ? 12.844 -28.312 8.258 1 97 62 ILE B CA 1
ATOM 5282 C C . ILE B 1 62 ? 11.516 -27.75 7.766 1 97 62 ILE B C 1
ATOM 5284 O O . ILE B 1 62 ? 10.453 -28.109 8.273 1 97 62 ILE B O 1
ATOM 5288 N N . GLU B 1 63 ? 11.641 -26.922 6.824 1 94.94 63 GLU B N 1
ATOM 5289 C CA . GLU B 1 63 ? 10.438 -26.281 6.281 1 94.94 63 GLU B CA 1
ATOM 5290 C C . GLU B 1 63 ? 9.461 -27.328 5.754 1 94.94 63 GLU B C 1
ATOM 5292 O O . GLU B 1 63 ? 8.25 -27.219 5.98 1 94.94 63 GLU B O 1
ATOM 5297 N N . SER B 1 64 ? 9.992 -28.234 5.055 1 96.19 64 SER B N 1
ATOM 5298 C CA . SER B 1 64 ? 9.164 -29.281 4.445 1 96.19 64 SER B CA 1
ATOM 5299 C C . SER B 1 64 ? 8.461 -30.109 5.508 1 96.19 64 SER B C 1
ATOM 5301 O O . SER B 1 64 ? 7.262 -30.359 5.418 1 96.19 64 SER B O 1
ATOM 5303 N N . TYR B 1 65 ? 9.188 -30.469 6.484 1 97.31 65 TYR B N 1
ATOM 5304 C CA . TYR B 1 65 ? 8.617 -31.297 7.543 1 97.31 65 TYR B CA 1
ATOM 5305 C C . TYR B 1 65 ? 7.465 -30.578 8.234 1 97.31 65 TYR B C 1
ATOM 5307 O O . TYR B 1 65 ? 6.391 -31.156 8.438 1 97.31 65 TYR B O 1
ATOM 5315 N N . THR B 1 66 ? 7.691 -29.438 8.594 1 96.44 66 THR B N 1
ATOM 5316 C CA . THR B 1 66 ? 6.691 -28.672 9.344 1 96.44 66 THR B CA 1
ATOM 5317 C C . THR B 1 66 ? 5.473 -28.391 8.469 1 96.44 66 THR B C 1
ATOM 5319 O O . THR B 1 66 ? 4.336 -28.438 8.945 1 96.44 66 THR B O 1
ATOM 5322 N N . PHE B 1 67 ? 5.699 -28.109 7.293 1 94.38 67 PHE B N 1
ATOM 5323 C CA . PHE B 1 67 ? 4.59 -27.891 6.371 1 94.38 67 PHE B CA 1
ATOM 5324 C C . PHE B 1 67 ? 3.771 -29.172 6.207 1 94.38 67 PHE B C 1
ATOM 5326 O O . PHE B 1 67 ? 2.539 -29.125 6.215 1 94.38 67 PHE B O 1
ATOM 5333 N N . LEU B 1 68 ? 4.484 -30.234 6.008 1 96.94 68 LEU B N 1
ATOM 5334 C CA . LEU B 1 68 ? 3.797 -31.5 5.809 1 96.94 68 LEU B CA 1
ATOM 5335 C C . LEU B 1 68 ? 3.008 -31.891 7.055 1 96.94 68 LEU B C 1
ATOM 5337 O O . LEU B 1 68 ? 1.921 -32.469 6.953 1 96.94 68 LEU B O 1
ATOM 5341 N N . CYS B 1 69 ? 3.545 -31.594 8.188 1 95.75 69 CYS B N 1
ATOM 5342 C CA . CYS B 1 69 ? 2.789 -31.797 9.422 1 95.75 69 CYS B CA 1
ATOM 5343 C C . CYS B 1 69 ? 1.501 -30.984 9.414 1 95.75 69 CYS B C 1
ATOM 5345 O O . CYS B 1 69 ? 0.433 -31.5 9.742 1 95.75 69 CYS B O 1
ATOM 5347 N N . PHE B 1 70 ? 1.627 -29.844 9.031 1 93.31 70 PHE B N 1
ATOM 5348 C CA . PHE B 1 70 ? 0.481 -28.938 8.961 1 93.31 70 PHE B CA 1
ATOM 5349 C C . PHE B 1 70 ? -0.52 -29.422 7.918 1 93.31 70 PHE B C 1
ATOM 5351 O O . PHE B 1 70 ? -1.729 -29.406 8.156 1 93.31 70 PHE B O 1
ATOM 5358 N N . ALA B 1 71 ? 0.019 -29.797 6.75 1 93.25 71 ALA B N 1
ATOM 5359 C CA . ALA B 1 71 ? -0.836 -30.234 5.648 1 93.25 71 ALA B CA 1
ATOM 5360 C C . ALA B 1 71 ? -1.673 -31.438 6.047 1 93.25 71 ALA B C 1
ATOM 5362 O O . ALA B 1 71 ? -2.822 -31.578 5.625 1 93.25 71 ALA B O 1
ATOM 5363 N N . LYS B 1 72 ? -1.108 -32.219 6.871 1 94 72 LYS B N 1
ATOM 5364 C CA . LYS B 1 72 ? -1.8 -33.438 7.34 1 94 72 LYS B CA 1
ATOM 5365 C C . LYS B 1 72 ? -2.793 -33.094 8.445 1 94 72 LYS B C 1
ATOM 5367 O O . LYS B 1 72 ? -3.842 -33.719 8.562 1 94 72 LYS B O 1
ATOM 5372 N N . ASP B 1 73 ? -2.402 -32.094 9.234 1 93.25 73 ASP B N 1
ATOM 5373 C CA . ASP B 1 73 ? -3.217 -31.672 10.367 1 93.25 73 ASP B CA 1
ATOM 5374 C C . ASP B 1 73 ? -3.156 -30.156 10.547 1 93.25 73 ASP B C 1
ATOM 5376 O O . ASP B 1 73 ? -2.229 -29.641 11.172 1 93.25 73 ASP B O 1
ATOM 5380 N N . ASN B 1 74 ? -4.16 -29.547 10.156 1 88.31 74 ASN B N 1
ATOM 5381 C CA . ASN B 1 74 ? -4.168 -28.094 10.125 1 88.31 74 ASN B CA 1
ATOM 5382 C C . ASN B 1 74 ? -4.082 -27.5 11.531 1 88.31 74 ASN B C 1
ATOM 5384 O O . ASN B 1 74 ? -3.785 -26.312 11.695 1 88.31 74 ASN B O 1
ATOM 5388 N N . ASN B 1 75 ? -4.301 -28.281 12.594 1 86.69 75 ASN B N 1
ATOM 5389 C CA . ASN B 1 75 ? -4.121 -27.828 13.969 1 86.69 75 ASN B CA 1
ATOM 5390 C C . ASN B 1 75 ? -2.658 -27.516 14.266 1 86.69 75 ASN B C 1
ATOM 5392 O O . ASN B 1 75 ? -2.352 -26.875 15.273 1 86.69 75 ASN B O 1
ATOM 5396 N N . GLU B 1 76 ? -1.855 -27.969 13.352 1 89.62 76 GLU B N 1
ATOM 5397 C CA . GLU B 1 76 ? -0.426 -27.734 13.523 1 89.62 76 GLU B CA 1
ATOM 5398 C C . GLU B 1 76 ? -0.009 -26.406 12.914 1 89.62 76 GLU B C 1
ATOM 5400 O O . GLU B 1 76 ? 1.166 -26.188 12.602 1 89.62 76 GLU B O 1
ATOM 5405 N N . SER B 1 77 ? -0.902 -25.516 12.734 1 86.12 77 SER B N 1
ATOM 5406 C CA . SER B 1 77 ? -0.639 -24.234 12.086 1 86.12 77 SER B CA 1
ATOM 5407 C C . SER B 1 77 ? 0.366 -23.406 12.883 1 86.12 77 SER B C 1
ATOM 5409 O O . SER B 1 77 ? 1.239 -22.75 12.305 1 86.12 77 SER B O 1
ATOM 5411 N N . SER B 1 78 ? 0.249 -23.359 14.203 1 84 78 SER B N 1
ATOM 5412 C CA . SER B 1 78 ? 1.179 -22.609 15.039 1 84 78 SER B CA 1
ATOM 5413 C C . SER B 1 78 ? 2.588 -23.188 14.953 1 84 78 SER B C 1
ATOM 5415 O O . SER B 1 78 ? 3.568 -22.438 14.945 1 84 78 SER B O 1
ATOM 5417 N N . PHE B 1 79 ? 2.619 -24.516 14.883 1 90.12 79 PHE B N 1
ATOM 5418 C CA . PHE B 1 79 ? 3.893 -25.203 14.719 1 90.12 79 PHE B CA 1
ATOM 5419 C C . PHE B 1 79 ? 4.543 -24.828 13.391 1 90.12 79 PHE B C 1
ATOM 5421 O O . PHE B 1 79 ? 5.727 -24.5 13.344 1 90.12 79 PHE B O 1
ATOM 5428 N N . TYR B 1 80 ? 3.801 -24.859 12.414 1 90.62 80 TYR B N 1
ATOM 5429 C CA . TYR B 1 80 ? 4.273 -24.5 11.078 1 90.62 80 TYR B CA 1
ATOM 5430 C C . TYR B 1 80 ? 4.762 -23.047 11.047 1 90.62 80 TYR B C 1
ATOM 5432 O O . TYR B 1 80 ? 5.852 -22.766 10.547 1 90.62 80 TYR B O 1
ATOM 5440 N N . ALA B 1 81 ? 4.043 -22.188 11.672 1 80.94 81 ALA B N 1
ATOM 5441 C CA . ALA B 1 81 ? 4.391 -20.766 11.703 1 80.94 81 ALA B CA 1
ATOM 5442 C C . ALA B 1 81 ? 5.691 -20.547 12.469 1 80.94 81 ALA B C 1
ATOM 5444 O O . ALA B 1 81 ? 6.539 -19.75 12.047 1 80.94 81 ALA B O 1
ATOM 5445 N N . LYS B 1 82 ? 5.805 -21.141 13.508 1 86.94 82 LYS B N 1
ATOM 5446 C CA . LYS B 1 82 ? 7.008 -21.031 14.328 1 86.94 82 LYS B CA 1
ATOM 5447 C C . LYS B 1 82 ? 8.258 -21.375 13.523 1 86.94 82 LYS B C 1
ATOM 5449 O O . LYS B 1 82 ? 9.242 -20.641 13.547 1 86.94 82 LYS B O 1
ATOM 5454 N N . TYR B 1 83 ? 8.18 -22.375 12.812 1 91.75 83 TYR B N 1
ATOM 5455 C CA . TYR B 1 83 ? 9.375 -22.844 12.117 1 91.75 83 TYR B CA 1
ATOM 5456 C C . TYR B 1 83 ? 9.57 -22.078 10.805 1 91.75 83 TYR B C 1
ATOM 5458 O O . TYR B 1 83 ? 10.672 -22.047 10.258 1 91.75 83 TYR B O 1
ATOM 5466 N N . GLU B 1 84 ? 8.477 -21.609 10.281 1 85.12 84 GLU B N 1
ATOM 5467 C CA . GLU B 1 84 ? 8.672 -20.672 9.18 1 85.12 84 GLU B CA 1
ATOM 5468 C C . GLU B 1 84 ? 9.547 -19.5 9.617 1 85.12 84 GLU B C 1
ATOM 5470 O O . GLU B 1 84 ? 10.43 -19.062 8.867 1 85.12 84 GLU B O 1
ATOM 5475 N N . ASP B 1 85 ? 9.289 -19.031 10.828 1 79.31 85 ASP B N 1
ATOM 5476 C CA . ASP B 1 85 ? 10.062 -17.922 11.375 1 79.31 85 ASP B CA 1
ATOM 5477 C C . ASP B 1 85 ? 11.508 -18.328 11.633 1 79.31 85 ASP B C 1
ATOM 5479 O O . ASP B 1 85 ? 12.438 -17.594 11.305 1 79.31 85 ASP B O 1
ATOM 5483 N N . ILE B 1 86 ? 11.633 -19.438 12.188 1 88 86 ILE B N 1
ATOM 5484 C CA . ILE B 1 86 ? 12.961 -19.953 12.477 1 88 86 ILE B CA 1
ATOM 5485 C C . ILE B 1 86 ? 13.758 -20.094 11.18 1 88 86 ILE B C 1
ATOM 5487 O O . ILE B 1 86 ? 14.898 -19.641 11.086 1 88 86 ILE B O 1
ATOM 5491 N N . CYS B 1 87 ? 13.148 -20.688 10.18 1 90.75 87 CYS B N 1
ATOM 5492 C CA . CYS B 1 87 ? 13.836 -20.938 8.914 1 90.75 87 CYS B CA 1
ATOM 5493 C C . CYS B 1 87 ? 14.172 -19.625 8.211 1 90.75 87 CYS B C 1
ATOM 5495 O O . CYS B 1 87 ? 15.219 -19.5 7.578 1 90.75 87 CYS B O 1
ATOM 5497 N N . SER B 1 88 ? 13.273 -18.672 8.359 1 81.5 88 SER B N 1
ATOM 5498 C CA . SER B 1 88 ? 13.539 -17.359 7.785 1 81.5 88 SER B CA 1
ATOM 5499 C C . SER B 1 88 ? 14.797 -16.75 8.391 1 81.5 88 SER B C 1
ATOM 5501 O O . SER B 1 88 ? 15.609 -16.156 7.68 1 81.5 88 SER B O 1
ATOM 5503 N N . LYS B 1 89 ? 14.914 -16.844 9.688 1 81.75 89 LYS B N 1
ATOM 5504 C CA . LYS B 1 89 ? 16.078 -16.312 10.375 1 81.75 89 LYS B CA 1
ATOM 5505 C C . LYS B 1 89 ? 17.344 -17.062 9.953 1 81.75 89 LYS B C 1
ATOM 5507 O O . LYS B 1 89 ? 18.406 -16.438 9.773 1 81.75 89 LYS B O 1
ATOM 5512 N N . LEU B 1 90 ? 17.203 -18.344 9.828 1 90.88 90 LEU B N 1
ATOM 5513 C CA . LEU B 1 90 ? 18.328 -19.125 9.359 1 90.88 90 LEU B CA 1
ATOM 5514 C C . LEU B 1 90 ? 18.781 -18.688 7.973 1 90.88 90 LEU B C 1
ATOM 5516 O O . LEU B 1 90 ? 19.969 -18.516 7.723 1 90.88 90 LEU B O 1
ATOM 5520 N N . GLN B 1 91 ? 17.812 -18.469 7.098 1 87.69 91 GLN B N 1
ATOM 5521 C CA . GLN B 1 91 ? 18.078 -18.125 5.707 1 87.69 91 GLN B CA 1
ATOM 5522 C C . GLN B 1 91 ? 18.766 -16.766 5.598 1 87.69 91 GLN B C 1
ATOM 5524 O O . GLN B 1 91 ? 19.516 -16.516 4.648 1 87.69 91 GLN B O 1
ATOM 5529 N N . GLU B 1 92 ? 18.5 -15.922 6.539 1 81.5 92 GLU B N 1
ATOM 5530 C CA . GLU B 1 92 ? 19.125 -14.594 6.547 1 81.5 92 GLU B CA 1
ATOM 5531 C C . GLU B 1 92 ? 20.641 -14.695 6.574 1 81.5 92 GLU B C 1
ATOM 5533 O O . GLU B 1 92 ? 21.328 -13.828 6.027 1 81.5 92 GLU B O 1
ATOM 5538 N N . ASN B 1 93 ? 21.156 -15.734 7.219 1 87.75 93 ASN B N 1
ATOM 5539 C CA . ASN B 1 93 ? 22.594 -15.938 7.34 1 87.75 93 ASN B CA 1
ATOM 5540 C C . ASN B 1 93 ? 23.219 -16.328 6.004 1 87.75 93 ASN B C 1
ATOM 5542 O O . ASN B 1 93 ? 24.438 -16.312 5.859 1 87.75 93 ASN B O 1
ATOM 5546 N N . LEU B 1 94 ? 22.312 -16.656 5.023 1 91.88 94 LEU B N 1
ATOM 5547 C CA . LEU B 1 94 ? 22.812 -17.172 3.756 1 91.88 94 LEU B CA 1
ATOM 5548 C C . LEU B 1 94 ? 22.672 -16.141 2.646 1 91.88 94 LEU B C 1
ATOM 5550 O O . LEU B 1 94 ? 23.25 -16.281 1.567 1 91.88 94 LEU B O 1
ATOM 5554 N N . LEU B 1 95 ? 21.953 -15.031 2.906 1 82.06 95 LEU B N 1
ATOM 5555 C CA . LEU B 1 95 ? 21.531 -14.062 1.898 1 82.06 95 LEU B CA 1
ATOM 5556 C C . LEU B 1 95 ? 22.75 -13.445 1.203 1 82.06 95 LEU B C 1
ATOM 5558 O O . LEU B 1 95 ? 22.688 -13.141 0.008 1 82.06 95 LEU B O 1
ATOM 5562 N N . PHE B 1 96 ? 23.891 -13.328 1.855 1 86.06 96 PHE B N 1
ATOM 5563 C CA . PHE B 1 96 ? 25.062 -12.617 1.338 1 86.06 96 PHE B CA 1
ATOM 5564 C C . PHE B 1 96 ? 25.672 -13.383 0.173 1 86.06 96 PHE B C 1
ATOM 5566 O O . PHE B 1 96 ? 26.312 -12.781 -0.694 1 86.06 96 PHE B O 1
ATOM 5573 N N . PHE B 1 97 ? 25.453 -14.641 0.15 1 92.19 97 PHE B N 1
ATOM 5574 C CA . PHE B 1 97 ? 26.281 -15.5 -0.701 1 92.19 97 PHE B CA 1
ATOM 5575 C C . PHE B 1 97 ? 26.062 -15.164 -2.172 1 92.19 97 PHE B C 1
ATOM 5577 O O . PHE B 1 97 ? 27 -14.828 -2.885 1 92.19 97 PHE B O 1
ATOM 5584 N N . GLU B 1 98 ? 24.781 -15.195 -2.605 1 89.81 98 GLU B N 1
ATOM 5585 C CA . GLU B 1 98 ? 24.484 -14.906 -4.004 1 89.81 98 GLU B CA 1
ATOM 5586 C C . GLU B 1 98 ? 24.781 -13.445 -4.344 1 89.81 98 GLU B C 1
ATOM 5588 O O . GLU B 1 98 ? 25.266 -13.148 -5.438 1 89.81 98 GLU B O 1
ATOM 5593 N N . ILE B 1 99 ? 24.562 -12.609 -3.383 1 84.25 99 ILE B N 1
ATOM 5594 C CA . ILE B 1 99 ? 24.797 -11.18 -3.57 1 84.25 99 ILE B CA 1
ATOM 5595 C C . ILE B 1 99 ? 26.281 -10.922 -3.758 1 84.25 99 ILE B C 1
ATOM 5597 O O . ILE B 1 99 ? 26.688 -10.242 -4.707 1 84.25 99 ILE B O 1
ATOM 5601 N N . GLU B 1 100 ? 27.109 -11.5 -2.832 1 89.5 100 GLU B N 1
ATOM 5602 C CA . GLU B 1 100 ? 28.562 -11.289 -2.895 1 89.5 100 GLU B CA 1
ATOM 5603 C C . GLU B 1 100 ? 29.156 -11.93 -4.141 1 89.5 100 GLU B C 1
ATOM 5605 O O . GLU B 1 100 ? 30.109 -11.406 -4.723 1 89.5 100 GLU B O 1
ATOM 5610 N N . PHE B 1 101 ? 28.625 -13.039 -4.516 1 94.25 101 PHE B N 1
ATOM 5611 C CA . PHE B 1 101 ? 29.094 -13.641 -5.758 1 94.25 101 PHE B CA 1
ATOM 5612 C C . PHE B 1 101 ? 28.906 -12.68 -6.926 1 94.25 101 PHE B C 1
ATOM 5614 O O . PHE B 1 101 ? 29.812 -12.508 -7.746 1 94.25 101 PHE B O 1
ATOM 5621 N N . ASN B 1 102 ? 27.734 -12.062 -6.996 1 90.06 102 ASN B N 1
ATOM 5622 C CA . ASN B 1 102 ? 27.406 -11.156 -8.094 1 90.06 102 ASN B CA 1
ATOM 5623 C C . ASN B 1 102 ? 28.25 -9.891 -8.039 1 90.06 102 ASN B C 1
ATOM 5625 O O . ASN B 1 102 ? 28.375 -9.188 -9.047 1 90.06 102 ASN B O 1
ATOM 5629 N N . GLU B 1 103 ? 28.844 -9.68 -6.883 1 86.81 103 GLU B N 1
ATOM 5630 C CA . GLU B 1 103 ? 29.656 -8.484 -6.723 1 86.81 103 GLU B CA 1
ATOM 5631 C C . GLU B 1 103 ? 31.125 -8.758 -7.07 1 86.81 103 GLU B C 1
ATOM 5633 O O . GLU B 1 103 ? 31.922 -7.832 -7.191 1 86.81 103 GLU B O 1
ATOM 5638 N N . LEU B 1 104 ? 31.484 -9.984 -7.223 1 92.19 104 LEU B N 1
ATOM 5639 C CA . LEU B 1 104 ? 32.844 -10.336 -7.59 1 92.19 104 LEU B CA 1
ATOM 5640 C C . LEU B 1 104 ? 33.188 -9.789 -8.969 1 92.19 104 LEU B C 1
ATOM 5642 O O . LEU B 1 104 ? 32.312 -9.492 -9.766 1 92.19 104 LEU B O 1
ATOM 5646 N N . ASP B 1 105 ? 34.469 -9.547 -9.195 1 92.25 105 ASP B N 1
ATOM 5647 C CA . ASP B 1 105 ? 34.906 -9.141 -10.531 1 92.25 105 ASP B CA 1
ATOM 5648 C C . ASP B 1 105 ? 34.688 -10.266 -11.539 1 92.25 105 ASP B C 1
ATOM 5650 O O . ASP B 1 105 ? 34.625 -11.438 -11.156 1 92.25 105 ASP B O 1
ATOM 5654 N N . GLU B 1 106 ? 34.625 -9.961 -12.758 1 91.94 106 GLU B N 1
ATOM 5655 C CA . GLU B 1 106 ? 34.281 -10.883 -13.828 1 91.94 106 GLU B CA 1
ATOM 5656 C C . GLU B 1 106 ? 35.281 -12.039 -13.93 1 91.94 106 GLU B C 1
ATOM 5658 O O . GLU B 1 106 ? 34.875 -13.172 -14.203 1 91.94 106 GLU B O 1
ATOM 5663 N N . LYS B 1 107 ? 36.469 -11.648 -13.664 1 94.31 107 LYS B N 1
ATOM 5664 C CA . LYS B 1 107 ? 37.5 -12.664 -13.758 1 94.31 107 LYS B CA 1
ATOM 5665 C C . LYS B 1 107 ? 37.312 -13.75 -12.703 1 94.31 107 LYS B C 1
ATOM 5667 O O . LYS B 1 107 ? 37.375 -14.938 -13.008 1 94.31 107 LYS B O 1
ATOM 5672 N N . LYS B 1 108 ? 37.062 -13.414 -11.547 1 94.44 108 LYS B N 1
ATOM 5673 C CA . LYS B 1 108 ? 36.875 -14.352 -10.453 1 94.44 108 LYS B CA 1
ATOM 5674 C C . LYS B 1 108 ? 35.594 -15.156 -10.648 1 94.44 108 LYS B C 1
ATOM 5676 O O . LYS B 1 108 ? 35.562 -16.359 -10.367 1 94.44 108 LYS B O 1
ATOM 5681 N N . GLN B 1 109 ? 34.531 -14.555 -11.094 1 95.31 109 GLN B N 1
ATOM 5682 C CA . GLN B 1 109 ? 33.281 -15.25 -11.383 1 95.31 109 GLN B CA 1
ATOM 5683 C C . GLN B 1 109 ? 33.5 -16.359 -12.414 1 95.31 109 GLN B C 1
ATOM 5685 O O . GLN B 1 109 ? 33.031 -17.484 -12.227 1 95.31 109 GLN B O 1
ATOM 5690 N N . SER B 1 110 ? 34.219 -15.953 -13.391 1 95.69 110 SER B N 1
ATOM 5691 C CA . SER B 1 110 ? 34.5 -16.906 -14.461 1 95.69 110 SER B CA 1
ATOM 5692 C C . SER B 1 110 ? 35.312 -18.094 -13.961 1 95.69 110 SER B C 1
ATOM 5694 O O . SER B 1 110 ? 35.094 -19.234 -14.359 1 95.69 110 SER B O 1
ATOM 5696 N N . GLU B 1 111 ? 36.25 -17.797 -13.156 1 96.44 111 GLU B N 1
ATOM 5697 C CA . GLU B 1 111 ? 37.094 -18.844 -12.57 1 96.44 111 GLU B CA 1
ATOM 5698 C C . GLU B 1 111 ? 36.25 -19.797 -11.719 1 96.44 111 GLU B C 1
ATOM 5700 O O . GLU B 1 111 ? 36.406 -21.016 -11.828 1 96.44 111 GLU B O 1
ATOM 5705 N N . PHE B 1 112 ? 35.438 -19.266 -10.922 1 97.19 112 PHE B N 1
ATOM 5706 C CA . PHE B 1 112 ? 34.625 -20.078 -10.047 1 97.19 112 PHE B CA 1
ATOM 5707 C C . PHE B 1 112 ? 33.625 -20.922 -10.859 1 97.19 112 PHE B C 1
ATOM 5709 O O . PHE B 1 112 ? 33.406 -22.094 -10.578 1 97.19 112 PHE B O 1
ATOM 5716 N N . ILE B 1 113 ? 33.031 -20.375 -11.898 1 96.69 113 ILE B N 1
ATOM 5717 C CA . ILE B 1 113 ? 32.031 -21.062 -12.734 1 96.69 113 ILE B CA 1
ATOM 5718 C C . ILE B 1 113 ? 32.688 -22.219 -13.469 1 96.69 113 ILE B C 1
ATOM 5720 O O . ILE B 1 113 ? 32.156 -23.328 -13.523 1 96.69 113 ILE B O 1
ATOM 5724 N N . LYS B 1 114 ? 33.906 -21.938 -13.906 1 96.25 114 LYS B N 1
ATOM 5725 C CA . LYS B 1 114 ? 34.625 -22.953 -14.648 1 96.25 114 LYS B CA 1
ATOM 5726 C C . LYS B 1 114 ? 35.094 -24.094 -13.734 1 96.25 114 LYS B C 1
ATOM 5728 O O . LYS B 1 114 ? 35.031 -25.266 -14.125 1 96.25 114 LYS B O 1
ATOM 5733 N N . PHE B 1 115 ? 35.469 -23.75 -12.57 1 97.19 115 PHE B N 1
ATOM 5734 C CA . PHE B 1 115 ? 36.031 -24.719 -11.641 1 97.19 115 PHE B CA 1
ATOM 5735 C C . PHE B 1 115 ? 34.906 -25.547 -11 1 97.19 115 PHE B C 1
ATOM 5737 O O . PHE B 1 115 ? 35.062 -26.75 -10.805 1 97.19 115 PHE B O 1
ATOM 5744 N N . CYS B 1 116 ? 33.812 -24.938 -10.617 1 96.69 116 CYS B N 1
ATOM 5745 C CA . CYS B 1 116 ? 32.719 -25.609 -9.953 1 96.69 116 CYS B CA 1
ATOM 5746 C C . CYS B 1 116 ? 31.75 -26.188 -10.977 1 96.69 116 CYS B C 1
ATOM 5748 O O . CYS B 1 116 ? 30.578 -25.812 -11.008 1 96.69 116 CYS B O 1
ATOM 5750 N N . THR B 1 117 ? 32.031 -27.172 -11.609 1 94.5 117 THR B N 1
ATOM 5751 C CA . THR B 1 117 ? 31.344 -27.703 -12.773 1 94.5 117 THR B CA 1
ATOM 5752 C C . THR B 1 117 ? 29.922 -28.094 -12.422 1 94.5 117 THR B C 1
ATOM 5754 O O . THR B 1 117 ? 28.984 -27.812 -13.188 1 94.5 117 THR B O 1
ATOM 5757 N N . LYS B 1 118 ? 29.75 -28.672 -11.289 1 94 118 LYS B N 1
ATOM 5758 C CA . LYS B 1 118 ? 28.422 -29.078 -10.844 1 94 118 LYS B CA 1
ATOM 5759 C C . LYS B 1 118 ? 27.484 -27.875 -10.711 1 94 118 LYS B C 1
ATOM 5761 O O . LYS B 1 118 ? 26.266 -28.016 -10.867 1 94 118 LYS B O 1
ATOM 5766 N N . TYR B 1 119 ? 28.078 -26.766 -10.422 1 95.81 119 TYR B N 1
ATOM 5767 C CA . TYR B 1 119 ? 27.281 -25.578 -10.109 1 95.81 119 TYR B CA 1
ATOM 5768 C C . TYR B 1 119 ? 27.391 -24.531 -11.203 1 95.81 119 TYR B C 1
ATOM 5770 O O . TYR B 1 119 ? 26.953 -23.391 -11.031 1 95.81 119 TYR B O 1
ATOM 5778 N N . SER B 1 120 ? 27.969 -24.938 -12.305 1 95.44 120 SER B N 1
ATOM 5779 C CA . SER B 1 120 ? 28.25 -23.969 -13.359 1 95.44 120 SER B CA 1
ATOM 5780 C C . SER B 1 120 ? 26.969 -23.312 -13.867 1 95.44 120 SER B C 1
ATOM 5782 O O . SER B 1 120 ? 26.922 -22.094 -14.055 1 95.44 120 SER B O 1
ATOM 5784 N N . TYR B 1 121 ? 25.969 -24.062 -14.062 1 93.38 121 TYR B N 1
ATOM 5785 C CA . TYR B 1 121 ? 24.719 -23.5 -14.586 1 93.38 121 TYR B CA 1
ATOM 5786 C C . TYR B 1 121 ? 24.047 -22.609 -13.555 1 93.38 121 TYR B C 1
ATOM 5788 O O . TYR B 1 121 ? 23.578 -21.516 -13.883 1 93.38 121 TYR B O 1
ATOM 5796 N N . TYR B 1 122 ? 24.031 -23.016 -12.336 1 93.5 122 TYR B N 1
ATOM 5797 C CA . TYR B 1 122 ? 23.469 -22.234 -11.242 1 93.5 122 TYR B CA 1
ATOM 5798 C C . TYR B 1 122 ? 24.156 -20.875 -11.117 1 93.5 122 TYR B C 1
ATOM 5800 O O . TYR B 1 122 ? 23.5 -19.844 -11.055 1 93.5 122 TYR B O 1
ATOM 5808 N N . LEU B 1 123 ? 25.453 -20.906 -11.117 1 95.12 123 LEU B N 1
ATOM 5809 C CA . LEU B 1 123 ? 26.25 -19.688 -10.969 1 95.12 123 LEU B CA 1
ATOM 5810 C C . LEU B 1 123 ? 26.109 -18.797 -12.195 1 95.12 123 LEU B C 1
ATOM 5812 O O . LEU B 1 123 ? 26.078 -17.562 -12.07 1 95.12 123 LEU B O 1
ATOM 5816 N N . SER B 1 124 ? 26.016 -19.453 -13.336 1 92.94 124 SER B N 1
ATOM 5817 C CA . SER B 1 124 ? 25.828 -18.672 -14.555 1 92.94 124 SER B CA 1
ATOM 5818 C C . SER B 1 124 ? 24.484 -17.938 -14.539 1 92.94 124 SER B C 1
ATOM 5820 O O . SER B 1 124 ? 24.391 -16.812 -15.023 1 92.94 124 SER B O 1
ATOM 5822 N N . ASN B 1 125 ? 23.5 -18.578 -14.039 1 90.06 125 ASN B N 1
ATOM 5823 C CA . ASN B 1 125 ? 22.203 -17.938 -13.914 1 90.06 125 ASN B CA 1
ATOM 5824 C C . ASN B 1 125 ? 22.25 -16.766 -12.938 1 90.06 125 ASN B C 1
ATOM 5826 O O . ASN B 1 125 ? 21.594 -15.734 -13.156 1 90.06 125 ASN B O 1
ATOM 5830 N N . LEU B 1 126 ? 22.984 -16.906 -11.906 1 89.62 126 LEU B N 1
ATOM 5831 C CA . LEU B 1 126 ? 23.172 -15.805 -10.961 1 89.62 126 LEU B CA 1
ATOM 5832 C C . LEU B 1 126 ? 23.828 -14.609 -11.633 1 89.62 126 LEU B C 1
ATOM 5834 O O . LEU B 1 126 ? 23.453 -13.461 -11.383 1 89.62 126 LEU B O 1
ATOM 5838 N N . LEU B 1 127 ? 24.781 -14.938 -12.438 1 89.56 127 LEU B N 1
ATOM 5839 C CA . LEU B 1 127 ? 25.5 -13.891 -13.148 1 89.56 127 LEU B CA 1
ATOM 5840 C C . LEU B 1 127 ? 24.562 -13.109 -14.07 1 89.56 127 LEU B C 1
ATOM 5842 O O . LEU B 1 127 ? 24.688 -11.891 -14.195 1 89.56 127 LEU B O 1
ATOM 5846 N N . LYS B 1 128 ? 23.656 -13.836 -14.68 1 87.06 128 LYS B N 1
ATOM 5847 C CA . LYS B 1 128 ? 22.688 -13.18 -15.555 1 87.06 128 LYS B CA 1
ATOM 5848 C C . LYS B 1 128 ? 21.828 -12.195 -14.773 1 87.06 128 LYS B C 1
ATOM 5850 O O . LYS B 1 128 ? 21.422 -11.156 -15.305 1 87.06 128 LYS B O 1
ATOM 5855 N N . GLN B 1 129 ? 21.641 -12.516 -13.594 1 86.56 129 GLN B N 1
ATOM 5856 C CA . GLN B 1 129 ? 20.781 -11.695 -12.742 1 86.56 129 GLN B CA 1
ATOM 5857 C C . GLN B 1 129 ? 21.531 -10.453 -12.258 1 86.56 129 GLN B C 1
ATOM 5859 O O . GLN B 1 129 ? 20.906 -9.484 -11.82 1 86.56 129 GLN B O 1
ATOM 5864 N N . LYS B 1 130 ? 22.812 -10.469 -12.375 1 86.94 130 LYS B N 1
ATOM 5865 C CA . LYS B 1 130 ? 23.656 -9.383 -11.898 1 86.94 130 LYS B CA 1
ATOM 5866 C C . LYS B 1 130 ? 23.312 -8.07 -12.586 1 86.94 130 LYS B C 1
ATOM 5868 O O . LYS B 1 130 ? 23.312 -7.008 -11.953 1 86.94 130 LYS B O 1
ATOM 5873 N N . ALA B 1 131 ? 23.016 -8.211 -13.852 1 86.5 131 ALA B N 1
ATOM 5874 C CA . ALA B 1 131 ? 22.703 -7.016 -14.633 1 86.5 131 ALA B CA 1
ATOM 5875 C C . ALA B 1 131 ? 21.469 -6.309 -14.086 1 86.5 131 ALA B C 1
ATOM 5877 O O . ALA B 1 131 ? 21.266 -5.121 -14.344 1 86.5 131 ALA B O 1
ATOM 5878 N N . HIS B 1 132 ? 20.688 -6.98 -13.336 1 90.75 132 HIS B N 1
ATOM 5879 C CA . HIS B 1 132 ? 19.438 -6.449 -12.844 1 90.75 132 HIS B CA 1
ATOM 5880 C C . HIS B 1 132 ? 19.438 -6.328 -11.328 1 90.75 132 HIS B C 1
ATOM 5882 O O . HIS B 1 132 ? 18.422 -5.98 -10.719 1 90.75 132 HIS B O 1
ATOM 5888 N N . GLN B 1 133 ? 20.531 -6.621 -10.742 1 87.38 133 GLN B N 1
ATOM 5889 C CA . GLN B 1 133 ? 20.656 -6.594 -9.289 1 87.38 133 GLN B CA 1
ATOM 5890 C C . GLN B 1 133 ? 20.984 -5.191 -8.789 1 87.38 133 GLN B C 1
ATOM 5892 O O . GLN B 1 133 ? 21.812 -4.492 -9.375 1 87.38 133 GLN B O 1
ATOM 5897 N N . LEU B 1 134 ? 20.312 -4.699 -7.766 1 85.5 134 LEU B N 1
ATOM 5898 C CA . LEU B 1 134 ? 20.609 -3.432 -7.109 1 85.5 134 LEU B CA 1
ATOM 5899 C C . LEU B 1 134 ? 21.688 -3.623 -6.043 1 85.5 134 LEU B C 1
ATOM 5901 O O . LEU B 1 134 ? 22.109 -4.75 -5.766 1 85.5 134 LEU B O 1
ATOM 5905 N N . SER B 1 135 ? 22.188 -2.502 -5.484 1 83.19 135 SER B N 1
ATOM 5906 C CA . SER B 1 135 ? 23.141 -2.6 -4.379 1 83.19 135 SER B CA 1
ATOM 5907 C C . SER B 1 135 ? 22.484 -3.225 -3.148 1 83.19 135 SER B C 1
ATOM 5909 O O . SER B 1 135 ? 21.266 -3.268 -3.039 1 83.19 135 SER B O 1
ATOM 5911 N N . LYS B 1 136 ? 23.344 -3.689 -2.27 1 80.56 136 LYS B N 1
ATOM 5912 C CA . LYS B 1 136 ? 22.844 -4.32 -1.047 1 80.56 136 LYS B CA 1
ATOM 5913 C C . LYS B 1 136 ? 21.891 -3.391 -0.294 1 80.56 136 LYS B C 1
ATOM 5915 O O . LYS B 1 136 ? 20.844 -3.82 0.168 1 80.56 136 LYS B O 1
ATOM 5920 N N . LYS B 1 137 ? 22.281 -2.18 -0.156 1 82.25 137 LYS B N 1
ATOM 5921 C CA . LYS B 1 137 ? 21.453 -1.206 0.564 1 82.25 137 LYS B CA 1
ATOM 5922 C C . LYS B 1 137 ? 20.141 -0.95 -0.162 1 82.25 137 LYS B C 1
ATOM 5924 O O . LYS B 1 137 ? 19.094 -0.841 0.47 1 82.25 137 LYS B O 1
ATOM 5929 N N . GLU B 1 138 ? 20.25 -0.921 -1.479 1 85.31 138 GLU B N 1
ATOM 5930 C CA . GLU B 1 138 ? 19.047 -0.721 -2.279 1 85.31 138 GLU B CA 1
ATOM 5931 C C . GLU B 1 138 ? 18.109 -1.921 -2.174 1 85.31 138 GLU B C 1
ATOM 5933 O O . GLU B 1 138 ? 16.906 -1.757 -2.045 1 85.31 138 GLU B O 1
ATOM 5938 N N . GLU B 1 139 ? 18.719 -3.088 -2.225 1 85.19 139 GLU B N 1
ATOM 5939 C CA . GLU B 1 139 ? 17.922 -4.305 -2.119 1 85.19 139 GLU B CA 1
ATOM 5940 C C . GLU B 1 139 ? 17.203 -4.383 -0.771 1 85.19 139 GLU B C 1
ATOM 5942 O O . GLU B 1 139 ? 16.062 -4.84 -0.69 1 85.19 139 GLU B O 1
ATOM 5947 N N . ARG B 1 140 ? 17.906 -3.988 0.206 1 82.19 140 ARG B N 1
ATOM 5948 C CA . ARG B 1 140 ? 17.312 -3.986 1.542 1 82.19 140 ARG B CA 1
ATOM 5949 C C . ARG B 1 140 ? 16.078 -3.092 1.598 1 82.19 140 ARG B C 1
ATOM 5951 O O . ARG B 1 140 ? 15.039 -3.492 2.121 1 82.19 140 ARG B O 1
ATOM 5958 N N . ILE B 1 141 ? 16.188 -1.909 1.08 1 88 141 ILE B N 1
ATOM 5959 C CA . ILE B 1 141 ? 15.07 -0.968 1.066 1 88 141 ILE B CA 1
ATOM 5960 C C . ILE B 1 141 ? 13.922 -1.535 0.229 1 88 141 ILE B C 1
ATOM 5962 O O . ILE B 1 141 ? 12.758 -1.48 0.637 1 88 141 ILE B O 1
ATOM 5966 N N . MET B 1 142 ? 14.281 -2.127 -0.898 1 88.12 142 MET B N 1
ATOM 5967 C CA . MET B 1 142 ? 13.258 -2.713 -1.763 1 88.12 142 MET B CA 1
ATOM 5968 C C . MET B 1 142 ? 12.484 -3.801 -1.029 1 88.12 142 MET B C 1
ATOM 5970 O O . MET B 1 142 ? 11.25 -3.824 -1.066 1 88.12 142 MET B O 1
ATOM 5974 N N . LEU B 1 143 ? 13.188 -4.645 -0.36 1 83.56 143 LEU B N 1
ATOM 5975 C CA . LEU B 1 143 ? 12.578 -5.762 0.349 1 83.56 143 LEU B CA 1
ATOM 5976 C C . LEU B 1 143 ? 11.656 -5.262 1.458 1 83.56 143 LEU B C 1
ATOM 5978 O O . LEU B 1 143 ? 10.531 -5.738 1.599 1 83.56 143 LEU B O 1
ATOM 5982 N N . ARG B 1 144 ? 12.086 -4.328 2.184 1 84.06 144 ARG B N 1
ATOM 5983 C CA . ARG B 1 144 ? 11.328 -3.838 3.33 1 84.06 144 ARG B CA 1
ATOM 5984 C C . ARG B 1 144 ? 10.109 -3.039 2.879 1 84.06 144 ARG B C 1
ATOM 5986 O O . ARG B 1 144 ? 9.047 -3.125 3.492 1 84.06 144 ARG B O 1
ATOM 5993 N N . THR B 1 145 ? 10.266 -2.256 1.828 1 90.44 145 THR B N 1
ATOM 5994 C CA . THR B 1 145 ? 9.172 -1.41 1.363 1 90.44 145 THR B CA 1
ATOM 5995 C C . THR B 1 145 ? 8.094 -2.25 0.685 1 90.44 145 THR B C 1
ATOM 5997 O O . THR B 1 145 ? 6.918 -1.87 0.673 1 90.44 145 THR B O 1
ATOM 6000 N N . LYS B 1 146 ? 8.391 -3.393 0.161 1 90.06 146 LYS B N 1
ATOM 6001 C CA . LYS B 1 146 ? 7.398 -4.262 -0.472 1 90.06 146 LYS B CA 1
ATOM 6002 C C . LYS B 1 146 ? 6.336 -4.703 0.528 1 90.06 146 LYS B C 1
ATOM 6004 O O . LYS B 1 146 ? 5.172 -4.879 0.167 1 90.06 146 LYS B O 1
ATOM 6009 N N . ASN B 1 147 ? 6.723 -4.875 1.773 1 87.56 147 ASN B N 1
ATOM 6010 C CA . ASN B 1 147 ? 5.82 -5.371 2.807 1 87.56 147 ASN B CA 1
ATOM 6011 C C . ASN B 1 147 ? 4.734 -4.352 3.135 1 87.56 147 ASN B C 1
ATOM 6013 O O . ASN B 1 147 ? 3.689 -4.707 3.688 1 87.56 147 ASN B O 1
ATOM 6017 N N . ILE B 1 148 ? 4.98 -3.129 2.807 1 92.31 148 ILE B N 1
ATOM 6018 C CA . ILE B 1 148 ? 3.996 -2.072 3.02 1 92.31 148 ILE B CA 1
ATOM 6019 C C . ILE B 1 148 ? 3.596 -1.462 1.679 1 92.31 148 ILE B C 1
ATOM 6021 O O . ILE B 1 148 ? 3.125 -0.324 1.624 1 92.31 148 ILE B O 1
ATOM 6025 N N . GLY B 1 149 ? 3.996 -2.084 0.609 1 95.06 149 GLY B N 1
ATOM 6026 C CA . GLY B 1 149 ? 3.65 -1.716 -0.755 1 95.06 149 GLY B CA 1
ATOM 6027 C C . GLY B 1 149 ? 2.924 -2.816 -1.505 1 95.06 149 GLY B C 1
ATOM 6028 O O . GLY B 1 149 ? 1.826 -3.219 -1.116 1 95.06 149 GLY B O 1
ATOM 6029 N N . VAL B 1 150 ? 3.623 -3.414 -2.424 1 94.56 150 VAL B N 1
ATOM 6030 C CA . VAL B 1 150 ? 2.992 -4.371 -3.328 1 94.56 150 VAL B CA 1
ATOM 6031 C C . VAL B 1 150 ? 2.492 -5.578 -2.535 1 94.56 150 VAL B C 1
ATOM 6033 O O . VAL B 1 150 ? 1.39 -6.074 -2.777 1 94.56 150 VAL B O 1
ATOM 6036 N N . ASN B 1 151 ? 3.281 -6.051 -1.613 1 92.19 151 ASN B N 1
ATOM 6037 C CA . ASN B 1 151 ? 2.854 -7.191 -0.814 1 92.19 151 ASN B CA 1
ATOM 6038 C C . ASN B 1 151 ? 1.652 -6.848 0.062 1 92.19 151 ASN B C 1
ATOM 6040 O O . ASN B 1 151 ? 0.787 -7.691 0.298 1 92.19 151 ASN B O 1
ATOM 6044 N N . ALA B 1 152 ? 1.639 -5.672 0.553 1 93.88 152 ALA B N 1
ATOM 6045 C CA . ALA B 1 152 ? 0.504 -5.223 1.355 1 93.88 152 ALA B CA 1
ATOM 6046 C C . ALA B 1 152 ? -0.764 -5.133 0.511 1 93.88 152 ALA B C 1
ATOM 6048 O O . ALA B 1 152 ? -1.852 -5.484 0.972 1 93.88 152 ALA B O 1
ATOM 6049 N N . PHE B 1 153 ? -0.679 -4.652 -0.681 1 96.88 153 PHE B N 1
ATOM 6050 C CA . PHE B 1 153 ? -1.833 -4.594 -1.57 1 96.88 153 PHE B CA 1
ATOM 6051 C C . PHE B 1 153 ? -2.285 -5.996 -1.964 1 96.88 153 PHE B C 1
ATOM 6053 O O . PHE B 1 153 ? -3.484 -6.258 -2.078 1 96.88 153 PHE B O 1
ATOM 6060 N N . SER B 1 154 ? -1.345 -6.863 -2.182 1 95.44 154 SER B N 1
ATOM 6061 C CA . SER B 1 154 ? -1.689 -8.258 -2.436 1 95.44 154 SER B CA 1
ATOM 6062 C C . SER B 1 154 ? -2.453 -8.859 -1.261 1 95.44 154 SER B C 1
ATOM 6064 O O . SER B 1 154 ? -3.455 -9.555 -1.454 1 95.44 154 SER B O 1
ATOM 6066 N N . ARG B 1 155 ? -1.963 -8.602 -0.083 1 91.38 155 ARG B N 1
ATOM 6067 C CA . ARG B 1 155 ? -2.648 -9.086 1.111 1 91.38 155 ARG B CA 1
ATOM 6068 C C . ARG B 1 155 ? -4.039 -8.477 1.229 1 91.38 155 ARG B C 1
ATOM 6070 O O . ARG B 1 155 ? -4.992 -9.156 1.614 1 91.38 155 ARG B O 1
ATOM 6077 N N . LEU B 1 156 ? -4.113 -7.188 0.93 1 95.88 156 LEU B N 1
ATOM 6078 C CA . LEU B 1 156 ? -5.414 -6.527 0.957 1 95.88 156 LEU B CA 1
ATOM 6079 C C . LEU B 1 156 ? -6.391 -7.215 0.011 1 95.88 156 LEU B C 1
ATOM 6081 O O . LEU B 1 156 ? -7.566 -7.387 0.344 1 95.88 156 LEU B O 1
ATOM 6085 N N . PHE B 1 157 ? -5.938 -7.609 -1.16 1 97.62 157 PHE B N 1
ATOM 6086 C CA . PHE B 1 157 ? -6.73 -8.391 -2.104 1 97.62 157 PHE B CA 1
ATOM 6087 C C . PHE B 1 157 ? -7.25 -9.664 -1.448 1 97.62 157 PHE B C 1
ATOM 6089 O O . PHE B 1 157 ? -8.453 -9.922 -1.46 1 97.62 157 PHE B O 1
ATOM 6096 N N . ASP B 1 158 ? -6.43 -10.352 -0.803 1 91.81 158 ASP B N 1
ATOM 6097 C CA . ASP B 1 158 ? -6.789 -11.617 -0.179 1 91.81 158 ASP B CA 1
ATOM 6098 C C . ASP B 1 158 ? -7.777 -11.406 0.965 1 91.81 158 ASP B C 1
ATOM 6100 O O . ASP B 1 158 ? -8.773 -12.125 1.071 1 91.81 158 ASP B O 1
ATOM 6104 N N . GLU B 1 159 ? -7.469 -10.445 1.764 1 89.38 159 GLU B N 1
ATOM 6105 C CA . GLU B 1 159 ? -8.344 -10.172 2.9 1 89.38 159 GLU B CA 1
ATOM 6106 C C . GLU B 1 159 ? -9.727 -9.711 2.439 1 89.38 159 GLU B C 1
ATOM 6108 O O . GLU B 1 159 ? -10.727 -10.008 3.088 1 89.38 159 GLU B O 1
ATOM 6113 N N . THR B 1 160 ? -9.781 -8.969 1.359 1 93.75 160 THR B N 1
ATOM 6114 C CA . THR B 1 160 ? -11.055 -8.539 0.793 1 93.75 160 THR B CA 1
ATOM 6115 C C . THR B 1 160 ? -11.906 -9.742 0.408 1 93.75 160 THR B C 1
ATOM 6117 O O . THR B 1 160 ? -13.047 -9.875 0.865 1 93.75 160 THR B O 1
ATOM 6120 N N . PHE B 1 161 ? -11.375 -10.68 -0.274 1 92.25 161 PHE B N 1
ATOM 6121 C CA . PHE B 1 161 ? -12.141 -11.828 -0.73 1 92.25 161 PHE B CA 1
ATOM 6122 C C . PHE B 1 161 ? -12.484 -12.75 0.437 1 92.25 161 PHE B C 1
ATOM 6124 O O . PHE B 1 161 ? -13.562 -13.352 0.464 1 92.25 161 PHE B O 1
ATOM 6131 N N . THR B 1 162 ? -11.609 -12.828 1.357 1 85.94 162 THR B N 1
ATOM 6132 C CA . THR B 1 162 ? -11.875 -13.633 2.543 1 85.94 162 THR B CA 1
ATOM 6133 C C . THR B 1 162 ? -13.062 -13.078 3.32 1 85.94 162 THR B C 1
ATOM 6135 O O . THR B 1 162 ? -13.844 -13.828 3.902 1 85.94 162 THR B O 1
ATOM 6138 N N . SER B 1 163 ? -13.242 -11.789 3.268 1 89.81 163 SER B N 1
ATOM 6139 C CA . SER B 1 163 ? -14.281 -11.133 4.051 1 89.81 163 SER B CA 1
ATOM 6140 C C . SER B 1 163 ? -15.609 -11.109 3.297 1 89.81 163 SER B C 1
ATOM 6142 O O . SER B 1 163 ? -16.656 -10.844 3.887 1 89.81 163 SER B O 1
ATOM 6144 N N . LEU B 1 164 ? -15.641 -11.312 1.994 1 93.38 164 LEU B N 1
ATOM 6145 C CA . LEU B 1 164 ? -16.844 -11.203 1.179 1 93.38 164 LEU B CA 1
ATOM 6146 C C . LEU B 1 164 ? -17.797 -12.359 1.456 1 93.38 164 LEU B C 1
ATOM 6148 O O . LEU B 1 164 ? -17.359 -13.492 1.661 1 93.38 164 LEU B O 1
ATOM 6152 N N . ASN B 1 165 ? -19.047 -12.047 1.547 1 94.06 165 ASN B N 1
ATOM 6153 C CA . ASN B 1 165 ? -20.141 -13.008 1.597 1 94.06 165 ASN B CA 1
ATOM 6154 C C . ASN B 1 165 ? -21.031 -12.906 0.364 1 94.06 165 ASN B C 1
ATOM 6156 O O . ASN B 1 165 ? -21.422 -11.805 -0.032 1 94.06 165 ASN B O 1
ATOM 6160 N N . PHE B 1 166 ? -21.281 -14.016 -0.231 1 96.06 166 PHE B N 1
ATOM 6161 C CA . PHE B 1 166 ? -22.141 -14.094 -1.409 1 96.06 166 PHE B CA 1
ATOM 6162 C C . PHE B 1 166 ? -23.516 -14.664 -1.047 1 96.06 166 PHE B C 1
ATOM 6164 O O . PHE B 1 166 ? -23.641 -15.867 -0.8 1 96.06 166 PHE B O 1
ATOM 6171 N N . LYS B 1 167 ? -24.531 -13.781 -1.012 1 95.75 167 LYS B N 1
ATOM 6172 C CA . LYS B 1 167 ? -25.891 -14.234 -0.702 1 95.75 167 LYS B CA 1
ATOM 6173 C C . LYS B 1 167 ? -26.453 -15.102 -1.829 1 95.75 167 LYS B C 1
ATOM 6175 O O . LYS B 1 167 ? -26.641 -14.617 -2.945 1 95.75 167 LYS B O 1
ATOM 6180 N N . PHE B 1 168 ? -26.625 -16.359 -1.547 1 96.81 168 PHE B N 1
ATOM 6181 C CA . PHE B 1 168 ? -27.078 -17.328 -2.533 1 96.81 168 PHE B CA 1
ATOM 6182 C C . PHE B 1 168 ? -28.156 -18.234 -1.943 1 96.81 168 PHE B C 1
ATOM 6184 O O . PHE B 1 168 ? -27.891 -19.016 -1.033 1 96.81 168 PHE B O 1
ATOM 6191 N N . ASN B 1 169 ? -29.328 -18.094 -2.371 1 95 169 ASN B N 1
ATOM 6192 C CA . ASN B 1 169 ? -30.484 -18.875 -1.928 1 95 169 ASN B CA 1
ATOM 6193 C C . ASN B 1 169 ? -30.641 -18.828 -0.411 1 95 169 ASN B C 1
ATOM 6195 O O . ASN B 1 169 ? -30.766 -19.875 0.236 1 95 169 ASN B O 1
ATOM 6199 N N . GLY B 1 170 ? -30.469 -17.688 0.163 1 94 170 GLY B N 1
ATOM 6200 C CA . GLY B 1 170 ? -30.703 -17.453 1.579 1 94 170 GLY B CA 1
ATOM 6201 C C . GLY B 1 170 ? -29.5 -17.734 2.443 1 94 170 GLY B C 1
ATOM 6202 O O . GLY B 1 170 ? -29.531 -17.531 3.656 1 94 170 GLY B O 1
ATOM 6203 N N . GLU B 1 171 ? -28.469 -18.234 1.804 1 95.44 171 GLU B N 1
ATOM 6204 C CA . GLU B 1 171 ? -27.234 -18.531 2.545 1 95.44 171 GLU B CA 1
ATOM 6205 C C . GLU B 1 171 ? -26.109 -17.594 2.15 1 95.44 171 GLU B C 1
ATOM 6207 O O . GLU B 1 171 ? -26.125 -17.016 1.057 1 95.44 171 GLU B O 1
ATOM 6212 N N . ASN B 1 172 ? -25.266 -17.359 3.082 1 95.69 172 ASN B N 1
ATOM 6213 C CA . ASN B 1 172 ? -24.031 -16.625 2.812 1 95.69 172 ASN B CA 1
ATOM 6214 C C . ASN B 1 172 ? -22.875 -17.562 2.465 1 95.69 172 ASN B C 1
ATOM 6216 O O . ASN B 1 172 ? -22.406 -18.312 3.324 1 95.69 172 ASN B O 1
ATOM 6220 N N . LEU B 1 173 ? -22.484 -17.516 1.22 1 95 173 LEU B N 1
ATOM 6221 C CA . LEU B 1 173 ? -21.406 -18.375 0.743 1 95 173 LEU B CA 1
ATOM 6222 C C . LEU B 1 173 ? -20.094 -17.594 0.636 1 95 173 LEU B C 1
ATOM 6224 O O . LEU B 1 173 ? -20.109 -16.375 0.479 1 95 173 LEU B O 1
ATOM 6228 N N . LYS B 1 174 ? -19.047 -18.312 0.78 1 92.62 174 LYS B N 1
ATOM 6229 C CA . LYS B 1 174 ? -17.734 -17.75 0.533 1 92.62 174 LYS B CA 1
ATOM 6230 C C . LYS B 1 174 ? -17.328 -17.906 -0.929 1 92.62 174 LYS B C 1
ATOM 6232 O O . LYS B 1 174 ? -18.078 -18.469 -1.729 1 92.62 174 LYS B O 1
ATOM 6237 N N . GLU B 1 175 ? -16.281 -17.297 -1.298 1 91.56 175 GLU B N 1
ATOM 6238 C CA . GLU B 1 175 ? -15.844 -17.219 -2.689 1 91.56 175 GLU B CA 1
ATOM 6239 C C . GLU B 1 175 ? -15.734 -18.609 -3.32 1 91.56 175 GLU B C 1
ATOM 6241 O O . GLU B 1 175 ? -16.297 -18.859 -4.387 1 91.56 175 GLU B O 1
ATOM 6246 N N . GLU B 1 176 ? -15.062 -19.531 -2.678 1 85.56 176 GLU B N 1
ATOM 6247 C CA . GLU B 1 176 ? -14.828 -20.859 -3.232 1 85.56 176 GLU B CA 1
ATOM 6248 C C . GLU B 1 176 ? -16.141 -21.609 -3.434 1 85.56 176 GLU B C 1
ATOM 6250 O O . GLU B 1 176 ? -16.297 -22.359 -4.398 1 85.56 176 GLU B O 1
ATOM 6255 N N . GLU B 1 177 ? -17.078 -21.359 -2.537 1 89.62 177 GLU B N 1
ATOM 6256 C CA . GLU B 1 177 ? -18.375 -22.016 -2.615 1 89.62 177 GLU B CA 1
ATOM 6257 C C . GLU B 1 177 ? -19.188 -21.5 -3.801 1 89.62 177 GLU B C 1
ATOM 6259 O O . GLU B 1 177 ? -19.797 -22.297 -4.531 1 89.62 177 GLU B O 1
ATOM 6264 N N . ILE B 1 178 ? -19.188 -20.266 -3.941 1 95 178 ILE B N 1
ATOM 6265 C CA . ILE B 1 178 ? -19.953 -19.719 -5.059 1 95 178 ILE B CA 1
ATOM 6266 C C . ILE B 1 178 ? -19.312 -20.141 -6.379 1 95 178 ILE B C 1
ATOM 6268 O O . ILE B 1 178 ? -20.016 -20.422 -7.355 1 95 178 ILE B O 1
ATOM 6272 N N . LEU B 1 179 ? -18.031 -20.156 -6.492 1 92.81 179 LEU B N 1
ATOM 6273 C CA . LEU B 1 179 ? -17.328 -20.578 -7.695 1 92.81 179 LEU B CA 1
ATOM 6274 C C . LEU B 1 179 ? -17.641 -22.031 -8.016 1 92.81 179 LEU B C 1
ATOM 6276 O O . LEU B 1 179 ? -17.766 -22.406 -9.188 1 92.81 179 LEU B O 1
ATOM 6280 N N . SER B 1 180 ? -17.766 -22.844 -7.02 1 90.25 180 SER B N 1
ATOM 6281 C CA . SER B 1 180 ? -18.078 -24.25 -7.223 1 90.25 180 SER B CA 1
ATOM 6282 C C . SER B 1 180 ? -19.453 -24.422 -7.871 1 90.25 180 SER B C 1
ATOM 6284 O O . SER B 1 180 ? -19.672 -25.391 -8.609 1 90.25 180 SER B O 1
ATOM 6286 N N . LYS B 1 181 ? -20.328 -23.469 -7.602 1 95.19 181 LYS B N 1
ATOM 6287 C CA . LYS B 1 181 ? -21.688 -23.547 -8.141 1 95.19 181 LYS B CA 1
ATOM 6288 C C . LYS B 1 181 ? -21.688 -23.266 -9.641 1 95.19 181 LYS B C 1
ATOM 6290 O O . LYS B 1 181 ? -22.672 -23.562 -10.336 1 95.19 181 LYS B O 1
ATOM 6295 N N . LEU B 1 182 ? -20.594 -22.828 -10.195 1 95.38 182 LEU B N 1
ATOM 6296 C CA . LEU B 1 182 ? -20.5 -22.531 -11.617 1 95.38 182 LEU B CA 1
ATOM 6297 C C . LEU B 1 182 ? -20.484 -23.812 -12.438 1 95.38 182 LEU B C 1
ATOM 6299 O O . LEU B 1 182 ? -20.703 -23.781 -13.656 1 95.38 182 LEU B O 1
ATOM 6303 N N . SER B 1 183 ? -20.219 -24.953 -11.836 1 92.44 183 SER B N 1
ATOM 6304 C CA . SER B 1 183 ? -20.172 -26.234 -12.531 1 92.44 183 SER B CA 1
ATOM 6305 C C . SER B 1 183 ? -21.344 -27.125 -12.102 1 92.44 183 SER B C 1
ATOM 6307 O O . SER B 1 183 ? -21.281 -28.344 -12.266 1 92.44 183 SER B O 1
ATOM 6309 N N . ASP B 1 184 ? -22.359 -26.516 -11.555 1 92.94 184 ASP B N 1
ATOM 6310 C CA . ASP B 1 184 ? -23.531 -27.266 -11.125 1 92.94 184 ASP B CA 1
ATOM 6311 C C . ASP B 1 184 ? -24.25 -27.891 -12.312 1 92.94 184 ASP B C 1
ATOM 6313 O O . ASP B 1 184 ? -24.219 -27.344 -13.422 1 92.94 184 ASP B O 1
ATOM 6317 N N . ASN B 1 185 ? -24.906 -29.031 -12.102 1 92.31 185 ASN B N 1
ATOM 6318 C CA . ASN B 1 185 ? -25.672 -29.688 -13.148 1 92.31 185 ASN B CA 1
ATOM 6319 C C . ASN B 1 185 ? -26.875 -28.859 -13.578 1 92.31 185 ASN B C 1
ATOM 6321 O O . ASN B 1 185 ? -27.312 -28.922 -14.734 1 92.31 185 ASN B O 1
ATOM 6325 N N . ASP B 1 186 ? -27.375 -28.078 -12.633 1 95.38 186 ASP B N 1
ATOM 6326 C CA . ASP B 1 186 ? -28.547 -27.25 -12.898 1 95.38 186 ASP B CA 1
ATOM 6327 C C . ASP B 1 186 ? -28.156 -25.906 -13.516 1 95.38 186 ASP B C 1
ATOM 6329 O O . ASP B 1 186 ? -27.422 -25.125 -12.898 1 95.38 186 ASP B O 1
ATOM 6333 N N . ARG B 1 187 ? -28.688 -25.641 -14.727 1 96.69 187 ARG B N 1
ATOM 6334 C CA . ARG B 1 187 ? -28.359 -24.438 -15.469 1 96.69 187 ARG B CA 1
ATOM 6335 C C . ARG B 1 187 ? -28.734 -23.188 -14.688 1 96.69 187 ARG B C 1
ATOM 6337 O O . ARG B 1 187 ? -28.031 -22.188 -14.727 1 96.69 187 ARG B O 1
ATOM 6344 N N . ASN B 1 188 ? -29.844 -23.266 -13.961 1 97.44 188 ASN B N 1
ATOM 6345 C CA . ASN B 1 188 ? -30.312 -22.109 -13.195 1 97.44 188 ASN B CA 1
ATOM 6346 C C . ASN B 1 188 ? -29.359 -21.797 -12.031 1 97.44 188 ASN B C 1
ATOM 6348 O O . ASN B 1 188 ? -29.188 -20.625 -11.68 1 97.44 188 ASN B O 1
ATOM 6352 N N . ILE B 1 189 ? -28.844 -22.781 -11.5 1 97.56 189 ILE B N 1
ATOM 6353 C CA . ILE B 1 189 ? -27.906 -22.594 -10.406 1 97.56 189 ILE B CA 1
ATOM 6354 C C . ILE B 1 189 ? -26.625 -21.938 -10.922 1 97.56 189 ILE B C 1
ATOM 6356 O O . ILE B 1 189 ? -26.109 -21 -10.32 1 97.56 189 ILE B O 1
ATOM 6360 N N . ARG B 1 190 ? -26.141 -22.391 -12.062 1 97.56 190 ARG B N 1
ATOM 6361 C CA . ARG B 1 190 ? -24.953 -21.812 -12.656 1 97.56 190 ARG B CA 1
ATOM 6362 C C . ARG B 1 190 ? -25.172 -20.344 -13 1 97.56 190 ARG B C 1
ATOM 6364 O O . ARG B 1 190 ? -24.312 -19.5 -12.734 1 97.56 190 ARG B O 1
ATOM 6371 N N . LYS B 1 191 ? -26.297 -20.062 -13.57 1 97.94 191 LYS B N 1
ATOM 6372 C CA . LYS B 1 191 ? -26.641 -18.688 -13.938 1 97.94 191 LYS B CA 1
ATOM 6373 C C . LYS B 1 191 ? -26.703 -17.797 -12.711 1 97.94 191 LYS B C 1
ATOM 6375 O O . LYS B 1 191 ? -26.109 -16.719 -12.688 1 97.94 191 LYS B O 1
ATOM 6380 N N . LYS B 1 192 ? -27.391 -18.266 -11.711 1 97.94 192 LYS B N 1
ATOM 6381 C CA . LYS B 1 192 ? -27.531 -17.5 -10.477 1 97.94 192 LYS B CA 1
ATOM 6382 C C . LYS B 1 192 ? -26.188 -17.281 -9.805 1 97.94 192 LYS B C 1
ATOM 6384 O O . LYS B 1 192 ? -25.922 -16.203 -9.266 1 97.94 192 LYS B O 1
ATOM 6389 N N . ALA B 1 193 ? -25.375 -18.281 -9.82 1 97.94 193 ALA B N 1
ATOM 6390 C CA . ALA B 1 193 ? -24.047 -18.188 -9.227 1 97.94 193 ALA B CA 1
ATOM 6391 C C . ALA B 1 193 ? -23.203 -17.141 -9.953 1 97.94 193 ALA B C 1
ATOM 6393 O O . ALA B 1 193 ? -22.531 -16.328 -9.312 1 97.94 193 ALA B O 1
ATOM 6394 N N . SER B 1 194 ? -23.297 -17.125 -11.258 1 98 194 SER B N 1
ATOM 6395 C CA . SER B 1 194 ? -22.547 -16.156 -12.062 1 98 194 SER B CA 1
ATOM 6396 C C . SER B 1 194 ? -22.984 -14.727 -11.766 1 98 194 SER B C 1
ATOM 6398 O O . SER B 1 194 ? -22.141 -13.828 -11.641 1 98 194 SER B O 1
ATOM 6400 N N . LEU B 1 195 ? -24.219 -14.57 -11.625 1 98.06 195 LEU B N 1
ATOM 6401 C CA . LEU B 1 195 ? -24.766 -13.25 -11.336 1 98.06 195 LEU B CA 1
ATOM 6402 C C . LEU B 1 195 ? -24.375 -12.797 -9.93 1 98.06 195 LEU B C 1
ATOM 6404 O O . LEU B 1 195 ? -24.016 -11.633 -9.727 1 98.06 195 LEU B O 1
ATOM 6408 N N . THR B 1 196 ? -24.469 -13.719 -9.008 1 98.12 196 THR B N 1
ATOM 6409 C CA . THR B 1 196 ? -24.125 -13.422 -7.621 1 98.12 196 THR B CA 1
ATOM 6410 C C . THR B 1 196 ? -22.656 -13.023 -7.496 1 98.12 196 THR B C 1
ATOM 6412 O O . THR B 1 196 ? -22.328 -12.023 -6.855 1 98.12 196 THR B O 1
ATOM 6415 N N . LEU B 1 197 ? -21.797 -13.82 -8.133 1 97.75 197 LEU B N 1
ATOM 6416 C CA . LEU B 1 197 ? -20.375 -13.523 -8.141 1 97.75 197 LEU B CA 1
ATOM 6417 C C . LEU B 1 197 ? -20.109 -12.148 -8.75 1 97.75 197 LEU B C 1
ATOM 6419 O O . LEU B 1 197 ? -19.422 -11.32 -8.148 1 97.75 197 LEU B O 1
ATOM 6423 N N . SER B 1 198 ? -20.734 -11.875 -9.836 1 98.12 198 SER B N 1
ATOM 6424 C CA . SER B 1 198 ? -20.484 -10.648 -10.594 1 98.12 198 SER B CA 1
ATOM 6425 C C . SER B 1 198 ? -21 -9.422 -9.844 1 98.12 198 SER B C 1
ATOM 6427 O O . SER B 1 198 ? -20.406 -8.352 -9.914 1 98.12 198 SER B O 1
ATOM 6429 N N . LYS B 1 199 ? -22.109 -9.586 -9.203 1 97.81 199 LYS B N 1
ATOM 6430 C CA . LYS B 1 199 ? -22.656 -8.492 -8.406 1 97.81 199 LYS B CA 1
ATOM 6431 C C . LYS B 1 199 ? -21.672 -8.078 -7.301 1 97.81 199 LYS B C 1
ATOM 6433 O O . LYS B 1 199 ? -21.438 -6.891 -7.09 1 97.81 199 LYS B O 1
ATOM 6438 N N . LYS B 1 200 ? -21.172 -9.047 -6.613 1 97.56 200 LYS B N 1
ATOM 6439 C CA . LYS B 1 200 ? -20.234 -8.773 -5.535 1 97.56 200 LYS B CA 1
ATOM 6440 C C . LYS B 1 200 ? -18.953 -8.156 -6.078 1 97.56 200 LYS B C 1
ATOM 6442 O O . LYS B 1 200 ? -18.391 -7.246 -5.465 1 97.56 200 LYS B O 1
ATOM 6447 N N . LEU B 1 201 ? -18.469 -8.641 -7.207 1 97.88 201 LEU B N 1
ATOM 6448 C CA . LEU B 1 201 ? -17.281 -8.062 -7.84 1 97.88 201 LEU B CA 1
ATOM 6449 C C . LEU B 1 201 ? -17.531 -6.605 -8.219 1 97.88 201 LEU B C 1
ATOM 6451 O O . LEU B 1 201 ? -16.656 -5.758 -8.031 1 97.88 201 LEU B O 1
ATOM 6455 N N . LYS B 1 202 ? -18.688 -6.336 -8.719 1 97.5 202 LYS B N 1
ATOM 6456 C CA . LYS B 1 202 ? -19.031 -4.973 -9.102 1 97.5 202 LYS B CA 1
ATOM 6457 C C . LYS B 1 202 ? -19.031 -4.047 -7.891 1 97.5 202 LYS B C 1
ATOM 6459 O O . LYS B 1 202 ? -18.516 -2.934 -7.953 1 97.5 202 LYS B O 1
ATOM 6464 N N . GLU B 1 203 ? -19.562 -4.539 -6.801 1 95.81 203 GLU B N 1
ATOM 6465 C CA . GLU B 1 203 ? -19.641 -3.76 -5.57 1 95.81 203 GLU B CA 1
ATOM 6466 C C . GLU B 1 203 ? -18.25 -3.404 -5.059 1 95.81 203 GLU B C 1
ATOM 6468 O O . GLU B 1 203 ? -18.078 -2.404 -4.355 1 95.81 203 GLU B O 1
ATOM 6473 N N . ASN B 1 204 ? -17.281 -4.199 -5.406 1 96.5 204 ASN B N 1
ATOM 6474 C CA . ASN B 1 204 ? -15.922 -4.008 -4.906 1 96.5 204 ASN B CA 1
ATOM 6475 C C . ASN B 1 204 ? -14.969 -3.58 -6.02 1 96.5 204 ASN B C 1
ATOM 6477 O O . ASN B 1 204 ? -13.75 -3.596 -5.84 1 96.5 204 ASN B O 1
ATOM 6481 N N . SER B 1 205 ? -15.477 -3.199 -7.152 1 97.06 205 SER B N 1
ATOM 6482 C CA . SER B 1 205 ? -14.695 -2.998 -8.367 1 97.06 205 SER B CA 1
ATOM 6483 C C . SER B 1 205 ? -13.703 -1.845 -8.203 1 97.06 205 SER B C 1
ATOM 6485 O O . SER B 1 205 ? -12.586 -1.903 -8.719 1 97.06 205 SER B O 1
ATOM 6487 N N . LYS B 1 206 ? -14.07 -0.808 -7.461 1 94.75 206 LYS B N 1
ATOM 6488 C CA . LYS B 1 206 ? -13.18 0.336 -7.285 1 94.75 206 LYS B CA 1
ATOM 6489 C C . LYS B 1 206 ? -11.922 -0.06 -6.52 1 94.75 206 LYS B C 1
ATOM 6491 O O . LYS B 1 206 ? -10.805 0.272 -6.93 1 94.75 206 LYS B O 1
ATOM 6496 N N . LEU B 1 207 ? -12.164 -0.764 -5.426 1 96.88 207 LEU B N 1
ATOM 6497 C CA . LEU B 1 207 ? -11.039 -1.207 -4.617 1 96.88 207 LEU B CA 1
ATOM 6498 C C . LEU B 1 207 ? -10.156 -2.18 -5.395 1 96.88 207 LEU B C 1
ATOM 6500 O O . LEU B 1 207 ? -8.93 -2.051 -5.395 1 96.88 207 LEU B O 1
ATOM 6504 N N . LEU B 1 208 ? -10.758 -3.146 -6.078 1 98.06 208 LEU B N 1
ATOM 6505 C CA . LEU B 1 208 ? -10.016 -4.164 -6.809 1 98.06 208 LEU B CA 1
ATOM 6506 C C . LEU B 1 208 ? -9.234 -3.545 -7.961 1 98.06 208 LEU B C 1
ATOM 6508 O O . LEU B 1 208 ? -8.094 -3.938 -8.227 1 98.06 208 LEU B O 1
ATOM 6512 N N . THR B 1 209 ? -9.828 -2.564 -8.609 1 97.88 209 THR B N 1
ATOM 6513 C CA . THR B 1 209 ? -9.141 -1.823 -9.656 1 97.88 209 THR B CA 1
ATOM 6514 C C . THR B 1 209 ? -7.945 -1.062 -9.086 1 97.88 209 THR B C 1
ATOM 6516 O O . THR B 1 209 ? -6.855 -1.08 -9.664 1 97.88 209 THR B O 1
ATOM 6519 N N . TYR B 1 210 ? -8.156 -0.4 -7.934 1 96.25 210 TYR B N 1
ATOM 6520 C CA . TYR B 1 210 ? -7.086 0.343 -7.285 1 96.25 210 TYR B CA 1
ATOM 6521 C C . TYR B 1 210 ? -5.914 -0.572 -6.953 1 96.25 210 TYR B C 1
ATOM 6523 O O . TYR B 1 210 ? -4.762 -0.244 -7.242 1 96.25 210 TYR B O 1
ATOM 6531 N N . ILE B 1 211 ? -6.203 -1.764 -6.395 1 97.75 211 ILE B N 1
ATOM 6532 C CA . ILE B 1 211 ? -5.176 -2.734 -6.031 1 97.75 211 ILE B CA 1
ATOM 6533 C C . ILE B 1 211 ? -4.395 -3.15 -7.273 1 97.75 211 ILE B C 1
ATOM 6535 O O . ILE B 1 211 ? -3.16 -3.152 -7.266 1 97.75 211 ILE B O 1
ATOM 6539 N N . TYR B 1 212 ? -5.059 -3.453 -8.336 1 98.12 212 TYR B N 1
ATOM 6540 C CA . TYR B 1 212 ? -4.383 -3.91 -9.539 1 98.12 212 TYR B CA 1
ATOM 6541 C C . TYR B 1 212 ? -3.498 -2.811 -10.117 1 98.12 212 TYR B C 1
ATOM 6543 O O . TYR B 1 212 ? -2.4 -3.082 -10.609 1 98.12 212 TYR B O 1
ATOM 6551 N N . ASN B 1 213 ? -3.984 -1.591 -10.078 1 97 213 ASN B N 1
ATOM 6552 C CA . ASN B 1 213 ? -3.174 -0.468 -10.531 1 97 213 ASN B CA 1
ATOM 6553 C C . ASN B 1 213 ? -1.884 -0.344 -9.727 1 97 213 ASN B C 1
ATOM 6555 O O . ASN B 1 213 ? -0.827 -0.038 -10.281 1 97 213 ASN B O 1
ATOM 6559 N N . MET B 1 214 ? -1.968 -0.586 -8.43 1 96.62 214 MET B N 1
ATOM 6560 C CA . MET B 1 214 ? -0.765 -0.522 -7.602 1 96.62 214 MET B CA 1
ATOM 6561 C C . MET B 1 214 ? 0.21 -1.635 -7.973 1 96.62 214 MET B C 1
ATOM 6563 O O . MET B 1 214 ? 1.424 -1.422 -7.992 1 96.62 214 MET B O 1
ATOM 6567 N N . ILE B 1 215 ? -0.361 -2.826 -8.281 1 97.31 215 ILE B N 1
ATOM 6568 C CA . ILE B 1 215 ? 0.471 -3.943 -8.711 1 97.31 215 ILE B CA 1
ATOM 6569 C C . ILE B 1 215 ? 1.188 -3.58 -10.016 1 97.31 215 ILE B C 1
ATOM 6571 O O . ILE B 1 215 ? 2.398 -3.787 -10.141 1 97.31 215 ILE B O 1
ATOM 6575 N N . ARG B 1 216 ? 0.461 -2.996 -10.93 1 96.81 216 ARG B N 1
ATOM 6576 C CA . ARG B 1 216 ? 1.016 -2.586 -12.211 1 96.81 216 ARG B CA 1
ATOM 6577 C C . ARG B 1 216 ? 2.113 -1.543 -12.031 1 96.81 216 ARG B C 1
ATOM 6579 O O . ARG B 1 216 ? 3.172 -1.633 -12.656 1 96.81 216 ARG B O 1
ATOM 6586 N N . LYS B 1 217 ? 1.868 -0.595 -11.203 1 94.06 217 LYS B N 1
ATOM 6587 C CA . LYS B 1 217 ? 2.838 0.469 -10.961 1 94.06 217 LYS B CA 1
ATOM 6588 C C . LYS B 1 217 ? 4.113 -0.082 -10.336 1 94.06 217 LYS B C 1
ATOM 6590 O O . LYS B 1 217 ? 5.219 0.358 -10.664 1 94.06 217 LYS B O 1
ATOM 6595 N N . ASN B 1 218 ? 3.938 -0.979 -9.398 1 95.62 218 ASN B N 1
ATOM 6596 C CA . ASN B 1 218 ? 5.113 -1.614 -8.812 1 95.62 218 ASN B CA 1
ATOM 6597 C C . ASN B 1 218 ? 5.93 -2.361 -9.859 1 95.62 218 ASN B C 1
ATOM 6599 O O . ASN B 1 218 ? 7.16 -2.301 -9.859 1 95.62 218 ASN B O 1
ATOM 6603 N N . SER B 1 219 ? 5.207 -3.105 -10.719 1 95.81 219 SER B N 1
ATOM 6604 C CA . SER B 1 219 ? 5.887 -3.828 -11.797 1 95.81 219 SER B CA 1
ATOM 6605 C C . SER B 1 219 ? 6.684 -2.877 -12.68 1 95.81 219 SER B C 1
ATOM 6607 O O . SER B 1 219 ? 7.832 -3.162 -13.031 1 95.81 219 SER B O 1
ATOM 6609 N N . ALA B 1 220 ? 6.102 -1.805 -13.023 1 94.19 220 ALA B N 1
ATOM 6610 C CA . ALA B 1 220 ? 6.777 -0.801 -13.844 1 94.19 220 ALA B CA 1
ATOM 6611 C C . ALA B 1 220 ? 7.988 -0.221 -13.125 1 94.19 220 ALA B C 1
ATOM 6613 O O . ALA B 1 220 ? 9.047 -0.037 -13.719 1 94.19 220 ALA B O 1
ATOM 6614 N N . LEU B 1 221 ? 7.832 0.069 -11.891 1 92.12 221 LEU B N 1
ATOM 6615 C CA . LEU B 1 221 ? 8.914 0.632 -11.086 1 92.12 221 LEU B CA 1
ATOM 6616 C C . LEU B 1 221 ? 10.086 -0.339 -11 1 92.12 221 LEU B C 1
ATOM 6618 O O . LEU B 1 221 ? 11.242 0.057 -11.188 1 92.12 221 LEU B O 1
ATOM 6622 N N . GLU B 1 222 ? 9.812 -1.624 -10.703 1 92.94 222 GLU B N 1
ATOM 6623 C CA . GLU B 1 222 ? 10.859 -2.639 -10.641 1 92.94 222 GLU B CA 1
ATOM 6624 C C . GLU B 1 222 ? 11.578 -2.77 -11.984 1 92.94 222 GLU B C 1
ATOM 6626 O O . GLU B 1 222 ? 12.805 -2.9 -12.023 1 92.94 222 GLU B O 1
ATOM 6631 N N . CYS B 1 223 ? 10.789 -2.75 -13 1 93.12 223 CYS B N 1
ATOM 6632 C CA . CYS B 1 223 ? 11.352 -2.822 -14.344 1 93.12 223 CYS B CA 1
ATOM 6633 C C . CYS B 1 223 ? 12.352 -1.695 -14.586 1 93.12 223 CYS B C 1
ATOM 6635 O O . CYS B 1 223 ? 13.453 -1.931 -15.078 1 93.12 223 CYS B O 1
ATOM 6637 N N . GLU B 1 224 ? 11.969 -0.526 -14.156 1 90.94 224 GLU B N 1
ATOM 6638 C CA . GLU B 1 224 ? 12.812 0.655 -14.328 1 90.94 224 GLU B CA 1
ATOM 6639 C C . GLU B 1 224 ? 14.055 0.576 -13.445 1 90.94 224 GLU B C 1
ATOM 6641 O O . GLU B 1 224 ? 15.18 0.734 -13.93 1 90.94 224 GLU B O 1
ATOM 6646 N N . LEU B 1 225 ? 13.922 0.301 -12.195 1 89.75 225 LEU B N 1
ATOM 6647 C CA . LEU B 1 225 ? 15.016 0.311 -11.227 1 89.75 225 LEU B CA 1
ATOM 6648 C C . LEU B 1 225 ? 16.031 -0.781 -11.547 1 89.75 225 LEU B C 1
ATOM 6650 O O . LEU B 1 225 ? 17.234 -0.592 -11.352 1 89.75 225 LEU B O 1
ATOM 6654 N N . ARG B 1 226 ? 15.539 -1.927 -12.055 1 92.62 226 ARG B N 1
ATOM 6655 C CA . ARG B 1 226 ? 16.406 -3.08 -12.281 1 92.62 226 ARG B CA 1
ATOM 6656 C C . ARG B 1 226 ? 16.844 -3.158 -13.742 1 92.62 226 ARG B C 1
ATOM 6658 O O . ARG B 1 226 ? 17.516 -4.109 -14.141 1 92.62 226 ARG B O 1
ATOM 6665 N N . ASN B 1 227 ? 16.406 -2.213 -14.531 1 92.25 227 ASN B N 1
ATOM 6666 C CA . ASN B 1 227 ? 16.844 -2.041 -15.914 1 92.25 227 ASN B CA 1
ATOM 6667 C C . ASN B 1 227 ? 16.359 -3.188 -16.797 1 92.25 227 ASN B C 1
ATOM 6669 O O . ASN B 1 227 ? 17.141 -3.781 -17.531 1 92.25 227 ASN B O 1
ATOM 6673 N N . TYR B 1 228 ? 15.156 -3.568 -16.609 1 94.06 228 TYR B N 1
ATOM 6674 C CA . TYR B 1 228 ? 14.484 -4.457 -17.547 1 94.06 228 TYR B CA 1
ATOM 6675 C C . TYR B 1 228 ? 13.828 -3.662 -18.672 1 94.06 228 TYR B C 1
ATOM 6677 O O . TYR B 1 228 ? 13.484 -2.488 -18.5 1 94.06 228 TYR B O 1
ATOM 6685 N N . LYS B 1 229 ? 13.719 -4.277 -19.766 1 92.56 229 LYS B N 1
ATOM 6686 C CA . LYS B 1 229 ? 13.148 -3.586 -20.922 1 92.56 229 LYS B CA 1
ATOM 6687 C C . LYS B 1 229 ? 11.625 -3.49 -20.797 1 92.56 229 LYS B C 1
ATOM 6689 O O . LYS B 1 229 ? 11.031 -2.484 -21.188 1 92.56 229 LYS B O 1
ATOM 6694 N N . TYR B 1 230 ? 10.992 -4.574 -20.391 1 93.31 230 TYR B N 1
ATOM 6695 C CA . TYR B 1 230 ? 9.562 -4.641 -20.141 1 93.31 230 TYR B CA 1
ATOM 6696 C C . TYR B 1 230 ? 9.258 -5.527 -18.938 1 93.31 230 TYR B C 1
ATOM 6698 O O . TYR B 1 230 ? 10.055 -6.398 -18.578 1 93.31 230 TYR B O 1
ATOM 6706 N N . PRO B 1 231 ? 8.148 -5.32 -18.281 1 93.5 231 PRO B N 1
ATOM 6707 C CA . PRO B 1 231 ? 7.863 -5.988 -17.016 1 93.5 231 PRO B CA 1
ATOM 6708 C C . PRO B 1 231 ? 7.875 -7.508 -17.125 1 93.5 231 PRO B C 1
ATOM 6710 O O . PRO B 1 231 ? 8.344 -8.195 -16.219 1 93.5 231 PRO B O 1
ATOM 6713 N N . GLU B 1 232 ? 7.453 -8.023 -18.25 1 96.44 232 GLU B N 1
ATOM 6714 C CA . GLU B 1 232 ? 7.363 -9.469 -18.438 1 96.44 232 GLU B CA 1
ATOM 6715 C C . GLU B 1 232 ? 8.75 -10.109 -18.484 1 96.44 232 GLU B C 1
ATOM 6717 O O . GLU B 1 232 ? 8.891 -11.32 -18.297 1 96.44 232 GLU B O 1
ATOM 6722 N N . GLU B 1 233 ? 9.773 -9.359 -18.719 1 95.44 233 GLU B N 1
ATOM 6723 C CA . GLU B 1 233 ? 11.133 -9.883 -18.859 1 95.44 233 GLU B CA 1
ATOM 6724 C C . GLU B 1 233 ? 11.617 -10.539 -17.578 1 95.44 233 GLU B C 1
ATOM 6726 O O . GLU B 1 233 ? 12.367 -11.516 -17.609 1 95.44 233 GLU B O 1
ATOM 6731 N N . MET B 1 234 ? 11.18 -10.031 -16.484 1 92.69 234 MET B N 1
ATOM 6732 C CA . MET B 1 234 ? 11.555 -10.617 -15.203 1 92.69 234 MET B CA 1
ATOM 6733 C C . MET B 1 234 ? 11.086 -12.062 -15.109 1 92.69 234 MET B C 1
ATOM 6735 O O . MET B 1 234 ? 11.82 -12.93 -14.625 1 92.69 234 MET B O 1
ATOM 6739 N N . MET B 1 235 ? 9.906 -12.273 -15.57 1 94.25 235 MET B N 1
ATOM 6740 C CA . MET B 1 235 ? 9.352 -13.625 -15.539 1 94.25 235 MET B CA 1
ATOM 6741 C C . MET B 1 235 ? 10.055 -14.523 -16.562 1 94.25 235 MET B C 1
ATOM 6743 O O . MET B 1 235 ? 10.258 -15.711 -16.297 1 94.25 235 MET B O 1
ATOM 6747 N N . HIS B 1 236 ? 10.438 -13.938 -17.719 1 94.69 236 HIS B N 1
ATOM 6748 C CA . HIS B 1 236 ? 11.211 -14.711 -18.688 1 94.69 236 HIS B CA 1
ATOM 6749 C C . HIS B 1 236 ? 12.516 -15.211 -18.062 1 94.69 236 HIS B C 1
ATOM 6751 O O . HIS B 1 236 ? 12.875 -16.375 -18.219 1 94.69 236 HIS B O 1
ATOM 6757 N N . GLU B 1 237 ? 13.109 -14.297 -17.391 1 90.94 237 GLU B N 1
ATOM 6758 C CA . GLU B 1 237 ? 14.375 -14.641 -16.734 1 90.94 237 GLU B CA 1
ATOM 6759 C C . GLU B 1 237 ? 14.164 -15.695 -15.656 1 90.94 237 GLU B C 1
ATOM 6761 O O . GLU B 1 237 ? 14.922 -16.672 -15.57 1 90.94 237 GLU B O 1
ATOM 6766 N N . TYR B 1 238 ? 13.172 -15.492 -14.93 1 88.5 238 TYR B N 1
ATOM 6767 C CA . TYR B 1 238 ? 12.844 -16.438 -13.875 1 88.5 238 TYR B CA 1
ATOM 6768 C C . TYR B 1 238 ? 12.555 -17.812 -14.445 1 88.5 238 TYR B C 1
ATOM 6770 O O . TYR B 1 238 ? 12.984 -18.828 -13.891 1 88.5 238 TYR B O 1
ATOM 6778 N N . ASN B 1 239 ? 11.875 -17.812 -15.516 1 91.62 239 ASN B N 1
ATOM 6779 C CA . ASN B 1 239 ? 11.477 -19.047 -16.156 1 91.62 239 ASN B CA 1
ATOM 6780 C C . ASN B 1 239 ? 12.578 -19.594 -17.062 1 91.62 239 ASN B C 1
ATOM 6782 O O . ASN B 1 239 ? 12.453 -20.688 -17.625 1 91.62 239 ASN B O 1
ATOM 6786 N N . GLN B 1 240 ? 13.625 -18.828 -17.266 1 90.19 240 GLN B N 1
ATOM 6787 C CA . GLN B 1 240 ? 14.75 -19.188 -18.125 1 90.19 240 GLN B CA 1
ATOM 6788 C C . GLN B 1 240 ? 14.305 -19.469 -19.547 1 90.19 240 GLN B C 1
ATOM 6790 O O . GLN B 1 240 ? 14.672 -20.484 -20.141 1 90.19 240 GLN B O 1
ATOM 6795 N N . ILE B 1 241 ? 13.422 -18.625 -20.047 1 93 241 ILE B N 1
ATOM 6796 C CA . ILE B 1 241 ? 12.906 -18.734 -21.406 1 93 241 ILE B CA 1
ATOM 6797 C C . ILE B 1 241 ? 13.023 -17.375 -22.109 1 93 241 ILE B C 1
ATOM 6799 O O . ILE B 1 241 ? 13.109 -16.328 -21.453 1 93 241 ILE B O 1
ATOM 6803 N N . SER B 1 242 ? 13.102 -17.375 -23.406 1 93.69 242 SER B N 1
ATOM 6804 C CA . SER B 1 242 ? 13.234 -16.141 -24.172 1 93.69 242 SER B CA 1
ATOM 6805 C C . SER B 1 242 ? 11.859 -15.555 -24.5 1 93.69 242 SER B C 1
ATOM 6807 O O . SER B 1 242 ? 10.859 -16.281 -24.531 1 93.69 242 SER B O 1
ATOM 6809 N N . LYS B 1 243 ? 11.859 -14.273 -24.719 1 95.25 243 LYS B N 1
ATOM 6810 C CA . LYS B 1 243 ? 10.633 -13.602 -25.156 1 95.25 243 LYS B CA 1
ATOM 6811 C C . LYS B 1 243 ? 10.109 -14.211 -26.438 1 95.25 243 LYS B C 1
ATOM 6813 O O . LYS B 1 243 ? 8.891 -14.352 -26.625 1 95.25 243 LYS B O 1
ATOM 6818 N N . ILE B 1 244 ? 11 -14.555 -27.359 1 95.88 244 ILE B N 1
ATOM 6819 C CA . ILE B 1 244 ? 10.609 -15.102 -28.656 1 95.88 244 ILE B CA 1
ATOM 6820 C C . ILE B 1 244 ? 9.859 -16.422 -28.469 1 95.88 244 ILE B C 1
ATOM 6822 O O . ILE B 1 244 ? 8.883 -16.688 -29.156 1 95.88 244 ILE B O 1
ATOM 6826 N N . SER B 1 245 ? 10.297 -17.219 -27.594 1 95.38 245 SER B N 1
ATOM 6827 C CA . SER B 1 245 ? 9.625 -18.469 -27.312 1 95.38 245 SER B CA 1
ATOM 6828 C C . SER B 1 245 ? 8.203 -18.25 -26.797 1 95.38 245 SER B C 1
ATOM 6830 O O . SER B 1 245 ? 7.266 -18.906 -27.25 1 95.38 245 SER B O 1
ATOM 6832 N N . VAL B 1 246 ? 8.055 -17.281 -25.906 1 96.5 246 VAL B N 1
ATOM 6833 C CA . VAL B 1 246 ? 6.754 -16.969 -25.328 1 96.5 246 VAL B CA 1
ATOM 6834 C C . VAL B 1 246 ? 5.844 -16.375 -26.391 1 96.5 246 VAL B C 1
ATOM 6836 O O . VAL B 1 246 ? 4.66 -16.719 -26.469 1 96.5 246 VAL B O 1
ATOM 6839 N N . ASP B 1 247 ? 6.402 -15.492 -27.203 1 97.25 247 ASP B N 1
ATOM 6840 C CA . ASP B 1 247 ? 5.629 -14.898 -28.297 1 97.25 247 ASP B CA 1
ATOM 6841 C C . ASP B 1 247 ? 5.109 -15.977 -29.25 1 97.25 247 ASP B C 1
ATOM 6843 O O . ASP B 1 247 ? 3.955 -15.922 -29.688 1 97.25 247 ASP B O 1
ATOM 6847 N N . ASN B 1 248 ? 5.934 -16.922 -29.562 1 96.75 248 ASN B N 1
ATOM 6848 C CA . ASN B 1 248 ? 5.535 -18 -30.469 1 96.75 248 ASN B CA 1
ATOM 6849 C C . ASN B 1 248 ? 4.461 -18.891 -29.828 1 96.75 248 ASN B C 1
ATOM 6851 O O . ASN B 1 248 ? 3.557 -19.359 -30.531 1 96.75 248 ASN B O 1
ATOM 6855 N N . LEU B 1 249 ? 4.609 -19.125 -28.578 1 96.88 249 LEU B N 1
ATOM 6856 C CA . LEU B 1 249 ? 3.568 -19.844 -27.844 1 96.88 249 LEU B CA 1
ATOM 6857 C C . LEU B 1 249 ? 2.227 -19.125 -27.969 1 96.88 249 LEU B C 1
ATOM 6859 O O . LEU B 1 249 ? 1.224 -19.75 -28.344 1 96.88 249 LEU B O 1
ATOM 6863 N N . ILE B 1 250 ? 2.254 -17.828 -27.656 1 97.38 250 ILE B N 1
ATOM 6864 C CA . ILE B 1 250 ? 1.036 -17.031 -27.656 1 97.38 250 ILE B CA 1
ATOM 6865 C C . ILE B 1 250 ? 0.436 -17 -29.062 1 97.38 250 ILE B C 1
ATOM 6867 O O . ILE B 1 250 ? -0.764 -17.219 -29.234 1 97.38 250 ILE B O 1
ATOM 6871 N N . ASN B 1 251 ? 1.256 -16.812 -30.031 1 97 251 ASN B N 1
ATOM 6872 C CA . ASN B 1 251 ? 0.791 -16.766 -31.422 1 97 251 ASN B CA 1
ATOM 6873 C C . ASN B 1 251 ? 0.181 -18.094 -31.844 1 97 251 ASN B C 1
ATOM 6875 O O . ASN B 1 251 ? -0.89 -18.125 -32.469 1 97 251 ASN B O 1
ATOM 6879 N N . SER B 1 252 ? 0.855 -19.141 -31.562 1 96.69 252 SER B N 1
ATOM 6880 C CA . SER B 1 252 ? 0.371 -20.469 -31.938 1 96.69 252 SER B CA 1
ATOM 6881 C C . SER B 1 252 ? -0.956 -20.781 -31.25 1 96.69 252 SER B C 1
ATOM 6883 O O . SER B 1 252 ? -1.868 -21.328 -31.875 1 96.69 252 SER B O 1
ATOM 6885 N N . ALA B 1 253 ? -1.033 -20.469 -30.031 1 96.94 253 ALA B N 1
ATOM 6886 C CA . ALA B 1 253 ? -2.266 -20.703 -29.281 1 96.94 253 ALA B CA 1
ATOM 6887 C C . ALA B 1 253 ? -3.418 -19.875 -29.844 1 96.94 253 ALA B C 1
ATOM 6889 O O . ALA B 1 253 ? -4.504 -20.406 -30.094 1 96.94 253 ALA B O 1
ATOM 6890 N N . GLN B 1 254 ? -3.168 -18.578 -30.047 1 97.31 254 GLN B N 1
ATOM 6891 C CA . GLN B 1 254 ? -4.219 -17.703 -30.547 1 97.31 254 GLN B CA 1
ATOM 6892 C C . GLN B 1 254 ? -4.668 -18.109 -31.938 1 97.31 254 GLN B C 1
ATOM 6894 O O . GLN B 1 254 ? -5.844 -17.984 -32.281 1 97.31 254 GLN B O 1
ATOM 6899 N N . ASN B 1 255 ? -3.787 -18.656 -32.75 1 96.81 255 ASN B N 1
ATOM 6900 C CA . ASN B 1 255 ? -4.105 -19.094 -34.094 1 96.81 255 ASN B CA 1
ATOM 6901 C C . ASN B 1 255 ? -4.898 -20.391 -34.094 1 96.81 255 ASN B C 1
ATOM 6903 O O . ASN B 1 255 ? -5.402 -20.812 -35.125 1 96.81 255 ASN B O 1
ATOM 6907 N N . SER B 1 256 ? -5.027 -21 -32.938 1 97.69 256 SER B N 1
ATOM 6908 C CA . SER B 1 256 ? -5.734 -22.266 -32.875 1 97.69 256 SER B CA 1
ATOM 6909 C C . SER B 1 256 ? -6.992 -22.172 -32 1 97.69 256 SER B C 1
ATOM 6911 O O . SER B 1 256 ? -7.5 -23.172 -31.516 1 97.69 256 SER B O 1
ATOM 6913 N N . PHE B 1 257 ? -7.516 -20.938 -31.828 1 97.75 257 PHE B N 1
ATOM 6914 C CA . PHE B 1 257 ? -8.719 -20.719 -31.031 1 97.75 257 PHE B CA 1
ATOM 6915 C C . PHE B 1 257 ? -9.922 -21.422 -31.656 1 97.75 257 PHE B C 1
ATOM 6917 O O . PHE B 1 257 ? -10.93 -21.641 -30.984 1 97.75 257 PHE B O 1
ATOM 6924 N N . ASN B 1 258 ? -9.82 -21.734 -32.938 1 97.38 258 ASN B N 1
ATOM 6925 C CA . ASN B 1 258 ? -10.898 -22.453 -33.625 1 97.38 258 ASN B CA 1
ATOM 6926 C C . ASN B 1 258 ? -11.172 -23.797 -32.938 1 97.38 258 ASN B C 1
ATOM 6928 O O . ASN B 1 258 ? -12.305 -24.281 -32.969 1 97.38 258 ASN B O 1
ATOM 6932 N N . LEU B 1 259 ? -10.211 -24.375 -32.312 1 98.19 259 LEU B N 1
ATOM 6933 C CA . LEU B 1 259 ? -10.398 -25.625 -31.609 1 98.19 259 LEU B CA 1
ATOM 6934 C C . LEU B 1 259 ? -11.312 -25.438 -30.406 1 98.19 259 LEU B C 1
ATOM 6936 O O . LEU B 1 259 ? -12.148 -26.297 -30.109 1 98.19 259 LEU B O 1
ATOM 6940 N N . VAL B 1 260 ? -11.156 -24.312 -29.719 1 97.88 260 VAL B N 1
ATOM 6941 C CA . VAL B 1 260 ? -12.039 -23.953 -28.609 1 97.88 260 VAL B CA 1
ATOM 6942 C C . VAL B 1 260 ? -13.461 -23.766 -29.125 1 97.88 260 VAL B C 1
ATOM 6944 O O . VAL B 1 260 ? -14.414 -24.25 -28.516 1 97.88 260 VAL B O 1
ATOM 6947 N N . HIS B 1 261 ? -13.578 -23.109 -30.297 1 97.88 261 HIS B N 1
ATOM 6948 C CA . HIS B 1 261 ? -14.891 -22.891 -30.906 1 97.88 261 HIS B CA 1
ATOM 6949 C C . HIS B 1 261 ? -15.578 -24.203 -31.234 1 97.88 261 HIS B C 1
ATOM 6951 O O . HIS B 1 261 ? -16.766 -24.391 -30.922 1 97.88 261 HIS B O 1
ATOM 6957 N N . ASP B 1 262 ? -14.844 -25.062 -31.812 1 97.69 262 ASP B N 1
ATOM 6958 C CA . ASP B 1 262 ? -15.391 -26.359 -32.219 1 97.69 262 ASP B CA 1
ATOM 6959 C C . ASP B 1 262 ? -15.883 -27.141 -31.016 1 97.69 262 ASP B C 1
ATOM 6961 O O . ASP B 1 262 ? -16.953 -27.766 -31.062 1 97.69 262 ASP B O 1
ATOM 6965 N N . PHE B 1 263 ? -15.18 -27.141 -30 1 97.62 263 PHE B N 1
ATOM 6966 C CA . PHE B 1 263 ? -15.547 -27.844 -28.781 1 97.62 263 PHE B CA 1
ATOM 6967 C C . PHE B 1 263 ? -16.859 -27.312 -28.219 1 97.62 263 PHE B C 1
ATOM 6969 O O . PHE B 1 263 ? -17.781 -28.078 -27.938 1 97.62 263 PHE B O 1
ATOM 6976 N N . TYR B 1 264 ? -16.891 -25.984 -28.062 1 97.31 264 TYR B N 1
ATOM 6977 C CA . TYR B 1 264 ? -18.062 -25.406 -27.406 1 97.31 264 TYR B CA 1
ATOM 6978 C C . TYR B 1 264 ? -19.297 -25.5 -28.297 1 97.31 264 TYR B C 1
ATOM 6980 O O . TYR B 1 264 ? -20.422 -25.656 -27.797 1 97.31 264 TYR B O 1
ATOM 6988 N N . LYS B 1 265 ? -19.125 -25.5 -29.609 1 96.94 265 LYS B N 1
ATOM 6989 C CA . LYS B 1 265 ? -20.25 -25.75 -30.516 1 96.94 265 LYS B CA 1
ATOM 6990 C C . LYS B 1 265 ? -20.812 -27.156 -30.312 1 96.94 265 LYS B C 1
ATOM 6992 O O . LYS B 1 265 ? -22.031 -27.344 -30.203 1 96.94 265 LYS B O 1
ATOM 6997 N N . LYS B 1 266 ? -19.906 -28.109 -30.25 1 96.25 266 LYS B N 1
ATOM 6998 C CA . LYS B 1 266 ? -20.328 -29.484 -30.047 1 96.25 266 LYS B CA 1
ATOM 6999 C C . LYS B 1 266 ? -20.969 -29.656 -28.656 1 96.25 266 LYS B C 1
ATOM 7001 O O . LYS B 1 266 ? -21.969 -30.375 -28.516 1 96.25 266 LYS B O 1
ATOM 7006 N N . LYS B 1 267 ? -20.359 -29.062 -27.672 1 95.5 267 LYS B N 1
ATOM 7007 C CA . LYS B 1 267 ? -20.906 -29.141 -26.328 1 95.5 267 LYS B CA 1
ATOM 7008 C C . LYS B 1 267 ? -22.312 -28.562 -26.266 1 95.5 267 LYS B C 1
ATOM 7010 O O . LYS B 1 267 ? -23.203 -29.109 -25.609 1 95.5 267 LYS B O 1
ATOM 7015 N N . ARG B 1 268 ? -22.531 -27.391 -26.891 1 96.25 268 ARG B N 1
ATOM 7016 C CA . ARG B 1 268 ? -23.844 -26.797 -27 1 96.25 268 ARG B CA 1
ATOM 7017 C C . ARG B 1 268 ? -24.859 -27.797 -27.547 1 96.25 268 ARG B C 1
ATOM 7019 O O . ARG B 1 268 ? -25.969 -27.938 -27.016 1 96.25 268 ARG B O 1
ATOM 7026 N N . GLU B 1 269 ? -24.484 -28.531 -28.594 1 95.44 269 GLU B N 1
ATOM 7027 C CA . GLU B 1 269 ? -25.359 -29.531 -2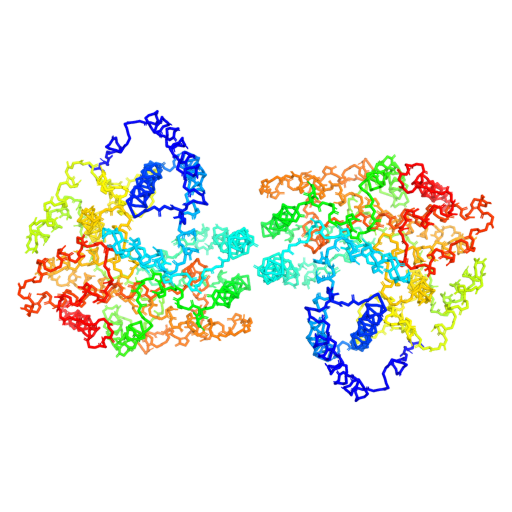9.219 1 95.44 269 GLU B CA 1
ATOM 7028 C C . GLU B 1 269 ? -25.672 -30.656 -28.25 1 95.44 269 GLU B C 1
ATOM 7030 O O . GLU B 1 269 ? -26.828 -31.078 -28.125 1 95.44 269 GLU B O 1
ATOM 7035 N N . ILE B 1 270 ? -24.625 -31.094 -27.625 1 93.88 270 ILE B N 1
ATOM 7036 C CA . ILE B 1 270 ? -24.781 -32.219 -26.688 1 93.88 270 ILE B CA 1
ATOM 7037 C C . ILE B 1 270 ? -25.719 -31.812 -25.562 1 93.88 270 ILE B C 1
ATOM 7039 O O . ILE B 1 270 ? -26.562 -32.625 -25.125 1 93.88 270 ILE B O 1
ATOM 7043 N N . LEU B 1 271 ? -25.625 -30.562 -25.109 1 93.94 271 LEU B N 1
ATOM 7044 C CA . LEU B 1 271 ? -26.438 -30.094 -23.984 1 93.94 271 LEU B CA 1
ATOM 7045 C C . LEU B 1 271 ? -27.828 -29.719 -24.453 1 93.94 271 LEU B C 1
ATOM 7047 O O . LEU B 1 271 ? -28.734 -29.531 -23.625 1 93.94 271 LEU B O 1
ATOM 7051 N N . GLY B 1 272 ? -28.016 -29.594 -25.703 1 94.56 272 GLY B N 1
ATOM 7052 C CA . GLY B 1 272 ? -29.312 -29.281 -26.266 1 94.56 272 GLY B CA 1
ATOM 7053 C C . GLY B 1 272 ? -29.688 -27.828 -26.141 1 94.56 272 GLY B C 1
ATOM 7054 O O . GLY B 1 272 ? -30.859 -27.484 -26 1 94.56 272 GLY B O 1
ATOM 7055 N N . TYR B 1 273 ? -28.734 -27 -26.062 1 96 273 TYR B N 1
ATOM 7056 C CA . TYR B 1 273 ? -29 -25.562 -25.906 1 96 273 TYR B CA 1
ATOM 7057 C C . TYR B 1 273 ? -29.016 -24.875 -27.266 1 96 273 TYR B C 1
ATOM 7059 O O . TYR B 1 273 ? -28.281 -25.266 -28.188 1 96 273 TYR B O 1
ATOM 7067 N N . LYS B 1 274 ? -29.781 -23.828 -27.391 1 96.56 274 LYS B N 1
ATOM 7068 C CA . LYS B 1 274 ? -29.75 -22.969 -28.578 1 96.56 274 LYS B CA 1
ATOM 7069 C C . LYS B 1 274 ? -28.531 -22.062 -28.562 1 96.56 274 LYS B C 1
ATOM 7071 O O . LYS B 1 274 ? -27.875 -21.859 -29.594 1 96.56 274 LYS B O 1
ATOM 7076 N N . THR B 1 275 ? -28.328 -21.5 -27.438 1 96.69 275 THR B N 1
ATOM 7077 C CA . THR B 1 275 ? -27.188 -20.625 -27.203 1 96.69 275 THR B CA 1
ATOM 7078 C C . THR B 1 275 ? -26.422 -21.047 -25.953 1 96.69 275 THR B C 1
ATOM 7080 O O . THR B 1 275 ? -27.031 -21.359 -24.922 1 96.69 275 THR B O 1
ATOM 7083 N N . LEU B 1 276 ? -25.141 -21.141 -26.141 1 97.12 276 LEU B N 1
ATOM 7084 C CA . LEU B 1 276 ? -24.281 -21.375 -24.984 1 97.12 276 LEU B CA 1
ATOM 7085 C C . LEU B 1 276 ? -23.797 -20.047 -24.391 1 97.12 276 LEU B C 1
ATOM 7087 O O . LEU B 1 276 ? -23.25 -19.219 -25.125 1 97.12 276 LEU B O 1
ATOM 7091 N N . TYR B 1 277 ? -24.016 -19.828 -23.094 1 97.31 277 TYR B N 1
ATOM 7092 C CA . TYR B 1 277 ? -23.547 -18.625 -22.422 1 97.31 277 TYR B CA 1
ATOM 7093 C C . TYR B 1 277 ? -22.344 -18.906 -21.547 1 97.31 277 TYR B C 1
ATOM 7095 O O . TYR B 1 277 ? -22 -20.078 -21.328 1 97.31 277 TYR B O 1
ATOM 7103 N N . ASP B 1 278 ? -21.672 -17.859 -21.094 1 96.56 278 ASP B N 1
ATOM 7104 C CA . ASP B 1 278 ? -20.5 -18 -20.234 1 96.56 278 ASP B CA 1
ATOM 7105 C C . ASP B 1 278 ? -20.797 -18.891 -19.031 1 96.56 278 ASP B C 1
ATOM 7107 O O . ASP B 1 278 ? -19.938 -19.672 -18.609 1 96.56 278 ASP B O 1
ATOM 7111 N N . TYR B 1 279 ? -22.016 -18.875 -18.469 1 97.19 279 TYR B N 1
ATOM 7112 C CA . TYR B 1 279 ? -22.344 -19.641 -17.281 1 97.19 279 TYR B CA 1
ATOM 7113 C C . TYR B 1 279 ? -22.641 -21.094 -17.625 1 97.19 279 TYR B C 1
ATOM 7115 O O . TYR B 1 279 ? -22.891 -21.922 -16.75 1 97.19 279 TYR B O 1
ATOM 7123 N N . ASP B 1 280 ? -22.578 -21.469 -18.938 1 96.75 280 ASP B N 1
ATOM 7124 C CA . ASP B 1 280 ? -22.812 -22.828 -19.391 1 96.75 280 ASP B CA 1
ATOM 7125 C C . ASP B 1 280 ? -21.5 -23.562 -19.641 1 96.75 280 ASP B C 1
ATOM 7127 O O . ASP B 1 280 ? -21.484 -24.797 -19.797 1 96.75 280 ASP B O 1
ATOM 7131 N N . ARG B 1 281 ? -20.406 -22.859 -19.656 1 93.5 281 ARG B N 1
ATOM 7132 C CA . ARG B 1 281 ? -19.109 -23.375 -20.109 1 93.5 281 ARG B CA 1
ATOM 7133 C C . ARG B 1 281 ? -18.703 -24.594 -19.281 1 93.5 281 ARG B C 1
ATOM 7135 O O . ARG B 1 281 ? -18.109 -25.547 -19.812 1 93.5 281 ARG B O 1
ATOM 7142 N N . TYR B 1 282 ? -19.062 -24.578 -18 1 91.62 282 TYR B N 1
ATOM 7143 C CA . TYR B 1 282 ? -18.578 -25.625 -17.094 1 91.62 282 TYR B CA 1
ATOM 7144 C C . TYR B 1 282 ? -19.672 -26.609 -16.766 1 91.62 282 TYR B C 1
ATOM 7146 O O . TYR B 1 282 ? -19.547 -27.391 -15.812 1 91.62 282 TYR B O 1
ATOM 7154 N N . ALA B 1 283 ? -20.766 -26.547 -17.5 1 94.06 283 ALA B N 1
ATOM 7155 C CA . ALA B 1 283 ? -21.812 -27.547 -17.328 1 94.06 283 ALA B CA 1
ATOM 7156 C C . ALA B 1 283 ? -21.281 -28.953 -17.453 1 94.06 283 ALA B C 1
ATOM 7158 O O . ALA B 1 283 ? -20.641 -29.281 -18.453 1 94.06 283 ALA B O 1
ATOM 7159 N N . PRO B 1 284 ? -21.469 -29.781 -16.469 1 89.44 284 PRO B N 1
ATOM 7160 C CA . PRO B 1 284 ? -20.969 -31.141 -16.578 1 89.44 284 PRO B CA 1
ATOM 7161 C C . PRO B 1 284 ? -21.75 -31.984 -17.594 1 89.44 284 PRO B C 1
ATOM 7163 O O . PRO B 1 284 ? -22.953 -31.781 -17.781 1 89.44 284 PRO B O 1
ATOM 7166 N N . LEU B 1 285 ? -20.969 -32.75 -18.328 1 87.69 285 LEU B N 1
ATOM 7167 C CA . LEU B 1 285 ? -21.641 -33.719 -19.188 1 87.69 285 LEU B CA 1
ATOM 7168 C C . LEU B 1 285 ? -21.906 -35 -18.406 1 87.69 285 LEU B C 1
ATOM 7170 O O . LEU B 1 285 ? -21.188 -35.344 -17.469 1 87.69 285 LEU B O 1
ATOM 7174 N N . GLN B 1 286 ? -23.016 -35.531 -18.453 1 71.62 286 GLN B N 1
ATOM 7175 C CA . GLN B 1 286 ? -23.562 -36.625 -17.656 1 71.62 286 GLN B CA 1
ATOM 7176 C C . GLN B 1 286 ? -22.578 -37.781 -17.562 1 71.62 286 GLN B C 1
ATOM 7178 O O . GLN B 1 286 ? -21.812 -38.031 -18.484 1 71.62 286 GLN B O 1
ATOM 7183 N N . ASP B 1 287 ? -22.234 -38.406 -16.469 1 66.56 287 ASP B N 1
ATOM 7184 C CA . ASP B 1 287 ? -21.75 -39.656 -15.914 1 66.56 287 ASP B CA 1
ATOM 7185 C C . ASP B 1 287 ? -20.219 -39.688 -15.922 1 66.56 287 ASP B C 1
ATOM 7187 O O . ASP B 1 287 ? -19.594 -39.656 -16.984 1 66.56 287 ASP B O 1
ATOM 7191 N N . ASN B 1 288 ? -19.609 -39.438 -14.672 1 73.12 288 ASN B N 1
ATOM 7192 C CA . ASN B 1 288 ? -18.188 -39.75 -14.562 1 73.12 288 ASN B CA 1
ATOM 7193 C C . ASN B 1 288 ? -17.953 -41 -13.711 1 73.12 288 ASN B C 1
ATOM 7195 O O . ASN B 1 288 ? -18.547 -41.156 -12.641 1 73.12 288 ASN B O 1
ATOM 7199 N N . GLY B 1 289 ? -18.156 -42.25 -14.273 1 77.19 289 GLY B N 1
ATOM 7200 C CA . GLY B 1 289 ? -17.891 -43.531 -13.602 1 77.19 289 GLY B CA 1
ATOM 7201 C C . GLY B 1 289 ? -17.234 -43.344 -12.242 1 77.19 289 GLY B C 1
ATOM 7202 O O . GLY B 1 289 ? -16.906 -42.219 -11.844 1 77.19 289 GLY B O 1
ATOM 7203 N N . LYS B 1 290 ? -17.359 -44.344 -11.352 1 87.88 290 LYS B N 1
ATOM 7204 C CA . LYS B 1 290 ? -16.703 -44.375 -10.047 1 87.88 290 LYS B CA 1
ATOM 7205 C C . LYS B 1 290 ? -15.266 -44.906 -10.172 1 87.88 290 LYS B C 1
ATOM 7207 O O . LYS B 1 290 ? -15.031 -45.938 -10.781 1 87.88 290 LYS B O 1
ATOM 7212 N N . TYR B 1 291 ? -14.297 -44.188 -9.672 1 92.62 291 TYR B N 1
ATOM 7213 C CA . TYR B 1 291 ? -12.883 -44.531 -9.648 1 92.62 291 TYR B CA 1
ATOM 7214 C C . TYR B 1 291 ? -12.352 -44.531 -8.219 1 92.62 291 TYR B C 1
ATOM 7216 O O . TYR B 1 291 ? -11.773 -43.562 -7.758 1 92.62 291 TYR B O 1
ATOM 7224 N N . ASP B 1 292 ? -12.531 -45.656 -7.547 1 94.81 292 ASP B N 1
ATOM 7225 C CA . ASP B 1 292 ? -12.023 -45.719 -6.18 1 94.81 292 ASP B CA 1
ATOM 7226 C C . ASP B 1 292 ? -10.5 -45.781 -6.16 1 94.81 292 ASP B C 1
ATOM 7228 O O . ASP B 1 292 ? -9.867 -45.875 -7.215 1 94.81 292 ASP B O 1
ATOM 7232 N N . TYR B 1 293 ? -9.984 -45.75 -5 1 96.06 293 TYR B N 1
ATOM 7233 C CA . TYR B 1 293 ? -8.539 -45.625 -4.844 1 96.06 293 TYR B CA 1
ATOM 7234 C C . TYR B 1 293 ? -7.805 -46.781 -5.461 1 96.06 293 TYR B C 1
ATOM 7236 O O . TYR B 1 293 ? -6.836 -46.625 -6.203 1 96.06 293 TYR B O 1
ATOM 7244 N N . GLU B 1 294 ? -8.242 -47.969 -5.184 1 96.69 294 GLU B N 1
ATOM 7245 C CA . GLU B 1 294 ? -7.551 -49.156 -5.672 1 96.69 294 GLU B CA 1
ATOM 7246 C C . GLU B 1 294 ? -7.621 -49.25 -7.191 1 96.69 294 GLU B C 1
ATOM 7248 O O . GLU B 1 294 ? -6.641 -49.625 -7.844 1 96.69 294 GLU B O 1
ATOM 7253 N N . LYS B 1 295 ? -8.758 -48.938 -7.691 1 96.06 295 LYS B N 1
ATOM 7254 C CA . LYS B 1 295 ? -8.906 -48.906 -9.141 1 96.06 295 LYS B CA 1
ATOM 7255 C C . LYS B 1 295 ? -8.008 -47.844 -9.766 1 96.06 295 LYS B C 1
ATOM 7257 O O . LYS B 1 295 ? -7.336 -48.094 -10.766 1 96.06 295 LYS B O 1
ATOM 7262 N N . SER B 1 296 ? -8.047 -46.719 -9.195 1 97.12 296 SER B N 1
ATOM 7263 C CA . SER B 1 296 ? -7.219 -45.594 -9.688 1 97.12 296 SER B CA 1
ATOM 7264 C C . SER B 1 296 ? -5.738 -45.969 -9.633 1 97.12 296 SER B C 1
ATOM 7266 O O . SER B 1 296 ? -5.004 -45.719 -10.594 1 97.12 296 SER B O 1
ATOM 7268 N N . LYS B 1 297 ? -5.367 -46.5 -8.5 1 97.75 297 LYS B N 1
ATOM 7269 C CA . LYS B 1 297 ? -3.986 -46.938 -8.312 1 97.75 297 LYS B CA 1
ATOM 7270 C C . LYS B 1 297 ? -3.576 -47.938 -9.391 1 97.75 297 LYS B C 1
ATOM 7272 O O . LYS B 1 297 ? -2.514 -47.812 -10 1 97.75 297 LYS B O 1
ATOM 7277 N N . SER B 1 298 ? -4.391 -48.875 -9.617 1 97.88 298 SER B N 1
ATOM 7278 C CA . SER B 1 298 ? -4.113 -49.906 -10.609 1 97.88 298 SER B CA 1
ATOM 7279 C C . SER B 1 298 ? -3.994 -49.312 -12.008 1 97.88 298 SER B C 1
ATOM 7281 O O . SER B 1 298 ? -3.062 -49.625 -12.75 1 97.88 298 SER B O 1
ATOM 7283 N N . ILE B 1 299 ? -4.887 -48.469 -12.359 1 97.38 299 ILE B N 1
ATOM 7284 C CA . ILE B 1 299 ? -4.898 -47.844 -13.68 1 97.38 299 ILE B CA 1
ATOM 7285 C C . ILE B 1 299 ? -3.623 -47.031 -13.867 1 97.38 299 ILE B C 1
ATOM 7287 O O . ILE B 1 299 ? -2.941 -47.156 -14.891 1 97.38 299 ILE B O 1
ATOM 7291 N N . VAL B 1 300 ? -3.281 -46.25 -12.867 1 98.31 300 VAL B N 1
ATOM 7292 C CA . VAL B 1 300 ? -2.129 -45.344 -12.953 1 98.31 300 VAL B CA 1
ATOM 7293 C C . VAL B 1 300 ? -0.85 -46.188 -13.102 1 98.31 300 VAL B C 1
ATOM 7295 O O . VAL B 1 300 ? -0.033 -45.906 -13.984 1 98.31 300 VAL B O 1
ATOM 7298 N N . LEU B 1 301 ? -0.707 -47.188 -12.297 1 98.44 301 LEU B N 1
ATOM 7299 C CA . LEU B 1 301 ? 0.507 -48 -12.328 1 98.44 301 LEU B CA 1
ATOM 7300 C C . LEU B 1 301 ? 0.623 -48.75 -13.648 1 98.44 301 LEU B C 1
ATOM 7302 O O . LEU B 1 301 ? 1.715 -48.875 -14.211 1 98.44 301 LEU B O 1
ATOM 7306 N N . LYS B 1 302 ? -0.464 -49.281 -14.164 1 98.06 302 LYS B N 1
ATOM 7307 C CA . LYS B 1 302 ? -0.442 -49.969 -15.438 1 98.06 302 LYS B CA 1
ATOM 7308 C C . LYS B 1 302 ? -0.106 -49.031 -16.594 1 98.06 302 LYS B C 1
ATOM 7310 O O . LYS B 1 302 ? 0.678 -49.375 -17.469 1 98.06 302 LYS B O 1
ATOM 7315 N N . ALA B 1 303 ? -0.725 -47.906 -16.562 1 97.94 303 ALA B N 1
ATOM 7316 C CA . ALA B 1 303 ? -0.444 -46.906 -17.578 1 97.94 303 ALA B CA 1
ATOM 7317 C C . ALA B 1 303 ? 1.026 -46.5 -17.562 1 97.94 303 ALA B C 1
ATOM 7319 O O . ALA B 1 303 ? 1.66 -46.375 -18.609 1 97.94 303 ALA B O 1
ATOM 7320 N N . PHE B 1 304 ? 1.568 -46.25 -16.344 1 98.38 304 PHE B N 1
ATOM 7321 C CA . PHE B 1 304 ? 2.973 -45.906 -16.203 1 98.38 304 PHE B CA 1
ATOM 7322 C C . PHE B 1 304 ? 3.879 -47.031 -16.672 1 98.38 304 PHE B C 1
ATOM 7324 O O . PHE B 1 304 ? 4.879 -46.781 -17.359 1 98.38 304 PHE B O 1
ATOM 7331 N N . GLU B 1 305 ? 3.49 -48.219 -16.312 1 98 305 GLU B N 1
ATOM 7332 C CA . GLU B 1 305 ? 4.277 -49.406 -16.703 1 98 305 GLU B CA 1
ATOM 7333 C C . GLU B 1 305 ? 4.344 -49.531 -18.219 1 98 305 GLU B C 1
ATOM 7335 O O . GLU B 1 305 ? 5.398 -49.875 -18.781 1 98 305 GLU B O 1
ATOM 7340 N N . ASN B 1 306 ? 3.244 -49.375 -18.859 1 97 306 ASN B N 1
ATOM 7341 C CA . ASN B 1 306 ? 3.172 -49.438 -20.328 1 97 306 ASN B CA 1
ATOM 7342 C C . ASN B 1 306 ? 4.055 -48.406 -20.984 1 97 306 ASN B C 1
ATOM 7344 O O . ASN B 1 306 ? 4.574 -48.625 -22.078 1 97 306 ASN B O 1
ATOM 7348 N N . PHE B 1 307 ? 4.258 -47.281 -20.359 1 97 307 PHE B N 1
ATOM 7349 C CA . PHE B 1 307 ? 5.082 -46.188 -20.891 1 97 307 PHE B CA 1
ATOM 7350 C C . PHE B 1 307 ? 6.547 -46.406 -20.531 1 97 307 PHE B C 1
ATOM 7352 O O . PHE B 1 307 ? 7.398 -46.5 -21.422 1 97 307 PHE B O 1
ATOM 7359 N N . ASN B 1 308 ? 6.828 -46.531 -19.297 1 97.31 308 ASN B N 1
ATOM 7360 C CA . ASN B 1 308 ? 8.18 -46.656 -18.75 1 97.31 308 ASN B CA 1
ATOM 7361 C C . ASN B 1 308 ? 8.188 -47.406 -17.438 1 97.31 308 ASN B C 1
ATOM 7363 O O . ASN B 1 308 ? 7.797 -46.844 -16.391 1 97.31 308 ASN B O 1
ATOM 7367 N N . PRO B 1 309 ? 8.664 -48.562 -17.406 1 97.81 309 PRO B N 1
ATOM 7368 C CA . PRO B 1 309 ? 8.68 -49.375 -16.172 1 97.81 309 PRO B CA 1
ATOM 7369 C C . PRO B 1 309 ? 9.367 -48.625 -15.023 1 97.81 309 PRO B C 1
ATOM 7371 O O . PRO B 1 309 ? 9 -48.844 -13.859 1 97.81 309 PRO B O 1
ATOM 7374 N N . LYS B 1 310 ? 10.266 -47.844 -15.297 1 97.5 310 LYS B N 1
ATOM 7375 C CA . LYS B 1 310 ? 10.938 -47.062 -14.25 1 97.5 310 LYS B CA 1
ATOM 7376 C C . LYS B 1 310 ? 9.969 -46.125 -13.562 1 97.5 310 LYS B C 1
ATOM 7378 O O . LYS B 1 310 ? 10 -45.969 -12.336 1 97.5 310 LYS B O 1
ATOM 7383 N N . PHE B 1 311 ? 9.133 -45.5 -14.344 1 98 311 PHE B N 1
ATOM 7384 C CA . PHE B 1 311 ? 8.117 -44.594 -13.789 1 98 311 PHE B CA 1
ATOM 7385 C C . PHE B 1 311 ? 7.188 -45.375 -12.852 1 98 311 PHE B C 1
ATOM 7387 O O . PHE B 1 311 ? 6.91 -44.906 -11.734 1 98 311 PHE B O 1
ATOM 7394 N N . ALA B 1 312 ? 6.766 -46.5 -13.289 1 98.19 312 ALA B N 1
ATOM 7395 C CA . ALA B 1 312 ? 5.871 -47.344 -12.492 1 98.19 312 ALA B CA 1
ATOM 7396 C C . ALA B 1 312 ? 6.543 -47.75 -11.188 1 98.19 312 ALA B C 1
ATOM 7398 O O . ALA B 1 312 ? 5.902 -47.781 -10.133 1 98.19 312 ALA B O 1
ATOM 7399 N N . SER B 1 313 ? 7.762 -48.094 -11.328 1 98.19 313 SER B N 1
ATOM 7400 C CA . SER B 1 313 ? 8.492 -48.562 -10.148 1 98.19 313 SER B CA 1
ATOM 7401 C C . SER B 1 313 ? 8.609 -47.469 -9.102 1 98.19 313 SER B C 1
ATOM 7403 O O . SER B 1 313 ? 8.398 -47.688 -7.914 1 98.19 313 SER B O 1
ATOM 7405 N N . ILE B 1 314 ? 8.953 -46.281 -9.539 1 97.69 314 ILE B N 1
ATOM 7406 C CA . ILE B 1 314 ? 9.078 -45.125 -8.633 1 97.69 314 ILE B CA 1
ATOM 7407 C C . ILE B 1 314 ? 7.727 -44.844 -7.988 1 97.69 314 ILE B C 1
ATOM 7409 O O . ILE B 1 314 ? 7.637 -44.656 -6.773 1 97.69 314 ILE B O 1
ATOM 7413 N N . ALA B 1 315 ? 6.672 -44.812 -8.797 1 98.19 315 ALA B N 1
ATOM 7414 C CA . ALA B 1 315 ? 5.328 -44.531 -8.305 1 98.19 315 ALA B CA 1
ATOM 7415 C C . ALA B 1 315 ? 4.859 -45.594 -7.328 1 98.19 315 ALA B C 1
ATOM 7417 O O . ALA B 1 315 ? 4.309 -45.281 -6.27 1 98.19 315 ALA B O 1
ATOM 7418 N N . LYS B 1 316 ? 5.113 -46.844 -7.703 1 97.62 316 LYS B N 1
ATOM 7419 C CA . LYS B 1 316 ? 4.715 -47.969 -6.859 1 97.62 316 LYS B CA 1
ATOM 7420 C C . LYS B 1 316 ? 5.418 -47.906 -5.508 1 97.62 316 LYS B C 1
ATOM 7422 O O . LYS B 1 316 ? 4.789 -48.156 -4.469 1 97.62 316 LYS B O 1
ATOM 7427 N N . HIS B 1 317 ? 6.637 -47.688 -5.59 1 97.19 317 HIS B N 1
ATOM 7428 C CA . HIS B 1 317 ? 7.406 -47.562 -4.352 1 97.19 317 HIS B CA 1
ATOM 7429 C C . HIS B 1 317 ? 6.82 -46.5 -3.436 1 97.19 317 HIS B C 1
ATOM 7431 O O . HIS B 1 317 ? 6.719 -46.719 -2.225 1 97.19 317 HIS B O 1
ATOM 7437 N N . ALA B 1 318 ? 6.461 -45.375 -3.99 1 97 318 ALA B N 1
ATOM 7438 C CA . ALA B 1 318 ? 5.898 -44.281 -3.195 1 97 318 ALA B CA 1
ATOM 7439 C C . ALA B 1 318 ? 4.551 -44.688 -2.6 1 97 318 ALA B C 1
ATOM 7441 O O . ALA B 1 318 ? 4.277 -44.406 -1.429 1 97 318 ALA B O 1
ATOM 7442 N N . LEU B 1 319 ? 3.725 -45.312 -3.396 1 96.88 319 LEU B N 1
ATOM 7443 C CA . LEU B 1 319 ? 2.367 -45.688 -3 1 96.88 319 LEU B CA 1
ATOM 7444 C C . LEU B 1 319 ? 2.387 -46.75 -1.925 1 96.88 319 LEU B C 1
ATOM 7446 O O . LEU B 1 319 ? 1.451 -46.875 -1.128 1 96.88 319 LEU B O 1
ATOM 7450 N N . GLU B 1 320 ? 3.479 -47.5 -1.855 1 95.25 320 GLU B N 1
ATOM 7451 C CA . GLU B 1 320 ? 3.475 -48.688 -0.99 1 95.25 320 GLU B CA 1
ATOM 7452 C C . GLU B 1 320 ? 4.348 -48.469 0.241 1 95.25 320 GLU B C 1
ATOM 7454 O O . GLU B 1 320 ? 4.297 -49.25 1.192 1 95.25 320 GLU B O 1
ATOM 7459 N N . ASN B 1 321 ? 5.094 -47.406 0.277 1 95.31 321 ASN B N 1
ATOM 7460 C CA . ASN B 1 321 ? 6.082 -47.281 1.347 1 95.31 321 ASN B CA 1
ATOM 7461 C C . ASN B 1 321 ? 5.871 -46.031 2.178 1 95.31 321 ASN B C 1
ATOM 7463 O O . ASN B 1 321 ? 6.82 -45.5 2.75 1 95.31 321 ASN B O 1
ATOM 7467 N N . GLY B 1 322 ? 4.711 -45.469 2.15 1 94.75 322 GLY B N 1
ATOM 7468 C CA . GLY B 1 322 ? 4.367 -44.406 3.092 1 94.75 322 GLY B CA 1
ATOM 7469 C C . GLY B 1 322 ? 4.773 -43.031 2.613 1 94.75 322 GLY B C 1
ATOM 7470 O O . GLY B 1 322 ? 5.156 -42.188 3.416 1 94.75 322 GLY B O 1
ATOM 7471 N N . PHE B 1 323 ? 4.773 -42.781 1.309 1 97 323 PHE B N 1
ATOM 7472 C CA . PHE B 1 323 ? 5.129 -41.469 0.765 1 97 323 PHE B CA 1
ATOM 7473 C C . PHE B 1 323 ? 3.885 -40.719 0.283 1 97 323 PHE B C 1
ATOM 7475 O O . PHE B 1 323 ? 3.963 -39.562 -0.113 1 97 323 PHE B O 1
ATOM 7482 N N . VAL B 1 324 ? 2.725 -41.344 0.377 1 97.62 324 VAL B N 1
ATOM 7483 C CA . VAL B 1 324 ? 1.5 -40.75 -0.154 1 97.62 324 VAL B CA 1
ATOM 7484 C C . VAL B 1 324 ? 0.414 -40.781 0.919 1 97.62 324 VAL B C 1
ATOM 7486 O O . VAL B 1 324 ? 0.173 -41.812 1.558 1 97.62 324 VAL B O 1
ATOM 7489 N N . ASP B 1 325 ? -0.133 -39.656 1.149 1 97.38 325 ASP B N 1
ATOM 7490 C CA . ASP B 1 325 ? -1.335 -39.531 1.967 1 97.38 325 ASP B CA 1
ATOM 7491 C C . ASP B 1 325 ? -2.584 -39.406 1.094 1 97.38 325 ASP B C 1
ATOM 7493 O O . ASP B 1 325 ? -2.756 -38.438 0.371 1 97.38 325 ASP B O 1
ATOM 7497 N N . VAL B 1 326 ? -3.527 -40.344 1.254 1 96.69 326 VAL B N 1
ATOM 7498 C CA . VAL B 1 326 ? -4.449 -40.594 0.148 1 96.69 326 VAL B CA 1
ATOM 7499 C C . VAL B 1 326 ? -5.82 -40 0.478 1 96.69 326 VAL B C 1
ATOM 7501 O O . VAL B 1 326 ? -6.391 -39.25 -0.322 1 96.69 326 VAL B O 1
ATOM 7504 N N . MET B 1 327 ? -6.395 -40.25 1.641 1 95.12 327 MET B N 1
ATOM 7505 C CA . MET B 1 327 ? -7.809 -40.031 1.912 1 95.12 327 MET B CA 1
ATOM 7506 C C . MET B 1 327 ? -8.023 -38.656 2.533 1 95.12 327 MET B C 1
ATOM 7508 O O . MET B 1 327 ? -7.164 -38.156 3.268 1 95.12 327 MET B O 1
ATOM 7512 N N . PRO B 1 328 ? -9.133 -38.062 2.207 1 93.19 328 PRO B N 1
ATOM 7513 C CA . PRO B 1 328 ? -9.445 -36.812 2.896 1 93.19 328 PRO B CA 1
ATOM 7514 C C . PRO B 1 328 ? -9.672 -37 4.395 1 93.19 328 PRO B C 1
ATOM 7516 O O . PRO B 1 328 ? -10.023 -38.094 4.836 1 93.19 328 PRO B O 1
ATOM 7519 N N . SER B 1 329 ? -9.375 -35.969 5.102 1 90.94 329 SER B N 1
ATOM 7520 C CA . SER B 1 329 ? -9.641 -35.969 6.539 1 90.94 329 SER B CA 1
ATOM 7521 C C . SER B 1 329 ? -10.086 -34.562 6.996 1 90.94 329 SER B C 1
ATOM 7523 O O . SER B 1 329 ? -9.906 -33.594 6.277 1 90.94 329 SER B O 1
ATOM 7525 N N . LYS B 1 330 ? -10.719 -34.5 8.227 1 83.94 330 LYS B N 1
ATOM 7526 C CA . LYS B 1 330 ? -11.273 -33.25 8.758 1 83.94 330 LYS B CA 1
ATOM 7527 C C . LYS B 1 330 ? -10.188 -32.219 8.992 1 83.94 330 LYS B C 1
ATOM 7529 O O . LYS B 1 330 ? -10.43 -31.016 8.891 1 83.94 330 LYS B O 1
ATOM 7534 N N . THR B 1 331 ? -9.039 -32.656 9.25 1 89.06 331 THR B N 1
ATOM 7535 C CA . THR B 1 331 ? -7.996 -31.719 9.656 1 89.06 331 THR B CA 1
ATOM 7536 C C . THR B 1 331 ? -6.98 -31.516 8.531 1 89.06 331 THR B C 1
ATOM 7538 O O . THR B 1 331 ? -6.113 -30.641 8.617 1 89.06 331 THR B O 1
ATOM 7541 N N . LYS B 1 332 ? -7.066 -32.312 7.543 1 89.88 332 LYS B N 1
ATOM 7542 C CA . LYS B 1 332 ? -6.156 -32.25 6.402 1 89.88 332 LYS B CA 1
ATOM 7543 C C . LYS B 1 332 ? -6.477 -31.047 5.512 1 89.88 332 LYS B C 1
ATOM 7545 O O . LYS B 1 332 ? -7.645 -30.703 5.32 1 89.88 332 LYS B O 1
ATOM 7550 N N . ILE B 1 333 ? -5.402 -30.5 5.043 1 88.06 333 ILE B N 1
ATOM 7551 C CA . ILE B 1 333 ? -5.652 -29.375 4.148 1 88.06 333 ILE B CA 1
ATOM 7552 C C . ILE B 1 333 ? -6.297 -29.875 2.857 1 88.06 333 ILE B C 1
ATOM 7554 O O . ILE B 1 333 ? -6.164 -31.047 2.506 1 88.06 333 ILE B O 1
ATOM 7558 N N . SER B 1 334 ? -7.062 -29.047 2.17 1 83.25 334 SER B N 1
ATOM 7559 C CA . SER B 1 334 ? -7.703 -29.391 0.905 1 83.25 334 SER B CA 1
ATOM 7560 C C . SER B 1 334 ? -6.699 -29.391 -0.242 1 83.25 334 SER B C 1
ATOM 7562 O O . SER B 1 334 ? -5.547 -28.984 -0.068 1 83.25 334 SER B O 1
ATOM 7564 N N . GLY B 1 335 ? -7.07 -30.062 -1.364 1 85.5 335 GLY B N 1
ATOM 7565 C CA . GLY B 1 335 ? -6.23 -30.062 -2.551 1 85.5 335 GLY B CA 1
ATOM 7566 C C . GLY B 1 335 ? -5.285 -31.25 -2.6 1 85.5 335 GLY B C 1
ATOM 7567 O O . GLY B 1 335 ? -5.543 -32.281 -1.977 1 85.5 335 GLY B O 1
ATOM 7568 N N . ALA B 1 336 ? -4.371 -31.172 -3.5 1 93.69 336 ALA B N 1
ATOM 7569 C CA . ALA B 1 336 ? -3.338 -32.188 -3.699 1 93.69 336 ALA B CA 1
ATOM 7570 C C . ALA B 1 336 ? -2.002 -31.547 -4.059 1 93.69 336 ALA B C 1
ATOM 7572 O O . ALA B 1 336 ? -1.96 -30.422 -4.566 1 93.69 336 ALA B O 1
ATOM 7573 N N . PHE B 1 337 ? -0.917 -32.219 -3.621 1 94.19 337 PHE B N 1
ATOM 7574 C CA . PHE B 1 337 ? 0.397 -31.719 -4.016 1 94.19 337 PHE B CA 1
ATOM 7575 C C . PHE B 1 337 ? 1.44 -32.812 -3.928 1 94.19 337 PHE B C 1
ATOM 7577 O O . PHE B 1 337 ? 1.179 -33.906 -3.363 1 94.19 337 PHE B O 1
ATOM 7584 N N . SER B 1 338 ? 2.49 -32.625 -4.617 1 96.5 338 SER B N 1
ATOM 7585 C CA . SER B 1 338 ? 3.742 -33.344 -4.41 1 96.5 338 SER B CA 1
ATOM 7586 C C . SER B 1 338 ? 4.828 -32.438 -3.861 1 96.5 338 SER B C 1
ATOM 7588 O O . SER B 1 338 ? 5.121 -31.391 -4.449 1 96.5 338 SER B O 1
ATOM 7590 N N . HIS B 1 339 ? 5.324 -32.719 -2.773 1 95.5 339 HIS B N 1
ATOM 7591 C CA . HIS B 1 339 ? 6.348 -31.922 -2.113 1 95.5 339 HIS B CA 1
ATOM 7592 C C . HIS B 1 339 ? 7.719 -32.594 -2.227 1 95.5 339 HIS B C 1
ATOM 7594 O O . HIS B 1 339 ? 7.91 -33.719 -1.759 1 95.5 339 HIS B O 1
ATOM 7600 N N . SER B 1 340 ? 8.633 -31.953 -2.797 1 94.69 340 SER B N 1
ATOM 7601 C CA . SER B 1 340 ? 9.93 -32.531 -3.117 1 94.69 340 SER B CA 1
ATOM 7602 C C . SER B 1 340 ? 10.742 -32.812 -1.855 1 94.69 340 SER B C 1
ATOM 7604 O O . SER B 1 340 ? 11.508 -33.75 -1.793 1 94.69 340 SER B O 1
ATOM 7606 N N . VAL B 1 341 ? 10.586 -31.891 -0.802 1 94.25 341 VAL B N 1
ATOM 7607 C CA . VAL B 1 341 ? 11.312 -31.953 0.463 1 94.25 341 VAL B CA 1
ATOM 7608 C C . VAL B 1 341 ? 12.797 -31.688 0.217 1 94.25 341 VAL B C 1
ATOM 7610 O O . VAL B 1 341 ? 13.195 -30.547 -0.041 1 94.25 341 VAL B O 1
ATOM 7613 N N . THR B 1 342 ? 13.688 -32.844 0.249 1 93.94 342 THR B N 1
ATOM 7614 C CA . THR B 1 342 ? 15.109 -32.688 -0.02 1 93.94 342 THR B CA 1
ATOM 7615 C C . THR B 1 342 ? 15.656 -33.938 -0.732 1 93.94 342 THR B C 1
ATOM 7617 O O . THR B 1 342 ? 14.984 -34.969 -0.781 1 93.94 342 THR B O 1
ATOM 7620 N N . THR B 1 343 ? 16.891 -33.75 -1.303 1 93.12 343 THR B N 1
ATOM 7621 C CA . THR B 1 343 ? 17.469 -34.812 -2.127 1 93.12 343 THR B CA 1
ATOM 7622 C C . THR B 1 343 ? 17.812 -36.031 -1.28 1 93.12 343 THR B C 1
ATOM 7624 O O . THR B 1 343 ? 17.953 -37.156 -1.806 1 93.12 343 THR B O 1
ATOM 7627 N N . ASP B 1 344 ? 17.938 -35.844 -0.03 1 90.69 344 ASP B N 1
ATOM 7628 C CA . ASP B 1 344 ? 18.297 -36.969 0.844 1 90.69 344 ASP B CA 1
ATOM 7629 C C . ASP B 1 344 ? 17.047 -37.594 1.455 1 90.69 344 ASP B C 1
ATOM 7631 O O . ASP B 1 344 ? 17.156 -38.5 2.275 1 90.69 344 ASP B O 1
ATOM 7635 N N . ALA B 1 345 ? 15.984 -37.094 1.124 1 91.31 345 ALA B N 1
ATOM 7636 C CA . ALA B 1 345 ? 14.695 -37.688 1.499 1 91.31 345 ALA B CA 1
ATOM 7637 C C . ALA B 1 345 ? 13.898 -38.094 0.265 1 91.31 345 ALA B C 1
ATOM 7639 O O . ALA B 1 345 ? 14.477 -38.312 -0.804 1 91.31 345 ALA B O 1
ATOM 7640 N N . HIS B 1 346 ? 12.711 -38.469 0.359 1 93.19 346 HIS B N 1
ATOM 7641 C CA . HIS B 1 346 ? 11.812 -38.75 -0.753 1 93.19 346 HIS B CA 1
ATOM 7642 C C . HIS B 1 346 ? 10.688 -37.719 -0.825 1 93.19 346 HIS B C 1
ATOM 7644 O O . HIS B 1 346 ? 10.32 -37.125 0.188 1 93.19 346 HIS B O 1
ATOM 7650 N N . PRO B 1 347 ? 10.203 -37.469 -2.041 1 96.88 347 PRO B N 1
ATOM 7651 C CA . PRO B 1 347 ? 9.047 -36.594 -2.129 1 96.88 347 PRO B CA 1
ATOM 7652 C C . PRO B 1 347 ? 7.793 -37.188 -1.487 1 96.88 347 PRO B C 1
ATOM 7654 O O . PRO B 1 347 ? 7.703 -38.406 -1.325 1 96.88 347 PRO B O 1
ATOM 7657 N N . TYR B 1 348 ? 6.965 -36.344 -1.045 1 97.75 348 TYR B N 1
ATOM 7658 C CA . TYR B 1 348 ? 5.691 -36.75 -0.47 1 97.75 348 TYR B CA 1
ATOM 7659 C C . TYR B 1 348 ? 4.523 -36.25 -1.302 1 97.75 348 TYR B C 1
ATOM 7661 O O . TYR B 1 348 ? 4.582 -35.125 -1.844 1 97.75 348 TYR B O 1
ATOM 7669 N N . VAL B 1 349 ? 3.469 -37.062 -1.357 1 97.88 349 VAL B N 1
ATOM 7670 C CA . VAL B 1 349 ? 2.277 -36.688 -2.113 1 97.88 349 VAL B CA 1
ATOM 7671 C C . VAL B 1 349 ? 1.068 -36.625 -1.181 1 97.88 349 VAL B C 1
ATOM 7673 O O . VAL B 1 349 ? 0.86 -37.531 -0.374 1 97.88 349 VAL B O 1
ATOM 7676 N N . LEU B 1 350 ? 0.398 -35.562 -1.188 1 97.44 350 LEU B N 1
ATOM 7677 C CA . LEU B 1 350 ? -0.889 -35.469 -0.511 1 97.44 350 LEU B CA 1
ATOM 7678 C C . LEU B 1 350 ? -2.037 -35.531 -1.513 1 97.44 350 LEU B C 1
ATOM 7680 O O . LEU B 1 350 ? -2.051 -34.781 -2.496 1 97.44 350 LEU B O 1
ATOM 7684 N N . LEU B 1 351 ? -2.961 -36.469 -1.303 1 96.5 351 LEU B N 1
ATOM 7685 C CA . LEU B 1 351 ? -4.191 -36.594 -2.078 1 96.5 351 LEU B CA 1
ATOM 7686 C C . LEU B 1 351 ? -5.418 -36.438 -1.182 1 96.5 351 LEU B C 1
ATOM 7688 O O . LEU B 1 351 ? -5.309 -36.562 0.043 1 96.5 351 LEU B O 1
ATOM 7692 N N . ASN B 1 352 ? -6.473 -36.156 -1.691 1 94.06 352 ASN B N 1
ATOM 7693 C CA . ASN B 1 352 ? -7.809 -36.219 -1.103 1 94.06 352 ASN B CA 1
ATOM 7694 C C . ASN B 1 352 ? -8.781 -36.969 -1.997 1 94.06 352 ASN B C 1
ATOM 7696 O O . ASN B 1 352 ? -9.648 -36.375 -2.635 1 94.06 352 ASN B O 1
ATOM 7700 N N . HIS B 1 353 ? -8.617 -38.281 -2.014 1 95.25 353 HIS B N 1
ATOM 7701 C CA . HIS B 1 353 ? -9.297 -39.125 -2.969 1 95.25 353 HIS B CA 1
ATOM 7702 C C . HIS B 1 353 ? -10.766 -39.312 -2.598 1 95.25 353 HIS B C 1
ATOM 7704 O O . HIS B 1 353 ? -11.078 -39.719 -1.473 1 95.25 353 HIS B O 1
ATOM 7710 N N . THR B 1 354 ? -11.703 -39.062 -3.512 1 92.19 354 THR B N 1
ATOM 7711 C CA . THR B 1 354 ? -13.133 -39.156 -3.254 1 92.19 354 THR B CA 1
ATOM 7712 C C . THR B 1 354 ? -13.812 -40.062 -4.266 1 92.19 354 THR B C 1
ATOM 7714 O O . THR B 1 354 ? -15 -39.906 -4.559 1 92.19 354 THR B O 1
ATOM 7717 N N . ASN B 1 355 ? -13.102 -40.875 -4.984 1 92.25 355 ASN B N 1
ATOM 7718 C CA . ASN B 1 355 ? -13.562 -41.906 -5.883 1 92.25 355 ASN B CA 1
ATOM 7719 C C . ASN B 1 355 ? -14.148 -41.344 -7.168 1 92.25 355 ASN B C 1
ATOM 7721 O O . ASN B 1 355 ? -15.117 -41.875 -7.703 1 92.25 355 ASN B O 1
ATOM 7725 N N . LYS B 1 356 ? -13.656 -40.25 -7.598 1 89.31 356 LYS B N 1
ATOM 7726 C CA . LYS B 1 356 ? -14.094 -39.625 -8.836 1 89.31 356 LYS B CA 1
ATOM 7727 C C . LYS B 1 356 ? -13.008 -39.688 -9.906 1 89.31 356 LYS B C 1
ATOM 7729 O O . LYS B 1 356 ? -11.844 -39.969 -9.602 1 89.31 356 LYS B O 1
ATOM 7734 N N . LEU B 1 357 ? -13.484 -39.562 -11.109 1 89.44 357 LEU B N 1
ATOM 7735 C CA . LEU B 1 357 ? -12.555 -39.562 -12.234 1 89.44 357 LEU B CA 1
ATOM 7736 C C . LEU B 1 357 ? -11.461 -38.531 -12.047 1 89.44 357 LEU B C 1
ATOM 7738 O O . LEU B 1 357 ? -10.297 -38.781 -12.359 1 89.44 357 LEU B O 1
ATOM 7742 N N . ARG B 1 358 ? -11.789 -37.406 -11.523 1 89.31 358 ARG B N 1
ATOM 7743 C CA . ARG B 1 358 ? -10.82 -36.344 -11.281 1 89.31 358 ARG B CA 1
ATOM 7744 C C . ARG B 1 358 ? -9.711 -36.812 -10.344 1 89.31 358 ARG B C 1
ATOM 7746 O O . ARG B 1 358 ? -8.555 -36.406 -10.492 1 89.31 358 ARG B O 1
ATOM 7753 N N . ASP B 1 359 ? -10.039 -37.656 -9.398 1 94.06 359 ASP B N 1
ATOM 7754 C CA . ASP B 1 359 ? -9.07 -38.156 -8.43 1 94.06 359 ASP B CA 1
ATOM 7755 C C . ASP B 1 359 ? -8.055 -39.094 -9.102 1 94.06 359 ASP B C 1
ATOM 7757 O O . ASP B 1 359 ? -6.891 -39.125 -8.695 1 94.06 359 ASP B O 1
ATOM 7761 N N . LEU B 1 360 ? -8.57 -39.812 -10.086 1 95.12 360 LEU B N 1
ATOM 7762 C CA . LEU B 1 360 ? -7.664 -40.656 -10.875 1 95.12 360 LEU B CA 1
ATOM 7763 C C . LEU B 1 360 ? -6.574 -39.781 -11.523 1 95.12 360 LEU B C 1
ATOM 7765 O O . LEU B 1 360 ? -5.387 -40.094 -11.391 1 95.12 360 LEU B O 1
ATOM 7769 N N . PHE B 1 361 ? -6.953 -38.75 -12.125 1 95.38 361 PHE B N 1
ATOM 7770 C CA . PHE B 1 361 ? -6.012 -37.875 -12.82 1 95.38 361 PHE B CA 1
ATOM 7771 C C . PHE B 1 361 ? -5.156 -37.094 -11.828 1 95.38 361 PHE B C 1
ATOM 7773 O O . PHE B 1 361 ? -3.98 -36.844 -12.086 1 95.38 361 PHE B O 1
ATOM 7780 N N . THR B 1 362 ? -5.711 -36.75 -10.703 1 95.81 362 THR B N 1
ATOM 7781 C CA . THR B 1 362 ? -4.941 -36.062 -9.664 1 95.81 362 THR B CA 1
ATOM 7782 C C . THR B 1 362 ? -3.82 -36.969 -9.148 1 95.81 362 THR B C 1
ATOM 7784 O O . THR B 1 362 ? -2.691 -36.5 -8.953 1 95.81 362 THR B O 1
ATOM 7787 N N . MET B 1 363 ? -4.164 -38.156 -8.977 1 97.5 363 MET B N 1
ATOM 7788 C CA . MET B 1 363 ? -3.148 -39.125 -8.555 1 97.5 363 MET B CA 1
ATOM 7789 C C . MET B 1 363 ? -2.021 -39.188 -9.578 1 97.5 363 MET B C 1
ATOM 7791 O O . MET B 1 363 ? -0.844 -39.125 -9.219 1 97.5 363 MET B O 1
ATOM 7795 N N . ALA B 1 364 ? -2.42 -39.375 -10.852 1 97.94 364 ALA B N 1
ATOM 7796 C CA . ALA B 1 364 ? -1.423 -39.438 -11.922 1 97.94 364 ALA B CA 1
ATOM 7797 C C . ALA B 1 364 ? -0.567 -38.156 -11.938 1 97.94 364 ALA B C 1
ATOM 7799 O O . ALA B 1 364 ? 0.657 -38.219 -12.062 1 97.94 364 ALA B O 1
ATOM 7800 N N . HIS B 1 365 ? -1.172 -37.062 -11.781 1 97.12 365 HIS B N 1
ATOM 7801 C CA . HIS B 1 365 ? -0.533 -35.75 -11.797 1 97.12 365 HIS B CA 1
ATOM 7802 C C . HIS B 1 365 ? 0.508 -35.625 -10.688 1 97.12 365 HIS B C 1
ATOM 7804 O O . HIS B 1 365 ? 1.667 -35.312 -10.953 1 97.12 365 HIS B O 1
ATOM 7810 N N . GLU B 1 366 ? 0.125 -35.938 -9.461 1 97.56 366 GLU B N 1
ATOM 7811 C CA . GLU B 1 366 ? 1.019 -35.781 -8.32 1 97.56 366 GLU B CA 1
ATOM 7812 C C . GLU B 1 366 ? 2.141 -36.812 -8.336 1 97.56 366 GLU B C 1
ATOM 7814 O O . GLU B 1 366 ? 3.27 -36.5 -7.941 1 97.56 366 GLU B O 1
ATOM 7819 N N . LEU B 1 367 ? 1.765 -37.938 -8.758 1 98.19 367 LEU B N 1
ATOM 7820 C CA . LEU B 1 367 ? 2.816 -38.938 -8.891 1 98.19 367 LEU B CA 1
ATOM 7821 C C . LEU B 1 367 ? 3.797 -38.562 -9.992 1 98.19 367 LEU B C 1
ATOM 7823 O O . LEU B 1 367 ? 4.988 -38.875 -9.906 1 98.19 367 LEU B O 1
ATOM 7827 N N . GLY B 1 368 ? 3.311 -37.938 -11.047 1 97.88 368 GLY B N 1
ATOM 7828 C CA . GLY B 1 368 ? 4.207 -37.375 -12.047 1 97.88 368 GLY B CA 1
ATOM 7829 C C . GLY B 1 368 ? 5.215 -36.406 -11.461 1 97.88 368 GLY B C 1
ATOM 7830 O O . GLY B 1 368 ? 6.402 -36.469 -11.789 1 97.88 368 GLY B O 1
ATOM 7831 N N . HIS B 1 369 ? 4.719 -35.5 -10.617 1 97 369 HIS B N 1
ATOM 7832 C CA . HIS B 1 369 ? 5.629 -34.625 -9.898 1 97 369 HIS B CA 1
ATOM 7833 C C . HIS B 1 369 ? 6.652 -35.406 -9.094 1 97 369 HIS B C 1
ATOM 7835 O O . HIS B 1 369 ? 7.848 -35.125 -9.133 1 97 369 HIS B O 1
ATOM 7841 N N . LEU B 1 370 ? 6.176 -36.375 -8.352 1 97.81 370 LEU B N 1
ATOM 7842 C CA . LEU B 1 370 ? 7.039 -37.188 -7.504 1 97.81 370 LEU B CA 1
ATOM 7843 C C . LEU B 1 370 ? 8.133 -37.875 -8.328 1 97.81 370 LEU B C 1
ATOM 7845 O O . LEU B 1 370 ? 9.297 -37.875 -7.93 1 97.81 370 LEU B O 1
ATOM 7849 N N . ILE B 1 371 ? 7.77 -38.406 -9.414 1 97.81 371 ILE B N 1
ATOM 7850 C CA . ILE B 1 371 ? 8.719 -39.094 -10.289 1 97.81 371 ILE B CA 1
ATOM 7851 C C . ILE B 1 371 ? 9.773 -38.094 -10.766 1 97.81 371 ILE B C 1
ATOM 7853 O O . ILE B 1 371 ? 10.977 -38.375 -10.711 1 97.81 371 ILE B O 1
ATOM 7857 N N . HIS B 1 372 ? 9.32 -36.938 -11.25 1 96.88 372 HIS B N 1
ATOM 7858 C CA . HIS B 1 372 ? 10.227 -35.906 -11.703 1 96.88 372 HIS B CA 1
ATOM 7859 C C . HIS B 1 372 ? 11.172 -35.469 -10.586 1 96.88 372 HIS B C 1
ATOM 7861 O O . HIS B 1 372 ? 12.375 -35.312 -10.812 1 96.88 372 HIS B O 1
ATOM 7867 N N . GLN B 1 373 ? 10.648 -35.25 -9.422 1 96.81 373 GLN B N 1
ATOM 7868 C CA . GLN B 1 373 ? 11.438 -34.844 -8.266 1 96.81 373 GLN B CA 1
ATOM 7869 C C . GLN B 1 373 ? 12.5 -35.875 -7.922 1 96.81 373 GLN B C 1
ATOM 7871 O O . GLN B 1 373 ? 13.68 -35.531 -7.781 1 96.81 373 GLN B O 1
ATOM 7876 N N . LYS B 1 374 ? 12.078 -37.094 -7.875 1 96.38 374 LYS B N 1
ATOM 7877 C CA . LYS B 1 374 ? 13 -38.188 -7.551 1 96.38 374 LYS B CA 1
ATOM 7878 C C . LYS B 1 374 ? 14.117 -38.281 -8.594 1 96.38 374 LYS B C 1
ATOM 7880 O O . LYS B 1 374 ? 15.281 -38.469 -8.242 1 96.38 374 LYS B O 1
ATOM 7885 N N . LEU B 1 375 ? 13.75 -38.188 -9.789 1 96.5 375 LEU B N 1
ATOM 7886 C CA . LEU B 1 375 ? 14.734 -38.281 -10.859 1 96.5 375 LEU B CA 1
ATOM 7887 C C . LEU B 1 375 ? 15.695 -37.094 -10.812 1 96.5 375 LEU B C 1
ATOM 7889 O O . LEU B 1 375 ? 16.891 -37.281 -11.039 1 96.5 375 LEU B O 1
ATOM 7893 N N . ALA B 1 376 ? 15.258 -35.969 -10.523 1 95.81 376 ALA B N 1
ATOM 7894 C CA . ALA B 1 376 ? 16.031 -34.719 -10.562 1 95.81 376 ALA B CA 1
ATOM 7895 C C . ALA B 1 376 ? 17 -34.656 -9.391 1 95.81 376 ALA B C 1
ATOM 7897 O O . ALA B 1 376 ? 17.938 -33.844 -9.398 1 95.81 376 ALA B O 1
ATOM 7898 N N . TYR B 1 377 ? 16.875 -35.5 -8.359 1 95.31 377 TYR B N 1
ATOM 7899 C CA . TYR B 1 377 ? 17.703 -35.438 -7.168 1 95.31 377 TYR B CA 1
ATOM 7900 C C . TYR B 1 377 ? 19.156 -35.719 -7.504 1 95.31 377 TYR B C 1
ATOM 7902 O O . TYR B 1 377 ? 20.062 -35.375 -6.75 1 95.31 377 TYR B O 1
ATOM 7910 N N . SER B 1 378 ? 19.328 -36.312 -8.602 1 92.94 378 SER B N 1
ATOM 7911 C CA . SER B 1 378 ? 20.672 -36.75 -8.969 1 92.94 378 SER B CA 1
ATOM 7912 C C . SER B 1 378 ? 21.594 -35.562 -9.258 1 92.94 378 SER B C 1
ATOM 7914 O O . SER B 1 378 ? 22.812 -35.688 -9.156 1 92.94 378 SER B O 1
ATOM 7916 N N . VAL B 1 379 ? 21.078 -34.438 -9.523 1 95.06 379 VAL B N 1
ATOM 7917 C CA . VAL B 1 379 ? 21.922 -33.281 -9.898 1 95.06 379 VAL B CA 1
ATOM 7918 C C . VAL B 1 379 ? 22.156 -32.406 -8.688 1 95.06 379 VAL B C 1
ATOM 7920 O O . VAL B 1 379 ? 22.797 -31.344 -8.797 1 95.06 379 VAL B O 1
ATOM 7923 N N . GLY B 1 380 ? 21.641 -32.75 -7.566 1 94.69 380 GLY B N 1
ATOM 7924 C CA . GLY B 1 380 ? 21.844 -31.969 -6.348 1 94.69 380 GLY B CA 1
ATOM 7925 C C . GLY B 1 380 ? 20.719 -31.016 -6.051 1 94.69 380 GLY B C 1
ATOM 7926 O O . GLY B 1 380 ? 19.875 -30.75 -6.914 1 94.69 380 GLY B O 1
ATOM 7927 N N . PHE B 1 381 ? 20.719 -30.469 -4.867 1 95.12 381 PHE B N 1
ATOM 7928 C CA . PHE B 1 381 ? 19.594 -29.688 -4.352 1 95.12 381 PHE B CA 1
ATOM 7929 C C . PHE B 1 381 ? 19.453 -28.375 -5.117 1 95.12 381 PHE B C 1
ATOM 7931 O O . PHE B 1 381 ? 18.359 -28.031 -5.566 1 95.12 381 PHE B O 1
ATOM 7938 N N . LEU B 1 382 ? 20.547 -27.656 -5.359 1 93.38 382 LEU B N 1
ATOM 7939 C CA . LEU B 1 382 ? 20.516 -26.359 -6.023 1 93.38 382 LEU B CA 1
ATOM 7940 C C . LEU B 1 382 ? 20.094 -26.5 -7.48 1 93.38 382 LEU B C 1
ATOM 7942 O O . LEU B 1 382 ? 19.422 -25.625 -8.023 1 93.38 382 LEU B O 1
ATOM 7946 N N . ASN B 1 383 ? 20.406 -27.734 -7.973 1 93.62 383 ASN B N 1
ATOM 7947 C CA . ASN B 1 383 ? 20.188 -27.922 -9.398 1 93.62 383 ASN B CA 1
ATOM 7948 C C . ASN B 1 383 ? 18.891 -28.672 -9.672 1 93.62 383 ASN B C 1
ATOM 7950 O O . ASN B 1 383 ? 18.469 -28.828 -10.82 1 93.62 383 ASN B O 1
ATOM 7954 N N . SER B 1 384 ? 18.234 -29.109 -8.672 1 92.5 384 SER B N 1
ATOM 7955 C CA . SER B 1 384 ? 17.062 -29.969 -8.883 1 92.5 384 SER B CA 1
ATOM 7956 C C . SER B 1 384 ? 15.797 -29.125 -9.031 1 92.5 384 SER B C 1
ATOM 7958 O O . SER B 1 384 ? 14.773 -29.625 -9.5 1 92.5 384 SER B O 1
ATOM 7960 N N . GLN B 1 385 ? 15.875 -27.969 -8.68 1 86 385 GLN B N 1
ATOM 7961 C CA . GLN B 1 385 ? 14.695 -27.109 -8.781 1 86 385 GLN B CA 1
ATOM 7962 C C . GLN B 1 385 ? 14.484 -26.656 -10.227 1 86 385 GLN B C 1
ATOM 7964 O O . GLN B 1 385 ? 15.398 -26.125 -10.859 1 86 385 GLN B O 1
ATOM 7969 N N . THR B 1 386 ? 13.281 -26.844 -10.672 1 87.38 386 THR B N 1
ATOM 7970 C CA . THR B 1 386 ? 12.977 -26.5 -12.062 1 87.38 386 THR B CA 1
ATOM 7971 C C . THR B 1 386 ? 12.203 -25.188 -12.148 1 87.38 386 THR B C 1
ATOM 7973 O O . THR B 1 386 ? 11.484 -24.828 -11.219 1 87.38 386 THR B O 1
ATOM 7976 N N . PRO B 1 387 ? 12.375 -24.5 -13.281 1 88.5 387 PRO B N 1
ATOM 7977 C CA . PRO B 1 387 ? 11.508 -23.344 -13.492 1 88.5 387 PRO B CA 1
ATOM 7978 C C . PRO B 1 387 ? 10.055 -23.734 -13.734 1 88.5 387 PRO B C 1
ATOM 7980 O O . PRO B 1 387 ? 9.75 -24.906 -13.969 1 88.5 387 PRO B O 1
ATOM 7983 N N . LEU B 1 388 ? 9.188 -22.828 -13.688 1 85.94 388 LEU B N 1
ATOM 7984 C CA . LEU B 1 388 ? 7.75 -23.062 -13.797 1 85.94 388 LEU B CA 1
ATOM 7985 C C . LEU B 1 388 ? 7.395 -23.656 -15.156 1 85.94 388 LEU B C 1
ATOM 7987 O O . LEU B 1 388 ? 6.504 -24.5 -15.258 1 85.94 388 LEU B O 1
ATOM 7991 N N . THR B 1 389 ? 8.109 -23.328 -16.141 1 89.12 389 THR B N 1
ATOM 7992 C CA . THR B 1 389 ? 7.797 -23.703 -17.516 1 89.12 389 THR B CA 1
ATOM 7993 C C . THR B 1 389 ? 8.016 -25.203 -17.719 1 89.12 389 THR B C 1
ATOM 7995 O O . THR B 1 389 ? 7.461 -25.797 -18.656 1 89.12 389 THR B O 1
ATOM 7998 N N . THR B 1 390 ? 8.828 -25.781 -16.812 1 90.38 390 THR B N 1
ATOM 7999 C CA . THR B 1 390 ? 9.07 -27.203 -17 1 90.38 390 THR B CA 1
ATOM 8000 C C . THR B 1 390 ? 8.617 -27.984 -15.766 1 90.38 390 THR B C 1
ATOM 8002 O O . THR B 1 390 ? 8.688 -29.219 -15.75 1 90.38 390 THR B O 1
ATOM 8005 N N . ALA B 1 391 ? 8.133 -27.234 -14.82 1 87.88 391 ALA B N 1
ATOM 8006 C CA . ALA B 1 391 ? 7.789 -27.844 -13.547 1 87.88 391 ALA B CA 1
ATOM 8007 C C . ALA B 1 391 ? 6.633 -28.828 -13.711 1 87.88 391 ALA B C 1
ATOM 8009 O O . ALA B 1 391 ? 6.574 -29.844 -13.016 1 87.88 391 ALA B O 1
ATOM 8010 N N . GLU B 1 392 ? 5.785 -28.609 -14.664 1 89.62 392 GLU B N 1
ATOM 8011 C CA . GLU B 1 392 ? 4.578 -29.422 -14.828 1 89.62 392 GLU B CA 1
ATOM 8012 C C . GLU B 1 392 ? 4.758 -30.469 -15.93 1 89.62 392 GLU B C 1
ATOM 8014 O O . GLU B 1 392 ? 3.803 -31.141 -16.297 1 89.62 392 GLU B O 1
ATOM 8019 N N . THR B 1 393 ? 5.93 -30.625 -16.422 1 92.69 393 THR B N 1
ATOM 8020 C CA . THR B 1 393 ? 6.148 -31.5 -17.578 1 92.69 393 THR B CA 1
ATOM 8021 C C . THR B 1 393 ? 5.781 -32.938 -17.234 1 92.69 393 THR B C 1
ATOM 8023 O O . THR B 1 393 ? 4.973 -33.562 -17.938 1 92.69 393 THR B O 1
ATOM 8026 N N . ALA B 1 394 ? 6.316 -33.406 -16.109 1 95.12 394 ALA B N 1
ATOM 8027 C CA . ALA B 1 394 ? 6.086 -34.812 -15.773 1 95.12 394 ALA B CA 1
ATOM 8028 C C . ALA B 1 394 ? 4.645 -35.031 -15.312 1 95.12 394 ALA B C 1
ATOM 8030 O O . ALA B 1 394 ? 4.027 -36.031 -15.648 1 95.12 394 ALA B O 1
ATOM 8031 N N . SER B 1 395 ? 4.086 -34.125 -14.555 1 96.19 395 SER B N 1
ATOM 8032 C CA . SER B 1 395 ? 2.748 -34.281 -13.992 1 96.19 395 SER B CA 1
ATOM 8033 C C . SER B 1 395 ? 1.69 -34.312 -15.094 1 96.19 395 SER B C 1
ATOM 8035 O O . SER B 1 395 ? 0.936 -35.281 -15.188 1 96.19 395 SER B O 1
ATOM 8037 N N . VAL B 1 396 ? 1.735 -33.375 -16.016 1 95.25 396 VAL B N 1
ATOM 8038 C CA . VAL B 1 396 ? 0.749 -33.312 -17.078 1 95.25 396 VAL B CA 1
ATOM 8039 C C . VAL B 1 396 ? 0.98 -34.469 -18.078 1 95.25 396 VAL B C 1
ATOM 8041 O O . VAL B 1 396 ? 0.026 -35 -18.625 1 95.25 396 VAL B O 1
ATOM 8044 N N . PHE B 1 397 ? 2.242 -34.812 -18.328 1 97.19 397 PHE B N 1
ATOM 8045 C CA . PHE B 1 397 ? 2.545 -35.938 -19.188 1 97.19 397 PHE B CA 1
ATOM 8046 C C . PHE B 1 397 ? 1.949 -37.25 -18.641 1 97.19 397 PHE B C 1
ATOM 8048 O O . PHE B 1 397 ? 1.359 -38.031 -19.375 1 97.19 397 PHE B O 1
ATOM 8055 N N . CYS B 1 398 ? 2.055 -37.406 -17.359 1 97.5 398 CYS B N 1
ATOM 8056 C CA . CYS B 1 398 ? 1.521 -38.594 -16.703 1 97.5 398 CYS B CA 1
ATOM 8057 C C . CYS B 1 398 ? -0.002 -38.625 -16.781 1 97.5 398 CYS B C 1
ATOM 8059 O O . CYS B 1 398 ? -0.607 -39.688 -16.906 1 97.5 398 CYS B O 1
ATOM 8061 N N . GLU B 1 399 ? -0.625 -37.469 -16.672 1 96.62 399 GLU B N 1
ATOM 8062 C CA . GLU B 1 399 ? -2.064 -37.406 -16.906 1 96.62 399 GLU B CA 1
ATOM 8063 C C . GLU B 1 399 ? -2.43 -37.906 -18.312 1 96.62 399 GLU B C 1
ATOM 8065 O O . GLU B 1 399 ? -3.402 -38.625 -18.484 1 96.62 399 GLU B O 1
ATOM 8070 N N . MET B 1 400 ? -1.626 -37.5 -19.266 1 96.5 400 MET B N 1
ATOM 8071 C CA . MET B 1 400 ? -1.904 -37.844 -20.656 1 96.5 400 MET B CA 1
ATOM 8072 C C . MET B 1 400 ? -1.734 -39.344 -20.875 1 96.5 400 MET B C 1
ATOM 8074 O O . MET B 1 400 ? -2.486 -39.938 -21.641 1 96.5 400 MET B O 1
ATOM 8078 N N . ILE B 1 401 ? -0.731 -39.875 -20.203 1 97.44 401 ILE B N 1
ATOM 8079 C CA . ILE B 1 401 ? -0.502 -41.312 -20.281 1 97.44 401 ILE B CA 1
ATOM 8080 C C . ILE B 1 401 ? -1.725 -42.062 -19.766 1 97.44 401 ILE B C 1
ATOM 8082 O O . ILE B 1 401 ? -2.189 -43.031 -20.391 1 97.44 401 ILE B O 1
ATOM 8086 N N . VAL B 1 402 ? -2.254 -41.625 -18.672 1 97.62 402 VAL B N 1
ATOM 8087 C CA . VAL B 1 402 ? -3.404 -42.281 -18.062 1 97.62 402 VAL B CA 1
ATOM 8088 C C . VAL B 1 402 ? -4.648 -42.062 -18.922 1 97.62 402 VAL B C 1
ATOM 8090 O O . VAL B 1 402 ? -5.445 -42.969 -19.109 1 97.62 402 VAL B O 1
ATOM 8093 N N . PHE B 1 403 ? -4.809 -40.844 -19.375 1 96.38 403 PHE B N 1
ATOM 8094 C CA . PHE B 1 403 ? -5.918 -40.562 -20.281 1 96.38 403 PHE B CA 1
ATOM 8095 C C . PHE B 1 403 ? -5.918 -41.5 -21.469 1 96.38 403 PHE B C 1
ATOM 8097 O O . PHE B 1 403 ? -6.945 -42.094 -21.812 1 96.38 403 PHE B O 1
ATOM 8104 N N . ASP B 1 404 ? -4.762 -41.625 -22.125 1 95.38 404 ASP B N 1
ATOM 8105 C CA . ASP B 1 404 ? -4.609 -42.469 -23.312 1 95.38 404 ASP B CA 1
ATOM 8106 C C . ASP B 1 404 ? -4.895 -43.938 -22.969 1 95.38 404 ASP B C 1
ATOM 8108 O O . ASP B 1 404 ? -5.363 -44.688 -23.828 1 95.38 404 ASP B O 1
ATOM 8112 N N . TYR B 1 405 ? -4.555 -44.312 -21.812 1 95.69 405 TYR B N 1
ATOM 8113 C CA . TYR B 1 405 ? -4.754 -45.688 -21.359 1 95.69 405 TYR B CA 1
ATOM 8114 C C . TYR B 1 405 ? -6.234 -45.969 -21.172 1 95.69 405 TYR B C 1
ATOM 8116 O O . TYR B 1 405 ? -6.715 -47.031 -21.594 1 95.69 405 TYR B O 1
ATOM 8124 N N . ILE B 1 406 ? -6.973 -45.094 -20.609 1 94.44 406 ILE B N 1
ATOM 8125 C CA . ILE B 1 406 ? -8.328 -45.438 -20.188 1 94.44 406 ILE B CA 1
ATOM 8126 C C . ILE B 1 406 ? -9.305 -45.156 -21.328 1 94.44 406 ILE B C 1
ATOM 8128 O O . ILE B 1 406 ? -10.375 -45.75 -21.406 1 94.44 406 ILE B O 1
ATOM 8132 N N . LYS B 1 407 ? -8.977 -44.219 -22.219 1 93.75 407 LYS B N 1
ATOM 8133 C CA . LYS B 1 407 ? -9.922 -43.781 -23.25 1 93.75 407 LYS B CA 1
ATOM 8134 C C . LYS B 1 407 ? -10.297 -44.938 -24.172 1 93.75 407 LYS B C 1
ATOM 8136 O O . LYS B 1 407 ? -11.391 -44.938 -24.734 1 93.75 407 LYS B O 1
ATOM 8141 N N . LYS B 1 408 ? -9.477 -45.906 -24.312 1 89.94 408 LYS B N 1
ATOM 8142 C CA . LYS B 1 408 ? -9.672 -47 -25.234 1 89.94 408 LYS B CA 1
ATOM 8143 C C . LYS B 1 408 ? -10.789 -47.938 -24.734 1 89.94 408 LYS B C 1
ATOM 8145 O O . LYS B 1 408 ? -11.445 -48.594 -25.547 1 89.94 408 LYS B O 1
ATOM 8150 N N . ASP B 1 409 ? -11.031 -47.938 -23.516 1 88.75 409 ASP B N 1
ATOM 8151 C CA . ASP B 1 409 ? -11.969 -48.875 -22.922 1 88.75 409 ASP B CA 1
ATOM 8152 C C . ASP B 1 409 ? -13.328 -48.25 -22.672 1 88.75 409 ASP B C 1
ATOM 8154 O O . ASP B 1 409 ? -14.273 -48.906 -22.25 1 88.75 409 ASP B O 1
ATOM 8158 N N . LEU B 1 410 ? -13.375 -47 -22.875 1 88.81 410 LEU B N 1
ATOM 8159 C CA . LEU B 1 410 ? -14.617 -46.281 -22.609 1 88.81 410 LEU B CA 1
ATOM 8160 C C . LEU B 1 410 ? -15.406 -46.062 -23.906 1 88.81 410 LEU B C 1
ATOM 8162 O O . LEU B 1 410 ? -14.82 -46 -24.984 1 88.81 410 LEU B O 1
ATOM 8166 N N . LYS B 1 411 ? -16.766 -46.094 -23.734 1 89.06 411 LYS B N 1
ATOM 8167 C CA . LYS B 1 411 ? -17.656 -45.875 -24.875 1 89.06 411 LYS B CA 1
ATOM 8168 C C . LYS B 1 411 ? -18.797 -44.938 -24.5 1 89.06 411 LYS B C 1
ATOM 8170 O O . LYS B 1 411 ? -19.031 -44.656 -23.328 1 89.06 411 LYS B O 1
ATOM 8175 N N . GLY B 1 412 ? -19.344 -44.375 -25.469 1 87.56 412 GLY B N 1
ATOM 8176 C CA . GLY B 1 412 ? -20.547 -43.594 -25.312 1 87.56 412 GLY B CA 1
ATOM 8177 C C . GLY B 1 412 ? -20.359 -42.375 -24.406 1 87.56 412 GLY B C 1
ATOM 8178 O O . GLY B 1 412 ? -19.422 -41.594 -24.578 1 87.56 412 GLY B O 1
ATOM 8179 N N . GLU B 1 413 ? -21.266 -42.344 -23.469 1 86.88 413 GLU B N 1
ATOM 8180 C CA . GLU B 1 413 ? -21.359 -41.156 -22.609 1 86.88 413 GLU B CA 1
ATOM 8181 C C . GLU B 1 413 ? -20.141 -41.062 -21.703 1 86.88 413 GLU B C 1
ATOM 8183 O O . GLU B 1 413 ? -19.688 -39.938 -21.391 1 86.88 413 GLU B O 1
ATOM 8188 N N . GLU B 1 414 ? -19.656 -42.125 -21.328 1 88.06 414 GLU B N 1
ATOM 8189 C CA . GLU B 1 414 ? -18.484 -42.125 -20.453 1 88.06 414 GLU B CA 1
ATOM 8190 C C . GLU B 1 414 ? -17.266 -41.562 -21.188 1 88.06 414 GLU B C 1
ATOM 8192 O O . GLU B 1 414 ? -16.5 -40.781 -20.625 1 88.06 414 GLU B O 1
ATOM 8197 N N . LYS B 1 415 ? -17.156 -42 -22.406 1 91.62 415 LYS B N 1
ATOM 8198 C CA . LYS B 1 415 ? -16.047 -41.531 -23.234 1 91.62 415 LYS B CA 1
ATOM 8199 C C . LYS B 1 415 ? -16.203 -40.031 -23.547 1 91.62 415 LYS B C 1
ATOM 8201 O O . LYS B 1 415 ? -15.219 -39.281 -23.484 1 91.62 415 LYS B O 1
ATOM 8206 N N . LEU B 1 416 ? -17.438 -39.688 -23.828 1 92.69 416 LEU B N 1
ATOM 8207 C CA . LEU B 1 416 ? -17.719 -38.312 -24.109 1 92.69 416 LEU B CA 1
ATOM 8208 C C . LEU B 1 416 ? -17.359 -37.406 -22.922 1 92.69 416 LEU B C 1
ATOM 8210 O O . LEU B 1 416 ? -16.75 -36.375 -23.094 1 92.69 416 LEU B O 1
ATOM 8214 N N . SER B 1 417 ? -17.688 -37.875 -21.781 1 90.44 417 SER B N 1
ATOM 8215 C CA . SER B 1 417 ? -17.438 -37.094 -20.562 1 90.44 417 SER B CA 1
ATOM 8216 C C . SER B 1 417 ? -15.938 -37 -20.281 1 90.44 417 SER B C 1
ATOM 8218 O O . SER B 1 417 ? -15.453 -35.969 -19.828 1 90.44 417 SER B O 1
ATOM 8220 N N . LEU B 1 418 ? -15.219 -38.031 -20.484 1 92.12 418 LEU B N 1
ATOM 8221 C CA . LEU B 1 418 ? -13.773 -38.062 -20.297 1 92.12 418 LEU B CA 1
ATOM 8222 C C . LEU B 1 418 ? -13.094 -37.062 -21.219 1 92.12 418 LEU B C 1
ATOM 8224 O O . LEU B 1 418 ? -12.25 -36.25 -20.766 1 92.12 418 LEU B O 1
ATOM 8228 N N . TYR B 1 419 ? -13.508 -37.062 -22.484 1 94.56 419 TYR B N 1
ATOM 8229 C CA . TYR B 1 419 ? -12.922 -36.188 -23.469 1 94.56 419 TYR B CA 1
ATOM 8230 C C . TYR B 1 419 ? -13.258 -34.719 -23.141 1 94.56 419 TYR B C 1
ATOM 8232 O O . TYR B 1 419 ? -12.391 -33.844 -23.219 1 94.56 419 TYR B O 1
ATOM 8240 N N . ALA B 1 420 ? -14.484 -34.5 -22.766 1 93.69 420 ALA B N 1
ATOM 8241 C CA . ALA B 1 420 ? -14.898 -33.156 -22.438 1 93.69 420 ALA B CA 1
ATOM 8242 C C . ALA B 1 420 ? -14.094 -32.594 -21.266 1 93.69 420 ALA B C 1
ATOM 8244 O O . ALA B 1 420 ? -13.609 -31.469 -21.312 1 93.69 420 ALA B O 1
ATOM 8245 N N . SER B 1 421 ? -13.938 -33.375 -20.281 1 91.25 421 SER B N 1
ATOM 8246 C CA . SER B 1 421 ? -13.203 -32.969 -19.094 1 91.25 421 SER B CA 1
ATOM 8247 C C . SER B 1 421 ? -11.742 -32.688 -19.422 1 91.25 421 SER B C 1
ATOM 8249 O O . SER B 1 421 ? -11.172 -31.688 -18.953 1 91.25 421 SER B O 1
ATOM 8251 N N . LYS B 1 422 ? -11.156 -33.531 -20.203 1 93.44 422 LYS B N 1
ATOM 8252 C CA . LYS B 1 422 ? -9.758 -33.344 -20.578 1 93.44 422 LYS B CA 1
ATOM 8253 C C . LYS B 1 422 ? -9.562 -32.094 -21.406 1 93.44 422 LYS B C 1
ATOM 8255 O O . LYS B 1 422 ? -8.609 -31.344 -21.172 1 93.44 422 LYS B O 1
ATOM 8260 N N . LEU B 1 423 ? -10.445 -31.906 -22.344 1 96.38 423 LEU B N 1
ATOM 8261 C CA . LEU B 1 423 ? -10.352 -30.734 -23.203 1 96.38 423 LEU B CA 1
ATOM 8262 C C . LEU B 1 423 ? -10.562 -29.453 -22.406 1 96.38 423 LEU B C 1
ATOM 8264 O O . LEU B 1 423 ? -9.836 -28.469 -22.594 1 96.38 423 LEU B O 1
ATOM 8268 N N . GLU B 1 424 ? -11.445 -29.5 -21.531 1 94.38 424 GLU B N 1
ATOM 8269 C CA . GLU B 1 424 ? -11.711 -28.312 -20.703 1 94.38 424 GLU B CA 1
ATOM 8270 C C . GLU B 1 424 ? -10.523 -28 -19.797 1 94.38 424 GLU B C 1
ATOM 8272 O O . GLU B 1 424 ? -10.195 -26.844 -19.578 1 94.38 424 GLU B O 1
ATOM 8277 N N . ASP B 1 425 ? -9.906 -29 -19.281 1 92.69 425 ASP B N 1
ATOM 8278 C CA . ASP B 1 425 ? -8.695 -28.812 -18.484 1 92.69 425 ASP B CA 1
ATOM 8279 C C . ASP B 1 425 ? -7.594 -28.156 -19.328 1 92.69 425 ASP B C 1
ATOM 8281 O O . ASP B 1 425 ? -6.902 -27.266 -18.859 1 92.69 425 ASP B O 1
ATOM 8285 N N . ILE B 1 426 ? -7.438 -28.672 -20.531 1 95.5 426 ILE B N 1
ATOM 8286 C CA . ILE B 1 426 ? -6.445 -28.109 -21.453 1 95.5 426 ILE B CA 1
ATOM 8287 C C . ILE B 1 426 ? -6.781 -26.656 -21.766 1 95.5 426 ILE B C 1
ATOM 8289 O O . ILE B 1 426 ? -5.902 -25.797 -21.75 1 95.5 426 ILE B O 1
ATOM 8293 N N . PHE B 1 427 ? -8.062 -26.406 -22 1 96.75 427 PHE B N 1
ATOM 8294 C CA . PHE B 1 427 ? -8.477 -25.047 -22.328 1 96.75 427 PHE B CA 1
ATOM 8295 C C . PHE B 1 427 ? -8.242 -24.109 -21.141 1 96.75 427 PHE B C 1
ATOM 8297 O O . PHE B 1 427 ? -7.812 -22.969 -21.328 1 96.75 427 PHE B O 1
ATOM 8304 N N . ALA B 1 428 ? -8.461 -24.594 -19.953 1 93.69 428 ALA B N 1
ATOM 8305 C CA . ALA B 1 428 ? -8.266 -23.797 -18.734 1 93.69 428 ALA B CA 1
ATOM 8306 C C . ALA B 1 428 ? -6.789 -23.5 -18.5 1 93.69 428 ALA B C 1
ATOM 8308 O O . ALA B 1 428 ? -6.434 -22.406 -18.062 1 93.69 428 ALA B O 1
ATOM 8309 N N . THR B 1 429 ? -5.914 -24.375 -18.844 1 94.31 429 THR B N 1
ATOM 8310 C CA . THR B 1 429 ? -4.5 -24.266 -18.516 1 94.31 429 THR B CA 1
ATOM 8311 C C . THR B 1 429 ? -3.707 -23.688 -19.672 1 94.31 429 THR B C 1
ATOM 8313 O O . THR B 1 429 ? -2.635 -23.109 -19.484 1 94.31 429 THR B O 1
ATOM 8316 N N . LEU B 1 430 ? -4.262 -23.797 -20.875 1 97 430 LEU B N 1
ATOM 8317 C CA . LEU B 1 430 ? -3.555 -23.297 -22.047 1 97 430 LEU B CA 1
ATOM 8318 C C . LEU B 1 430 ? -4.219 -22.016 -22.562 1 97 430 LEU B C 1
ATOM 8320 O O . LEU B 1 430 ? -3.725 -20.906 -22.328 1 97 430 LEU B O 1
ATOM 8324 N N . TYR B 1 431 ? -5.387 -22.125 -23.156 1 97.88 431 TYR B N 1
ATOM 8325 C CA . TYR B 1 431 ? -5.988 -21.016 -23.891 1 97.88 431 TYR B CA 1
ATOM 8326 C C . TYR B 1 431 ? -6.414 -19.906 -22.938 1 97.88 431 TYR B C 1
ATOM 8328 O O . TYR B 1 431 ? -6.188 -18.719 -23.203 1 97.88 431 TYR B O 1
ATOM 8336 N N . ARG B 1 432 ? -6.98 -20.281 -21.797 1 96.81 432 ARG B N 1
ATOM 8337 C CA . ARG B 1 432 ? -7.363 -19.281 -20.812 1 96.81 432 ARG B CA 1
ATOM 8338 C C . ARG B 1 432 ? -6.137 -18.547 -20.281 1 96.81 432 ARG B C 1
ATOM 8340 O O . ARG B 1 432 ? -6.16 -17.328 -20.109 1 96.81 432 ARG B O 1
ATOM 8347 N N . GLN B 1 433 ? -5.082 -19.297 -20.031 1 97.44 433 GLN B N 1
ATOM 8348 C CA . GLN B 1 433 ? -3.855 -18.688 -19.516 1 97.44 433 GLN B CA 1
ATOM 8349 C C . GLN B 1 433 ? -3.205 -17.797 -20.562 1 97.44 433 GLN B C 1
ATOM 8351 O O . GLN B 1 433 ? -2.59 -16.781 -20.219 1 97.44 433 GLN B O 1
ATOM 8356 N N . ILE B 1 434 ? -3.381 -18.141 -21.797 1 98.06 434 ILE B N 1
ATOM 8357 C CA . ILE B 1 434 ? -2.914 -17.281 -22.891 1 98.06 434 ILE B CA 1
ATOM 8358 C C . ILE B 1 434 ? -3.713 -15.977 -22.906 1 98.06 434 ILE B C 1
ATOM 8360 O O . ILE B 1 434 ? -3.143 -14.898 -23.047 1 98.06 434 ILE B O 1
ATOM 8364 N N . ASN B 1 435 ? -4.984 -16.109 -22.719 1 97.75 435 ASN B N 1
ATOM 8365 C CA . ASN B 1 435 ? -5.824 -14.922 -22.625 1 97.75 435 ASN B CA 1
ATOM 8366 C C . ASN B 1 435 ? -5.414 -14.031 -21.453 1 97.75 435 ASN B C 1
ATOM 8368 O O . ASN B 1 435 ? -5.363 -12.805 -21.578 1 97.75 435 ASN B O 1
ATOM 8372 N N . PHE B 1 436 ? -5.152 -14.664 -20.328 1 98.06 436 PHE B N 1
ATOM 8373 C CA . PHE B 1 436 ? -4.684 -13.922 -19.156 1 98.06 436 PHE B CA 1
ATOM 8374 C C . PHE B 1 436 ? -3.398 -13.164 -19.484 1 98.06 436 PHE B C 1
ATOM 8376 O O . PHE B 1 436 ? -3.24 -12 -19.109 1 98.06 436 PHE B O 1
ATOM 8383 N N . THR B 1 437 ? -2.516 -13.828 -20.188 1 98.25 437 THR B N 1
ATOM 8384 C CA . THR B 1 437 ? -1.204 -13.273 -20.5 1 98.25 437 THR B CA 1
ATOM 8385 C C . THR B 1 437 ? -1.329 -12.086 -21.453 1 98.25 437 THR B C 1
ATOM 8387 O O . THR B 1 437 ? -0.698 -11.047 -21.234 1 98.25 437 THR B O 1
ATOM 8390 N N . THR B 1 438 ? -2.139 -12.234 -22.484 1 98.31 438 THR B N 1
ATOM 8391 C CA . THR B 1 438 ? -2.301 -11.148 -23.438 1 98.31 438 THR B CA 1
ATOM 8392 C C . THR B 1 438 ? -3.053 -9.977 -22.797 1 98.31 438 THR B C 1
ATOM 8394 O O . THR B 1 438 ? -2.771 -8.82 -23.094 1 98.31 438 THR B O 1
ATOM 8397 N N . PHE B 1 439 ? -3.984 -10.305 -21.938 1 98.19 439 PHE B N 1
ATOM 8398 C CA . PHE B 1 439 ? -4.637 -9.281 -21.125 1 98.19 439 PHE B CA 1
ATOM 8399 C C . PHE B 1 439 ? -3.609 -8.516 -20.297 1 98.19 439 PHE B C 1
ATOM 8401 O O . PHE B 1 439 ? -3.584 -7.281 -20.328 1 98.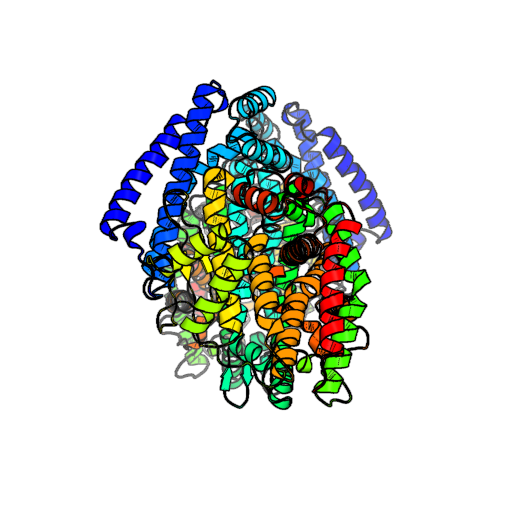19 439 PHE B O 1
ATOM 8408 N N . GLU B 1 440 ? -2.727 -9.195 -19.609 1 98.12 440 GLU B N 1
ATOM 8409 C CA . GLU B 1 440 ? -1.707 -8.57 -18.766 1 98.12 440 GLU B CA 1
ATOM 8410 C C . GLU B 1 440 ? -0.75 -7.727 -19.594 1 98.12 440 GLU B C 1
ATOM 8412 O O . GLU B 1 440 ? -0.362 -6.633 -19.188 1 98.12 440 GLU B O 1
ATOM 8417 N N . ARG B 1 441 ? -0.334 -8.289 -20.75 1 97.75 441 ARG B N 1
ATOM 8418 C CA . ARG B 1 441 ? 0.572 -7.539 -21.609 1 97.75 441 ARG B CA 1
ATOM 8419 C C . ARG B 1 441 ? -0.016 -6.18 -21.984 1 97.75 441 ARG B C 1
ATOM 8421 O O . ARG B 1 441 ? 0.675 -5.16 -21.906 1 97.75 441 ARG B O 1
ATOM 8428 N N . GLU B 1 442 ? -1.284 -6.172 -22.328 1 97.62 442 GLU B N 1
ATOM 8429 C CA . GLU B 1 442 ? -1.926 -4.918 -22.719 1 97.62 442 GLU B CA 1
ATOM 8430 C C . GLU B 1 442 ? -2.059 -3.975 -21.516 1 97.62 442 GLU B C 1
ATOM 8432 O O . GLU B 1 442 ? -1.776 -2.781 -21.625 1 97.62 442 GLU B O 1
ATOM 8437 N N . ILE B 1 443 ? -2.473 -4.527 -20.391 1 97.31 443 ILE B N 1
ATOM 8438 C CA . ILE B 1 443 ? -2.713 -3.742 -19.188 1 97.31 443 ILE B CA 1
ATOM 8439 C C . ILE B 1 443 ? -1.399 -3.135 -18.703 1 97.31 443 ILE B C 1
ATOM 8441 O O . ILE B 1 443 ? -1.349 -1.957 -18.344 1 97.31 443 ILE B O 1
ATOM 8445 N N . HIS B 1 444 ? -0.31 -3.863 -18.641 1 96.88 444 HIS B N 1
ATOM 8446 C CA . HIS B 1 444 ? 0.972 -3.42 -18.109 1 96.88 444 HIS B CA 1
ATOM 8447 C C . HIS B 1 444 ? 1.692 -2.502 -19.094 1 96.88 444 HIS B C 1
ATOM 8449 O O . HIS B 1 444 ? 2.633 -1.799 -18.703 1 96.88 444 HIS B O 1
ATOM 8455 N N . ALA B 1 445 ? 1.281 -2.5 -20.344 1 94.94 445 ALA B N 1
ATOM 8456 C CA . ALA B 1 445 ? 1.876 -1.612 -21.344 1 94.94 445 ALA B CA 1
ATOM 8457 C C . ALA B 1 445 ? 1.388 -0.178 -21.156 1 94.94 445 ALA B C 1
ATOM 8459 O O . ALA B 1 445 ? 2.016 0.765 -21.641 1 94.94 445 ALA B O 1
ATOM 8460 N N . LYS B 1 446 ? 0.25 -0.077 -20.438 1 92.06 446 LYS B N 1
ATOM 8461 C CA . LYS B 1 446 ? -0.287 1.256 -20.172 1 92.06 446 LYS B CA 1
ATOM 8462 C C . LYS B 1 446 ? 0.453 1.93 -19.016 1 92.06 446 LYS B C 1
ATOM 8464 O O . LYS B 1 446 ? 0.699 1.308 -17.984 1 92.06 446 LYS B O 1
ATOM 8469 N N . LYS B 1 447 ? 0.816 3.137 -19.141 1 85.81 447 LYS B N 1
ATOM 8470 C CA . LYS B 1 447 ? 1.601 3.846 -18.141 1 85.81 447 LYS B CA 1
ATOM 8471 C C . LYS B 1 447 ? 0.697 4.48 -17.078 1 85.81 447 LYS B C 1
ATOM 8473 O O . LYS B 1 447 ? 1.029 4.488 -15.891 1 85.81 447 LYS B O 1
ATOM 8478 N N . ASP B 1 448 ? -0.451 4.906 -17.484 1 86.81 448 ASP B N 1
ATOM 8479 C CA . ASP B 1 448 ? -1.36 5.609 -16.594 1 86.81 448 ASP B CA 1
ATOM 8480 C C . ASP B 1 448 ? -2.23 4.629 -15.805 1 86.81 448 ASP B C 1
ATOM 8482 O O . ASP B 1 448 ? -2.367 3.469 -16.188 1 86.81 448 ASP B O 1
ATOM 8486 N N . GLU B 1 449 ? -2.732 5.105 -14.703 1 88.62 449 GLU B N 1
ATOM 8487 C CA . GLU B 1 449 ? -3.738 4.324 -13.992 1 88.62 449 GLU B CA 1
ATOM 8488 C C . GLU B 1 449 ? -4.977 4.094 -14.852 1 88.62 449 GLU B C 1
ATOM 8490 O O . GLU B 1 449 ? -5.383 4.977 -15.617 1 88.62 449 GLU B O 1
ATOM 8495 N N . LEU B 1 450 ? -5.5 2.938 -14.797 1 94.75 450 LEU B N 1
ATOM 8496 C CA . LEU B 1 450 ? -6.664 2.568 -15.594 1 94.75 450 LEU B CA 1
ATOM 8497 C C . LEU B 1 450 ? -7.934 2.58 -14.75 1 94.75 450 LEU B C 1
ATOM 8499 O O . LEU B 1 450 ? -7.895 2.24 -13.562 1 94.75 450 LEU B O 1
ATOM 8503 N N . SER B 1 451 ? -9.031 3.006 -15.352 1 95.38 451 SER B N 1
ATOM 8504 C CA . SER B 1 451 ? -10.344 2.877 -14.727 1 95.38 451 SER B CA 1
ATOM 8505 C C . SER B 1 451 ? -10.859 1.445 -14.812 1 95.38 451 SER B C 1
ATOM 8507 O O . SER B 1 451 ? -10.352 0.646 -15.609 1 95.38 451 SER B O 1
ATOM 8509 N N . THR B 1 452 ? -11.852 1.144 -14.023 1 96.75 452 THR B N 1
ATOM 8510 C CA . THR B 1 452 ? -12.492 -0.164 -14.086 1 96.75 452 THR B CA 1
ATOM 8511 C C . THR B 1 452 ? -13 -0.444 -15.5 1 96.75 452 THR B C 1
ATOM 8513 O O . THR B 1 452 ? -12.797 -1.535 -16.031 1 96.75 452 THR B O 1
ATOM 8516 N N . ASP B 1 453 ? -13.562 0.565 -16.109 1 97.31 453 ASP B N 1
ATOM 8517 C CA . ASP B 1 453 ? -14.148 0.403 -17.438 1 97.31 453 ASP B CA 1
ATOM 8518 C C . ASP B 1 453 ? -13.078 0.09 -18.469 1 97.31 453 ASP B C 1
ATOM 8520 O O . ASP B 1 453 ? -13.289 -0.736 -19.359 1 97.31 453 ASP B O 1
ATOM 8524 N N . GLU B 1 454 ? -11.977 0.758 -18.391 1 96.88 454 GLU B N 1
ATOM 8525 C CA . GLU B 1 454 ? -10.875 0.495 -19.312 1 96.88 454 GLU B CA 1
ATOM 8526 C C . GLU B 1 454 ? -10.375 -0.938 -19.172 1 96.88 454 GLU B C 1
ATOM 8528 O O . GLU B 1 454 ? -10.133 -1.617 -20.172 1 96.88 454 GLU B O 1
ATOM 8533 N N . ILE B 1 455 ? -10.242 -1.466 -17.984 1 98.38 455 ILE B N 1
ATOM 8534 C CA . ILE B 1 455 ? -9.766 -2.826 -17.75 1 98.38 455 ILE B CA 1
ATOM 8535 C C . ILE B 1 455 ? -10.812 -3.828 -18.234 1 98.38 455 ILE B C 1
ATOM 8537 O O . ILE B 1 455 ? -10.469 -4.828 -18.875 1 98.38 455 ILE B O 1
ATOM 8541 N N . ASN B 1 456 ? -12.133 -3.488 -17.953 1 98.44 456 ASN B N 1
ATOM 8542 C CA . ASN B 1 456 ? -13.227 -4.328 -18.438 1 98.44 456 ASN B CA 1
ATOM 8543 C C . ASN B 1 456 ? -13.172 -4.516 -19.953 1 98.44 456 ASN B C 1
ATOM 8545 O O . ASN B 1 456 ? -13.344 -5.629 -20.453 1 98.44 456 ASN B O 1
ATOM 8549 N N . GLN B 1 457 ? -12.906 -3.469 -20.609 1 97.94 457 GLN B N 1
ATOM 8550 C CA . GLN B 1 457 ? -12.891 -3.496 -22.062 1 97.94 457 GLN B CA 1
ATOM 8551 C C . GLN B 1 457 ? -11.75 -4.363 -22.578 1 97.94 457 GLN B C 1
ATOM 8553 O O . GLN B 1 457 ? -11.93 -5.141 -23.516 1 97.94 457 GLN B O 1
ATOM 8558 N N . ILE B 1 458 ? -10.594 -4.238 -22.031 1 97.94 458 ILE B N 1
ATOM 8559 C CA . ILE B 1 458 ? -9.445 -5.031 -22.453 1 97.94 458 ILE B CA 1
ATOM 8560 C C . ILE B 1 458 ? -9.695 -6.504 -22.141 1 97.94 458 ILE B C 1
ATOM 8562 O O . ILE B 1 458 ? -9.391 -7.375 -22.953 1 97.94 458 ILE B O 1
ATOM 8566 N N . TRP B 1 459 ? -10.297 -6.793 -20.953 1 98.19 459 TRP B N 1
ATOM 8567 C CA . TRP B 1 459 ? -10.617 -8.164 -20.562 1 98.19 459 TRP B CA 1
ATOM 8568 C C . TRP B 1 459 ? -11.578 -8.805 -21.562 1 98.19 459 TRP B C 1
ATOM 8570 O O . TRP B 1 459 ? -11.344 -9.922 -22.031 1 98.19 459 TRP B O 1
ATOM 8580 N N . LEU B 1 460 ? -12.617 -8.102 -21.922 1 97.44 460 LEU B N 1
ATOM 8581 C CA . LEU B 1 460 ? -13.617 -8.633 -22.844 1 97.44 460 LEU B CA 1
ATOM 8582 C C . LEU B 1 460 ? -13.023 -8.836 -24.234 1 97.44 460 LEU B C 1
ATOM 8584 O O . LEU B 1 460 ? -13.32 -9.828 -24.906 1 97.44 460 LEU B O 1
ATOM 8588 N N . LYS B 1 461 ? -12.219 -7.852 -24.625 1 96.31 461 LYS B N 1
ATOM 8589 C CA . LYS B 1 461 ? -11.555 -7.945 -25.922 1 96.31 461 LYS B CA 1
ATOM 8590 C C . LYS B 1 461 ? -10.75 -9.234 -26.031 1 96.31 461 LYS B C 1
ATOM 8592 O O . LYS B 1 461 ? -10.898 -9.984 -27 1 96.31 461 LYS B O 1
ATOM 8597 N N . GLU B 1 462 ? -9.953 -9.555 -25.078 1 96.38 462 GLU B N 1
ATOM 8598 C CA . GLU B 1 462 ? -9.109 -10.742 -25.109 1 96.38 462 GLU B CA 1
ATOM 8599 C C . GLU B 1 462 ? -9.93 -12.016 -24.938 1 96.38 462 GLU B C 1
ATOM 8601 O O . GLU B 1 462 ? -9.688 -13.016 -25.609 1 96.38 462 GLU B O 1
ATOM 8606 N N . SER B 1 463 ? -10.953 -11.992 -24.094 1 96.19 463 SER B N 1
ATOM 8607 C CA . SER B 1 463 ? -11.805 -13.156 -23.859 1 96.19 463 SER B CA 1
ATOM 8608 C C . SER B 1 463 ? -12.578 -13.539 -25.125 1 96.19 463 SER B C 1
ATOM 8610 O O . SER B 1 463 ? -12.758 -14.719 -25.406 1 96.19 463 SER B O 1
ATOM 8612 N N . LYS B 1 464 ? -12.992 -12.555 -25.812 1 96 464 LYS B N 1
ATOM 8613 C CA . LYS B 1 464 ? -13.797 -12.789 -27.016 1 96 464 LYS B CA 1
ATOM 8614 C C . LYS B 1 464 ? -12.977 -13.477 -28.094 1 96 464 LYS B C 1
ATOM 8616 O O . LYS B 1 464 ? -13.508 -14.266 -28.891 1 96 464 LYS B O 1
ATOM 8621 N N . LYS B 1 465 ? -11.703 -13.227 -28.172 1 96.06 465 LYS B N 1
ATOM 8622 C CA . LYS B 1 465 ? -10.844 -13.906 -29.125 1 96.06 465 LYS B CA 1
ATOM 8623 C C . LYS B 1 465 ? -10.891 -15.422 -28.938 1 96.06 465 LYS B C 1
ATOM 8625 O O . LYS B 1 465 ? -10.953 -16.172 -29.922 1 96.06 465 LYS B O 1
ATOM 8630 N N . MET B 1 466 ? -10.883 -15.852 -27.703 1 95.75 466 MET B N 1
ATOM 8631 C CA . MET B 1 466 ? -10.797 -17.266 -27.359 1 95.75 466 MET B CA 1
ATOM 8632 C C . MET B 1 466 ? -12.102 -17.984 -27.672 1 95.75 466 MET B C 1
ATOM 8634 O O . MET B 1 466 ? -12.094 -19.094 -28.203 1 95.75 466 MET B O 1
ATOM 8638 N N . PHE B 1 467 ? -13.25 -17.297 -27.438 1 96.12 467 PHE B N 1
ATOM 8639 C CA . PHE B 1 467 ? -14.539 -17.984 -27.5 1 96.12 467 PHE B CA 1
ATOM 8640 C C . PHE B 1 467 ? -15.195 -17.766 -28.859 1 96.12 467 PHE B C 1
ATOM 8642 O O . PHE B 1 467 ? -16.031 -18.547 -29.281 1 96.12 467 PHE B O 1
ATOM 8649 N N . GLY B 1 468 ? -14.828 -16.656 -29.547 1 94.31 468 GLY B N 1
ATOM 8650 C CA . GLY B 1 468 ? -15.484 -16.328 -30.797 1 94.31 468 GLY B CA 1
ATOM 8651 C C . GLY B 1 468 ? -17 -16.312 -30.688 1 94.31 468 GLY B C 1
ATOM 8652 O O . GLY B 1 468 ? -17.547 -15.68 -29.781 1 94.31 468 GLY B O 1
ATOM 8653 N N . ASN B 1 469 ? -17.656 -16.938 -31.656 1 94.06 469 ASN B N 1
ATOM 8654 C CA . ASN B 1 469 ? -19.109 -16.953 -31.672 1 94.06 469 ASN B CA 1
ATOM 8655 C C . ASN B 1 469 ? -19.656 -18.25 -31.078 1 94.06 469 ASN B C 1
ATOM 8657 O O . ASN B 1 469 ? -20.859 -18.5 -31.109 1 94.06 469 ASN B O 1
ATOM 8661 N N . SER B 1 470 ? -18.766 -19.047 -30.516 1 95.44 470 SER B N 1
ATOM 8662 C CA . SER B 1 470 ? -19.188 -20.344 -30 1 95.44 470 SER B CA 1
ATOM 8663 C C . SER B 1 470 ? -19.875 -20.203 -28.641 1 95.44 470 SER B C 1
ATOM 8665 O O . SER B 1 470 ? -20.578 -21.109 -28.203 1 95.44 470 SER B O 1
ATOM 8667 N N . LEU B 1 471 ? -19.562 -19.078 -28.031 1 93.69 471 LEU B N 1
ATOM 8668 C CA . LEU B 1 471 ? -20.109 -18.781 -26.719 1 93.69 471 LEU B CA 1
ATOM 8669 C C . LEU B 1 471 ? -20.422 -17.281 -26.594 1 93.69 471 LEU B C 1
ATOM 8671 O O . LEU B 1 471 ? -19.719 -16.453 -27.156 1 93.69 471 LEU B O 1
ATOM 8675 N N . LYS B 1 472 ? -21.578 -16.984 -25.906 1 96.44 472 LYS B N 1
ATOM 8676 C CA . LYS B 1 472 ? -21.922 -15.586 -25.656 1 96.44 472 LYS B CA 1
ATOM 8677 C C . LYS B 1 472 ? -21.5 -15.156 -24.25 1 96.44 472 LYS B C 1
ATOM 8679 O O . LYS B 1 472 ? -21.859 -15.797 -23.266 1 96.44 472 LYS B O 1
ATOM 8684 N N . LEU B 1 473 ? -20.75 -14.133 -24.188 1 96.81 473 LEU B N 1
ATOM 8685 C CA . LEU B 1 473 ? -20.344 -13.547 -22.906 1 96.81 473 LEU B CA 1
ATOM 8686 C C . LEU B 1 473 ? -21.328 -12.484 -22.453 1 96.81 473 LEU B C 1
ATOM 8688 O O . LEU B 1 473 ? -21.625 -11.547 -23.203 1 96.81 473 LEU B O 1
ATOM 8692 N N . ASN B 1 474 ? -21.859 -12.664 -21.266 1 96.56 474 ASN B N 1
ATOM 8693 C CA . ASN B 1 474 ? -22.703 -11.625 -20.703 1 96.56 474 ASN B CA 1
ATOM 8694 C C . ASN B 1 474 ? -21.891 -10.406 -20.281 1 96.56 474 ASN B C 1
ATOM 8696 O O . ASN B 1 474 ? -20.672 -10.492 -20.125 1 96.56 474 ASN B O 1
ATOM 8700 N N . GLU B 1 475 ? -22.531 -9.312 -20.047 1 95.69 475 GLU B N 1
ATOM 8701 C CA . GLU B 1 475 ? -21.875 -8.055 -19.719 1 95.69 475 GLU B CA 1
ATOM 8702 C C . GLU B 1 475 ? -21.109 -8.156 -18.391 1 95.69 475 GLU B C 1
ATOM 8704 O O . GLU B 1 475 ? -20.016 -7.586 -18.25 1 95.69 475 GLU B O 1
ATOM 8709 N N . TYR B 1 476 ? -21.688 -8.898 -17.5 1 97 476 TYR B N 1
ATOM 8710 C CA . TYR B 1 476 ? -21.078 -8.984 -16.172 1 97 476 TYR B CA 1
ATOM 8711 C C . TYR B 1 476 ? -19.734 -9.695 -16.234 1 97 476 TYR B C 1
ATOM 8713 O O . TYR B 1 476 ? -18.906 -9.562 -15.328 1 97 476 TYR B O 1
ATOM 8721 N N . TYR B 1 477 ? -19.5 -10.414 -17.344 1 97.56 477 TYR B N 1
ATOM 8722 C CA . TYR B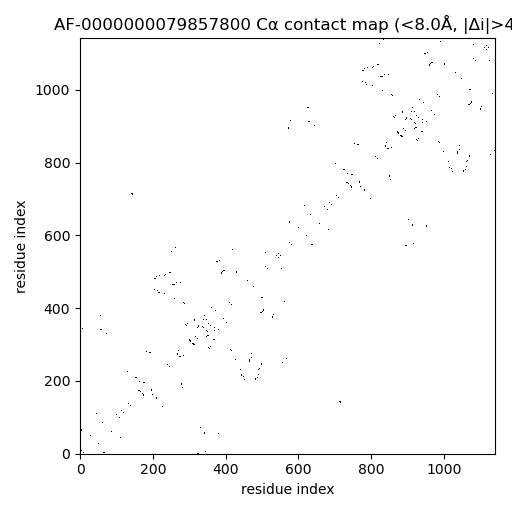 1 477 ? -18.266 -11.164 -17.484 1 97.56 477 TYR B CA 1
ATOM 8723 C C . TYR B 1 477 ? -17.062 -10.227 -17.562 1 97.56 477 TYR B C 1
ATOM 8725 O O . TYR B 1 477 ? -15.93 -10.641 -17.297 1 97.56 477 TYR B O 1
ATOM 8733 N N . SER B 1 478 ? -17.281 -8.961 -17.859 1 97.81 478 SER B N 1
ATOM 8734 C CA . SER B 1 478 ? -16.234 -7.961 -18 1 97.81 478 SER B CA 1
ATOM 8735 C C . SER B 1 478 ? -15.508 -7.727 -16.672 1 97.81 478 SER B C 1
ATOM 8737 O O . SER B 1 478 ? -14.391 -7.195 -16.656 1 97.81 478 SER B O 1
ATOM 8739 N N . LEU B 1 479 ? -16.109 -8.195 -15.57 1 97.94 479 LEU B N 1
ATOM 8740 C CA . LEU B 1 479 ? -15.562 -7.926 -14.242 1 97.94 479 LEU B CA 1
ATOM 8741 C C . LEU B 1 479 ? -14.695 -9.086 -13.766 1 97.94 479 LEU B C 1
ATOM 8743 O O . LEU B 1 479 ? -14.047 -8.992 -12.727 1 97.94 479 LEU B O 1
ATOM 8747 N N . TRP B 1 480 ? -14.539 -10.117 -14.508 1 97.88 480 TRP B N 1
ATOM 8748 C CA . TRP B 1 480 ? -14.055 -11.383 -13.961 1 97.88 480 TRP B CA 1
ATOM 8749 C C . TRP B 1 480 ? -12.531 -11.406 -13.906 1 97.88 480 TRP B C 1
ATOM 8751 O O . TRP B 1 480 ? -11.945 -12.312 -13.305 1 97.88 480 TRP B O 1
ATOM 8761 N N . TRP B 1 481 ? -11.898 -10.359 -14.406 1 98.31 481 TRP B N 1
ATOM 8762 C CA . TRP B 1 481 ? -10.461 -10.219 -14.172 1 98.31 481 TRP B CA 1
ATOM 8763 C C . TRP B 1 481 ? -10.172 -9.969 -12.695 1 98.31 481 TRP B C 1
ATOM 8765 O O . TRP B 1 481 ? -9.086 -10.289 -12.211 1 98.31 481 TRP B O 1
ATOM 8775 N N . SER B 1 482 ? -11.133 -9.508 -11.977 1 98.19 482 SER B N 1
ATOM 8776 C CA . SER B 1 482 ? -10.891 -8.844 -10.703 1 98.19 482 SER B CA 1
ATOM 8777 C C . SER B 1 482 ? -10.75 -9.859 -9.57 1 98.19 482 SER B C 1
ATOM 8779 O O . SER B 1 482 ? -10.312 -9.516 -8.469 1 98.19 482 SER B O 1
ATOM 8781 N N . TYR B 1 483 ? -11.125 -11.094 -9.805 1 96.62 483 TYR B N 1
ATOM 8782 C CA . TYR B 1 483 ? -10.969 -12.047 -8.719 1 96.62 483 TYR B CA 1
ATOM 8783 C C . TYR B 1 483 ? -9.781 -12.961 -8.961 1 96.62 483 TYR B C 1
ATOM 8785 O O . TYR B 1 483 ? -9.531 -13.891 -8.188 1 96.62 483 TYR B O 1
ATOM 8793 N N . ILE B 1 484 ? -9.016 -12.773 -10.078 1 96.06 484 ILE B N 1
ATOM 8794 C CA . ILE B 1 484 ? -7.91 -13.648 -10.438 1 96.06 484 ILE B CA 1
ATOM 8795 C C . ILE B 1 484 ? -6.676 -13.289 -9.617 1 96.06 484 ILE B C 1
ATOM 8797 O O . ILE B 1 484 ? -6.055 -12.25 -9.844 1 96.06 484 ILE B O 1
ATOM 8801 N N . PRO B 1 485 ? -6.246 -14.094 -8.75 1 94.12 485 PRO B N 1
ATOM 8802 C CA . PRO B 1 485 ? -5.16 -13.742 -7.836 1 94.12 485 PRO B CA 1
ATOM 8803 C C . PRO B 1 485 ? -3.799 -13.688 -8.531 1 94.12 485 PRO B C 1
ATOM 8805 O O . PRO B 1 485 ? -2.9 -12.977 -8.078 1 94.12 485 PRO B O 1
ATOM 8808 N N . HIS B 1 486 ? -3.637 -14.383 -9.672 1 94 486 HIS B N 1
ATOM 8809 C CA . HIS B 1 486 ? -2.354 -14.438 -10.359 1 94 486 HIS B CA 1
ATOM 8810 C C . HIS B 1 486 ? -1.913 -13.055 -10.828 1 94 486 HIS B C 1
ATOM 8812 O O . HIS B 1 486 ? -0.718 -12.758 -10.844 1 94 486 HIS B O 1
ATOM 8818 N N . PHE B 1 487 ? -2.877 -12.219 -11.203 1 97.62 487 PHE B N 1
ATOM 8819 C CA . PHE B 1 487 ? -2.568 -10.867 -11.664 1 97.62 487 PHE B CA 1
ATOM 8820 C C . PHE B 1 487 ? -1.991 -10.031 -10.531 1 97.62 487 PHE B C 1
ATOM 8822 O O . PHE B 1 487 ? -1.275 -9.055 -10.773 1 97.62 487 PHE B O 1
ATOM 8829 N N . ILE B 1 488 ? -2.338 -10.461 -9.281 1 97.06 488 ILE B N 1
ATOM 8830 C CA . ILE B 1 488 ? -2.016 -9.664 -8.102 1 97.06 488 ILE B CA 1
ATOM 8831 C C . ILE B 1 488 ? -0.721 -10.18 -7.477 1 97.06 488 ILE B C 1
ATOM 8833 O O . ILE B 1 488 ? 0.195 -9.398 -7.203 1 97.06 488 ILE B O 1
ATOM 8837 N N . HIS B 1 489 ? -0.568 -11.453 -7.398 1 92 489 HIS B N 1
ATOM 8838 C CA . HIS B 1 489 ? 0.51 -12.047 -6.617 1 92 489 HIS B CA 1
ATOM 8839 C C . HIS B 1 489 ? 1.777 -12.195 -7.449 1 92 489 HIS B C 1
ATOM 8841 O O . HIS B 1 489 ? 2.889 -12.078 -6.926 1 92 489 HIS B O 1
ATOM 8847 N N . THR B 1 490 ? 1.599 -12.516 -8.711 1 93.19 490 THR B N 1
ATOM 8848 C CA . THR B 1 490 ? 2.736 -12.805 -9.57 1 93.19 490 THR B CA 1
ATOM 8849 C C . THR B 1 490 ? 2.439 -12.398 -11.016 1 93.19 490 THR B C 1
ATOM 8851 O O . THR B 1 490 ? 2.123 -13.25 -11.852 1 93.19 490 THR B O 1
ATOM 8854 N N . PRO B 1 491 ? 2.645 -11.156 -11.312 1 95.94 491 PRO B N 1
ATOM 8855 C CA . PRO B 1 491 ? 2.379 -10.695 -12.68 1 95.94 491 PRO B CA 1
ATOM 8856 C C . PRO B 1 491 ? 3.104 -11.523 -13.734 1 95.94 491 PRO B C 1
ATOM 8858 O O . PRO B 1 491 ? 4.281 -11.852 -13.57 1 95.94 491 PRO B O 1
ATOM 8861 N N . PHE B 1 492 ? 2.357 -11.93 -14.781 1 96.56 492 PHE B N 1
ATOM 8862 C CA . PHE B 1 492 ? 2.82 -12.664 -15.953 1 96.56 492 PHE B CA 1
ATOM 8863 C C . PHE B 1 492 ? 3.16 -14.102 -15.594 1 96.56 492 PHE B C 1
ATOM 8865 O O . PHE B 1 492 ? 3.975 -14.742 -16.266 1 96.56 492 PHE B O 1
ATOM 8872 N N . TYR B 1 493 ? 2.568 -14.539 -14.547 1 92.19 493 TYR B N 1
ATOM 8873 C CA . TYR B 1 493 ? 2.752 -15.922 -14.117 1 92.19 493 TYR B CA 1
ATOM 8874 C C . TYR B 1 493 ? 2.043 -16.891 -15.055 1 92.19 493 TYR B C 1
ATOM 8876 O O . TYR B 1 493 ? 2.488 -18.016 -15.242 1 92.19 493 TYR B O 1
ATOM 8884 N N . CYS B 1 494 ? 1.069 -16.453 -15.703 1 95.56 494 CYS B N 1
ATOM 8885 C CA . CYS B 1 494 ? 0.076 -17.328 -16.328 1 95.56 494 CYS B CA 1
ATOM 8886 C C . CYS B 1 494 ? 0.641 -17.984 -17.578 1 95.56 494 CYS B C 1
ATOM 8888 O O . CYS B 1 494 ? 0.301 -19.141 -17.875 1 95.56 494 CYS B O 1
ATOM 8890 N N . TYR B 1 495 ? 1.505 -17.328 -18.297 1 96.44 495 TYR B N 1
ATOM 8891 C CA . TYR B 1 495 ? 1.994 -17.984 -19.5 1 96.44 495 TYR B CA 1
ATOM 8892 C C . TYR B 1 495 ? 2.814 -19.219 -19.156 1 96.44 495 TYR B C 1
ATOM 8894 O O . TYR B 1 495 ? 3.027 -20.094 -20 1 96.44 495 TYR B O 1
ATOM 8902 N N . SER B 1 496 ? 3.328 -19.234 -17.938 1 94.38 496 SER B N 1
ATOM 8903 C CA . SER B 1 496 ? 4.094 -20.406 -17.516 1 94.38 496 SER B CA 1
ATOM 8904 C C . SER B 1 496 ? 3.24 -21.656 -17.547 1 94.38 496 SER B C 1
ATOM 8906 O O . SER B 1 496 ? 3.725 -22.734 -17.906 1 94.38 496 SER B O 1
ATOM 8908 N N . TYR B 1 497 ? 1.949 -21.516 -17.172 1 90.56 497 TYR B N 1
ATOM 8909 C CA . TYR B 1 497 ? 1.019 -22.641 -17.219 1 90.56 497 TYR B CA 1
ATOM 8910 C C . TYR B 1 497 ? 0.79 -23.094 -18.656 1 90.56 497 TYR B C 1
ATOM 8912 O O . TYR B 1 497 ? 0.828 -24.281 -18.969 1 90.56 497 TYR B O 1
ATOM 8920 N N . ALA B 1 498 ? 0.583 -22.109 -19.469 1 96 498 ALA B N 1
ATOM 8921 C CA . ALA B 1 498 ? 0.345 -22.406 -20.875 1 96 498 ALA B CA 1
ATOM 8922 C C . ALA B 1 498 ? 1.57 -23.047 -21.516 1 96 498 ALA B C 1
ATOM 8924 O O . ALA B 1 498 ? 1.446 -24.016 -22.281 1 96 498 ALA B O 1
ATOM 8925 N N . TYR B 1 499 ? 2.701 -22.469 -21.172 1 95.56 499 TYR B N 1
ATOM 8926 C CA . TYR B 1 499 ? 3.967 -22.984 -21.688 1 95.56 499 TYR B CA 1
ATOM 8927 C C . TYR B 1 499 ? 4.16 -24.438 -21.297 1 95.56 499 TYR B C 1
ATOM 8929 O O . TYR B 1 499 ? 4.445 -25.281 -22.156 1 95.56 499 TYR B O 1
ATOM 8937 N N . ALA B 1 500 ? 3.965 -24.703 -20.078 1 93.62 500 ALA B N 1
ATOM 8938 C CA . ALA B 1 500 ? 4.133 -26.062 -19.562 1 93.62 500 ALA B CA 1
ATOM 8939 C C . ALA B 1 500 ? 3.133 -27.016 -20.219 1 93.62 500 ALA B C 1
ATOM 8941 O O . ALA B 1 500 ? 3.496 -28.125 -20.641 1 93.62 500 ALA B O 1
ATOM 8942 N N . GLN B 1 501 ? 1.892 -26.641 -20.344 1 93.81 501 GLN B N 1
ATOM 8943 C CA . GLN B 1 501 ? 0.833 -27.453 -20.922 1 93.81 501 GLN B CA 1
ATOM 8944 C C . GLN B 1 501 ? 1.14 -27.812 -22.375 1 93.81 501 GLN B C 1
ATOM 8946 O O . GLN B 1 501 ? 1.043 -28.969 -22.766 1 93.81 501 GLN B O 1
ATOM 8951 N N . LEU B 1 502 ? 1.437 -26.828 -23.125 1 95.25 502 LEU B N 1
ATOM 8952 C CA . LEU B 1 502 ? 1.654 -27.078 -24.547 1 95.25 502 LEU B CA 1
ATOM 8953 C C . LEU B 1 502 ? 2.969 -27.812 -24.781 1 95.25 502 LEU B C 1
ATOM 8955 O O . LEU B 1 502 ? 3.086 -28.609 -25.719 1 95.25 502 LEU B O 1
ATOM 8959 N N . LEU B 1 503 ? 3.975 -27.531 -23.953 1 95.12 503 LEU B N 1
ATOM 8960 C CA . LEU B 1 503 ? 5.223 -28.281 -24.016 1 95.12 503 LEU B CA 1
ATOM 8961 C C . LEU B 1 503 ? 4.965 -29.781 -23.812 1 95.12 503 LEU B C 1
ATOM 8963 O O . LEU B 1 503 ? 5.465 -30.594 -24.594 1 95.12 503 LEU B O 1
ATOM 8967 N N . VAL B 1 504 ? 4.188 -30.109 -22.875 1 95.56 504 VAL B N 1
ATOM 8968 C CA . VAL B 1 504 ? 3.896 -31.516 -22.578 1 95.56 504 VAL B CA 1
ATOM 8969 C C . VAL B 1 504 ? 3.156 -32.156 -23.766 1 95.56 504 VAL B C 1
ATOM 8971 O O . VAL B 1 504 ? 3.455 -33.281 -24.156 1 95.56 504 VAL B O 1
ATOM 8974 N N . LEU B 1 505 ? 2.188 -31.438 -24.281 1 96.44 505 LEU B N 1
ATOM 8975 C CA . LEU B 1 505 ? 1.436 -31.969 -25.422 1 96.44 505 LEU B CA 1
ATOM 8976 C C . LEU B 1 505 ? 2.344 -32.188 -26.625 1 96.44 505 LEU B C 1
ATOM 8978 O O . LEU B 1 505 ? 2.168 -33.125 -27.391 1 96.44 505 LEU B O 1
ATOM 8982 N N . ALA B 1 506 ? 3.271 -31.281 -26.797 1 95.75 506 ALA B N 1
ATOM 8983 C CA . ALA B 1 506 ? 4.242 -31.438 -27.875 1 95.75 506 ALA B CA 1
ATOM 8984 C C . ALA B 1 506 ? 5.094 -32.688 -27.672 1 95.75 506 ALA B C 1
ATOM 8986 O O . ALA B 1 506 ? 5.277 -33.469 -28.594 1 95.75 506 ALA B O 1
ATOM 8987 N N . LEU B 1 507 ? 5.594 -32.844 -26.469 1 96.19 507 LEU B N 1
ATOM 8988 C CA . LEU B 1 507 ? 6.398 -34.031 -26.156 1 96.19 507 LEU B CA 1
ATOM 8989 C C . LEU B 1 507 ? 5.57 -35.312 -26.281 1 96.19 507 LEU B C 1
ATOM 8991 O O . LEU B 1 507 ? 6.051 -36.312 -26.781 1 96.19 507 LEU B O 1
ATOM 8995 N N . PHE B 1 508 ? 4.359 -35.219 -25.781 1 96.5 508 PHE B N 1
ATOM 8996 C CA . PHE B 1 508 ? 3.471 -36.375 -25.875 1 96.5 508 PHE B CA 1
ATOM 8997 C C . PHE B 1 508 ? 3.18 -36.719 -27.344 1 96.5 508 PHE B C 1
ATOM 8999 O O . PHE B 1 508 ? 3.162 -37.906 -27.719 1 96.5 508 PHE B O 1
ATOM 9006 N N . GLY B 1 509 ? 2.91 -35.688 -28.094 1 95.88 509 GLY B N 1
ATOM 9007 C CA . GLY B 1 509 ? 2.729 -35.906 -29.531 1 95.88 509 GLY B CA 1
ATOM 9008 C C . GLY B 1 509 ? 3.936 -36.531 -30.203 1 95.88 509 GLY B C 1
ATOM 9009 O O . GLY B 1 509 ? 3.791 -37.406 -31.062 1 95.88 509 GLY B O 1
ATOM 9010 N N . LEU B 1 510 ? 5.078 -36.062 -29.859 1 95.44 510 LEU B N 1
ATOM 9011 C CA . LEU B 1 510 ? 6.305 -36.656 -30.375 1 95.44 510 LEU B CA 1
ATOM 9012 C C . LEU B 1 510 ? 6.402 -38.125 -29.984 1 95.44 510 LEU B C 1
ATOM 9014 O O . LEU B 1 510 ? 6.73 -38.969 -30.828 1 95.44 510 LEU B O 1
ATOM 9018 N N . TYR B 1 511 ? 6.137 -38.469 -28.766 1 95.94 511 TYR B N 1
ATOM 9019 C CA . TYR B 1 511 ? 6.141 -39.844 -28.281 1 95.94 511 TYR B CA 1
ATOM 9020 C C . TYR B 1 511 ? 5.176 -40.688 -29.078 1 95.94 511 TYR B C 1
ATOM 9022 O O . TYR B 1 511 ? 5.555 -41.75 -29.578 1 95.94 511 TYR B O 1
ATOM 9030 N N . LYS B 1 512 ? 3.977 -40.188 -29.219 1 95 512 LYS B N 1
ATOM 9031 C CA . LYS B 1 512 ? 2.922 -40.938 -29.891 1 95 512 LYS B CA 1
ATOM 9032 C C . LYS B 1 512 ? 3.24 -41.125 -31.375 1 95 512 LYS B C 1
ATOM 9034 O O . LYS B 1 512 ? 2.852 -42.125 -31.984 1 95 512 LYS B O 1
ATOM 9039 N N . SER B 1 513 ? 3.955 -40.219 -31.953 1 94.12 513 SER B N 1
ATOM 9040 C CA . SER B 1 513 ? 4.254 -40.281 -33.375 1 94.12 513 SER B CA 1
ATOM 9041 C C . SER B 1 513 ? 5.258 -41.375 -33.688 1 94.12 513 SER B C 1
ATOM 9043 O O . SER B 1 513 ? 5.352 -41.812 -34.844 1 94.12 513 SER B O 1
ATOM 9045 N N . GLY B 1 514 ? 6.121 -41.625 -32.781 1 93.75 514 GLY B N 1
ATOM 9046 C CA . GLY B 1 514 ? 7.156 -42.656 -32.969 1 93.75 514 GLY B CA 1
ATOM 9047 C C . GLY B 1 514 ? 8.367 -42.125 -33.719 1 93.75 514 GLY B C 1
ATOM 9048 O O . GLY B 1 514 ? 9.289 -42.875 -34.031 1 93.75 514 GLY B O 1
ATOM 9049 N N . LYS B 1 515 ? 8.391 -40.906 -33.906 1 92.5 515 LYS B N 1
ATOM 9050 C CA . LYS B 1 515 ? 9.461 -40.281 -34.688 1 92.5 515 LYS B CA 1
ATOM 9051 C C . LYS B 1 515 ? 10.758 -40.219 -33.906 1 92.5 515 LYS B C 1
ATOM 9053 O O . LYS B 1 515 ? 11.844 -40.156 -34.469 1 92.5 515 LYS B O 1
ATOM 9058 N N . CYS B 1 516 ? 10.594 -40.219 -32.625 1 94.12 516 CYS B N 1
ATOM 9059 C CA . CYS B 1 516 ? 11.75 -40.219 -31.734 1 94.12 516 CYS B CA 1
ATOM 9060 C C . CYS B 1 516 ? 11.938 -41.594 -31.094 1 94.12 516 CYS B C 1
ATOM 9062 O O . CYS B 1 516 ? 11.336 -41.875 -30.062 1 94.12 516 CYS B O 1
ATOM 9064 N N . LYS B 1 517 ? 12.812 -42.344 -31.625 1 93.94 517 LYS B N 1
ATOM 9065 C CA . LYS B 1 517 ? 12.938 -43.75 -31.25 1 93.94 517 LYS B CA 1
ATOM 9066 C C . LYS B 1 517 ? 13.43 -43.906 -29.812 1 93.94 517 LYS B C 1
ATOM 9068 O O . LYS B 1 517 ? 13.016 -44.844 -29.109 1 93.94 517 LYS B O 1
ATOM 9073 N N . ASN B 1 518 ? 14.234 -43.031 -29.391 1 95.75 518 ASN B N 1
ATOM 9074 C CA . ASN B 1 518 ? 14.766 -43.094 -28.047 1 95.75 518 ASN B CA 1
ATOM 9075 C C . ASN B 1 518 ? 14.078 -42.125 -27.109 1 95.75 518 ASN B C 1
ATOM 9077 O O . ASN B 1 518 ? 14.695 -41.562 -26.203 1 95.75 518 ASN B O 1
ATOM 9081 N N . PHE B 1 519 ? 12.797 -41.844 -27.359 1 97 519 PHE B N 1
ATOM 9082 C CA . PHE B 1 519 ? 12.047 -40.812 -26.641 1 97 519 PHE B CA 1
ATOM 9083 C C . PHE B 1 519 ? 12.094 -41.062 -25.141 1 97 519 PHE B C 1
ATOM 9085 O O . PHE B 1 519 ? 12.367 -40.125 -24.359 1 97 519 PHE B O 1
ATOM 9092 N N . ILE B 1 520 ? 11.812 -42.25 -24.703 1 97.31 520 ILE B N 1
ATOM 9093 C CA . ILE B 1 520 ? 11.68 -42.562 -23.281 1 97.31 520 ILE B CA 1
ATOM 9094 C C . ILE B 1 520 ? 13.016 -42.312 -22.562 1 97.31 520 ILE B C 1
ATOM 9096 O O . ILE B 1 520 ? 13.039 -41.75 -21.469 1 97.31 520 ILE B O 1
ATOM 9100 N N . GLU B 1 521 ? 14.062 -42.656 -23.188 1 96.81 521 GLU B N 1
ATOM 9101 C CA . GLU B 1 521 ? 15.391 -42.406 -22.625 1 96.81 521 GLU B CA 1
ATOM 9102 C C . GLU B 1 521 ? 15.688 -40.906 -22.531 1 96.81 521 GLU B C 1
ATOM 9104 O O . GLU B 1 521 ? 16.125 -40.438 -21.5 1 96.81 521 GLU B O 1
ATOM 9109 N N . LEU B 1 522 ? 15.422 -40.25 -23.609 1 96.75 522 LEU B N 1
ATOM 9110 C CA . LEU B 1 522 ? 15.664 -38.812 -23.656 1 96.75 522 LEU B CA 1
ATOM 9111 C C . LEU B 1 522 ? 14.773 -38.094 -22.641 1 96.75 522 LEU B C 1
ATOM 9113 O O . LEU B 1 522 ? 15.219 -37.156 -21.984 1 96.75 522 LEU B O 1
ATOM 9117 N N . TYR B 1 523 ? 13.508 -38.531 -22.594 1 97.25 523 TYR B N 1
ATOM 9118 C CA . TYR B 1 523 ? 12.555 -37.906 -21.672 1 97.25 523 TYR B CA 1
ATOM 9119 C C . TYR B 1 523 ? 12.977 -38.125 -20.234 1 97.25 523 TYR B C 1
ATOM 9121 O O . TYR B 1 523 ? 12.891 -37.219 -19.406 1 97.25 523 TYR B O 1
ATOM 9129 N N . THR B 1 524 ? 13.438 -39.281 -19.906 1 97.25 524 THR B N 1
ATOM 9130 C CA . THR B 1 524 ? 13.922 -39.594 -18.562 1 97.25 524 THR B CA 1
ATOM 9131 C C . THR B 1 524 ? 15.148 -38.75 -18.234 1 97.25 524 THR B C 1
ATOM 9133 O O . THR B 1 524 ? 15.281 -38.25 -17.109 1 97.25 524 THR B O 1
ATOM 9136 N N . GLU B 1 525 ? 15.992 -38.625 -19.156 1 95.88 525 GLU B N 1
ATOM 9137 C CA . GLU B 1 525 ? 17.156 -37.75 -18.984 1 95.88 525 GLU B CA 1
ATOM 9138 C C . GLU B 1 525 ? 16.734 -36.312 -18.75 1 95.88 525 GLU B C 1
ATOM 9140 O O . GLU B 1 525 ? 17.312 -35.594 -17.922 1 95.88 525 GLU B O 1
ATOM 9145 N N . PHE B 1 526 ? 15.797 -35.906 -19.547 1 95.44 526 PHE B N 1
ATOM 9146 C CA . PHE B 1 526 ? 15.234 -34.562 -19.422 1 95.44 526 PHE B CA 1
ATOM 9147 C C . PHE B 1 526 ? 14.742 -34.312 -17.984 1 95.44 526 PHE B C 1
ATOM 9149 O O . PHE B 1 526 ? 15.117 -33.344 -17.359 1 95.44 526 PHE B O 1
ATOM 9156 N N . LEU B 1 527 ? 13.953 -35.219 -17.484 1 96.5 527 LEU B N 1
ATOM 9157 C CA . LEU B 1 527 ? 13.414 -35.094 -16.141 1 96.5 527 LEU B CA 1
ATOM 9158 C C . LEU B 1 527 ? 14.531 -35.156 -15.102 1 96.5 527 LEU B C 1
ATOM 9160 O O . LEU B 1 527 ? 14.516 -34.438 -14.117 1 96.5 527 LEU B O 1
ATOM 9164 N N . SER B 1 528 ? 15.516 -36 -15.297 1 96.19 528 SER B N 1
ATOM 9165 C CA . SER B 1 528 ? 16.625 -36.219 -14.359 1 96.19 528 SER B CA 1
ATOM 9166 C C . SER B 1 528 ? 17.516 -34.969 -14.273 1 96.19 528 SER B C 1
ATOM 9168 O O . SER B 1 528 ? 18.219 -34.781 -13.281 1 96.19 528 SER B O 1
ATOM 9170 N N . SER B 1 529 ? 17.469 -34.188 -15.289 1 95 529 SER B N 1
ATOM 9171 C CA . SER B 1 529 ? 18.312 -33 -15.344 1 95 529 SER B CA 1
ATOM 9172 C C . SER B 1 529 ? 17.766 -31.875 -14.453 1 95 529 SER B C 1
ATOM 9174 O O . SER B 1 529 ? 18.469 -30.922 -14.148 1 95 529 SER B O 1
ATOM 9176 N N . GLY B 1 530 ? 16.5 -32.094 -14.023 1 92.94 530 GLY B N 1
ATOM 9177 C CA . GLY B 1 530 ? 15.914 -31.047 -13.188 1 92.94 530 GLY B CA 1
ATOM 9178 C C . GLY B 1 530 ? 16.141 -29.641 -13.734 1 92.94 530 GLY B C 1
ATOM 9179 O O . GLY B 1 530 ? 15.844 -29.375 -14.906 1 92.94 530 GLY B O 1
ATOM 9180 N N . GLY B 1 531 ? 16.672 -28.781 -12.945 1 90.56 531 GLY B N 1
ATOM 9181 C CA . GLY B 1 531 ? 16.953 -27.422 -13.352 1 90.56 531 GLY B CA 1
ATOM 9182 C C . GLY B 1 531 ? 18.422 -27.172 -13.625 1 90.56 531 GLY B C 1
ATOM 9183 O O . GLY B 1 531 ? 18.891 -26.031 -13.609 1 90.56 531 GLY B O 1
ATOM 9184 N N . SER B 1 532 ? 19.188 -28.188 -13.891 1 92.69 532 SER B N 1
ATOM 9185 C CA . SER B 1 532 ? 20.625 -28.078 -14.039 1 92.69 532 SER B CA 1
ATOM 9186 C C . SER B 1 532 ? 21.016 -27.641 -15.453 1 92.69 532 SER B C 1
ATOM 9188 O O . SER B 1 532 ? 22.188 -27.438 -15.742 1 92.69 532 SER B O 1
ATOM 9190 N N . MET B 1 533 ? 19.984 -27.578 -16.312 1 91.19 533 MET B N 1
ATOM 9191 C CA . MET B 1 533 ? 20.219 -27.188 -17.703 1 91.19 533 MET B CA 1
ATOM 9192 C C . MET B 1 533 ? 19.109 -26.281 -18.219 1 91.19 533 MET B C 1
ATOM 9194 O O . MET B 1 533 ? 17.969 -26.359 -17.75 1 91.19 533 MET B O 1
ATOM 9198 N N . GLU B 1 534 ? 19.469 -25.469 -19.172 1 90.19 534 GLU B N 1
ATOM 9199 C CA . GLU B 1 534 ? 18.5 -24.547 -19.766 1 90.19 534 GLU B CA 1
ATOM 9200 C C . GLU B 1 534 ? 17.391 -25.328 -20.5 1 90.19 534 GLU B C 1
ATOM 9202 O O . GLU B 1 534 ? 17.672 -26.312 -21.172 1 90.19 534 GLU B O 1
ATOM 9207 N N . PRO B 1 535 ? 16.188 -24.859 -20.406 1 90.62 535 PRO B N 1
ATOM 9208 C CA . PRO B 1 535 ? 15.07 -25.547 -21.047 1 90.62 535 PRO B CA 1
ATOM 9209 C C . PRO B 1 535 ? 15.273 -25.719 -22.562 1 90.62 535 PRO B C 1
ATOM 9211 O O . PRO B 1 535 ? 14.969 -26.781 -23.109 1 90.62 535 PRO B O 1
ATOM 9214 N N . ARG B 1 536 ? 15.82 -24.734 -23.203 1 91.75 536 ARG B N 1
ATOM 9215 C CA . ARG B 1 536 ? 16.031 -24.828 -24.641 1 91.75 536 ARG B CA 1
ATOM 9216 C C . ARG B 1 536 ? 16.984 -25.953 -24.984 1 91.75 536 ARG B C 1
ATOM 9218 O O . ARG B 1 536 ? 16.781 -26.703 -25.953 1 91.75 536 ARG B O 1
ATOM 9225 N N . GLU B 1 537 ? 17.984 -26.078 -24.203 1 92.44 537 GLU B N 1
ATOM 9226 C CA . GLU B 1 537 ? 18.969 -27.141 -24.406 1 92.44 537 GLU B CA 1
ATOM 9227 C C . GLU B 1 537 ? 18.344 -28.516 -24.141 1 92.44 537 GLU B C 1
ATOM 9229 O O . GLU B 1 537 ? 18.578 -29.469 -24.891 1 92.44 537 GLU B O 1
ATOM 9234 N N . LEU B 1 538 ? 17.594 -28.609 -23.141 1 92.12 538 LEU B N 1
ATOM 9235 C CA . LEU B 1 538 ? 16.938 -29.859 -22.781 1 92.12 538 LEU B CA 1
ATOM 9236 C C . LEU B 1 538 ? 15.984 -30.297 -23.891 1 92.12 538 LEU B C 1
ATOM 9238 O O . LEU B 1 538 ? 15.992 -31.469 -24.297 1 92.12 538 LEU B O 1
ATOM 9242 N N . ILE B 1 539 ? 15.219 -29.438 -24.391 1 92.88 539 ILE B N 1
ATOM 9243 C CA . ILE B 1 539 ? 14.258 -29.734 -25.438 1 92.88 539 ILE B CA 1
ATOM 9244 C C . ILE B 1 539 ? 14.992 -30.016 -26.75 1 92.88 539 ILE B C 1
ATOM 9246 O O . ILE B 1 539 ? 14.555 -30.859 -27.547 1 92.88 539 ILE B O 1
ATOM 9250 N N . GLY B 1 540 ? 16.141 -29.359 -26.891 1 93.88 540 GLY B N 1
ATOM 9251 C CA . GLY B 1 540 ? 16.969 -29.562 -28.062 1 93.88 540 GLY B CA 1
ATOM 9252 C C . GLY B 1 540 ? 17.422 -31 -28.219 1 93.88 540 GLY B C 1
ATOM 9253 O O . GLY B 1 540 ? 17.641 -31.469 -29.328 1 93.88 540 GLY B O 1
ATOM 9254 N N . LYS B 1 541 ? 17.469 -31.688 -27.156 1 92.94 541 LYS B N 1
ATOM 9255 C CA . LYS B 1 541 ? 17.891 -33.094 -27.203 1 92.94 541 LYS B CA 1
ATOM 9256 C C . LYS B 1 541 ? 16.891 -33.938 -27.984 1 92.94 541 LYS B C 1
ATOM 9258 O O . LYS B 1 541 ? 17.234 -35.031 -28.453 1 92.94 541 LYS B O 1
ATOM 9263 N N . PHE B 1 542 ? 15.711 -33.531 -28.109 1 94.56 542 PHE B N 1
ATOM 9264 C CA . PHE B 1 542 ? 14.68 -34.188 -28.891 1 94.56 542 PHE B CA 1
ATOM 9265 C C . PHE B 1 542 ? 14.688 -33.719 -30.328 1 94.56 542 PHE B C 1
ATOM 9267 O O . PHE B 1 542 ? 13.789 -34.062 -31.109 1 94.56 542 PHE B O 1
ATOM 9274 N N . ASN B 1 543 ? 15.633 -32.906 -30.641 1 92.44 543 ASN B N 1
ATOM 9275 C CA . ASN B 1 543 ? 15.719 -32.25 -31.938 1 92.44 543 ASN B CA 1
ATOM 9276 C C . ASN B 1 543 ? 14.555 -31.281 -32.156 1 92.44 543 ASN B C 1
ATOM 9278 O O . ASN B 1 543 ? 13.977 -31.25 -33.25 1 92.44 543 ASN B O 1
ATOM 9282 N N . LEU B 1 544 ? 14.211 -30.656 -31.125 1 92.81 544 LEU B N 1
ATOM 9283 C CA . LEU B 1 544 ? 13.164 -29.625 -31.141 1 92.81 544 LEU B CA 1
ATOM 9284 C C . LEU B 1 544 ? 13.711 -28.281 -30.672 1 92.81 544 LEU B C 1
ATOM 9286 O O . LEU B 1 544 ? 14.781 -28.219 -30.047 1 92.81 544 LEU B O 1
ATOM 9290 N N . ASP B 1 545 ? 13.039 -27.234 -31.094 1 93.5 545 ASP B N 1
ATOM 9291 C CA . ASP B 1 545 ? 13.414 -25.875 -30.703 1 93.5 545 ASP B CA 1
ATOM 9292 C C . ASP B 1 545 ? 12.211 -25.094 -30.172 1 93.5 545 ASP B C 1
ATOM 9294 O O . ASP B 1 545 ? 11.305 -24.75 -30.938 1 93.5 545 ASP B O 1
ATOM 9298 N N . ILE B 1 546 ? 12.273 -24.75 -28.953 1 91.5 546 ILE B N 1
ATOM 9299 C CA . ILE B 1 546 ? 11.148 -24.094 -28.297 1 91.5 546 ILE B CA 1
ATOM 9300 C C . ILE B 1 546 ? 10.984 -22.672 -28.844 1 91.5 546 ILE B C 1
ATOM 9302 O O . ILE B 1 546 ? 9.945 -22.047 -28.656 1 91.5 546 ILE B O 1
ATOM 9306 N N . ASN B 1 547 ? 11.992 -22.156 -29.516 1 91.56 547 ASN B N 1
ATOM 9307 C CA . ASN B 1 547 ? 11.898 -20.828 -30.109 1 91.56 547 ASN B CA 1
ATOM 9308 C C . ASN B 1 547 ? 11.219 -20.875 -31.469 1 91.56 547 ASN B C 1
ATOM 9310 O O . ASN B 1 547 ? 10.953 -19.828 -32.062 1 91.56 547 ASN B O 1
ATOM 9314 N N . ASN B 1 548 ? 10.93 -22.094 -31.875 1 88.31 548 ASN B N 1
ATOM 9315 C CA . ASN B 1 548 ? 10.289 -22.266 -33.188 1 88.31 548 ASN B CA 1
ATOM 9316 C C . ASN B 1 548 ? 8.781 -22.453 -33.031 1 88.31 548 ASN B C 1
ATOM 9318 O O . ASN B 1 548 ? 8.32 -23.219 -32.219 1 88.31 548 ASN B O 1
ATOM 9322 N N . GLU B 1 549 ? 8.109 -21.766 -33.906 1 85.5 549 GLU B N 1
ATOM 9323 C CA . GLU B 1 549 ? 6.648 -21.875 -33.875 1 85.5 549 GLU B CA 1
ATOM 9324 C C . GLU B 1 549 ? 6.191 -23.297 -34.219 1 85.5 549 GLU B C 1
ATOM 9326 O O . GLU B 1 549 ? 5.145 -23.734 -33.75 1 85.5 549 GLU B O 1
ATOM 9331 N N . ASN B 1 550 ? 6.938 -23.953 -35.031 1 89.75 550 ASN B N 1
ATOM 9332 C CA . ASN B 1 550 ? 6.582 -25.312 -35.438 1 89.75 550 ASN B CA 1
ATOM 9333 C C . ASN B 1 550 ? 6.602 -26.281 -34.281 1 89.75 550 ASN B C 1
ATOM 9335 O O . ASN B 1 550 ? 5.902 -27.297 -34.281 1 89.75 550 ASN B O 1
ATOM 9339 N N . PHE B 1 551 ? 7.383 -25.906 -33.344 1 91.56 551 PHE B N 1
ATOM 9340 C CA . PHE B 1 551 ? 7.445 -26.734 -32.156 1 91.56 551 PHE B CA 1
ATOM 9341 C C . PHE B 1 551 ? 6.082 -26.797 -31.453 1 91.56 551 PHE B C 1
ATOM 9343 O O . PHE B 1 551 ? 5.598 -27.875 -31.125 1 91.56 551 PHE B O 1
ATOM 9350 N N . TRP B 1 552 ? 5.445 -25.688 -31.359 1 95.19 552 TRP B N 1
ATOM 9351 C CA . TRP B 1 552 ? 4.188 -25.578 -30.625 1 95.19 552 TRP B CA 1
ATOM 9352 C C . TRP B 1 552 ? 3.043 -26.203 -31.406 1 95.19 552 TRP B C 1
ATOM 9354 O O . TRP B 1 552 ? 2.068 -26.688 -30.828 1 95.19 552 TRP B O 1
ATOM 9364 N N . GLN B 1 553 ? 3.23 -26.297 -32.719 1 95.38 553 GLN B N 1
ATOM 9365 C CA . GLN B 1 553 ? 2.207 -26.906 -33.562 1 95.38 553 GLN B CA 1
ATOM 9366 C C . GLN B 1 553 ? 2.062 -28.391 -33.25 1 95.38 553 GLN B C 1
ATOM 9368 O O . GLN B 1 553 ? 0.973 -28.953 -33.406 1 95.38 553 GLN B O 1
ATOM 9373 N N . ILE B 1 554 ? 3.129 -29 -32.844 1 95.12 554 ILE B N 1
ATOM 9374 C CA . ILE B 1 554 ? 3.066 -30.406 -32.469 1 95.12 554 ILE B CA 1
ATOM 9375 C C . ILE B 1 554 ? 2.045 -30.609 -31.359 1 95.12 554 ILE B C 1
ATOM 9377 O O . ILE B 1 554 ? 1.206 -31.516 -31.438 1 95.12 554 ILE B O 1
ATOM 9381 N N . GLY B 1 555 ? 2.135 -29.734 -30.375 1 96.19 555 GLY B N 1
ATOM 9382 C CA . GLY B 1 555 ? 1.185 -29.797 -29.281 1 96.19 555 GLY B CA 1
ATOM 9383 C C . GLY B 1 555 ? -0.23 -29.438 -29.688 1 96.19 555 GLY B C 1
ATOM 9384 O O . GLY B 1 555 ? -1.189 -30.094 -29.281 1 96.19 555 GLY B O 1
ATOM 9385 N N . ILE B 1 556 ? -0.354 -28.422 -30.5 1 97.56 556 ILE B N 1
ATOM 9386 C CA . ILE B 1 556 ? -1.657 -27.984 -30.984 1 97.56 556 ILE B CA 1
ATOM 9387 C C . ILE B 1 556 ? -2.33 -29.109 -31.766 1 97.56 556 ILE B C 1
ATOM 9389 O O . ILE B 1 556 ? -3.547 -29.297 -31.672 1 97.56 556 ILE B O 1
ATOM 9393 N N . ASN B 1 557 ? -1.545 -29.828 -32.469 1 96.94 557 ASN B N 1
ATOM 9394 C CA . ASN B 1 557 ? -2.082 -30.938 -33.25 1 96.94 557 ASN B CA 1
ATOM 9395 C C . ASN B 1 557 ? -2.668 -32.031 -32.344 1 96.94 557 ASN B C 1
ATOM 9397 O O . ASN B 1 557 ? -3.646 -32.688 -32.688 1 96.94 557 ASN B O 1
ATOM 9401 N N . GLU B 1 558 ? -2.07 -32.219 -31.234 1 96.81 558 GLU B N 1
ATOM 9402 C CA . GLU B 1 558 ? -2.643 -33.156 -30.281 1 96.81 558 GLU B CA 1
ATOM 9403 C C . GLU B 1 558 ? -4.008 -32.688 -29.781 1 96.81 558 GLU B C 1
ATOM 9405 O O . GLU B 1 558 ? -4.918 -33.5 -29.594 1 96.81 558 GLU B O 1
ATOM 9410 N N . ILE B 1 559 ? -4.172 -31.422 -29.562 1 98.19 559 ILE B N 1
ATOM 9411 C CA . ILE B 1 559 ? -5.453 -30.859 -29.141 1 98.19 559 ILE B CA 1
ATOM 9412 C C . ILE B 1 559 ? -6.48 -31.047 -30.266 1 98.19 559 ILE B C 1
ATOM 9414 O O . ILE B 1 559 ? -7.625 -31.422 -30 1 98.19 559 ILE B O 1
ATOM 9418 N N . LYS B 1 560 ? -6.016 -30.766 -31.406 1 98.06 560 LYS B N 1
ATOM 9419 C CA . LYS B 1 560 ? -6.883 -30.953 -32.562 1 98.06 560 LYS B CA 1
ATOM 9420 C C . LYS B 1 560 ? -7.402 -32.375 -32.656 1 98.06 560 LYS B C 1
ATOM 9422 O O . LYS B 1 560 ? -8.586 -32.594 -32.906 1 98.06 560 LYS B O 1
ATOM 9427 N N . LYS B 1 561 ? -6.547 -33.344 -32.469 1 97.31 561 LYS B N 1
ATOM 9428 C CA . LYS B 1 561 ? -6.945 -34.719 -32.438 1 97.31 561 LYS B CA 1
ATOM 9429 C C . LYS B 1 561 ? -8.008 -35 -31.391 1 97.31 561 LYS B C 1
ATOM 9431 O O . LYS B 1 561 ? -9.008 -35.688 -31.656 1 97.31 561 LYS B O 1
ATOM 9436 N N . LEU B 1 562 ? -7.777 -34.469 -30.234 1 97.25 562 LEU B N 1
ATOM 9437 C CA . LEU B 1 562 ? -8.711 -34.656 -29.141 1 97.25 562 LEU B CA 1
ATOM 9438 C C . LEU B 1 562 ? -10.07 -34.062 -29.469 1 97.25 562 LEU B C 1
ATOM 9440 O O . LEU B 1 562 ? -11.109 -34.656 -29.219 1 97.25 562 LEU B O 1
ATOM 9444 N N . VAL B 1 563 ? -10.047 -32.875 -30 1 98.06 563 VAL B N 1
ATOM 9445 C CA . VAL B 1 563 ? -11.289 -32.188 -30.344 1 98.06 563 VAL B CA 1
ATOM 9446 C C . VAL B 1 563 ? -12.039 -32.969 -31.406 1 98.06 563 VAL B C 1
ATOM 9448 O O . VAL B 1 563 ? -13.25 -33.156 -31.328 1 98.06 563 VAL B O 1
ATOM 9451 N N . ASN B 1 564 ? -11.312 -33.469 -32.438 1 97.38 564 ASN B N 1
ATOM 9452 C CA . ASN B 1 564 ? -11.93 -34.219 -33.5 1 97.38 564 ASN B CA 1
ATOM 9453 C C . ASN B 1 564 ? -12.516 -35.531 -33 1 97.38 564 ASN B C 1
ATOM 9455 O O . ASN B 1 564 ? -13.617 -35.938 -33.375 1 97.38 564 ASN B O 1
ATOM 9459 N N . GLU B 1 565 ? -11.797 -36.156 -32.156 1 96.25 565 GLU B N 1
ATOM 9460 C CA . GLU B 1 565 ? -12.312 -37.406 -31.547 1 96.25 565 GLU B CA 1
ATOM 9461 C C . GLU B 1 565 ? -13.57 -37.125 -30.719 1 96.25 565 GLU B C 1
ATOM 9463 O O . GLU B 1 565 ? -14.539 -37.875 -30.781 1 96.25 565 GLU B O 1
ATOM 9468 N N . PHE B 1 566 ? -13.578 -36.062 -29.969 1 96.38 566 PHE B N 1
ATOM 9469 C CA . PHE B 1 566 ? -14.719 -35.656 -29.156 1 96.38 566 PHE B CA 1
ATOM 9470 C C . PHE B 1 566 ? -15.953 -35.438 -30.016 1 96.38 566 PHE B C 1
ATOM 9472 O O . PHE B 1 566 ? -17.031 -35.938 -29.719 1 96.38 566 PHE B O 1
ATOM 9479 N N . LYS B 1 567 ? -15.789 -34.75 -31.156 1 96 567 LYS B N 1
ATOM 9480 C CA . LYS B 1 567 ? -16.891 -34.438 -32.062 1 96 567 LYS B CA 1
ATOM 9481 C C . LYS B 1 567 ? -17.438 -35.688 -32.719 1 96 567 LYS B C 1
ATOM 9483 O O . LYS B 1 567 ? -18.609 -35.75 -33.094 1 96 567 LYS B O 1
ATOM 9488 N N . GLY B 1 568 ? -16.594 -36.688 -32.781 1 94.19 568 GLY B N 1
ATOM 9489 C CA . GLY B 1 568 ? -16.984 -37.906 -33.469 1 94.19 568 GLY B CA 1
ATOM 9490 C C . GLY B 1 568 ? -17.609 -38.938 -32.562 1 94.19 568 GLY B C 1
ATOM 9491 O O . GLY B 1 568 ? -18.109 -39.969 -33.031 1 94.19 568 GLY B O 1
ATOM 9492 N N . ILE B 1 569 ? -17.531 -38.656 -31.312 1 92.81 569 ILE B N 1
ATOM 9493 C CA . ILE B 1 569 ? -18.109 -39.625 -30.391 1 92.81 569 ILE B CA 1
ATOM 9494 C C . ILE B 1 569 ? -19.625 -39.656 -30.516 1 92.81 569 ILE B C 1
ATOM 9496 O O . ILE B 1 569 ? -20.266 -38.594 -30.469 1 92.81 569 ILE B O 1
ATOM 9500 N N . LYS B 1 570 ? -20.25 -40.781 -30.906 1 81.75 570 LYS B N 1
ATOM 9501 C CA . LYS B 1 570 ? -21.688 -40.969 -31.078 1 81.75 570 LYS B CA 1
ATOM 9502 C C . LYS B 1 570 ? -22.328 -41.469 -29.781 1 81.75 570 LYS B C 1
ATOM 9504 O O . LYS B 1 570 ? -21.781 -42.344 -29.109 1 81.75 570 LYS B O 1
ATOM 9509 N N . CYS B 1 571 ? -23.344 -40.656 -29.312 1 67.19 571 CYS B N 1
ATOM 9510 C CA . CYS B 1 571 ? -24.125 -41.125 -28.172 1 67.19 571 CYS B CA 1
ATOM 9511 C C . CYS B 1 571 ? -25.359 -41.875 -28.625 1 67.19 571 CYS B C 1
ATOM 9513 O O . CYS B 1 571 ? -25.891 -41.625 -29.719 1 67.19 571 CYS B O 1
#

pLDDT: mean 94.01, std 4.36, range [66.12, 98.44]

InterPro domains:
  IPR001567 Peptidase M3A/M3B catalytic domain [PF01432] (183-554)
  IPR013647 Oligopeptidase F, N-terminal domain [PF08439] (100-166)
  IPR042088 Oligoendopeptidase F, C-terminal domain [G3DSA:1.10.1370.20] (206-570)
  IPR045090 Peptidase M3A/M3B [PTHR11804] (345-539)

Sequence (1142 aa):
MVWKLEYIFKNKKDLESFSKNLEKECKDFKSNFENNLSNLKENEFLKAIITYENILEKITKIESYTFLCFAKDNNESSFYAKYEDICSKLQENLLFFEIEFNELDEKKQSEFIKFCTKYSYYLSNLLKQKAHQLSKKEERIMLRTKNIGVNAFSRLFDETFTSLNFKFNGENLKEEEILSKLSDNDRNIRKKASLTLSKKLKENSKLLTYIYNMIRKNSALECELRNYKYPEEMMHEYNQISKISVDNLINSAQNSFNLVHDFYKKKREILGYKTLYDYDRYAPLQDNGKYDYEKSKSIVLKAFENFNPKFASIAKHALENGFVDVMPSKTKISGAFSHSVTTDAHPYVLLNHTNKLRDLFTMAHELGHLIHQKLAYSVGFLNSQTPLTTAETASVFCEMIVFDYIKKDLKGEEKLSLYASKLEDIFATLYRQINFTTFEREIHAKKDELSTDEINQIWLKESKKMFGNSLKLNEYYSLWWSYIPHFIHTPFYCYSYAYAQLLVLALFGLYKSGKCKNFIELYTEFLSSGGSMEPRELIGKFNLDINNENFWQIGINEIKKLVNEFKGIKCMVWKLEYIFKNKKDLESFSKNLEKECKDFKSNFENNLSNLKENEFLKAIITYENILEKITKIESYTFLCFAKDNNESSFYAKYEDICSKLQENLLFFEIEFNELDEKKQSEFIKFCTKYSYYLSNLLKQKAHQLSKKEERIMLRTKNIGVNAFSRLFDETFTSLNFKFNGENLKEEEILSKLSDNDRNIRKKASLTLSKKLKENSKLLTYIYNMIRKNSALECELRNYKYPEEMMHEYNQISKISVDNLINSAQNSFNLVHDFYKKKREILGYKTLYDYDRYAPLQDNGKYDYEKSKSIVLKAFENFNPKFASIAKHALENGFVDVMPSKTKISGAFSHSVTTDAHPYVLLNHTNKLRDLFTMAHELGHLIHQKLAYSVGFLNSQTPLTTAETASVFCEMIVFDYIKKDLKGEEKLSLYASKLEDIFATLYRQINFTTFEREIHAKKDELSTDEINQIWLKESKKMFGNSLKLNEYYSLWWSYIPHFIHTPFYCYSYAYAQLLVLALFGLYKSGKCKNFIELYTEFLSSGGSMEPRELIGKFNLDINNENFWQIGINEIKKLVNEFKGIKC

Nearest PDB structures (foldseek):
  3ce2-assembly1_A  TM=8.763E-01  e=9.547E-30  Chlamydia abortus S26/3
  2qr4-assembly1_A  TM=8.055E-01  e=1.020E-17  Enterococcus faecium DO
  2qr4-assembly1_B  TM=8.026E-01  e=3.415E-17  Enterococcus faecium DO
  3aho-assembly2_B  TM=7.588E-01  e=1.337E-15  Geobacillus sp. MO-1
  3sks-assembly1_A  TM=7.600E-01  e=3.399E-14  Bacillus anthracis str. Ames

Radius of gyration: 35.99 Å; Cα contacts (8 Å, |Δi|>4): 1565; chains: 2; bounding box: 74×100×71 Å

Foldseek 3Di:
DFFDLVLLPVDVVRLVVLLVVLLVLLQVLLVVPQVCVQVDDLVRVLVSVVSLQVSVLSLLSSLLSLVVVCQAFVVSVVVNVVSVVSSVVSCVSNVRPLVVLLVHDPVSLVSNLVSNVLCNLVSVLSVVQSLQDDDPVVVVCVVVVCVVALVVLLVVLVVVQQPDFQCDPNDTDGPVVLVVQLQPLDLVSLVRSLVSVLVSLVVCVQSLLVSLLSLLQVLVVSCVNRVNPASLVVLCSLQLHDPLLLVLLLVLLLVLLVLVLLQLLLVCVQVVHPAAAPSNLNHAQPDFDFAADVNLLVLLLVLCCVQPVVLSVQLVCCVPPRQEAAADDPRRDDDKAWALSFLSGAIHIYYHTDRTPVSSLRSQLRSQLRLLSNLQSVSGGSQQAHRLLASRQRRLLSSVSSLVRCLVVDADRNNLRSLSVVLVVLCVQAVVLSLVLQLLVVVSVDPDRDDSVRSLVSSCVSVCSNHPRSYHYDSSVSSVVSSDSCSSPPNNSRSSSNSNSLLNLLLSLVVVVCPQVCSSVLVSVLSSSRRSDRPQVSVCVSVDGSSDSVSSVSSSVSSVVSSVVSSPRDD/DFFDLVLLPVDVVSLVVLLVVLLVLLQVLLVVPQVCVQVDDLVRVLVSVVSLQVSVLSLLSSLLSLVVVCQAFVVSVVVNVVSVVSSVVSCVSNVRPLVVLLVHDPVSLVSNLVSNVLCNLVSVLSVVQSLQDDDPVVVVCVVVVCVVALVVLLVVLVVVQQPDFQCDPNDTDGPVVLVVQLQPQDLVSLVRSLVSVLVSLVVCVQSLLVSLLSLLQVLVVSCVNRVNPASLVVLCSLQLHDPLLLVLLLVLLLVLLVLVLLQLLLVCVQVVHPAAAPSCLNHAQDDFDFAADVNLLVLLLVLCCVQPVLLSVQLVCCVVPRQEAAADDPRRDDDKAWALSHLSGAIHIYYHTDRGPVSSLRSQLRSQLRLLSNLQSVSGGSQQAHRLLASRQRRLLSSVSSLVRCLVVDADRNNLRSLSVVLVVLCVQAVVLSLVLVLLVVVSVDPDRDDSVRSLVSSCVSVCSNHPRSYHYDSSVSSVVSSDSCSSPPNNPRSSSNSNSLLNLLLSLVVVVCPQVCSSVLVSVLSSSRRSDRPQVSVCVSVDGSSDSVSSVSSSVSSVVSSVVSSPRDD

Solvent-accessible surface area (backbone atoms only — not comparable to full-atom values): 58474 Å² total; per-residue (Å²): 97,57,49,55,62,51,76,78,41,75,42,71,66,52,44,51,53,52,50,55,52,48,48,51,50,33,52,50,48,29,72,69,40,59,97,35,66,84,74,47,54,60,69,54,46,46,51,47,53,51,50,49,45,52,50,51,42,53,46,36,38,52,50,36,50,36,46,50,50,18,44,59,28,47,88,32,46,66,59,28,50,52,46,51,52,51,44,51,59,47,49,60,45,52,58,53,53,68,54,52,54,51,65,41,55,70,68,59,46,50,49,41,34,65,67,33,60,89,44,23,53,62,50,50,52,48,51,64,44,39,77,40,55,70,54,71,70,45,44,51,52,52,58,61,47,30,61,46,13,52,52,36,44,38,47,48,53,52,52,50,52,70,68,44,69,41,75,52,95,91,36,77,31,45,62,71,58,43,59,57,33,34,44,32,82,47,67,66,52,5,42,51,30,50,50,44,54,36,52,56,46,58,77,43,34,67,61,46,35,51,42,48,43,39,37,45,51,49,42,52,48,51,18,60,79,28,66,44,94,46,59,63,50,58,46,28,59,65,41,55,46,56,69,61,26,52,50,33,49,48,51,54,51,64,73,46,26,64,56,52,24,52,46,40,45,49,49,26,58,73,71,68,47,93,70,40,39,61,50,49,72,48,46,61,62,70,56,73,65,80,29,41,68,69,56,30,50,50,51,43,42,51,31,31,38,73,74,37,54,66,57,20,49,52,46,48,50,34,68,70,66,30,28,30,24,35,58,65,52,96,45,29,55,84,66,67,43,49,43,53,56,33,66,91,51,67,44,36,30,42,40,53,54,77,33,30,56,67,40,38,44,49,50,28,24,30,44,18,38,35,48,34,44,60,42,4,36,77,54,35,69,81,21,29,55,53,36,60,40,56,54,42,31,45,14,56,38,36,30,50,44,36,47,63,55,51,54,75,79,43,58,45,54,48,33,48,27,52,46,52,51,52,51,48,51,49,40,56,39,27,57,46,18,40,35,50,34,55,36,46,54,57,58,63,68,46,87,66,84,65,53,59,66,57,50,23,50,49,45,42,57,41,51,41,62,47,35,49,89,36,38,45,75,56,77,62,59,33,54,60,70,70,77,48,59,54,68,54,75,38,68,68,52,40,42,31,48,20,47,12,49,41,50,26,34,20,53,49,37,43,55,74,66,54,79,46,84,58,39,68,61,52,50,51,48,46,39,28,40,32,36,54,55,56,57,56,60,55,46,33,74,75,76,41,46,66,66,37,56,70,44,52,47,43,11,49,50,45,51,49,50,50,48,52,51,52,70,64,58,66,122,96,56,49,53,62,50,77,79,41,76,42,70,64,52,45,52,54,50,50,55,52,47,48,51,52,34,51,49,48,30,72,70,39,58,96,36,66,82,74,48,53,62,69,54,45,44,52,47,53,52,51,49,45,52,50,52,40,53,45,37,39,52,50,37,50,36,46,51,50,17,44,58,28,46,86,32,47,66,59,26,51,53,45,51,53,51,42,51,59,46,49,58,48,52,57,53,54,67,54,52,55,52,65,42,56,68,67,58,46,50,50,41,34,65,66,33,61,89,45,23,53,62,49,49,52,48,51,64,46,38,77,42,55,68,53,72,70,45,46,51,50,52,58,58,48,31,62,45,11,54,52,36,43,37,48,49,53,51,53,51,52,68,67,45,68,41,76,51,93,92,37,76,31,45,61,71,56,43,58,55,33,35,44,34,84,47,66,66,51,4,43,50,30,50,51,44,53,36,51,55,46,59,76,42,35,68,60,48,36,52,42,46,42,39,38,45,51,49,42,50,49,50,19,59,78,27,66,44,93,47,60,62,50,59,46,28,59,64,40,56,47,56,68,60,27,51,51,33,49,48,50,53,52,64,73,46,25,63,54,52,24,53,46,41,46,49,50,27,57,75,70,66,46,93,69,41,40,63,50,48,73,49,46,62,62,71,57,74,65,82,30,42,67,69,58,29,51,50,50,41,42,51,30,30,38,75,73,36,54,67,56,21,49,54,46,48,50,34,67,72,66,30,26,30,25,36,59,65,54,96,45,29,55,86,65,68,43,49,44,54,55,32,68,90,49,67,43,36,31,44,40,52,54,77,33,30,55,66,40,39,44,48,49,29,24,28,43,18,37,37,47,33,44,60,42,4,36,76,54,34,69,81,21,30,56,51,35,59,41,56,54,43,31,43,13,55,40,36,30,50,43,36,48,63,54,51,54,76,79,43,57,45,55,48,32,49,26,51,46,50,51,51,50,49,51,48,41,58,38,26,59,48,16,41,36,52,33,55,35,46,53,57,59,64,68,46,86,66,84,66,53,60,65,60,51,23,51,47,45,42,56,39,51,42,63,48,34,51,89,35,40,44,74,56,78,61,59,33,54,59,68,69,76,48,58,54,70,54,76,38,67,69,50,41,42,32,47,19,46,12,49,41,50,26,34,20,53,49,37,42,56,74,66,55,79,47,84,59,39,70,61,51,50,51,50,48,39,25,39,33,35,54,55,56,56,58,60,54,46,36,74,73,75,42,46,66,67,38,55,69,43,51,46,42,12,50,49,44,50,48,52,50,48,53,52,51,71,64,58,66,120

Secondary structure (DSSP, 8-state):
----GGGT-SSHHHHHHHHHHHHHHHHHHHHHHTTTGGG--HHHHHHHHHHHHHHHHHHHHHHHHHHHHHHH-GGGHHHHHHHHHHHHHHHHTTTHHHHHHHHS-HHHHHHHHHH-GGGHHHHHHHHHHHTTPPPHHHHHHHHHHHTTTHHHHHHHHHHHHHH--EEETTEEE-HHHHHHGGG-SSHHHHHHHHHHHHHHHHHTHHHHHHHHHHHHHHHHHHHHHTT-SSTHHHHHHHHT--HHHHHHHHHHHHTTTHHHHHHHHHHHHHHT-SS-BGGGTTPPPS------HHHHHHHHHHHHHHH-HHHHHHHHHHHHTT-EE-S--SSSPSS-EEE---TTS--EEE----SSHHHHHHHHHHHHHHHHHHHHGGG-HHHHPPPHHHHTHHHHHHHHHHHHHHHTT--HHHHHHHHHHHHHHHHHHTHHHHHHHHHHHHHHH--SPPPHHHHHHHHHHHHHHHHTTSSBPPGGGGGGGGG-THHHHSTT-HHHHHHHHHHHHHHHHHHHHT--TTHHHHHHHHHHTTTSS-HHHHHHTTT--TTSHHHHHHHHHHHHHHHHHHHH---/----GGGT-SSHHHHHHHHHHHHHHHHHHHHHHTTTGGG--HHHHHHHHHHHHHHHHHHHHHHHHHHHHHHH-GGGHHHHHHHHHHHHHHHHTTTHHHHHHHHS-HHHHHHHHHH-GGGHHHHHHHHHHHTTPPPHHHHHHHHHHHTTTHHHHHHHHHHHHHH--EEETTEEE-HHHHHHGGG-SSHHHHHHHHHHHHHHHHHTHHHHHHHHHHHHHHHHHHHHHTT-SSTHHHHHHHHT--HHHHHHHHHHHHTTTHHHHHHHHHHHHHHT-SS-BGGGTTPPPS------HHHHHHHHHHHHHHH-HHHHHHHHHHHHTT-EE-S--SSSPSS-EEE---TTS--EEE----SSHHHHHHHHHHHHHHHHHHHHGGG-HHHHPPPHHHHTHHHHHHHHHHHHHHHTT--HHHHHHHHHHHHHHHHHHTHHHHHHHHHHHHHHH--SPPPHHHHHHHHHHHHHHHHTTSSBPPGGGGGGGGG-THHHHSTT-HHHHHHHHHHHHHHHHHHHHT--TTHHHHHHHHHHTTTSS-HHHHHHTTT--TTSHHHHHHHHHHHHHHHHHHHH---